Protein AF-A0A8S9NB06-F1 (afdb_monomer)

Secondary structure (DSSP, 8-state):
-EE----PPPEEEE---SSS----EEEE--HHHHHHHSHHHHHHHHHHT---SS-HHHHT-S-HHHHHHHHHHHHHHTGGG---EEEEEHHHHHHHHHHHHHHHHHHHHHHHHT---TT---HHHHHHHHTT----HHHHHHHHHHHHHHHHHSTTTTHHHHH-TT---EEEE-SGGGGGGHHHHHHHHTTS-EE--EEE-SS-EEEEES-TTS-TTS--EEE-TTTSEEEEEEEE----SS--S-----EEPPPEEGGG--TT-EEEEEEE-TTS--SEEEEEEEEEEEEETTEEEEEEEEETTEEE-SSS--EEHHHHHHHHHHHHHHHHHHSS-EEEEEEEEEE-SSSSBEEEEEEEEES---HHHHHHHHHHHHHH---HHHHHHHHTTSB---EEEEE-TTHHHHHHHHHHTTTS-GGG----SS---HHHHHHHHHTEEEEEE----EEPPPGGGGG-TT--EEE--SSEEEEEPPS-GGG-TT--EEE--SSEEESB--GGGGG-TT--EEE--SS--EE-SGGGTTS--SEEE--SSEEEEPPPTTGGGSSEEE--SSEE----------------------PPPPP-----------------------SHHHHHHHHHHHHHHHHHHHHHHHHHHHHHHHHHHHHTTT--PPP----------------------------------------------------------------------------SHHHHHHHHHHHHHHHHHHHHHHHHHTS---S------------------------------------------------------------------------------------PPP-PPP---------------PPPPPP---PPP-SSEE--HHHHHHHTTTT-TTSEEEEETTEEEEEEE-TTS-EEEEEEEPHHHHTT--HHHHHHHHHHHHT---TTBPPEEEEEEETTEEEEEEE--SS-BHHHHHHT-HHHHHH--HHHHHHHHHHHHHHHHIIIIISSS----S--SGGGEEE-TT--EEE-STT-HHHHHSTHHHHHHHHHHHHTT---GGGGGT---HHHHHHHHHHHHHHHHH---SB-SSS-TTTSBHHHHHHHHHT-HHHHHHHS-GGGTT-S-HHHHHHHHHHHHHHT-SSGGGSPPHHHHHHHHHHHHHHHHHHS--PPP-

pLDDT: mean 70.62, std 24.88, range [22.42, 97.94]

Mean predicted aligned error: 23.6 Å

Solvent-accessible surface area (backbone atoms only — not comparable to full-atom values): 72561 Å² total; per-residue (Å²): 47,30,54,39,55,78,29,55,62,60,42,71,44,74,53,79,59,102,57,88,90,61,87,52,76,49,74,49,60,53,64,62,32,52,44,75,67,38,68,66,45,52,54,46,26,67,75,68,68,60,54,63,54,56,55,68,52,38,47,41,31,91,47,62,71,49,25,42,50,50,25,51,44,32,29,57,75,45,16,88,69,22,48,30,42,35,29,74,41,37,56,40,44,45,50,44,48,55,54,39,76,78,40,48,67,61,46,30,50,22,34,32,65,34,56,73,62,82,81,53,72,54,66,66,34,47,55,57,50,60,72,70,56,55,60,32,50,76,60,16,53,58,47,52,55,52,48,53,48,24,66,73,77,49,77,43,52,28,44,46,47,71,68,21,73,52,45,65,35,39,39,26,41,36,58,54,72,29,44,78,42,46,63,65,43,41,37,30,33,48,88,47,51,51,29,45,58,64,44,65,58,85,86,44,60,46,22,34,36,82,59,68,84,44,53,50,90,74,46,46,24,33,45,46,79,83,59,34,52,54,33,34,28,44,48,47,80,79,91,68,86,89,77,75,93,74,78,91,79,50,60,74,51,79,63,36,50,68,90,67,70,53,78,82,38,44,25,36,40,24,38,28,38,93,87,72,48,72,71,38,73,69,39,39,31,30,34,24,79,45,66,54,98,82,31,44,16,35,27,72,64,50,56,63,69,52,61,42,62,80,65,80,26,74,38,28,60,73,51,53,48,54,20,49,53,55,19,45,57,47,34,51,69,78,34,81,23,45,76,74,51,60,32,28,33,59,43,71,84,49,87,45,23,27,47,36,38,40,35,29,58,43,70,68,69,58,68,69,52,53,44,51,26,38,42,46,31,63,68,48,54,81,47,68,38,43,53,48,31,44,76,64,62,53,30,38,53,39,30,38,30,36,33,43,79,61,49,71,53,56,46,48,60,64,66,42,50,99,80,52,64,72,95,73,69,70,83,56,66,46,57,86,52,61,77,57,48,54,52,51,61,74,36,46,77,47,78,38,65,45,57,81,50,68,46,56,66,60,62,73,62,41,69,49,52,84,42,41,69,45,80,58,48,58,30,50,30,32,44,47,60,56,74,32,36,58,46,29,37,55,24,30,36,42,32,54,18,43,29,51,32,26,54,46,80,40,74,32,51,56,42,24,71,46,23,29,34,43,34,46,25,43,31,50,36,23,50,63,54,70,60,55,64,79,45,65,52,49,36,38,32,51,24,40,29,49,35,30,56,73,79,54,70,67,56,78,67,28,87,40,64,46,57,59,65,46,56,64,74,84,83,88,83,89,91,83,87,86,88,87,90,85,87,88,84,89,83,85,89,82,82,89,83,83,90,85,87,86,84,90,85,81,89,89,86,89,85,89,89,86,86,89,88,87,88,88,85,70,74,66,67,58,55,55,53,53,55,52,52,54,53,53,53,50,53,52,51,52,51,51,51,64,64,41,52,63,50,55,55,50,54,56,66,52,62,77,71,69,84,68,88,78,84,84,81,81,85,90,88,80,90,87,86,81,87,89,85,84,87,90,88,86,86,90,85,91,82,89,80,85,87,86,85,88,79,88,78,79,88,82,84,92,75,88,81,90,88,81,90,82,90,88,91,87,90,92,89,89,87,82,92,79,90,85,86,79,89,87,84,86,85,86,89,80,89,85,90,90,83,67,68,71,61,55,59,57,54,54,55,54,52,54,54,55,55,51,53,53,52,54,52,53,55,66,73,65,68,73,98,81,85,89,76,90,80,86,89,86,80,79,88,82,85,88,86,89,78,87,90,86,85,90,81,88,87,88,88,91,90,86,88,91,90,88,86,83,87,90,84,80,89,86,92,88,88,81,87,86,87,90,82,84,90,83,88,88,87,88,87,84,88,88,86,88,87,87,89,88,80,88,89,88,87,83,91,85,87,83,88,87,84,88,88,88,84,86,86,87,86,87,89,87,85,88,82,90,83,86,89,89,83,89,84,87,87,86,81,89,78,83,81,77,85,80,76,79,80,80,78,65,86,50,42,82,47,56,65,68,59,52,28,64,29,20,64,68,69,30,83,89,32,53,74,47,75,56,99,70,27,38,30,28,44,26,48,45,98,88,66,54,62,28,31,37,36,38,49,32,66,83,55,50,78,75,50,55,74,65,62,50,51,52,54,51,43,60,35,66,69,60,80,54,97,20,41,61,49,64,57,23,36,28,84,50,93,97,40,49,32,44,27,27,61,53,59,77,63,40,29,47,42,42,37,52,74,70,34,77,71,52,32,59,70,57,37,51,75,49,46,53,48,33,50,37,28,52,29,47,37,47,23,41,28,54,74,64,38,88,75,60,49,50,47,86,66,58,42,38,76,34,32,28,22,36,94,85,63,47,32,29,40,51,66,66,69,47,34,66,66,41,59,50,72,75,43,38,64,49,47,42,56,46,33,42,74,44,40,38,42,37,71,50,39,86,74,75,53,82,55,57,53,39,40,40,22,9,47,21,42,40,50,48,25,67,47,32,56,46,64,39,46,39,85,92,49,57,91,68,54,22,35,37,64,73,49,41,60,85,29,60,84,32,74,78,46,43,77,67,51,47,27,74,76,46,73,81,62,64,57,70,68,55,54,53,51,55,36,49,55,31,54,35,23,55,41,71,56,60,90,64,33,69,56,42,61,57,54,34,51,54,47,49,51,48,55,53,55,52,55,72,70,47,93,66,83,88,76,137

Nearest PDB structures (foldseek):
  7dk8-assembly1_A  TM=8.589E-01  e=4.427E-40  Oryza sativa Indica Group
  8hod-assembly1_A  TM=8.979E-01  e=9.455E-27  Saccharum hybrid cultivar
  8peh-assembly3_A  TM=9.348E-01  e=1.732E-25  Lotus japonicus
  5tos-assembly2_B  TM=8.704E-01  e=1.319E-21  Arabidopsis thaliana
  3tl8-assembly2_D  TM=7.930E-01  e=6.130E-23  Arabidopsis thaliana

InterPro domains:
  IPR000719 Protein kinase domain [PS50011] (907-1185)
  IPR001245 Serine-threonine/tyrosine-protein kinase, catalytic domain [PF07714] (910-1181)
  IPR001611 Leucine-rich repeat [PF00560] (466-488)
  IPR001611 Leucine-rich repeat [PF00560] (491-512)
  IPR004993 GH3 family [PTHR31901] (19-451)
  IPR011009 Protein kinase-like domain superfamily [SSF56112] (885-1181)
  IPR032675 Leucine-rich repeat domain superfamily [G3DSA:3.80.10.10] (371-582)
  IPR055377 GH3, middle domain [PF23571] (222-303)
  IPR055378 GH3, C-terminal domain [PF23572] (318-433)

Organism: Brassica cretica (NCBI:txid69181)

Radius of gyration: 45.94 Å; Cα contacts (8 Å, |Δi|>4): 1676; chains: 1; bounding box: 132×146×121 Å

Structure (mmCIF, N/CA/C/O backbone):
data_AF-A0A8S9NB06-F1
#
_entry.id   AF-A0A8S9NB06-F1
#
loop_
_atom_site.group_PDB
_atom_site.id
_atom_site.type_symbol
_atom_site.label_atom_id
_atom_site.label_alt_id
_atom_site.label_comp_id
_atom_site.label_asym_id
_atom_site.label_entity_id
_atom_site.label_seq_id
_atom_site.pdbx_PDB_ins_code
_atom_site.Cartn_x
_atom_site.Cartn_y
_atom_site.Cartn_z
_atom_site.occupancy
_atom_site.B_iso_or_equiv
_atom_site.auth_seq_id
_atom_site.auth_comp_id
_atom_site.auth_asym_id
_atom_site.auth_atom_id
_atom_site.pdbx_PDB_model_num
ATOM 1 N N . MET A 1 1 ? 12.711 -20.698 -20.657 1.00 52.72 1 MET A N 1
ATOM 2 C CA . MET A 1 1 ? 11.648 -19.675 -20.534 1.00 52.72 1 MET A CA 1
ATOM 3 C C . MET A 1 1 ? 12.217 -18.314 -20.897 1.00 52.72 1 MET A C 1
ATOM 5 O O . MET A 1 1 ? 13.202 -17.912 -20.278 1.00 52.72 1 MET A O 1
ATOM 9 N N . VAL A 1 2 ? 11.596 -17.603 -21.843 1.00 56.44 2 VAL A N 1
ATOM 10 C CA . VAL A 1 2 ? 11.812 -16.149 -21.976 1.00 56.44 2 VAL A CA 1
ATOM 11 C C . VAL A 1 2 ? 11.013 -15.471 -20.869 1.00 56.44 2 VAL A C 1
ATOM 13 O O . VAL A 1 2 ? 9.815 -15.717 -20.744 1.00 56.44 2 VAL A O 1
ATOM 16 N N . ASN A 1 3 ? 11.689 -14.672 -20.049 1.00 57.47 3 ASN A N 1
ATOM 17 C CA . ASN A 1 3 ? 11.040 -13.753 -19.124 1.00 57.47 3 ASN A CA 1
ATOM 18 C C . ASN A 1 3 ? 10.899 -12.406 -19.831 1.00 57.47 3 ASN A C 1
ATOM 20 O O . ASN A 1 3 ? 11.900 -11.914 -20.340 1.00 57.47 3 ASN A O 1
ATOM 24 N N . CYS A 1 4 ? 9.703 -11.828 -19.851 1.00 50.00 4 CYS A N 1
ATOM 25 C CA . CYS A 1 4 ? 9.457 -10.506 -20.437 1.00 50.00 4 CYS A CA 1
ATOM 26 C C . CYS A 1 4 ? 9.202 -9.415 -19.386 1.00 50.00 4 CYS A C 1
ATOM 28 O O . CYS A 1 4 ? 8.884 -8.301 -19.775 1.00 50.00 4 CYS A O 1
ATOM 30 N N . GLY A 1 5 ? 9.260 -9.722 -18.082 1.00 45.41 5 GLY A N 1
ATOM 31 C CA . GLY A 1 5 ? 8.916 -8.771 -17.019 1.00 45.41 5 GLY A CA 1
ATOM 32 C C . GLY A 1 5 ? 10.019 -8.540 -15.997 1.00 45.41 5 GLY A C 1
ATOM 33 O O . GLY A 1 5 ? 10.605 -9.491 -15.484 1.00 45.41 5 GLY A O 1
ATOM 34 N N . ASP A 1 6 ? 10.247 -7.276 -15.664 1.00 42.94 6 ASP A N 1
ATOM 35 C CA . ASP A 1 6 ? 11.322 -6.859 -14.768 1.00 42.94 6 ASP A CA 1
ATOM 36 C C . ASP A 1 6 ? 10.871 -6.791 -13.307 1.00 42.94 6 ASP A C 1
ATOM 38 O O . ASP A 1 6 ? 9.758 -6.366 -12.988 1.00 42.94 6 ASP A O 1
ATOM 42 N N . PHE A 1 7 ? 11.763 -7.180 -12.395 1.00 50.38 7 PHE A N 1
ATOM 43 C CA . PHE A 1 7 ? 11.495 -7.194 -10.961 1.00 50.38 7 PHE A CA 1
ATOM 44 C C . PHE A 1 7 ? 12.490 -6.283 -10.258 1.00 50.38 7 PHE A C 1
ATOM 46 O O . PHE A 1 7 ? 13.653 -6.636 -10.097 1.00 50.38 7 PHE A O 1
ATOM 53 N N . HIS A 1 8 ? 12.060 -5.113 -9.784 1.00 41.81 8 HIS A N 1
ATOM 54 C CA . HIS A 1 8 ? 12.960 -4.261 -9.005 1.00 41.81 8 HIS A CA 1
ATOM 55 C C . HIS A 1 8 ? 13.537 -5.036 -7.805 1.00 41.81 8 HIS A C 1
ATOM 57 O O . HIS A 1 8 ? 12.784 -5.747 -7.129 1.00 41.81 8 HIS A O 1
ATOM 63 N N . PRO A 1 9 ? 14.845 -4.912 -7.507 1.00 37.69 9 PRO A N 1
ATOM 64 C CA . PRO A 1 9 ? 15.446 -5.572 -6.354 1.00 37.69 9 PRO A CA 1
ATOM 65 C C . PRO A 1 9 ? 14.785 -5.063 -5.061 1.00 37.69 9 PRO A C 1
ATOM 67 O O . PRO A 1 9 ? 14.438 -3.879 -4.986 1.00 37.69 9 PRO A O 1
ATOM 70 N N . PRO A 1 10 ? 14.607 -5.919 -4.035 1.00 37.53 10 PRO A N 1
ATOM 71 C CA . PRO A 1 10 ? 13.910 -5.526 -2.817 1.00 37.53 10 PRO A CA 1
ATOM 72 C C . PRO A 1 10 ? 14.690 -4.407 -2.122 1.00 37.53 10 PRO A C 1
ATOM 74 O O . PRO A 1 10 ? 15.855 -4.575 -1.749 1.00 37.53 10 PRO A O 1
ATOM 77 N N . LYS A 1 11 ? 14.052 -3.247 -1.962 1.00 35.22 11 LYS A N 1
ATOM 78 C CA . LYS A 1 11 ? 14.664 -2.080 -1.329 1.00 35.22 11 LYS A CA 1
ATOM 79 C C . LYS A 1 11 ? 14.706 -2.317 0.173 1.00 35.22 11 LYS A C 1
ATOM 81 O O . LYS A 1 11 ? 13.676 -2.540 0.806 1.00 35.22 11 LYS A O 1
ATOM 86 N N . VAL A 1 12 ? 15.900 -2.245 0.753 1.00 32.84 12 VAL A N 1
ATOM 87 C CA . VAL A 1 12 ? 16.037 -2.158 2.207 1.00 32.84 12 VAL A CA 1
ATOM 88 C C . VAL A 1 12 ? 15.651 -0.735 2.597 1.00 32.84 12 VAL A C 1
ATOM 90 O O . VAL A 1 12 ? 16.434 0.192 2.395 1.00 32.84 12 VAL A O 1
ATOM 93 N N . LEU A 1 13 ? 14.435 -0.546 3.105 1.00 25.95 13 LEU A N 1
ATOM 94 C CA . LEU A 1 13 ? 14.039 0.748 3.647 1.00 25.95 13 LEU A CA 1
ATOM 95 C C . LEU A 1 13 ? 14.562 0.848 5.086 1.00 25.95 13 LEU A C 1
ATOM 97 O O . LEU A 1 13 ? 14.259 -0.032 5.898 1.00 25.95 13 LEU A O 1
ATOM 101 N N . PRO A 1 14 ? 15.323 1.900 5.444 1.00 26.94 14 PRO A N 1
ATOM 102 C CA . PRO A 1 14 ? 15.465 2.252 6.844 1.00 26.94 14 PRO A CA 1
ATOM 103 C C . PRO A 1 14 ? 14.079 2.675 7.332 1.00 26.94 14 PRO A C 1
ATOM 105 O O . PRO A 1 14 ? 13.523 3.660 6.844 1.00 26.94 14 PRO A O 1
ATOM 108 N N . VAL A 1 15 ? 13.501 1.938 8.280 1.00 27.70 15 VAL A N 1
ATOM 109 C CA . VAL A 1 15 ? 12.228 2.333 8.892 1.00 27.70 15 VAL A CA 1
ATOM 110 C C . VAL A 1 15 ? 12.495 3.509 9.832 1.00 27.70 15 VAL A C 1
ATOM 112 O O . VAL A 1 15 ? 12.704 3.338 11.033 1.00 27.70 15 VAL A O 1
ATOM 115 N N . ILE A 1 16 ? 12.526 4.718 9.269 1.00 28.58 16 ILE A N 1
ATOM 116 C CA . ILE A 1 16 ? 12.578 5.970 10.024 1.00 28.58 16 ILE A CA 1
ATOM 117 C C . ILE A 1 16 ? 11.195 6.178 10.649 1.00 28.58 16 ILE A C 1
ATOM 119 O O . ILE A 1 16 ? 10.346 6.883 10.111 1.00 28.58 16 ILE A O 1
ATOM 123 N N . LYS A 1 17 ? 10.957 5.543 11.803 1.00 29.55 17 LYS A N 1
ATOM 124 C CA . LYS A 1 17 ? 9.920 6.025 12.721 1.00 29.55 17 LYS A CA 1
ATOM 125 C C . LYS A 1 17 ? 10.320 7.423 13.191 1.00 29.55 17 LYS A C 1
ATOM 127 O O . LYS A 1 17 ? 11.500 7.693 13.407 1.00 29.55 17 LYS A O 1
ATOM 132 N N . GLN A 1 18 ? 9.336 8.290 13.411 1.00 32.09 18 GLN A N 1
ATOM 133 C CA . GLN A 1 18 ? 9.520 9.686 13.837 1.00 32.09 18 GLN A CA 1
ATOM 134 C C . GLN A 1 18 ? 9.940 9.823 15.323 1.00 32.09 18 GLN A C 1
ATOM 136 O O . GLN A 1 18 ? 9.759 10.856 15.955 1.00 32.09 18 GLN A O 1
ATOM 141 N N . THR A 1 19 ? 10.532 8.764 15.880 1.00 33.09 19 THR A N 1
ATOM 142 C CA . THR A 1 19 ? 11.043 8.618 17.246 1.00 33.09 19 THR A CA 1
ATOM 143 C C . THR A 1 19 ? 12.443 8.010 17.158 1.00 33.09 19 THR A C 1
ATOM 145 O O . THR A 1 19 ? 12.641 7.033 16.432 1.00 33.09 19 THR A O 1
ATOM 148 N N . ARG A 1 20 ? 13.421 8.595 17.858 1.00 37.06 20 ARG A N 1
ATOM 149 C CA . ARG A 1 20 ? 14.859 8.345 17.640 1.00 37.06 20 ARG A CA 1
ATOM 150 C C . ARG A 1 20 ? 15.276 6.864 17.759 1.00 37.06 20 ARG A C 1
ATOM 152 O O . ARG A 1 20 ? 14.858 6.155 18.661 1.00 37.06 20 ARG A O 1
ATOM 159 N N . GLN A 1 21 ? 16.207 6.479 16.879 1.00 33.41 21 GLN A N 1
ATOM 160 C CA . GLN A 1 21 ? 17.134 5.339 16.995 1.00 33.41 21 GLN A CA 1
ATOM 161 C C . GLN A 1 21 ? 16.537 3.930 17.200 1.00 33.41 21 GLN A C 1
ATOM 163 O O . GLN A 1 21 ? 16.749 3.290 18.224 1.00 33.41 21 GLN A O 1
ATOM 168 N N . LEU A 1 22 ? 15.951 3.357 16.140 1.00 30.94 22 LEU A N 1
ATOM 169 C CA . LEU A 1 22 ? 15.941 1.896 15.958 1.00 30.94 22 LEU A CA 1
ATOM 170 C C . LEU A 1 22 ? 15.951 1.522 14.465 1.00 30.94 22 LEU A C 1
ATOM 172 O O . LEU A 1 22 ? 14.911 1.456 13.810 1.00 30.94 22 LEU A O 1
ATOM 176 N N . HIS A 1 23 ? 17.142 1.273 13.907 1.00 32.50 23 HIS A N 1
ATOM 177 C CA . HIS A 1 23 ? 17.320 0.873 12.503 1.00 32.50 23 HIS A CA 1
ATOM 178 C C . HIS A 1 23 ? 16.914 -0.593 12.271 1.00 32.50 23 HIS A C 1
ATOM 180 O O . HIS A 1 23 ? 17.750 -1.476 12.083 1.00 32.50 23 HIS A O 1
ATOM 186 N N . SER A 1 24 ? 15.606 -0.851 12.281 1.00 43.94 24 SER A N 1
ATOM 187 C CA . SER A 1 24 ? 15.039 -2.109 11.790 1.00 43.94 24 SER A CA 1
ATOM 188 C C . SER A 1 24 ? 15.008 -2.105 10.256 1.00 43.94 24 SER A C 1
ATOM 190 O O . SER A 1 24 ? 14.384 -1.249 9.629 1.00 43.94 24 SER A O 1
ATOM 192 N N . TRP A 1 25 ? 15.734 -3.043 9.646 1.00 46.41 25 TRP A N 1
ATOM 193 C CA . TRP A 1 25 ? 15.922 -3.125 8.196 1.00 46.41 25 TRP A CA 1
ATOM 194 C C . TRP A 1 25 ? 14.916 -4.099 7.572 1.00 46.41 25 TRP A C 1
ATOM 196 O O . TRP A 1 25 ? 15.200 -5.288 7.420 1.00 46.41 25 TRP A O 1
ATOM 206 N N . LEU A 1 26 ? 13.732 -3.603 7.209 1.00 57.16 26 LEU A N 1
ATOM 207 C CA . LEU A 1 26 ? 12.746 -4.383 6.457 1.00 57.16 26 LEU A CA 1
ATOM 208 C C . LEU A 1 26 ? 13.019 -4.287 4.948 1.00 57.16 26 LEU A C 1
ATOM 210 O O . LEU A 1 26 ? 13.280 -3.213 4.402 1.00 57.16 26 LEU A O 1
ATOM 214 N N . THR A 1 27 ? 12.969 -5.432 4.266 1.00 60.25 27 THR A N 1
ATOM 215 C CA . THR A 1 27 ? 13.116 -5.520 2.806 1.00 60.25 27 THR A CA 1
ATOM 216 C C . THR A 1 27 ? 11.749 -5.402 2.145 1.00 60.25 27 THR A C 1
ATOM 218 O O . THR A 1 27 ? 10.929 -6.315 2.206 1.00 60.25 27 THR A O 1
ATOM 221 N N . VAL A 1 28 ? 11.502 -4.267 1.496 1.00 65.62 28 VAL A N 1
ATOM 222 C CA . VAL A 1 28 ? 10.229 -3.957 0.838 1.00 65.62 28 VAL A CA 1
ATOM 223 C C . VAL A 1 28 ? 10.369 -4.157 -0.670 1.00 65.62 28 VAL A C 1
ATOM 225 O O . VAL A 1 28 ? 11.328 -3.711 -1.300 1.00 65.62 28 VAL A O 1
ATOM 228 N N . GLY A 1 29 ? 9.413 -4.870 -1.255 1.00 62.44 29 GLY A N 1
ATOM 229 C CA . GLY A 1 29 ? 9.383 -5.247 -2.665 1.00 62.44 29 GLY A CA 1
ATOM 230 C C . GLY A 1 29 ? 8.100 -6.014 -2.972 1.00 62.44 29 GLY A C 1
ATOM 231 O O . GLY A 1 29 ? 7.364 -6.377 -2.053 1.00 62.44 29 GLY A O 1
ATOM 232 N N . THR A 1 30 ? 7.818 -6.262 -4.249 1.00 67.50 30 THR A N 1
ATOM 233 C CA . THR A 1 30 ? 6.629 -7.031 -4.643 1.00 67.50 30 THR A CA 1
ATOM 234 C C . THR A 1 30 ? 6.753 -8.496 -4.209 1.00 67.50 30 THR A C 1
ATOM 236 O O . THR A 1 30 ? 7.858 -9.029 -4.064 1.00 67.50 30 THR A O 1
ATOM 239 N N . ALA A 1 31 ? 5.618 -9.185 -4.051 1.00 72.94 31 ALA A N 1
ATOM 240 C CA . ALA A 1 31 ? 5.607 -10.625 -3.780 1.00 72.94 31 ALA A CA 1
ATOM 241 C C . ALA A 1 31 ? 6.400 -11.418 -4.842 1.00 72.94 31 ALA A C 1
ATOM 243 O O . ALA A 1 31 ? 7.130 -12.351 -4.509 1.00 72.94 31 ALA A O 1
ATOM 244 N N . THR A 1 32 ? 6.337 -10.991 -6.108 1.00 70.94 32 THR A N 1
ATOM 245 C CA . THR A 1 32 ? 7.118 -11.570 -7.209 1.00 70.94 32 THR A CA 1
ATOM 246 C C . THR A 1 32 ? 8.622 -11.312 -7.064 1.00 70.94 32 THR A C 1
ATOM 248 O O . THR A 1 32 ? 9.393 -12.269 -7.132 1.00 70.94 32 THR A O 1
ATOM 251 N N . THR A 1 33 ? 9.062 -10.082 -6.762 1.00 71.31 33 THR A N 1
ATOM 252 C CA . THR A 1 33 ? 10.472 -9.758 -6.458 1.00 71.31 33 THR A CA 1
ATOM 253 C C . THR A 1 33 ? 11.035 -10.679 -5.375 1.00 71.31 33 THR A C 1
ATOM 255 O O . THR A 1 33 ? 12.125 -11.238 -5.537 1.00 71.31 33 THR A O 1
ATOM 258 N N . HIS A 1 34 ? 10.294 -10.869 -4.280 1.00 78.19 34 HIS A N 1
ATOM 259 C CA . HIS A 1 34 ? 10.698 -11.752 -3.183 1.00 78.19 34 HIS A CA 1
ATOM 260 C C . HIS A 1 34 ? 10.724 -13.227 -3.612 1.00 78.19 34 HIS A C 1
ATOM 262 O O . HIS A 1 34 ? 11.690 -13.932 -3.310 1.00 78.19 34 HIS A O 1
ATOM 268 N N . TYR A 1 35 ? 9.742 -13.682 -4.397 1.00 78.81 35 TYR A N 1
ATOM 269 C CA . TYR A 1 35 ? 9.702 -15.044 -4.936 1.00 78.81 35 TYR A CA 1
ATOM 270 C C . TYR A 1 35 ? 10.911 -15.363 -5.830 1.00 78.81 35 TYR A C 1
ATOM 272 O O . TYR A 1 35 ? 11.638 -16.312 -5.536 1.00 78.81 35 TYR A O 1
ATOM 280 N N . TYR A 1 36 ? 11.217 -14.551 -6.848 1.00 74.38 36 TYR A N 1
ATOM 281 C CA . TYR A 1 36 ? 12.399 -14.756 -7.705 1.00 74.38 36 TYR A CA 1
ATOM 282 C C . TYR A 1 36 ? 13.730 -14.606 -6.931 1.00 74.38 36 TYR A C 1
ATOM 284 O O . TYR A 1 36 ? 14.760 -15.185 -7.306 1.00 74.38 36 TYR A O 1
ATOM 292 N N . SER A 1 37 ? 13.730 -13.840 -5.832 1.00 77.62 37 SER A N 1
ATOM 293 C CA . SER A 1 37 ? 14.897 -13.663 -4.955 1.00 77.62 37 SER A CA 1
ATOM 294 C C . SER A 1 37 ? 15.184 -14.888 -4.077 1.00 77.62 37 SER A C 1
ATOM 296 O O . SER A 1 37 ? 16.357 -15.134 -3.765 1.00 77.62 37 SER A O 1
ATOM 298 N N . SER A 1 38 ? 14.145 -15.655 -3.729 1.00 81.06 38 SER A N 1
ATOM 299 C CA . SER A 1 38 ? 14.141 -16.768 -2.766 1.00 81.06 38 SER A CA 1
ATOM 300 C C . SER A 1 38 ? 15.109 -17.927 -3.084 1.00 81.06 38 SER A C 1
ATOM 302 O O . SER A 1 38 ? 15.669 -18.035 -4.182 1.00 81.06 38 SER A O 1
ATOM 304 N N . LYS A 1 39 ? 15.322 -18.825 -2.109 1.00 82.81 39 LYS A N 1
ATOM 305 C CA . LYS A 1 39 ? 16.058 -20.094 -2.310 1.00 82.81 39 LYS A CA 1
ATOM 306 C C . LYS A 1 39 ? 15.143 -21.173 -2.890 1.00 82.81 39 LYS A C 1
ATOM 308 O O . LYS A 1 39 ? 15.577 -22.048 -3.636 1.00 82.81 39 LYS A O 1
ATOM 313 N N . GLU A 1 40 ? 13.872 -21.074 -2.549 1.00 81.25 40 GLU A N 1
ATOM 314 C CA . GLU A 1 40 ? 12.772 -21.963 -2.872 1.00 81.25 40 GLU A CA 1
ATOM 315 C C . GLU A 1 40 ? 12.521 -21.941 -4.385 1.00 81.25 40 GLU A C 1
ATOM 317 O O . GLU A 1 40 ? 12.413 -22.996 -5.008 1.00 81.25 40 GLU A O 1
ATOM 322 N N . PHE A 1 41 ? 12.562 -20.755 -5.006 1.00 80.00 41 PHE A N 1
ATOM 323 C CA . PHE A 1 41 ? 12.524 -20.603 -6.461 1.00 80.00 41 PHE A CA 1
ATOM 324 C C . PHE A 1 41 ? 13.715 -21.286 -7.147 1.00 80.00 41 PHE A C 1
ATOM 326 O O . PHE A 1 41 ? 13.495 -22.079 -8.057 1.00 80.00 41 PHE A O 1
ATOM 333 N N . LYS A 1 42 ? 14.958 -21.075 -6.681 1.00 79.25 42 LYS A N 1
ATOM 334 C CA . LYS A 1 42 ? 16.146 -21.756 -7.246 1.00 79.25 42 LYS A CA 1
ATOM 335 C C . LYS A 1 42 ? 16.023 -23.277 -7.170 1.00 79.25 42 LYS A C 1
ATOM 337 O O . LYS A 1 42 ? 16.155 -23.963 -8.177 1.00 79.25 42 LYS A O 1
ATOM 342 N N . THR A 1 43 ? 15.670 -23.783 -5.989 1.00 81.94 43 THR A N 1
ATOM 343 C CA . THR A 1 43 ? 15.460 -25.218 -5.737 1.00 81.94 43 THR A CA 1
ATOM 344 C C . THR A 1 43 ? 14.370 -25.779 -6.658 1.00 81.94 43 THR A C 1
ATOM 346 O O . THR A 1 43 ? 14.514 -26.873 -7.204 1.00 81.94 43 THR A O 1
ATOM 349 N N . LYS A 1 44 ? 13.297 -25.012 -6.906 1.00 79.19 44 LYS A N 1
ATOM 350 C CA . LYS A 1 44 ? 12.246 -25.369 -7.867 1.00 79.19 44 LYS A CA 1
ATOM 351 C C . LYS A 1 44 ? 12.760 -25.364 -9.311 1.00 79.19 44 LYS A C 1
ATOM 353 O O . LYS A 1 44 ? 12.432 -26.296 -10.042 1.00 79.19 44 LYS A O 1
ATOM 358 N N . GLN A 1 45 ? 13.573 -24.388 -9.729 1.00 77.81 45 GLN A N 1
ATOM 359 C CA . GLN A 1 45 ? 14.183 -24.372 -11.069 1.00 77.81 45 GLN A CA 1
ATOM 360 C C . GLN A 1 45 ? 15.083 -25.592 -11.290 1.00 77.81 45 GLN A C 1
ATOM 362 O O . GLN A 1 45 ? 14.947 -26.267 -12.305 1.00 77.81 45 GLN A O 1
ATOM 367 N N . GLU A 1 46 ? 15.940 -25.920 -10.321 1.00 81.69 46 GLU A N 1
ATOM 368 C CA . GLU A 1 46 ? 16.836 -27.082 -10.364 1.00 81.69 46 GLU A CA 1
ATOM 369 C C . GLU A 1 46 ? 16.045 -28.402 -10.423 1.00 81.69 46 GLU A C 1
ATOM 371 O O . GLU A 1 46 ? 16.306 -29.247 -11.279 1.00 81.69 46 GLU A O 1
ATOM 376 N N . THR A 1 47 ? 15.018 -28.547 -9.577 1.00 81.38 47 THR A N 1
ATOM 377 C CA . THR A 1 47 ? 14.177 -29.758 -9.502 1.00 81.38 47 THR A CA 1
ATOM 378 C C . THR A 1 47 ? 13.316 -29.959 -10.756 1.00 81.38 47 THR A C 1
ATOM 380 O O . THR A 1 47 ? 13.163 -31.083 -11.229 1.00 81.38 47 THR A O 1
ATOM 383 N N . THR A 1 48 ? 12.751 -28.881 -11.313 1.00 75.50 48 THR A N 1
ATOM 384 C CA . THR A 1 48 ? 11.876 -28.930 -12.508 1.00 75.50 48 THR A CA 1
ATOM 385 C C . THR A 1 48 ? 12.630 -28.797 -13.833 1.00 75.50 48 THR A C 1
ATOM 387 O O . THR A 1 48 ? 12.030 -28.965 -14.891 1.00 75.50 48 THR A O 1
ATOM 390 N N . LYS A 1 49 ? 13.930 -28.477 -13.790 1.00 77.88 49 LYS A N 1
ATOM 391 C CA . LYS A 1 49 ? 14.774 -28.088 -14.938 1.00 77.88 49 LYS A CA 1
ATOM 392 C C . LYS A 1 49 ? 14.242 -26.872 -15.723 1.00 77.88 49 LYS A C 1
ATOM 394 O O . LYS A 1 49 ? 14.596 -26.670 -16.883 1.00 77.88 49 LYS A O 1
ATOM 399 N N . SER A 1 50 ? 13.405 -26.042 -15.092 1.00 73.75 50 SER A N 1
ATOM 400 C CA . SER A 1 50 ? 12.758 -24.878 -15.709 1.00 73.75 50 SER A CA 1
ATOM 401 C C . SER A 1 50 ? 13.599 -23.606 -15.547 1.00 73.75 50 SER A C 1
ATOM 403 O O . SER A 1 50 ? 13.412 -22.817 -14.615 1.00 73.75 50 SER A O 1
ATOM 405 N N . PHE A 1 51 ? 14.525 -23.388 -16.480 1.00 79.81 51 PHE A N 1
ATOM 406 C CA . PHE A 1 51 ? 15.453 -22.255 -16.451 1.00 79.81 51 PHE A CA 1
ATOM 407 C C . PHE A 1 51 ? 14.953 -21.022 -17.230 1.00 79.81 51 PHE A C 1
ATOM 409 O O . PHE A 1 51 ? 14.279 -21.115 -18.265 1.00 79.81 51 PHE A O 1
ATOM 416 N N . THR A 1 52 ? 15.314 -19.844 -16.722 1.00 83.00 52 THR A N 1
ATOM 417 C CA . THR A 1 52 ? 15.143 -18.543 -17.384 1.00 83.00 52 THR A CA 1
ATOM 418 C C . THR A 1 52 ? 16.311 -18.281 -18.333 1.00 83.00 52 THR A C 1
ATOM 420 O O . THR A 1 52 ? 17.454 -18.563 -17.985 1.00 83.00 52 THR A O 1
ATOM 423 N N . CYS A 1 53 ? 16.055 -17.696 -19.506 1.00 84.25 53 CYS A N 1
ATOM 424 C CA . CYS A 1 53 ? 17.113 -17.341 -20.464 1.00 84.25 53 CYS A CA 1
ATOM 425 C C . CYS A 1 53 ? 18.063 -16.237 -19.958 1.00 84.25 53 CYS A C 1
ATOM 427 O O . CYS A 1 53 ? 19.130 -16.041 -20.530 1.00 84.25 53 CYS A O 1
ATOM 429 N N . SER A 1 54 ? 17.683 -15.510 -18.903 1.00 87.88 54 SER A N 1
ATOM 430 C CA . SER A 1 54 ? 18.370 -14.299 -18.444 1.00 87.88 54 SER A CA 1
ATOM 431 C C . SER A 1 54 ? 18.928 -14.435 -17.020 1.00 87.88 54 SER A C 1
ATOM 433 O O . SER A 1 54 ? 18.308 -15.110 -16.190 1.00 87.88 54 SER A O 1
ATOM 435 N N . PRO A 1 55 ? 20.080 -13.801 -16.717 1.00 87.19 55 PRO A N 1
ATOM 436 C CA . PRO A 1 55 ? 20.718 -13.844 -15.405 1.00 87.19 55 PRO A CA 1
ATOM 437 C C . PRO A 1 55 ? 20.044 -12.893 -14.404 1.00 87.19 55 PRO A C 1
ATOM 439 O O . PRO A 1 55 ? 19.220 -12.048 -14.765 1.00 87.19 55 PRO A O 1
ATOM 442 N N . ARG A 1 56 ? 20.430 -12.998 -13.126 1.00 82.75 56 ARG A N 1
ATOM 443 C CA . ARG A 1 56 ? 19.866 -12.178 -12.039 1.00 82.75 56 ARG A CA 1
ATOM 444 C C . ARG A 1 56 ? 20.116 -10.681 -12.223 1.00 82.75 56 ARG A C 1
ATOM 446 O O . ARG A 1 56 ? 19.277 -9.884 -11.832 1.00 82.75 56 ARG A O 1
ATOM 453 N N . GLU A 1 57 ? 21.226 -10.305 -12.840 1.00 85.19 57 GLU A N 1
ATOM 454 C CA . GLU A 1 57 ? 21.609 -8.920 -13.127 1.00 85.19 57 GLU A CA 1
ATOM 455 C C . GLU A 1 57 ? 20.726 -8.253 -14.196 1.00 85.19 57 GLU A C 1
ATOM 457 O O . GLU A 1 57 ? 20.735 -7.028 -14.294 1.00 85.19 57 GLU A O 1
ATOM 462 N N . VAL A 1 58 ? 19.976 -9.046 -14.974 1.00 82.44 58 VAL A N 1
ATOM 463 C CA . VAL A 1 58 ? 18.925 -8.572 -15.890 1.00 82.44 58 VAL A CA 1
ATOM 464 C C . VAL A 1 58 ? 17.571 -8.612 -15.174 1.00 82.44 58 VAL A C 1
ATOM 466 O O . VAL A 1 58 ? 16.945 -7.573 -15.027 1.00 82.44 58 VAL A O 1
ATOM 469 N N . ILE A 1 59 ? 17.185 -9.769 -14.612 1.00 76.88 59 ILE A N 1
ATOM 470 C CA . ILE A 1 59 ? 15.906 -9.971 -13.890 1.00 76.88 59 ILE A CA 1
ATOM 471 C C . ILE A 1 59 ? 15.677 -8.923 -12.781 1.00 76.88 59 ILE A C 1
ATOM 473 O O . ILE A 1 59 ? 14.538 -8.529 -12.538 1.00 76.88 59 ILE A O 1
ATOM 477 N N . PHE A 1 60 ? 16.753 -8.491 -12.109 1.00 72.81 60 PHE A N 1
ATOM 478 C CA . PHE A 1 60 ? 16.739 -7.502 -11.025 1.00 72.81 60 PHE A CA 1
ATOM 479 C C . PHE A 1 60 ? 17.425 -6.172 -11.375 1.00 72.81 60 PHE A C 1
ATOM 481 O O . PHE A 1 60 ? 17.977 -5.503 -10.492 1.00 72.81 60 PHE A O 1
ATOM 488 N N . GLY A 1 61 ? 17.443 -5.779 -12.649 1.00 65.94 61 GLY A N 1
ATOM 489 C CA . GLY A 1 61 ? 17.892 -4.440 -13.020 1.00 65.94 61 GLY A CA 1
ATOM 490 C C . GLY A 1 61 ? 16.883 -3.349 -12.624 1.00 65.94 61 GLY A C 1
ATOM 491 O O . GLY A 1 61 ? 15.711 -3.597 -12.342 1.00 65.94 61 GLY A O 1
ATOM 492 N N . GLY A 1 62 ? 17.371 -2.109 -12.533 1.00 62.38 62 GLY A N 1
ATOM 493 C CA . GLY A 1 62 ? 16.556 -0.950 -12.139 1.00 62.38 62 GLY A CA 1
ATOM 494 C C . GLY A 1 62 ? 15.889 -0.209 -13.303 1.00 62.38 62 GLY A C 1
ATOM 495 O O . GLY A 1 62 ? 15.035 0.636 -13.059 1.00 62.38 62 GLY A O 1
ATOM 496 N N . ASP A 1 63 ? 16.290 -0.515 -14.538 1.00 69.38 63 ASP A N 1
ATOM 497 C CA . ASP A 1 63 ? 15.895 0.165 -15.775 1.00 69.38 63 ASP A CA 1
ATOM 498 C C . ASP A 1 63 ? 15.228 -0.851 -16.706 1.00 69.38 63 ASP A C 1
ATOM 500 O O . ASP A 1 63 ? 15.896 -1.731 -17.248 1.00 69.38 63 ASP A O 1
ATOM 504 N N . PHE A 1 64 ? 13.912 -0.736 -16.869 1.00 69.62 64 PHE A N 1
ATOM 505 C CA . PHE A 1 64 ? 13.107 -1.683 -17.640 1.00 69.62 64 PHE A CA 1
ATOM 506 C C . PHE A 1 64 ? 13.480 -1.720 -19.128 1.00 69.62 64 PHE A C 1
ATOM 508 O O . PHE A 1 64 ? 13.473 -2.788 -19.731 1.00 69.62 64 PHE A O 1
ATOM 515 N N . GLY A 1 65 ? 13.868 -0.589 -19.729 1.00 70.44 65 GLY A N 1
ATOM 516 C CA . GLY A 1 65 ? 14.273 -0.557 -21.136 1.00 70.44 65 GLY A CA 1
ATOM 517 C C . GLY A 1 65 ? 15.534 -1.389 -21.364 1.00 70.44 65 GLY A C 1
ATOM 518 O O . GLY A 1 65 ? 15.581 -2.229 -22.263 1.00 70.44 65 GLY A O 1
ATOM 519 N N . GLN A 1 66 ? 16.529 -1.226 -20.487 1.00 85.38 66 GLN A N 1
ATOM 520 C CA . GLN A 1 66 ? 17.758 -2.022 -20.524 1.00 85.38 66 GLN A CA 1
ATOM 521 C C . GLN A 1 66 ? 17.508 -3.505 -20.210 1.00 85.38 66 GLN A C 1
ATOM 523 O O . GLN A 1 66 ? 18.074 -4.381 -20.872 1.00 85.38 66 GLN A O 1
ATOM 528 N N . CYS A 1 67 ? 16.665 -3.804 -19.216 1.00 81.56 67 CYS A N 1
ATOM 529 C CA . CYS A 1 67 ? 16.381 -5.182 -18.813 1.00 81.56 67 CYS A CA 1
ATOM 530 C C . CYS A 1 67 ? 15.580 -5.926 -19.883 1.00 81.56 67 CYS A C 1
ATOM 532 O O . CYS A 1 67 ? 15.998 -7.003 -20.303 1.00 81.56 67 CYS A O 1
ATOM 534 N N . THR A 1 68 ? 14.501 -5.327 -20.392 1.00 79.00 68 THR A N 1
ATOM 535 C CA . THR A 1 68 ? 13.660 -5.884 -21.458 1.00 79.00 68 THR A CA 1
ATOM 536 C C . THR A 1 68 ? 14.465 -6.131 -22.739 1.00 79.00 68 THR A C 1
ATOM 538 O O . THR A 1 68 ? 14.384 -7.222 -23.305 1.00 79.00 68 THR A O 1
ATOM 541 N N . TYR A 1 69 ? 15.334 -5.198 -23.149 1.00 87.31 69 TYR A N 1
ATOM 542 C CA . TYR A 1 69 ? 16.266 -5.410 -24.267 1.00 87.31 69 TYR A CA 1
ATOM 543 C C . TYR A 1 69 ? 17.169 -6.637 -24.038 1.00 87.31 69 TYR A C 1
ATOM 545 O O . TYR A 1 69 ? 17.261 -7.525 -24.888 1.00 87.31 69 TYR A O 1
ATOM 553 N N . CYS A 1 70 ? 17.784 -6.754 -22.854 1.00 89.94 70 CYS A N 1
ATOM 554 C CA . CYS A 1 70 ? 18.628 -7.902 -22.504 1.00 89.94 70 CYS A CA 1
ATOM 555 C C . CYS A 1 70 ? 17.834 -9.218 -22.353 1.00 89.94 70 CYS A C 1
ATOM 557 O O . CYS A 1 70 ? 18.368 -10.301 -22.611 1.00 89.94 70 CYS A O 1
ATOM 559 N N . HIS A 1 71 ? 16.563 -9.146 -21.953 1.00 87.75 71 HIS A N 1
ATOM 560 C CA . HIS A 1 71 ? 15.635 -10.273 -21.894 1.00 87.75 71 HIS A CA 1
ATOM 561 C C . HIS A 1 71 ? 15.325 -10.822 -23.294 1.00 87.75 71 HIS A C 1
ATOM 563 O O . HIS A 1 71 ? 15.421 -12.035 -23.504 1.00 87.75 71 HIS A O 1
ATOM 569 N N . LEU A 1 72 ? 15.043 -9.942 -24.258 1.00 89.88 72 LEU A N 1
ATOM 570 C CA . LEU A 1 72 ? 14.809 -10.285 -25.665 1.00 89.88 72 LEU A CA 1
ATOM 571 C C . LEU A 1 72 ? 16.078 -10.839 -26.331 1.00 89.88 72 LEU A C 1
ATOM 573 O O . LEU A 1 72 ? 16.043 -11.935 -26.894 1.00 89.88 72 LEU A O 1
ATOM 577 N N . LEU A 1 73 ? 17.212 -10.142 -26.188 1.00 93.69 73 LEU A N 1
ATOM 578 C CA . LEU A 1 73 ? 18.527 -10.543 -26.708 1.00 93.69 73 LEU A CA 1
ATOM 579 C C . LEU A 1 73 ? 18.911 -11.966 -26.269 1.00 93.69 73 LEU A C 1
ATOM 581 O O . LEU A 1 73 ? 19.233 -12.819 -27.098 1.00 93.69 73 LEU A O 1
ATOM 585 N N . LEU A 1 74 ? 18.825 -12.260 -24.967 1.00 92.06 74 LEU A N 1
ATOM 586 C CA . LEU A 1 74 ? 19.129 -13.595 -24.444 1.00 92.06 74 LEU A CA 1
ATOM 587 C C . LEU A 1 74 ? 18.050 -14.627 -24.807 1.00 92.06 74 LEU A C 1
ATOM 589 O O . LEU A 1 74 ? 18.374 -15.788 -25.059 1.00 92.06 74 LEU A O 1
ATOM 593 N N . GLY A 1 75 ? 16.780 -14.221 -24.890 1.00 90.06 75 GLY A N 1
ATOM 594 C CA . GLY A 1 75 ? 15.697 -15.069 -25.390 1.00 90.06 75 GLY A CA 1
ATOM 595 C C . GLY A 1 75 ? 15.933 -15.541 -26.827 1.00 90.06 75 GLY A C 1
ATOM 596 O O . GLY A 1 75 ? 15.695 -16.708 -27.139 1.00 90.06 75 GLY A O 1
ATOM 597 N N . LEU A 1 76 ? 16.454 -14.670 -27.693 1.00 92.50 76 LEU A N 1
ATOM 598 C CA . LEU A 1 76 ? 16.810 -14.986 -29.078 1.00 92.50 76 LEU A CA 1
ATOM 599 C C . LEU A 1 76 ? 18.115 -15.784 -29.183 1.00 92.50 76 LEU A C 1
ATOM 601 O O . LEU A 1 76 ? 18.170 -16.762 -29.937 1.00 92.50 76 LEU A O 1
ATOM 605 N N . HIS A 1 77 ? 19.127 -15.452 -28.371 1.00 91.12 77 HIS A N 1
ATOM 606 C CA . HIS A 1 77 ? 20.364 -16.234 -28.258 1.00 91.12 77 HIS A CA 1
ATOM 607 C C . HIS A 1 77 ? 20.072 -17.708 -27.924 1.00 91.12 77 HIS A C 1
ATOM 609 O O . HIS A 1 77 ? 20.581 -18.619 -28.578 1.00 91.12 77 HIS A O 1
ATOM 615 N N . PHE A 1 78 ? 19.164 -17.950 -26.974 1.00 88.50 78 PHE A N 1
ATOM 616 C CA . PHE A 1 78 ? 18.704 -19.288 -26.596 1.00 88.50 78 PHE A CA 1
ATOM 617 C C . PHE A 1 78 ? 17.453 -19.762 -27.363 1.00 88.50 78 PHE A C 1
ATOM 619 O O . PHE A 1 78 ? 16.796 -20.698 -26.912 1.00 88.50 78 PHE A O 1
ATOM 626 N N . SER A 1 79 ? 17.126 -19.181 -28.527 1.00 88.69 79 SER A N 1
ATOM 627 C CA . SER A 1 79 ? 15.841 -19.381 -29.236 1.00 88.69 79 SER A CA 1
ATOM 628 C C . SER A 1 79 ? 15.391 -20.841 -29.397 1.00 88.69 79 SER A C 1
ATOM 630 O O . SER A 1 79 ? 14.222 -21.154 -29.180 1.00 88.69 79 SER A O 1
ATOM 632 N N . LYS A 1 80 ? 16.312 -21.766 -29.706 1.00 87.75 80 LYS A N 1
ATOM 633 C CA . LYS A 1 80 ? 16.015 -23.209 -29.848 1.00 87.75 80 LYS A CA 1
ATOM 634 C C . LYS A 1 80 ? 15.672 -23.930 -28.529 1.00 87.75 80 LYS A C 1
ATOM 636 O O . LYS A 1 80 ? 15.189 -25.056 -28.573 1.00 87.75 80 LYS A O 1
ATOM 641 N N . GLN A 1 81 ? 15.925 -23.317 -27.373 1.00 88.25 81 GLN A N 1
ATOM 642 C CA . GLN A 1 81 ? 15.688 -23.874 -26.029 1.00 88.25 81 GLN A CA 1
ATOM 643 C C . GLN A 1 81 ? 14.450 -23.263 -25.340 1.00 88.25 81 GLN A C 1
ATOM 645 O O . GLN A 1 81 ? 14.153 -23.570 -24.184 1.00 88.25 81 GLN A O 1
ATOM 650 N N . VAL A 1 82 ? 13.731 -22.361 -26.016 1.00 89.38 82 VAL A N 1
ATOM 651 C CA . VAL A 1 82 ? 12.544 -21.699 -25.467 1.00 89.38 82 VAL A CA 1
ATOM 652 C C . VAL A 1 82 ? 11.314 -22.569 -25.692 1.00 89.38 82 VAL A C 1
ATOM 654 O O . VAL A 1 82 ? 10.828 -22.680 -26.811 1.00 89.38 82 VAL A O 1
ATOM 657 N N . GLU A 1 83 ? 10.791 -23.147 -24.609 1.00 90.00 83 GLU A N 1
ATOM 658 C CA . GLU A 1 83 ? 9.516 -23.879 -24.633 1.00 90.00 83 GLU A CA 1
ATOM 659 C C . GLU A 1 83 ? 8.284 -23.008 -24.339 1.00 90.00 83 GLU A C 1
ATOM 661 O O . GLU A 1 83 ? 7.167 -23.424 -24.627 1.00 90.00 83 GLU A O 1
ATOM 666 N N . PHE A 1 84 ? 8.454 -21.824 -23.743 1.00 89.00 84 PHE A N 1
ATOM 667 C CA . PHE A 1 84 ? 7.371 -20.871 -23.473 1.00 89.00 84 PHE A CA 1
ATOM 668 C C . PHE A 1 84 ? 7.913 -19.468 -23.155 1.00 89.00 84 PHE A C 1
ATOM 670 O O . PHE A 1 84 ? 9.061 -19.304 -22.705 1.00 89.00 84 PHE A O 1
ATOM 677 N N . VAL A 1 85 ? 7.054 -18.472 -23.374 1.00 88.06 85 VAL A N 1
ATOM 678 C CA . VAL A 1 85 ? 7.242 -17.059 -23.008 1.00 88.06 85 VAL A CA 1
ATOM 679 C C . VAL A 1 85 ? 6.377 -16.754 -21.785 1.00 88.06 85 VAL A C 1
ATOM 681 O O . VAL A 1 85 ? 5.241 -17.225 -21.714 1.00 88.06 85 VAL A O 1
ATOM 684 N N . ALA A 1 86 ? 6.890 -15.985 -20.822 1.00 85.88 86 ALA A N 1
ATOM 685 C CA . ALA A 1 86 ? 6.132 -15.620 -19.629 1.00 85.88 86 ALA A CA 1
ATOM 686 C C . ALA A 1 86 ? 6.451 -14.219 -19.085 1.00 85.88 86 ALA A C 1
ATOM 688 O O . ALA A 1 86 ? 7.574 -13.724 -19.181 1.00 85.88 86 ALA A O 1
ATOM 689 N N . SER A 1 87 ? 5.448 -13.623 -18.444 1.00 80.69 87 SER A N 1
ATOM 690 C CA . SER A 1 87 ? 5.572 -12.491 -17.519 1.00 80.69 87 SER A CA 1
ATOM 691 C C . SER A 1 87 ? 4.422 -12.545 -16.510 1.00 80.69 87 SER A C 1
ATOM 693 O O . SER A 1 87 ? 3.449 -13.265 -16.732 1.00 80.69 87 SER A O 1
ATOM 695 N N . ALA A 1 88 ? 4.497 -11.773 -15.425 1.00 74.25 88 ALA A N 1
ATOM 696 C CA . ALA A 1 88 ? 3.412 -11.693 -14.447 1.00 74.25 88 ALA A CA 1
ATOM 697 C C . ALA A 1 88 ? 2.106 -11.155 -15.066 1.00 74.25 88 ALA A C 1
ATOM 699 O O . ALA A 1 88 ? 1.046 -11.719 -14.814 1.00 74.25 88 ALA A O 1
ATOM 700 N N . PHE A 1 89 ? 2.187 -10.123 -15.913 1.00 72.69 89 PHE A N 1
ATOM 701 C CA . PHE A 1 89 ? 1.029 -9.434 -16.493 1.00 72.69 89 PHE A CA 1
ATOM 702 C C . PHE A 1 89 ? 1.097 -9.375 -18.027 1.00 72.69 89 PHE A C 1
ATOM 704 O O . PHE A 1 89 ? 2.169 -9.159 -18.603 1.00 72.69 89 PHE A O 1
ATOM 711 N N . SER A 1 90 ? -0.057 -9.537 -18.687 1.00 71.31 90 SER A N 1
ATOM 712 C CA . SER A 1 90 ? -0.187 -9.591 -20.155 1.00 71.31 90 SER A CA 1
ATOM 713 C C . SER A 1 90 ? 0.372 -8.343 -20.850 1.00 71.31 90 SER A C 1
ATOM 715 O O . SER A 1 90 ? 1.149 -8.447 -21.803 1.00 71.31 90 SER A O 1
ATOM 717 N N . TYR A 1 91 ? 0.043 -7.174 -20.297 1.00 69.19 91 TYR A N 1
ATOM 718 C CA . TYR A 1 91 ? 0.577 -5.851 -20.619 1.00 69.19 91 TYR A CA 1
ATOM 719 C C . TYR A 1 91 ? 2.103 -5.847 -20.806 1.00 69.19 91 TYR A C 1
ATOM 721 O O . TYR A 1 91 ? 2.617 -5.278 -21.768 1.00 69.19 91 TYR A O 1
ATOM 729 N N . THR A 1 92 ? 2.837 -6.515 -19.914 1.00 70.88 92 THR A N 1
ATOM 730 C CA . THR A 1 92 ? 4.302 -6.487 -19.903 1.00 70.88 92 THR A CA 1
ATOM 731 C C . THR A 1 92 ? 4.888 -7.270 -21.079 1.00 70.88 92 THR A C 1
ATOM 733 O O . THR A 1 92 ? 5.903 -6.874 -21.642 1.00 70.88 92 THR A O 1
ATOM 736 N N . ILE A 1 93 ? 4.218 -8.348 -21.503 1.00 77.19 93 ILE A N 1
ATOM 737 C CA . ILE A 1 93 ? 4.585 -9.093 -22.717 1.00 77.19 93 ILE A CA 1
ATOM 738 C C . ILE A 1 93 ? 4.306 -8.240 -23.963 1.00 77.19 93 ILE A C 1
ATOM 740 O O . ILE A 1 93 ? 5.129 -8.197 -24.875 1.00 77.19 93 ILE A O 1
ATOM 744 N N . VAL A 1 94 ? 3.177 -7.520 -23.986 1.00 71.81 94 VAL A N 1
ATOM 745 C CA . VAL A 1 94 ? 2.841 -6.601 -25.084 1.00 71.81 94 VAL A CA 1
ATOM 746 C C . VAL A 1 94 ? 3.874 -5.477 -25.204 1.00 71.81 94 VAL A C 1
ATOM 748 O O . VAL A 1 94 ? 4.365 -5.247 -26.303 1.00 71.81 94 VAL A O 1
ATOM 751 N N . GLN A 1 95 ? 4.275 -4.838 -24.098 1.00 69.44 95 GLN A N 1
ATOM 752 C CA . GLN A 1 95 ? 5.339 -3.827 -24.115 1.00 69.44 95 GLN A CA 1
ATOM 753 C C . GLN A 1 95 ? 6.692 -4.379 -24.568 1.00 69.44 95 GLN A C 1
ATOM 755 O O . GLN A 1 95 ? 7.374 -3.725 -25.354 1.00 69.44 95 GLN A O 1
ATOM 760 N N . ALA A 1 96 ? 7.083 -5.566 -24.093 1.00 77.06 96 ALA A N 1
ATOM 761 C CA . ALA A 1 96 ? 8.349 -6.174 -24.488 1.00 77.06 96 ALA A CA 1
ATOM 762 C C . ALA A 1 96 ? 8.415 -6.408 -26.003 1.00 77.06 96 ALA A C 1
ATOM 764 O O . ALA A 1 96 ? 9.453 -6.167 -26.616 1.00 77.06 96 ALA A O 1
ATOM 765 N N . PHE A 1 97 ? 7.305 -6.811 -26.627 1.00 83.38 97 PHE A N 1
ATOM 766 C CA . PHE A 1 97 ? 7.260 -6.950 -28.078 1.00 83.38 97 PHE A CA 1
ATOM 767 C C . PHE A 1 97 ? 7.096 -5.620 -28.818 1.00 83.38 97 PHE A C 1
ATOM 769 O O . PHE A 1 97 ? 7.757 -5.475 -29.837 1.00 83.38 97 PHE A O 1
ATOM 776 N N . SER A 1 98 ? 6.376 -4.617 -28.299 1.00 75.81 98 SER A N 1
ATOM 777 C CA . SER A 1 98 ? 6.414 -3.254 -28.867 1.00 75.81 98 SER A CA 1
ATOM 778 C C . SER A 1 98 ? 7.847 -2.708 -28.924 1.00 75.81 98 SER A C 1
ATOM 780 O O . SER A 1 98 ? 8.281 -2.249 -29.972 1.00 75.81 98 SER A O 1
ATOM 782 N N . LEU A 1 99 ? 8.621 -2.838 -27.839 1.00 72.44 99 LEU A N 1
ATOM 783 C CA . LEU A 1 99 ? 10.032 -2.431 -27.824 1.00 72.44 99 LEU A CA 1
ATOM 784 C C . LEU A 1 99 ? 10.886 -3.267 -28.794 1.00 72.44 99 LEU A C 1
ATOM 786 O O . LEU A 1 99 ? 11.883 -2.773 -29.319 1.00 72.44 99 LEU A O 1
ATOM 790 N N . PHE A 1 100 ? 10.518 -4.524 -29.053 1.00 85.50 100 PHE A N 1
ATOM 791 C CA . PHE A 1 100 ? 11.184 -5.350 -30.060 1.00 85.50 100 PHE A CA 1
ATOM 792 C C . PHE A 1 100 ? 10.897 -4.877 -31.495 1.00 85.50 100 PHE A C 1
ATOM 794 O O . PHE A 1 100 ? 11.826 -4.881 -32.300 1.00 85.50 100 PHE A O 1
ATOM 801 N N . GLU A 1 101 ? 9.672 -4.421 -31.803 1.00 84.94 101 GLU A N 1
ATOM 802 C CA . GLU A 1 101 ? 9.332 -3.820 -33.110 1.00 84.94 101 GLU A CA 1
ATOM 803 C C . GLU A 1 101 ? 10.289 -2.649 -33.437 1.00 84.94 101 GLU A C 1
ATOM 805 O O . GLU A 1 101 ? 10.782 -2.562 -34.561 1.00 84.94 101 GLU A O 1
ATOM 810 N N . ASP A 1 102 ? 10.658 -1.837 -32.436 1.00 82.50 102 ASP A N 1
ATOM 811 C CA . ASP A 1 102 ? 11.616 -0.727 -32.579 1.00 82.50 102 ASP A CA 1
ATOM 812 C C . ASP A 1 102 ? 13.100 -1.160 -32.586 1.00 82.50 102 ASP A C 1
ATOM 814 O O . ASP A 1 102 ? 13.932 -0.543 -33.255 1.00 82.50 102 ASP A O 1
ATOM 818 N N . THR A 1 103 ? 13.478 -2.184 -31.805 1.00 88.38 103 THR A N 1
ATOM 819 C CA . THR A 1 103 ? 14.895 -2.462 -31.458 1.00 88.38 103 THR A CA 1
ATOM 820 C C . THR A 1 103 ? 15.492 -3.744 -32.043 1.00 88.38 103 THR A C 1
ATOM 822 O O . THR A 1 103 ? 16.682 -4.004 -31.836 1.00 88.38 103 THR A O 1
ATOM 825 N N . TRP A 1 104 ? 14.732 -4.538 -32.807 1.00 93.69 104 TRP A N 1
ATOM 826 C CA . TRP A 1 104 ? 15.208 -5.817 -33.356 1.00 93.69 104 TRP A CA 1
ATOM 827 C C . TRP A 1 104 ? 16.504 -5.705 -34.172 1.00 93.69 104 TRP A C 1
ATOM 829 O O . TRP A 1 104 ? 17.333 -6.613 -34.123 1.00 93.69 104 TRP A O 1
ATOM 839 N N . ARG A 1 105 ? 16.703 -4.586 -34.882 1.00 94.25 105 ARG A N 1
ATOM 840 C CA . ARG A 1 105 ? 17.894 -4.306 -35.704 1.00 94.25 105 ARG A CA 1
ATOM 841 C C . ARG A 1 105 ? 19.167 -4.258 -34.855 1.00 94.25 105 ARG A C 1
ATOM 843 O O . ARG A 1 105 ? 20.122 -4.978 -35.145 1.00 94.25 105 ARG A O 1
ATOM 850 N N . ASP A 1 106 ? 19.143 -3.494 -33.763 1.00 93.69 106 ASP A N 1
ATOM 851 C CA . ASP A 1 106 ? 20.244 -3.417 -32.797 1.00 93.69 106 ASP A CA 1
ATOM 852 C C . ASP A 1 106 ? 20.505 -4.788 -32.154 1.00 93.69 106 ASP A C 1
ATOM 854 O O . ASP A 1 106 ? 21.649 -5.213 -32.029 1.00 93.69 106 ASP A O 1
ATOM 858 N N . ILE A 1 107 ? 19.439 -5.506 -31.775 1.00 93.88 107 ILE A N 1
ATOM 859 C CA . ILE A 1 107 ? 19.541 -6.838 -31.154 1.00 93.88 107 ILE A CA 1
ATOM 860 C C . ILE A 1 107 ? 20.179 -7.849 -32.122 1.00 93.88 107 ILE A C 1
ATOM 862 O O . ILE A 1 107 ? 20.955 -8.708 -31.701 1.00 93.88 107 ILE A O 1
ATOM 866 N N . CYS A 1 108 ? 19.897 -7.748 -33.424 1.00 95.44 108 CYS A N 1
ATOM 867 C CA . CYS A 1 108 ? 20.544 -8.582 -34.433 1.00 95.44 108 CYS A CA 1
ATOM 868 C C . CYS A 1 108 ? 22.034 -8.252 -34.572 1.00 95.44 108 CYS A C 1
ATOM 870 O O . CYS A 1 108 ? 22.832 -9.186 -34.626 1.00 95.44 108 CYS A O 1
ATOM 872 N N . ALA A 1 109 ? 22.425 -6.972 -34.551 1.00 94.75 109 ALA A N 1
ATOM 873 C CA . ALA A 1 109 ? 23.832 -6.563 -34.560 1.00 94.75 109 ALA A CA 1
ATOM 874 C C . ALA A 1 109 ? 24.601 -7.109 -33.338 1.00 94.75 109 ALA A C 1
ATOM 876 O O . ALA A 1 109 ? 25.619 -7.783 -33.516 1.00 94.75 109 ALA A O 1
ATOM 877 N N . ASP A 1 110 ? 24.055 -6.947 -32.127 1.00 95.38 110 ASP A N 1
ATOM 878 C CA . ASP A 1 110 ? 24.613 -7.506 -30.884 1.00 95.38 110 ASP A CA 1
ATOM 879 C C . ASP A 1 110 ? 24.821 -9.035 -30.985 1.00 95.38 110 ASP A C 1
ATOM 881 O O . ASP A 1 110 ? 25.872 -9.562 -30.614 1.00 95.38 110 ASP A O 1
ATOM 885 N N . ILE A 1 111 ? 23.855 -9.773 -31.553 1.00 94.50 111 ILE A N 1
ATOM 886 C CA . ILE A 1 111 ? 23.974 -11.226 -31.792 1.00 94.50 111 ILE A CA 1
ATOM 887 C C . ILE A 1 111 ? 25.042 -11.550 -32.851 1.00 94.50 111 ILE A C 1
ATOM 889 O O . ILE A 1 111 ? 25.779 -12.529 -32.705 1.00 94.50 111 ILE A O 1
ATOM 893 N N . LYS A 1 112 ? 25.117 -10.762 -33.927 1.00 94.69 112 LYS A N 1
ATOM 894 C CA . LYS A 1 112 ? 26.024 -10.950 -35.073 1.00 94.69 112 LYS A CA 1
ATOM 895 C C . LYS A 1 112 ? 27.480 -10.827 -34.634 1.00 94.69 112 LYS A C 1
ATOM 897 O O . LYS A 1 112 ? 28.288 -11.708 -34.921 1.00 94.69 112 LYS A O 1
ATOM 902 N N . GLU A 1 113 ? 27.773 -9.770 -33.883 1.00 92.94 113 GLU A N 1
ATOM 903 C CA . GLU A 1 113 ? 29.102 -9.420 -33.384 1.00 92.94 113 GLU A CA 1
ATOM 904 C C . GLU A 1 113 ? 29.467 -10.107 -32.063 1.00 92.94 113 GLU A C 1
ATOM 906 O O . GLU A 1 113 ? 30.648 -10.222 -31.744 1.00 92.94 113 GLU A O 1
ATOM 911 N N . GLY A 1 114 ? 28.481 -10.545 -31.272 1.00 91.06 114 GLY A N 1
ATOM 912 C CA . GLY A 1 114 ? 28.690 -10.922 -29.870 1.00 91.06 114 GLY A CA 1
ATOM 913 C C . GLY A 1 114 ? 28.992 -9.719 -28.966 1.00 91.06 114 GLY A C 1
ATOM 914 O O . GLY A 1 114 ? 29.575 -9.894 -27.894 1.00 91.06 114 GLY A O 1
ATOM 915 N N . SER A 1 115 ? 28.647 -8.514 -29.424 1.00 91.69 115 SER A N 1
ATOM 916 C CA . SER A 1 115 ? 28.809 -7.243 -28.723 1.00 91.69 115 SER A CA 1
ATOM 917 C C . SER A 1 115 ? 27.555 -6.921 -27.893 1.00 91.69 115 SER A C 1
ATOM 919 O O . SER A 1 115 ? 26.714 -7.787 -27.656 1.00 91.69 115 SER A O 1
ATOM 921 N N . LEU A 1 116 ? 27.466 -5.707 -27.346 1.00 92.00 116 LEU A N 1
ATOM 922 C CA . LEU A 1 116 ? 26.289 -5.266 -26.595 1.00 92.00 116 LEU A CA 1
ATOM 923 C C . LEU A 1 116 ? 26.085 -3.763 -26.784 1.00 92.00 116 LEU A C 1
ATOM 925 O O . LEU A 1 116 ? 26.987 -2.982 -26.459 1.00 92.00 116 LEU A O 1
ATOM 929 N N . SER A 1 117 ? 24.900 -3.363 -27.231 1.00 90.38 117 SER A N 1
ATOM 930 C CA . SER A 1 117 ? 24.554 -1.990 -27.593 1.00 90.38 117 SER A CA 1
ATOM 931 C C . SER A 1 117 ? 24.897 -0.973 -26.499 1.00 90.38 117 SER A C 1
ATOM 933 O O . SER A 1 117 ? 24.811 -1.249 -25.295 1.00 90.38 117 SER A O 1
ATOM 935 N N . SER A 1 118 ? 25.283 0.240 -26.907 1.00 86.62 118 SER A N 1
ATOM 936 C CA . SER A 1 118 ? 25.595 1.361 -26.006 1.00 86.62 118 SER A CA 1
ATOM 937 C C . SER A 1 118 ? 24.409 1.772 -25.123 1.00 86.62 118 SER A C 1
ATOM 939 O O . SER A 1 118 ? 24.626 2.322 -24.044 1.00 86.62 118 SER A O 1
ATOM 941 N N . ARG A 1 119 ? 23.174 1.425 -25.523 1.00 84.56 119 ARG A N 1
ATOM 942 C CA . ARG A 1 119 ? 21.943 1.616 -24.735 1.00 84.56 119 ARG A CA 1
ATOM 943 C C . ARG A 1 119 ? 22.003 0.948 -23.354 1.00 84.56 119 ARG A C 1
ATOM 945 O O . ARG A 1 119 ? 21.403 1.453 -22.408 1.00 84.56 119 ARG A O 1
ATOM 952 N N . ILE A 1 120 ? 22.731 -0.165 -23.210 1.00 89.56 120 ILE A N 1
ATOM 953 C CA . ILE A 1 120 ? 22.873 -0.870 -21.928 1.00 89.56 120 ILE A CA 1
ATOM 954 C C . ILE A 1 120 ? 24.005 -0.237 -21.117 1.00 89.56 120 ILE A C 1
ATOM 956 O O . ILE A 1 120 ? 25.158 -0.656 -21.210 1.00 89.56 120 ILE A O 1
ATOM 960 N N . THR A 1 121 ? 23.694 0.777 -20.317 1.00 87.62 121 THR A N 1
ATOM 961 C CA . THR A 1 121 ? 24.677 1.528 -19.519 1.00 87.62 121 THR A CA 1
ATOM 962 C C . THR A 1 121 ? 25.108 0.806 -18.237 1.00 87.62 121 THR A C 1
ATOM 964 O O . THR A 1 121 ? 26.231 1.000 -17.774 1.00 87.62 121 THR A O 1
ATOM 967 N N . LEU A 1 122 ? 24.263 -0.060 -17.660 1.00 84.12 122 LEU A N 1
ATOM 968 C CA . LEU A 1 122 ? 24.485 -0.673 -16.342 1.00 84.12 122 LEU A CA 1
ATOM 969 C C . LEU A 1 122 ? 25.661 -1.687 -16.329 1.00 84.12 122 LEU A C 1
ATOM 971 O O . LEU A 1 122 ? 25.510 -2.806 -16.832 1.00 84.12 122 LEU A O 1
ATOM 975 N N . PRO A 1 123 ? 26.816 -1.405 -15.678 1.00 88.31 123 PRO A N 1
ATOM 976 C CA . PRO A 1 123 ? 28.035 -2.211 -15.866 1.00 88.31 123 PRO A CA 1
ATOM 977 C C . PRO A 1 123 ? 27.935 -3.667 -15.390 1.00 88.31 123 PRO A C 1
ATOM 979 O O . PRO A 1 123 ? 28.529 -4.564 -15.990 1.00 88.31 123 PRO A O 1
ATOM 982 N N . LYS A 1 124 ? 27.163 -3.926 -14.323 1.00 88.50 124 LYS A N 1
ATOM 983 C CA . LYS A 1 124 ? 26.901 -5.292 -13.828 1.00 88.50 124 LYS A CA 1
ATOM 984 C C . LYS A 1 124 ? 26.093 -6.110 -14.838 1.00 88.50 124 LYS A C 1
ATOM 986 O O . LYS A 1 124 ? 26.415 -7.272 -15.065 1.00 88.50 124 LYS A O 1
ATOM 991 N N . MET A 1 125 ? 25.097 -5.483 -15.465 1.00 89.31 125 MET A N 1
ATOM 992 C CA . MET A 1 125 ? 24.255 -6.099 -16.487 1.00 89.31 125 MET A CA 1
ATOM 993 C C . MET A 1 125 ? 25.069 -6.383 -17.751 1.00 89.31 125 MET A C 1
ATOM 995 O O . MET A 1 125 ? 25.104 -7.533 -18.183 1.00 89.31 125 MET A O 1
ATOM 999 N N . ARG A 1 126 ? 25.835 -5.396 -18.255 1.00 93.19 126 ARG A N 1
ATOM 1000 C CA . ARG A 1 126 ? 26.760 -5.595 -19.388 1.00 93.19 126 ARG A CA 1
ATOM 1001 C C . ARG A 1 126 ? 27.667 -6.805 -19.167 1.00 93.19 126 ARG A C 1
ATOM 1003 O O . ARG A 1 126 ? 27.738 -7.683 -20.019 1.00 93.19 126 ARG A O 1
ATOM 1010 N N . LYS A 1 127 ? 28.319 -6.888 -17.999 1.00 93.00 127 LYS A N 1
ATOM 1011 C CA . LYS A 1 127 ? 29.217 -8.001 -17.653 1.00 93.00 127 LYS A CA 1
ATOM 1012 C C . LYS A 1 127 ? 28.501 -9.357 -17.600 1.00 93.00 127 LYS A C 1
ATOM 1014 O O . LYS A 1 127 ? 29.084 -10.350 -18.023 1.00 93.00 127 LYS A O 1
ATOM 1019 N N . ALA A 1 128 ? 27.276 -9.414 -17.077 1.00 93.25 128 ALA A N 1
ATOM 1020 C CA . ALA A 1 128 ? 26.510 -10.657 -16.989 1.00 93.25 128 ALA A CA 1
ATOM 1021 C C . ALA A 1 128 ? 26.012 -11.143 -18.362 1.00 93.25 128 ALA A C 1
ATOM 1023 O O . ALA A 1 128 ? 26.049 -12.340 -18.632 1.00 93.25 128 ALA A O 1
ATOM 1024 N N . VAL A 1 129 ? 25.596 -10.227 -19.244 1.00 93.50 129 VAL A N 1
ATOM 1025 C CA . VAL A 1 129 ? 25.142 -10.548 -20.608 1.00 93.50 129 VAL A CA 1
ATOM 1026 C C . VAL A 1 129 ? 26.318 -10.969 -21.496 1.00 93.50 129 VAL A C 1
ATOM 1028 O O . VAL A 1 129 ? 26.262 -12.037 -22.104 1.00 93.50 129 VAL A O 1
ATOM 1031 N N . LEU A 1 130 ? 27.422 -10.209 -21.493 1.00 94.25 130 LEU A N 1
ATOM 1032 C CA . LEU A 1 130 ? 28.648 -10.511 -22.256 1.00 94.25 130 LEU A CA 1
ATOM 1033 C C . LEU A 1 130 ? 29.357 -11.806 -21.811 1.00 94.25 130 LEU A C 1
ATOM 1035 O O . LEU A 1 130 ? 30.189 -12.332 -22.542 1.00 94.25 130 LEU A O 1
ATOM 1039 N N . ALA A 1 131 ? 29.037 -12.342 -20.628 1.00 93.50 131 ALA A N 1
ATOM 1040 C CA . ALA A 1 131 ? 29.511 -13.657 -20.188 1.00 93.50 131 ALA A CA 1
ATOM 1041 C C . ALA A 1 131 ? 28.694 -14.834 -20.766 1.00 93.50 131 ALA A C 1
ATOM 1043 O O . ALA A 1 131 ? 29.123 -15.985 -20.652 1.00 93.50 131 ALA A O 1
ATOM 1044 N N . LEU A 1 132 ? 27.522 -14.562 -21.354 1.00 91.06 132 LEU A N 1
ATOM 1045 C CA . LEU A 1 132 ? 26.602 -15.558 -21.912 1.00 91.06 132 LEU A CA 1
ATOM 1046 C C . LEU A 1 132 ? 26.596 -15.549 -23.445 1.00 91.06 132 LEU A C 1
ATOM 1048 O O . LEU A 1 132 ? 26.677 -16.618 -24.051 1.00 91.06 132 LEU A O 1
ATOM 1052 N N . ILE A 1 133 ? 26.503 -14.368 -24.065 1.00 92.44 133 ILE A N 1
ATOM 1053 C CA . ILE A 1 133 ? 26.440 -14.242 -25.527 1.00 92.44 133 ILE A CA 1
ATOM 1054 C C . ILE A 1 133 ? 27.795 -14.503 -26.194 1.00 92.44 133 ILE A C 1
ATOM 1056 O O . ILE A 1 133 ? 28.858 -14.402 -25.581 1.00 92.44 133 ILE A O 1
ATOM 1060 N N . ARG A 1 134 ? 27.744 -14.866 -27.477 1.00 91.56 134 ARG A N 1
ATOM 1061 C CA . ARG A 1 134 ? 28.897 -15.097 -28.360 1.00 91.56 134 ARG A CA 1
ATOM 1062 C C . ARG A 1 134 ? 28.520 -14.700 -29.792 1.00 91.56 134 ARG A C 1
ATOM 1064 O O . ARG A 1 134 ? 27.334 -14.820 -30.112 1.00 91.56 134 ARG A O 1
ATOM 1071 N N . PRO A 1 135 ? 29.486 -14.308 -30.646 1.00 95.44 135 PRO A N 1
ATOM 1072 C CA . PRO A 1 135 ? 29.210 -13.924 -32.029 1.00 95.44 135 PRO A CA 1
ATOM 1073 C C . PRO A 1 135 ? 28.520 -15.061 -32.785 1.00 95.44 135 PRO A C 1
ATOM 1075 O O . PRO A 1 135 ? 29.020 -16.189 -32.814 1.00 95.44 135 PRO A O 1
ATOM 1078 N N . ASN A 1 136 ? 27.364 -14.783 -33.386 1.00 94.81 136 ASN A N 1
ATOM 1079 C CA . ASN A 1 136 ? 26.618 -15.759 -34.172 1.00 94.81 136 ASN A CA 1
ATOM 1080 C C . ASN A 1 136 ? 25.895 -15.114 -35.372 1.00 94.81 136 ASN A C 1
ATOM 1082 O O . ASN A 1 136 ? 24.668 -14.970 -35.358 1.00 94.81 136 ASN A O 1
ATOM 1086 N N . PRO A 1 137 ? 26.624 -14.794 -36.461 1.00 94.62 137 PRO A N 1
ATOM 1087 C CA . PRO A 1 137 ? 26.033 -14.227 -37.674 1.00 94.62 137 PRO A CA 1
ATOM 1088 C C . PRO A 1 137 ? 24.923 -15.087 -38.297 1.00 94.62 137 PRO A C 1
ATOM 1090 O O . PRO A 1 137 ? 23.973 -14.546 -38.854 1.00 94.62 137 PRO A O 1
ATOM 1093 N N . SER A 1 138 ? 24.998 -16.418 -38.159 1.00 94.62 138 SER A N 1
ATOM 1094 C CA . SER A 1 138 ? 23.969 -17.342 -38.672 1.00 94.62 138 SER A CA 1
ATOM 1095 C C . SER A 1 138 ? 22.643 -17.268 -37.904 1.00 94.62 138 SER A C 1
ATOM 1097 O O . SER A 1 138 ? 21.578 -17.543 -38.456 1.00 94.62 138 SER A O 1
ATOM 1099 N N . LEU A 1 139 ? 22.697 -16.889 -36.623 1.00 93.19 139 LEU A N 1
ATOM 1100 C CA . LEU A 1 139 ? 21.514 -16.607 -35.821 1.00 93.19 139 LEU A CA 1
ATOM 1101 C C . LEU A 1 139 ? 20.960 -15.222 -36.157 1.00 93.19 139 LEU A C 1
ATOM 1103 O O . LEU A 1 139 ? 19.753 -15.116 -36.347 1.00 93.19 139 LEU A O 1
ATOM 1107 N N . ALA A 1 140 ? 21.832 -14.214 -36.264 1.00 94.75 140 ALA A N 1
ATOM 1108 C CA . ALA A 1 140 ? 21.451 -12.847 -36.608 1.00 94.75 140 ALA A CA 1
ATOM 1109 C C . ALA A 1 140 ? 20.733 -12.781 -37.962 1.00 94.75 140 ALA A C 1
ATOM 1111 O O . ALA A 1 140 ? 19.571 -12.403 -37.983 1.00 94.75 140 ALA A O 1
ATOM 1112 N N . SER A 1 141 ? 21.348 -13.261 -39.052 1.00 95.56 141 SER A N 1
ATOM 1113 C CA . SER A 1 141 ? 20.745 -13.239 -40.400 1.00 95.56 141 SER A CA 1
ATOM 1114 C C . SER A 1 141 ? 19.351 -13.874 -40.423 1.00 95.56 141 SER A C 1
ATOM 1116 O O . SER A 1 141 ? 18.412 -13.284 -40.933 1.00 95.56 141 SER A O 1
ATOM 1118 N N . ARG A 1 142 ? 19.176 -15.032 -39.771 1.00 95.44 142 ARG A N 1
ATOM 1119 C CA . ARG A 1 142 ? 17.878 -15.721 -39.693 1.00 95.44 142 ARG A CA 1
ATOM 1120 C C . ARG A 1 142 ? 16.816 -14.935 -38.911 1.00 95.44 142 ARG A C 1
ATOM 1122 O O . ARG A 1 142 ? 15.629 -15.122 -39.157 1.00 95.44 142 ARG A O 1
ATOM 1129 N N . ILE A 1 143 ? 17.214 -14.119 -37.933 1.00 94.38 143 ILE A N 1
ATOM 1130 C CA . ILE A 1 143 ? 16.293 -13.223 -37.217 1.00 94.38 143 ILE A CA 1
ATOM 1131 C C . ILE A 1 143 ? 16.027 -11.972 -38.062 1.00 94.38 143 ILE A C 1
ATOM 1133 O O . ILE A 1 143 ? 14.879 -11.549 -38.125 1.00 94.38 143 ILE A O 1
ATOM 1137 N N . GLU A 1 144 ? 17.041 -11.434 -38.750 1.00 95.69 144 GLU A N 1
ATOM 1138 C CA . GLU A 1 144 ? 16.918 -10.320 -39.700 1.00 95.69 144 GLU A CA 1
ATOM 1139 C C . GLU A 1 144 ? 15.886 -10.654 -40.796 1.00 95.69 144 GLU A C 1
ATOM 1141 O O . GLU A 1 144 ? 14.942 -9.889 -40.987 1.00 95.69 144 GLU A O 1
ATOM 1146 N N . ASP A 1 145 ? 15.984 -11.838 -41.414 1.00 94.06 145 ASP A N 1
ATOM 1147 C CA . ASP A 1 145 ? 15.036 -12.346 -42.419 1.00 94.06 145 ASP A CA 1
ATOM 1148 C C . ASP A 1 145 ? 13.594 -12.428 -41.872 1.00 94.06 145 ASP A C 1
ATOM 1150 O O . ASP A 1 145 ? 12.642 -11.955 -42.495 1.00 94.06 145 ASP A O 1
ATOM 1154 N N . VAL A 1 146 ? 13.425 -13.014 -40.678 1.00 93.94 146 VAL A N 1
ATOM 1155 C CA . VAL A 1 146 ? 12.111 -13.214 -40.037 1.00 93.94 146 VAL A CA 1
ATOM 1156 C C . VAL A 1 146 ? 11.484 -11.893 -39.586 1.00 93.94 146 VAL A C 1
ATOM 1158 O O . VAL A 1 146 ? 10.270 -11.724 -39.705 1.00 93.94 146 VAL A O 1
ATOM 1161 N N . CYS A 1 147 ? 12.280 -10.950 -39.079 1.00 94.31 147 CYS A N 1
ATOM 1162 C CA . CYS A 1 147 ? 11.788 -9.633 -38.678 1.00 94.31 147 CYS A CA 1
ATOM 1163 C C . CYS A 1 147 ? 11.412 -8.791 -39.900 1.00 94.31 147 CYS A C 1
ATOM 1165 O O . CYS A 1 147 ? 10.348 -8.182 -39.890 1.00 94.31 147 CYS A O 1
ATOM 1167 N N . ALA A 1 148 ? 12.204 -8.827 -40.976 1.00 92.62 148 ALA A N 1
ATOM 1168 C CA . ALA A 1 148 ? 11.863 -8.154 -42.228 1.00 92.62 148 ALA A CA 1
ATOM 1169 C C . ALA A 1 148 ? 10.557 -8.696 -42.842 1.00 92.62 148 ALA A C 1
ATOM 1171 O O . ALA A 1 148 ? 9.722 -7.914 -43.297 1.00 92.62 148 ALA A O 1
ATOM 1172 N N . GLU A 1 149 ? 10.326 -10.014 -42.812 1.00 92.00 149 GLU A N 1
ATOM 1173 C CA . GLU A 1 149 ? 9.058 -10.622 -43.245 1.00 92.00 149 GLU A CA 1
ATOM 1174 C C . GLU A 1 149 ? 7.869 -10.160 -42.377 1.00 92.00 149 GLU A C 1
ATOM 1176 O O . GLU A 1 149 ? 6.818 -9.793 -42.908 1.00 92.00 149 GLU A O 1
ATOM 1181 N N . LEU A 1 150 ? 8.038 -10.155 -41.049 1.00 89.62 150 LEU A N 1
ATOM 1182 C CA . LEU A 1 150 ? 7.016 -9.739 -40.082 1.00 89.62 150 LEU A CA 1
ATOM 1183 C C . LEU A 1 150 ? 6.650 -8.255 -40.205 1.00 89.62 150 LEU A C 1
ATOM 1185 O O . LEU A 1 150 ? 5.466 -7.923 -40.156 1.00 89.62 150 LEU A O 1
ATOM 1189 N N . GLU A 1 151 ? 7.649 -7.390 -40.365 1.00 88.50 151 GLU A N 1
ATOM 1190 C CA . GLU A 1 151 ? 7.513 -5.937 -40.486 1.00 88.50 151 GLU A CA 1
ATOM 1191 C C . GLU A 1 151 ? 6.832 -5.540 -41.809 1.00 88.50 151 GLU A C 1
ATOM 1193 O O . GLU A 1 151 ? 5.971 -4.664 -41.815 1.00 88.50 151 GLU A O 1
ATOM 1198 N N . SER A 1 152 ? 7.164 -6.217 -42.917 1.00 80.81 152 SER A N 1
ATOM 1199 C CA . SER A 1 152 ? 6.677 -5.857 -44.261 1.00 80.81 152 SER A CA 1
ATOM 1200 C C . SER A 1 152 ? 5.362 -6.522 -44.686 1.00 80.81 152 SER A C 1
ATOM 1202 O O . SER A 1 152 ? 4.533 -5.862 -45.309 1.00 80.81 152 SER A O 1
ATOM 1204 N N . ASN A 1 153 ? 5.149 -7.808 -44.375 1.00 67.69 153 ASN A N 1
ATOM 1205 C CA . ASN A 1 153 ? 4.059 -8.595 -44.978 1.00 67.69 153 ASN A CA 1
ATOM 1206 C C . ASN A 1 153 ? 2.918 -8.956 -44.017 1.00 67.69 153 ASN A C 1
ATOM 1208 O O . ASN A 1 153 ? 1.819 -9.264 -44.475 1.00 67.69 153 ASN A O 1
ATOM 1212 N N . VAL A 1 154 ? 3.170 -8.984 -42.702 1.00 73.94 154 VAL A N 1
ATOM 1213 C CA . VAL A 1 154 ? 2.222 -9.557 -41.718 1.00 73.94 154 VAL A CA 1
ATOM 1214 C C . VAL A 1 154 ? 1.979 -8.674 -40.487 1.00 73.94 154 VAL A C 1
ATOM 1216 O O . VAL A 1 154 ? 1.282 -9.089 -39.561 1.00 73.94 154 VAL A O 1
ATOM 1219 N N . GLY A 1 155 ? 2.548 -7.464 -40.448 1.00 82.38 155 GLY A N 1
ATOM 1220 C CA . GLY A 1 155 ? 2.350 -6.491 -39.367 1.00 82.38 155 GLY A CA 1
ATOM 1221 C C . GLY A 1 155 ? 2.659 -7.041 -37.971 1.00 82.38 155 GLY A C 1
ATOM 1222 O O . GLY A 1 155 ? 1.908 -6.782 -37.034 1.00 82.38 155 GLY A O 1
ATOM 1223 N N . TRP A 1 156 ? 3.713 -7.850 -37.834 1.00 87.12 156 TRP A N 1
ATOM 1224 C CA . TRP A 1 156 ? 4.113 -8.560 -36.606 1.00 87.12 156 TRP A CA 1
ATOM 1225 C C . TRP A 1 156 ? 3.169 -9.677 -36.104 1.00 87.12 156 TRP A C 1
ATOM 1227 O O . TRP A 1 156 ? 3.311 -10.141 -34.968 1.00 87.12 156 TRP A O 1
ATOM 1237 N N . PHE A 1 157 ? 2.226 -10.160 -36.923 1.00 89.75 157 PHE A N 1
ATOM 1238 C CA . PHE A 1 157 ? 1.375 -11.300 -36.556 1.00 89.75 157 PHE A CA 1
ATOM 1239 C C . PHE A 1 157 ? 2.177 -12.611 -36.452 1.00 89.75 157 PHE A C 1
ATOM 1241 O O . PHE A 1 157 ? 2.964 -12.951 -37.336 1.00 89.75 157 PHE A O 1
ATOM 1248 N N . GLY A 1 158 ? 1.964 -13.383 -35.383 1.00 90.62 158 GLY A N 1
ATOM 1249 C CA . GLY A 1 158 ? 2.655 -14.658 -35.157 1.00 90.62 158 GLY A CA 1
ATOM 1250 C C . GLY A 1 158 ? 4.150 -14.525 -34.829 1.00 90.62 158 GLY A C 1
ATOM 1251 O O . GLY A 1 158 ? 4.906 -15.480 -35.023 1.00 90.62 158 GLY A O 1
ATOM 1252 N N . LEU A 1 159 ? 4.577 -13.360 -34.326 1.00 93.38 159 LEU A N 1
ATOM 1253 C CA . LEU A 1 159 ? 5.944 -13.054 -33.881 1.00 93.38 159 LEU A CA 1
ATOM 1254 C C . LEU A 1 159 ? 6.547 -14.162 -32.999 1.00 93.38 159 LEU A C 1
ATOM 1256 O O . LEU A 1 159 ? 7.664 -14.617 -33.252 1.00 93.38 159 LEU A O 1
ATOM 1260 N N . ILE A 1 160 ? 5.811 -14.624 -31.982 1.00 92.06 160 ILE A N 1
ATOM 1261 C CA . ILE A 1 160 ? 6.329 -15.562 -30.975 1.00 92.06 160 ILE A CA 1
ATOM 1262 C C . ILE A 1 160 ? 6.712 -16.919 -31.593 1.00 92.06 160 ILE A C 1
ATOM 1264 O O . ILE A 1 160 ? 7.877 -17.295 -31.454 1.00 92.06 160 ILE A O 1
ATOM 1268 N N . PRO A 1 161 ? 5.822 -17.659 -32.290 1.00 94.25 161 PRO A N 1
ATOM 1269 C CA . PRO A 1 161 ? 6.196 -18.941 -32.893 1.00 94.25 161 PRO A CA 1
ATOM 1270 C C . PRO A 1 161 ? 7.219 -18.815 -34.038 1.00 94.25 161 PRO A C 1
ATOM 1272 O O . PRO A 1 161 ? 7.963 -19.764 -34.277 1.00 94.25 161 PRO A O 1
ATOM 1275 N N . LYS A 1 162 ? 7.317 -17.664 -34.724 1.00 93.31 162 LYS A N 1
ATOM 1276 C CA . LYS A 1 162 ? 8.360 -17.429 -35.743 1.00 93.31 162 LYS A CA 1
ATOM 1277 C C . LYS A 1 162 ? 9.761 -17.268 -35.131 1.00 93.31 162 LYS A C 1
ATOM 1279 O O . LYS A 1 162 ? 10.712 -17.872 -35.625 1.00 93.31 162 LYS A O 1
ATOM 1284 N N . LEU A 1 163 ? 9.901 -16.499 -34.047 1.00 92.56 163 LEU A N 1
ATOM 1285 C CA . LEU A 1 163 ? 11.187 -16.300 -33.357 1.00 92.56 163 LEU A CA 1
ATOM 1286 C C . LEU A 1 163 ? 11.570 -17.490 -32.455 1.00 92.56 163 LEU A C 1
ATOM 1288 O O . LEU A 1 163 ? 12.747 -17.855 -32.355 1.00 92.56 163 LEU A O 1
ATOM 1292 N N . TRP A 1 164 ? 10.574 -18.130 -31.838 1.00 94.50 164 TRP A N 1
ATOM 1293 C CA . TRP A 1 164 ? 10.717 -19.256 -30.913 1.00 94.50 164 TRP A CA 1
ATOM 1294 C C . TRP A 1 164 ? 9.905 -20.472 -31.393 1.00 94.50 164 TRP A C 1
ATOM 1296 O O . TRP A 1 164 ? 8.862 -20.781 -30.819 1.00 94.50 164 TRP A O 1
ATOM 1306 N N . PRO A 1 165 ? 10.387 -21.221 -32.405 1.00 90.19 165 PRO A N 1
ATOM 1307 C CA . PRO A 1 165 ? 9.632 -22.317 -33.031 1.00 90.19 165 PRO A CA 1
ATOM 1308 C C . PRO A 1 165 ? 9.371 -23.529 -32.122 1.00 90.19 165 PRO A C 1
ATOM 1310 O O . PRO A 1 165 ? 8.592 -24.404 -32.484 1.00 90.19 165 PRO A O 1
ATOM 1313 N N . ASN A 1 166 ? 10.003 -23.586 -30.944 1.00 92.06 166 ASN A N 1
ATOM 1314 C CA . ASN A 1 166 ? 9.757 -24.607 -29.921 1.00 92.06 166 ASN A CA 1
ATOM 1315 C C . ASN A 1 166 ? 8.811 -24.122 -28.800 1.00 92.06 166 ASN A C 1
ATOM 1317 O O . ASN A 1 166 ? 8.574 -24.866 -27.844 1.00 92.06 166 ASN A O 1
ATOM 1321 N N . ALA A 1 167 ? 8.276 -22.896 -28.891 1.00 92.06 167 ALA A N 1
ATOM 1322 C CA . ALA A 1 167 ? 7.329 -22.361 -27.920 1.00 92.06 167 ALA A CA 1
ATOM 1323 C C . ALA A 1 167 ? 5.984 -23.103 -27.991 1.00 92.06 167 ALA A C 1
ATOM 1325 O O . ALA A 1 167 ? 5.427 -23.314 -29.063 1.00 92.06 167 ALA A O 1
ATOM 1326 N N . LYS A 1 168 ? 5.464 -23.490 -26.824 1.00 92.19 168 LYS A N 1
ATOM 1327 C CA . LYS A 1 168 ? 4.262 -24.321 -26.658 1.00 92.19 168 LYS A CA 1
ATOM 1328 C C . LYS A 1 168 ? 3.045 -23.518 -26.196 1.00 92.19 168 LYS A C 1
ATOM 1330 O O . LYS A 1 168 ? 1.924 -23.930 -26.458 1.00 92.19 168 LYS A O 1
ATOM 1335 N N . TYR A 1 169 ? 3.267 -22.417 -25.475 1.00 92.81 169 TYR A N 1
ATOM 1336 C CA . TYR A 1 169 ? 2.242 -21.514 -24.937 1.00 92.81 169 TYR A CA 1
ATOM 1337 C C . TYR A 1 169 ? 2.865 -20.180 -24.485 1.00 92.81 169 TYR A C 1
ATOM 1339 O O . TYR A 1 169 ? 4.092 -20.050 -24.382 1.00 92.81 169 TYR A O 1
ATOM 1347 N N . VAL A 1 170 ? 2.011 -19.200 -24.178 1.00 90.12 170 VAL A N 1
ATOM 1348 C CA . VAL A 1 170 ? 2.367 -17.935 -23.516 1.00 90.12 170 VAL A CA 1
ATOM 1349 C C . VAL A 1 170 ? 1.682 -17.880 -22.151 1.00 90.12 170 VAL A C 1
ATOM 1351 O O . VAL A 1 170 ? 0.474 -18.090 -22.063 1.00 90.12 170 VAL A O 1
ATOM 1354 N N . SER A 1 171 ? 2.437 -17.607 -21.084 1.00 89.12 171 SER A N 1
ATOM 1355 C CA . SER A 1 171 ? 1.953 -17.668 -19.696 1.00 89.12 171 SER A CA 1
ATOM 1356 C C . SER A 1 171 ? 1.885 -16.283 -19.052 1.00 89.12 171 SER A C 1
ATOM 1358 O O . SER A 1 171 ? 2.907 -15.600 -18.973 1.00 89.12 171 SER A O 1
ATOM 1360 N N . SER A 1 172 ? 0.712 -15.863 -18.569 1.00 84.25 172 SER A N 1
ATOM 1361 C CA . SER A 1 172 ? 0.556 -14.587 -17.849 1.00 84.25 172 SER A CA 1
ATOM 1362 C C . SER A 1 172 ? -0.801 -14.440 -17.156 1.00 84.25 172 SER A C 1
ATOM 1364 O O . SER A 1 172 ? -1.747 -15.144 -17.508 1.00 84.25 172 SER A O 1
ATOM 1366 N N . ILE A 1 173 ? -0.935 -13.479 -16.236 1.00 80.19 173 ILE A N 1
ATOM 1367 C CA . ILE A 1 173 ? -2.247 -13.004 -15.775 1.00 80.19 173 ILE A CA 1
ATOM 1368 C C . ILE A 1 173 ? -2.880 -12.195 -16.914 1.00 80.19 173 ILE A C 1
ATOM 1370 O O . ILE A 1 173 ? -2.328 -11.185 -17.356 1.00 80.19 173 ILE A O 1
ATOM 1374 N N . MET A 1 174 ? -4.028 -12.668 -17.401 1.00 78.38 174 MET A N 1
ATOM 1375 C CA . MET A 1 174 ? -4.757 -12.102 -18.545 1.00 78.38 174 MET A CA 1
ATOM 1376 C C . MET A 1 174 ? -6.221 -11.755 -18.209 1.00 78.38 174 MET A C 1
ATOM 1378 O O . MET A 1 174 ? -6.923 -11.225 -19.059 1.00 78.38 174 MET A O 1
ATOM 1382 N N . THR A 1 175 ? -6.673 -12.026 -16.981 1.00 76.88 175 THR A N 1
ATOM 1383 C CA . THR A 1 175 ? -8.039 -11.789 -16.480 1.00 76.88 175 THR A CA 1
ATOM 1384 C C . THR A 1 175 ? -8.242 -10.372 -15.926 1.00 76.88 175 THR A C 1
ATOM 1386 O O . THR A 1 175 ? -7.282 -9.683 -15.576 1.00 76.88 175 THR A O 1
ATOM 1389 N N . GLY A 1 176 ? -9.498 -9.939 -15.771 1.00 73.44 176 GLY A N 1
ATOM 1390 C CA . GLY A 1 176 ? -9.822 -8.618 -15.217 1.00 73.44 176 GLY A CA 1
ATOM 1391 C C . GLY A 1 176 ? -9.324 -7.479 -16.113 1.00 73.44 176 GLY A C 1
ATOM 1392 O O . GLY A 1 176 ? -9.499 -7.530 -17.329 1.00 73.44 176 GLY A O 1
ATOM 1393 N N . SER A 1 177 ? -8.651 -6.473 -15.540 1.00 64.56 177 SER A N 1
ATOM 1394 C CA . SER A 1 177 ? -8.078 -5.347 -16.306 1.00 64.56 177 SER A CA 1
ATOM 1395 C C . SER A 1 177 ? -7.075 -5.781 -17.385 1.00 64.56 177 SER A C 1
ATOM 1397 O O . SER A 1 177 ? -6.874 -5.063 -18.360 1.00 64.56 177 SER A O 1
ATOM 1399 N N . MET A 1 178 ? -6.484 -6.975 -17.258 1.00 71.88 178 MET A N 1
ATOM 1400 C CA . MET A 1 178 ? -5.513 -7.519 -18.211 1.00 71.88 178 MET A CA 1
ATOM 1401 C C . MET A 1 178 ? -6.134 -8.067 -19.512 1.00 71.88 178 MET A C 1
ATOM 1403 O O . MET A 1 178 ? -5.383 -8.361 -20.450 1.00 71.88 178 MET A O 1
ATOM 1407 N N . LEU A 1 179 ? -7.471 -8.165 -19.597 1.00 68.38 179 LEU A N 1
ATOM 1408 C CA . LEU A 1 179 ? -8.201 -8.628 -20.788 1.00 68.38 179 LEU A CA 1
ATOM 1409 C C . LEU A 1 179 ? -8.069 -7.660 -21.976 1.00 68.38 179 LEU A C 1
ATOM 1411 O O . LEU A 1 179 ? -8.087 -8.087 -23.128 1.00 68.38 179 LEU A O 1
ATOM 1415 N N . THR A 1 180 ? -7.882 -6.363 -21.721 1.00 61.91 180 THR A N 1
ATOM 1416 C CA . THR A 1 180 ? -7.731 -5.319 -22.756 1.00 61.91 180 THR A CA 1
ATOM 1417 C C . THR A 1 180 ? -6.541 -5.584 -23.688 1.00 61.91 180 THR A C 1
ATOM 1419 O O . THR A 1 180 ? -6.625 -5.390 -24.902 1.00 61.91 180 THR A O 1
ATOM 1422 N N . TYR A 1 181 ? -5.443 -6.110 -23.142 1.00 71.12 181 TYR A N 1
ATOM 1423 C CA . TYR A 1 181 ? -4.220 -6.445 -23.877 1.00 71.12 181 TYR A CA 1
ATOM 1424 C C . TYR A 1 181 ? -4.323 -7.753 -24.675 1.00 71.12 181 TYR A C 1
ATOM 1426 O O . TYR A 1 181 ? -3.469 -8.023 -25.526 1.00 71.12 181 TYR A O 1
ATOM 1434 N N . LEU A 1 182 ? -5.357 -8.568 -24.434 1.00 74.38 182 LEU A N 1
ATOM 1435 C CA . LEU A 1 182 ? -5.458 -9.936 -24.944 1.00 74.38 182 LEU A CA 1
ATOM 1436 C C . LEU A 1 182 ? -5.466 -10.006 -26.478 1.00 74.38 182 LEU A C 1
ATOM 1438 O O . LEU A 1 182 ? -4.900 -10.937 -27.046 1.00 74.38 182 LEU A O 1
ATOM 1442 N N . MET A 1 183 ? -6.016 -9.001 -27.166 1.00 74.50 183 MET A N 1
ATOM 1443 C CA . MET A 1 183 ? -6.031 -8.962 -28.636 1.00 74.50 183 MET A CA 1
ATOM 1444 C C . MET A 1 183 ? -4.638 -8.719 -29.244 1.00 74.50 183 MET A C 1
ATOM 1446 O O . MET A 1 183 ? -4.245 -9.432 -30.166 1.00 74.50 183 MET A O 1
ATOM 1450 N N . LYS A 1 184 ? -3.838 -7.787 -28.700 1.00 73.62 184 LYS A N 1
ATOM 1451 C CA . LYS A 1 184 ? -2.441 -7.577 -29.146 1.00 73.62 184 LYS A CA 1
ATOM 1452 C C . LYS A 1 184 ? -1.530 -8.723 -28.679 1.00 73.62 184 LYS A C 1
ATOM 1454 O O . LYS A 1 184 ? -0.578 -9.054 -29.379 1.00 73.62 184 LYS A O 1
ATOM 1459 N N . LEU A 1 185 ? -1.854 -9.402 -27.573 1.00 79.38 185 LEU A N 1
ATOM 1460 C CA . LEU A 1 185 ? -1.151 -10.621 -27.162 1.00 79.38 185 LEU A CA 1
ATOM 1461 C C . LEU A 1 185 ? -1.444 -11.812 -28.095 1.00 79.38 185 LEU A C 1
ATOM 1463 O O . LEU A 1 185 ? -0.505 -12.486 -28.513 1.00 79.38 185 LEU A O 1
ATOM 1467 N N . ARG A 1 186 ? -2.710 -12.029 -28.489 1.00 87.31 186 ARG A N 1
ATOM 1468 C CA . ARG A 1 186 ? -3.101 -13.002 -29.532 1.00 87.31 186 ARG A CA 1
ATOM 1469 C C . ARG A 1 186 ? -2.396 -12.721 -30.854 1.00 87.31 186 ARG A C 1
ATOM 1471 O O . ARG A 1 186 ? -1.871 -13.646 -31.462 1.00 87.31 186 ARG A O 1
ATOM 1478 N N . HIS A 1 187 ? -2.322 -11.454 -31.260 1.00 85.75 187 HIS A N 1
ATOM 1479 C CA . HIS A 1 187 ? -1.608 -11.031 -32.468 1.00 85.75 187 HIS A CA 1
ATOM 1480 C C . HIS A 1 187 ? -0.147 -11.506 -32.478 1.00 85.75 187 HIS A C 1
ATOM 1482 O O . HIS A 1 187 ? 0.283 -12.141 -33.438 1.00 85.75 187 HIS A O 1
ATOM 1488 N N . TYR A 1 188 ? 0.602 -11.294 -31.391 1.00 87.44 188 TYR A N 1
ATOM 1489 C CA . TYR A 1 188 ? 1.980 -11.788 -31.278 1.00 87.44 188 TYR A CA 1
ATOM 1490 C C . TYR A 1 188 ? 2.079 -13.317 -31.138 1.00 87.44 188 TYR A C 1
ATOM 1492 O O . TYR A 1 188 ? 3.004 -13.927 -31.678 1.00 87.44 188 TYR A O 1
ATOM 1500 N N . ALA A 1 189 ? 1.149 -13.950 -30.420 1.00 90.62 189 ALA A N 1
ATOM 1501 C CA . ALA A 1 189 ? 1.132 -15.395 -30.189 1.00 90.62 189 ALA A CA 1
ATOM 1502 C C . ALA A 1 189 ? 0.718 -16.216 -31.424 1.00 90.62 189 ALA A C 1
ATOM 1504 O O . ALA A 1 189 ? 1.099 -17.383 -31.540 1.00 90.62 189 ALA A O 1
ATOM 1505 N N . GLY A 1 190 ? -0.046 -15.625 -32.346 1.00 90.19 190 GLY A N 1
ATOM 1506 C CA . GLY A 1 190 ? -0.633 -16.321 -33.486 1.00 90.19 190 GLY A CA 1
ATOM 1507 C C . GLY A 1 190 ? -1.565 -17.441 -33.019 1.00 90.19 190 GLY A C 1
ATOM 1508 O O . GLY A 1 190 ? -2.624 -17.183 -32.456 1.00 90.19 190 GLY A O 1
ATOM 1509 N N . GLY A 1 191 ? -1.156 -18.691 -33.249 1.00 88.19 191 GLY A N 1
ATOM 1510 C CA . GLY A 1 191 ? -1.890 -19.891 -32.828 1.00 88.19 191 GLY A CA 1
ATOM 1511 C C . GLY A 1 191 ? -1.455 -20.501 -31.488 1.00 88.19 191 GLY A C 1
ATOM 1512 O O . GLY A 1 191 ? -1.944 -21.576 -31.147 1.00 88.19 191 GLY A O 1
ATOM 1513 N N . LEU A 1 192 ? -0.520 -19.892 -30.745 1.00 93.19 192 LEU A N 1
ATOM 1514 C CA . LEU A 1 192 ? -0.066 -20.449 -29.463 1.00 93.19 192 LEU A CA 1
ATOM 1515 C C . LEU A 1 192 ? -1.123 -20.272 -28.351 1.00 93.19 192 LEU A C 1
ATOM 1517 O O . LEU A 1 192 ? -1.629 -19.161 -28.179 1.00 93.19 192 LEU A O 1
ATOM 1521 N N . PRO A 1 193 ? -1.404 -21.315 -27.540 1.00 93.12 193 PRO A N 1
ATOM 1522 C CA . PRO A 1 193 ? -2.258 -21.211 -26.360 1.00 93.12 193 PRO A CA 1
ATOM 1523 C C . PRO A 1 193 ? -1.831 -20.096 -25.400 1.00 93.12 193 PRO A C 1
ATOM 1525 O O . PRO A 1 193 ? -0.644 -19.920 -25.104 1.00 93.12 193 PRO A O 1
ATOM 1528 N N . LEU A 1 194 ? -2.822 -19.374 -24.880 1.00 92.38 194 LEU A N 1
ATOM 1529 C CA . LEU A 1 194 ? -2.656 -18.302 -23.905 1.00 92.38 194 LEU A CA 1
ATOM 1530 C C . LEU A 1 194 ? -3.143 -18.791 -22.540 1.00 92.38 194 LEU A C 1
ATOM 1532 O O . LEU A 1 194 ? -4.312 -19.129 -22.390 1.00 92.38 194 LEU A O 1
ATOM 1536 N N . VAL A 1 195 ? -2.241 -18.852 -21.559 1.00 92.12 195 VAL A N 1
ATOM 1537 C CA . VAL A 1 195 ? -2.472 -19.547 -20.287 1.00 92.12 195 VAL A CA 1
ATOM 1538 C C . VAL A 1 195 ? -2.333 -18.585 -19.108 1.00 92.12 195 VAL A C 1
ATOM 1540 O O . VAL A 1 195 ? -1.234 -18.133 -18.783 1.00 92.12 195 VAL A O 1
ATOM 1543 N N . SER A 1 196 ? -3.438 -18.336 -18.406 1.00 88.44 196 SER A N 1
ATOM 1544 C CA . SER A 1 196 ? -3.400 -17.899 -17.005 1.00 88.44 196 SER A CA 1
ATOM 1545 C C . SER A 1 196 ? -3.401 -19.140 -16.116 1.00 88.44 196 SER A C 1
ATOM 1547 O O . SER A 1 196 ? -4.358 -19.914 -16.126 1.00 88.44 196 SER A O 1
ATOM 1549 N N . ALA A 1 197 ? -2.293 -19.379 -15.412 1.00 87.00 197 ALA A N 1
ATOM 1550 C CA . ALA A 1 197 ? -2.055 -20.614 -14.661 1.00 87.00 197 ALA A CA 1
ATOM 1551 C C . ALA A 1 197 ? -2.496 -20.520 -13.188 1.00 87.00 197 ALA A C 1
ATOM 1553 O O . ALA A 1 197 ? -2.764 -21.538 -12.547 1.00 87.00 197 ALA A O 1
ATOM 1554 N N . ASP A 1 198 ? -2.562 -19.308 -12.650 1.00 86.81 198 ASP A N 1
ATOM 1555 C CA . ASP A 1 198 ? -2.584 -19.028 -11.222 1.00 86.81 198 ASP A CA 1
ATOM 1556 C C . ASP A 1 198 ? -3.409 -17.786 -10.871 1.00 86.81 198 ASP A C 1
ATOM 1558 O O . ASP A 1 198 ? -3.491 -16.829 -11.639 1.00 86.81 198 ASP A O 1
ATOM 1562 N N . TYR A 1 199 ? -4.009 -17.813 -9.678 1.00 89.94 199 TYR A N 1
ATOM 1563 C CA . TYR A 1 199 ? -4.715 -16.687 -9.076 1.00 89.94 199 TYR A CA 1
ATOM 1564 C C . TYR A 1 199 ? -4.276 -16.515 -7.617 1.00 89.94 199 TYR A C 1
ATOM 1566 O O . TYR A 1 199 ? -4.307 -17.446 -6.804 1.00 89.94 199 TYR A O 1
ATOM 1574 N N . GLY A 1 200 ? -3.850 -15.301 -7.282 1.00 87.12 200 GLY A N 1
ATOM 1575 C CA . GLY A 1 200 ? -3.323 -14.934 -5.976 1.00 87.12 200 GLY A CA 1
ATOM 1576 C C . GLY A 1 200 ? -3.033 -13.440 -5.888 1.00 87.12 200 GLY A C 1
ATOM 1577 O O . GLY A 1 200 ? -3.157 -12.699 -6.864 1.00 87.12 200 GLY A O 1
ATOM 1578 N N . SER A 1 201 ? -2.632 -13.004 -4.702 1.00 85.94 201 SER A N 1
ATOM 1579 C CA . SER A 1 201 ? -2.335 -11.615 -4.372 1.00 85.94 201 SER A CA 1
ATOM 1580 C C . SER A 1 201 ? -1.087 -11.520 -3.476 1.00 85.94 201 SER A C 1
ATOM 1582 O O . SER A 1 201 ? -0.410 -12.520 -3.223 1.00 85.94 201 SER A O 1
ATOM 1584 N N . THR A 1 202 ? -0.741 -10.319 -3.002 1.00 81.81 202 THR A N 1
ATOM 1585 C CA . THR A 1 202 ? 0.376 -10.125 -2.053 1.00 81.81 202 THR A CA 1
ATOM 1586 C C . THR A 1 202 ? 0.056 -10.730 -0.682 1.00 81.81 202 THR A C 1
ATOM 1588 O O . THR A 1 202 ? 0.943 -11.200 0.025 1.00 81.81 202 THR A O 1
ATOM 1591 N N . GLU A 1 203 ? -1.225 -10.714 -0.322 1.00 87.06 203 GLU A N 1
ATOM 1592 C CA . GLU A 1 203 ? -1.807 -11.192 0.925 1.00 87.06 203 GLU A CA 1
ATOM 1593 C C . GLU A 1 203 ? -1.814 -12.729 0.995 1.00 87.06 203 GLU A C 1
ATOM 1595 O O . GLU A 1 203 ? -1.463 -13.291 2.034 1.00 87.06 203 GLU A O 1
ATOM 1600 N N . SER A 1 204 ? -2.191 -13.414 -0.098 1.00 88.88 204 SER A N 1
ATOM 1601 C CA . SER A 1 204 ? -2.136 -14.880 -0.197 1.00 88.88 204 SER A CA 1
ATOM 1602 C C . SER A 1 204 ? -2.250 -15.413 -1.631 1.00 88.88 204 SER A C 1
ATOM 1604 O O . SER A 1 204 ? -2.814 -14.769 -2.512 1.00 88.88 204 SER A O 1
ATOM 1606 N N . TRP A 1 205 ? -1.786 -16.645 -1.856 1.00 90.06 205 TRP A N 1
ATOM 1607 C CA . TRP A 1 205 ? -2.159 -17.434 -3.036 1.00 90.06 205 TRP A CA 1
ATOM 1608 C C . TRP A 1 205 ? -3.551 -18.050 -2.845 1.00 90.06 205 TRP A C 1
ATOM 1610 O O . TRP A 1 205 ? -3.878 -18.510 -1.753 1.00 90.06 205 TRP A O 1
ATOM 1620 N N . ILE A 1 206 ? -4.368 -18.083 -3.902 1.00 93.00 206 ILE A N 1
ATOM 1621 C CA . ILE A 1 206 ? -5.798 -18.422 -3.797 1.00 93.00 206 ILE A CA 1
ATOM 1622 C C . ILE A 1 206 ? -6.103 -19.729 -4.532 1.00 93.00 206 ILE A C 1
ATOM 1624 O O . ILE A 1 206 ? -6.601 -20.681 -3.927 1.00 93.00 206 ILE A O 1
ATOM 1628 N N . GLY A 1 207 ? -5.770 -19.813 -5.821 1.00 93.06 207 GLY A N 1
ATOM 1629 C CA . GLY A 1 207 ? -6.128 -20.959 -6.653 1.00 93.06 207 GLY A CA 1
ATOM 1630 C C . GLY A 1 207 ? -5.240 -21.153 -7.875 1.00 93.06 207 GLY A C 1
ATOM 1631 O O . GLY A 1 207 ? -4.391 -20.325 -8.200 1.00 93.06 207 GLY A O 1
ATOM 1632 N N . VAL A 1 208 ? -5.444 -22.280 -8.554 1.00 94.75 208 VAL A N 1
ATOM 1633 C CA . VAL A 1 208 ? -4.713 -22.663 -9.771 1.00 94.75 208 VAL A CA 1
ATOM 1634 C C . VAL A 1 208 ? -5.681 -23.033 -10.886 1.00 94.75 208 VAL A C 1
ATOM 1636 O O . VAL A 1 208 ? -6.743 -23.606 -10.636 1.00 94.75 208 VAL A O 1
ATOM 1639 N N . ASN A 1 209 ? -5.318 -22.724 -12.125 1.00 94.06 209 ASN A N 1
ATOM 1640 C CA . ASN A 1 209 ? -6.065 -23.172 -13.288 1.00 94.06 209 ASN A CA 1
ATOM 1641 C C . ASN A 1 209 ? -5.806 -24.672 -13.502 1.00 94.06 209 ASN A C 1
ATOM 1643 O O . ASN A 1 209 ? -4.679 -25.091 -13.767 1.00 94.06 209 ASN A O 1
ATOM 1647 N N . VAL A 1 210 ? -6.861 -25.476 -13.369 1.00 93.50 210 VAL A N 1
ATOM 1648 C CA . VAL A 1 210 ? -6.825 -26.934 -13.586 1.00 93.50 210 VAL A CA 1
ATOM 1649 C C . VAL A 1 210 ? -7.148 -27.330 -15.030 1.00 93.50 210 VAL A C 1
ATOM 1651 O O . VAL A 1 210 ? -6.893 -28.469 -15.409 1.00 93.50 210 VAL A O 1
ATOM 1654 N N . ASP A 1 211 ? -7.624 -26.383 -15.845 1.00 90.62 211 ASP A N 1
ATOM 1655 C CA . ASP A 1 211 ? -8.022 -26.567 -17.243 1.00 90.62 211 ASP A CA 1
ATOM 1656 C C . ASP A 1 211 ? -7.240 -25.601 -18.173 1.00 90.62 211 ASP A C 1
ATOM 1658 O O . ASP A 1 211 ? -7.834 -24.755 -18.845 1.00 90.62 211 ASP A O 1
ATOM 1662 N N . PRO A 1 212 ? -5.893 -25.695 -18.257 1.00 86.25 212 PRO A N 1
ATOM 1663 C CA . PRO A 1 212 ? -5.026 -24.743 -18.976 1.00 86.25 212 PRO A CA 1
ATOM 1664 C C . PRO A 1 212 ? -5.147 -24.764 -20.513 1.00 86.25 212 PRO A C 1
ATOM 1666 O O . PRO A 1 212 ? -4.305 -24.194 -21.201 1.00 86.25 212 PRO A O 1
ATOM 1669 N N . GLN A 1 213 ? -6.164 -25.440 -21.052 1.00 83.88 213 GLN A N 1
ATOM 1670 C CA . GLN A 1 213 ? -6.538 -25.422 -22.472 1.00 83.88 213 GLN A CA 1
ATOM 1671 C C . GLN A 1 213 ? -7.697 -24.449 -22.758 1.00 83.88 213 GLN A C 1
ATOM 1673 O O . GLN A 1 213 ? -7.976 -24.169 -23.922 1.00 83.88 213 GLN A O 1
ATOM 1678 N N . LEU A 1 214 ? -8.388 -23.954 -21.722 1.00 86.44 214 LEU A N 1
ATOM 1679 C CA . LEU A 1 214 ? -9.428 -22.934 -21.867 1.00 86.44 214 LEU A CA 1
ATOM 1680 C C . LEU A 1 214 ? -8.807 -21.568 -22.204 1.00 86.44 214 LEU A C 1
ATOM 1682 O O . LEU A 1 214 ? -7.715 -21.263 -21.711 1.00 86.44 214 LEU A O 1
ATOM 1686 N N . PRO A 1 215 ? -9.482 -20.732 -23.013 1.00 85.56 215 PRO A N 1
ATOM 1687 C CA . PRO A 1 215 ? -9.021 -19.378 -23.286 1.00 85.56 215 PRO A CA 1
ATOM 1688 C C . PRO A 1 215 ? -9.101 -18.505 -22.015 1.00 85.56 215 PRO A C 1
ATOM 1690 O O . PRO A 1 215 ? -9.888 -18.806 -21.114 1.00 85.56 215 PRO A O 1
ATOM 1693 N N . PRO A 1 216 ? -8.321 -17.411 -21.918 1.00 83.06 216 PRO A N 1
ATOM 1694 C CA . PRO A 1 216 ? -8.287 -16.575 -20.715 1.00 83.06 216 PRO A CA 1
ATOM 1695 C C . PRO A 1 216 ? -9.608 -15.906 -20.314 1.00 83.06 216 PRO A C 1
ATOM 1697 O O . PRO A 1 216 ? -9.731 -15.483 -19.170 1.00 83.06 216 PRO A O 1
ATOM 1700 N N . GLU A 1 217 ? -10.581 -15.803 -21.218 1.00 83.12 217 GLU A N 1
ATOM 1701 C CA . GLU A 1 217 ? -11.936 -15.329 -20.917 1.00 83.12 217 GLU A CA 1
ATOM 1702 C C . GLU A 1 217 ? -12.764 -16.347 -20.111 1.00 83.12 217 GLU A C 1
ATOM 1704 O O . GLU A 1 217 ? -13.516 -15.951 -19.226 1.00 83.12 217 GLU A O 1
ATOM 1709 N N . ASP A 1 218 ? -12.585 -17.649 -20.369 1.00 86.62 218 ASP A N 1
ATOM 1710 C CA . ASP A 1 218 ? -13.344 -18.748 -19.742 1.00 86.62 218 ASP A CA 1
ATOM 1711 C C . ASP A 1 218 ? -12.594 -19.383 -18.547 1.00 86.62 218 ASP A C 1
ATOM 1713 O O . ASP A 1 218 ? -12.995 -20.416 -17.990 1.00 86.62 218 ASP A O 1
ATOM 1717 N N . VAL A 1 219 ? -11.449 -18.808 -18.165 1.00 90.38 219 VAL A N 1
ATOM 1718 C CA . VAL A 1 219 ? -10.545 -19.396 -17.174 1.00 90.38 219 VAL A CA 1
ATOM 1719 C C . VAL A 1 219 ? -11.143 -19.374 -15.768 1.00 90.38 219 VAL A C 1
ATOM 1721 O O . VAL A 1 219 ? -11.771 -18.412 -15.333 1.00 90.38 219 VAL A O 1
ATOM 1724 N N . SER A 1 220 ? -10.933 -20.456 -15.019 1.00 93.31 220 SER A N 1
ATOM 1725 C CA . SER A 1 220 ? -11.457 -20.575 -13.658 1.00 93.31 220 SER A CA 1
ATOM 1726 C C . SER A 1 220 ? -10.537 -21.388 -12.749 1.00 93.31 220 SER A C 1
ATOM 1728 O O . SER A 1 220 ? -10.095 -22.492 -13.079 1.00 93.31 220 SER A O 1
ATOM 1730 N N . PHE A 1 221 ? -10.251 -20.827 -11.578 1.00 95.69 221 PHE A N 1
ATOM 1731 C CA . PHE A 1 221 ? -9.182 -21.254 -10.682 1.00 95.69 221 PHE A CA 1
ATOM 1732 C C . PHE A 1 221 ? -9.739 -22.107 -9.541 1.00 95.69 221 PHE A C 1
ATOM 1734 O O . PHE A 1 221 ? -10.572 -21.648 -8.762 1.00 95.69 221 PHE A O 1
ATOM 1741 N N . ALA A 1 222 ? -9.275 -23.350 -9.419 1.00 96.44 222 ALA A N 1
ATOM 1742 C CA . ALA A 1 222 ? -9.605 -24.215 -8.294 1.00 96.44 222 ALA A CA 1
ATOM 1743 C C . ALA A 1 222 ? -8.895 -23.709 -7.028 1.00 96.44 222 ALA A C 1
ATOM 1745 O O . ALA A 1 222 ? -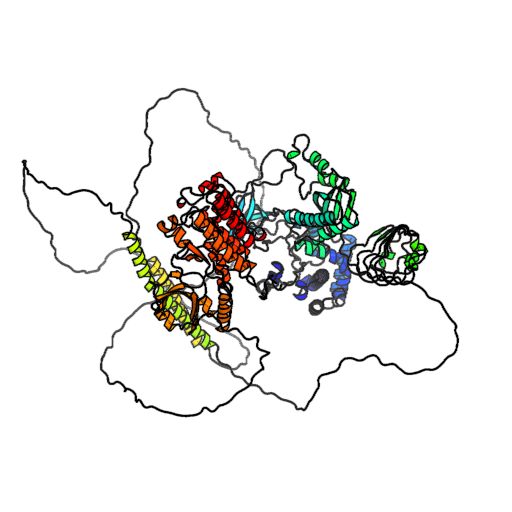7.665 -23.605 -7.010 1.00 96.44 222 ALA A O 1
ATOM 1746 N N . VAL A 1 223 ? -9.655 -23.395 -5.973 1.00 96.00 223 VAL A N 1
ATOM 1747 C CA . VAL A 1 223 ? -9.099 -22.891 -4.704 1.00 96.00 223 VAL A CA 1
ATOM 1748 C C . VAL A 1 223 ? -8.244 -23.965 -4.035 1.00 96.00 223 VAL A C 1
ATOM 1750 O O . VAL A 1 223 ? -8.693 -25.100 -3.877 1.00 96.00 223 VAL A O 1
ATOM 1753 N N . ILE A 1 224 ? -7.038 -23.610 -3.589 1.00 95.56 224 ILE A N 1
ATOM 1754 C CA . ILE A 1 224 ? -6.134 -24.511 -2.860 1.00 95.56 224 ILE A CA 1
ATOM 1755 C C . ILE A 1 224 ? -6.349 -24.313 -1.347 1.00 95.56 224 ILE A C 1
ATOM 1757 O O . ILE A 1 224 ? -5.835 -23.342 -0.788 1.00 95.56 224 ILE A O 1
ATOM 1761 N N . PRO A 1 225 ? -7.057 -25.216 -0.630 1.00 91.69 225 PRO A N 1
ATOM 1762 C CA . PRO A 1 225 ? -7.529 -24.946 0.738 1.00 91.69 225 PRO A CA 1
ATOM 1763 C C . PRO A 1 225 ? -6.426 -24.888 1.807 1.00 91.69 225 PRO A C 1
ATOM 1765 O O . PRO A 1 225 ? -6.712 -24.677 2.981 1.00 91.69 225 PRO A O 1
ATOM 1768 N N . THR A 1 226 ? -5.171 -25.135 1.426 1.00 92.38 226 THR A N 1
ATOM 1769 C CA . THR A 1 226 ? -4.000 -25.148 2.311 1.00 92.38 226 THR A CA 1
ATOM 1770 C C . THR A 1 226 ? -3.182 -23.858 2.272 1.00 92.38 226 THR A C 1
ATOM 1772 O O . THR A 1 226 ? -2.311 -23.695 3.123 1.00 92.38 226 THR A O 1
ATOM 1775 N N . PHE A 1 227 ? -3.432 -22.935 1.333 1.00 91.06 227 PHE A N 1
ATOM 1776 C CA . PHE A 1 227 ? -2.721 -21.648 1.292 1.00 91.06 227 PHE A CA 1
ATOM 1777 C C . PHE A 1 227 ? -3.243 -20.652 2.336 1.00 91.06 227 PHE A C 1
ATOM 1779 O O . PHE A 1 227 ? -2.476 -19.866 2.893 1.00 91.06 227 PHE A O 1
ATOM 1786 N N . SER A 1 228 ? -4.542 -20.680 2.632 1.00 93.62 228 SER A N 1
ATOM 1787 C CA . SER A 1 228 ? -5.202 -19.860 3.654 1.00 93.62 228 SER A CA 1
ATOM 1788 C C . SER A 1 228 ? -6.543 -20.477 4.041 1.00 93.62 228 SER A C 1
ATOM 1790 O O . SER A 1 228 ? -7.046 -21.366 3.357 1.00 93.62 228 SER A O 1
ATOM 1792 N N . TYR A 1 229 ? -7.138 -20.005 5.134 1.00 94.81 229 TYR A N 1
ATOM 1793 C CA . TYR A 1 229 ? -8.535 -20.300 5.440 1.00 94.81 229 TYR A CA 1
ATOM 1794 C C . TYR A 1 229 ? -9.426 -19.280 4.715 1.00 94.81 229 TYR A C 1
ATOM 1796 O O . TYR A 1 229 ? -9.295 -18.076 4.941 1.00 94.81 229 TYR A O 1
ATOM 1804 N N . PHE A 1 230 ? -10.291 -19.770 3.822 1.00 95.31 230 PHE A N 1
ATOM 1805 C CA . PHE A 1 230 ? -11.121 -18.951 2.934 1.00 95.31 230 PHE A CA 1
ATOM 1806 C C . PHE A 1 230 ? -12.576 -18.881 3.416 1.00 95.31 230 PHE A C 1
ATOM 1808 O O . PHE A 1 230 ? -13.235 -19.907 3.621 1.00 95.31 230 PHE A O 1
ATOM 1815 N N . GLU A 1 231 ? -13.079 -17.656 3.529 1.00 95.12 231 GLU A N 1
ATOM 1816 C CA . GLU A 1 231 ? -14.489 -17.315 3.708 1.00 95.12 231 GLU A CA 1
ATOM 1817 C C . GLU A 1 231 ? -14.968 -16.463 2.519 1.00 95.12 231 GLU A C 1
ATOM 1819 O O . GLU A 1 231 ? -14.171 -15.841 1.817 1.00 95.12 231 GLU A O 1
ATOM 1824 N N . PHE A 1 232 ? -16.276 -16.446 2.281 1.00 94.06 232 PHE A N 1
ATOM 1825 C CA . PHE A 1 232 ? -16.890 -15.855 1.094 1.00 94.06 232 PHE A CA 1
ATOM 1826 C C . PHE A 1 232 ? -18.132 -15.059 1.500 1.00 94.06 232 PHE A C 1
ATOM 1828 O O . PHE A 1 232 ? -19.101 -15.637 1.993 1.00 94.06 232 PHE A O 1
ATOM 1835 N N . THR A 1 233 ? -18.121 -13.740 1.318 1.00 91.75 233 THR A N 1
ATOM 1836 C CA . THR A 1 233 ? -19.277 -12.868 1.599 1.00 91.75 233 THR A CA 1
ATOM 1837 C C . THR A 1 233 ? -20.250 -12.942 0.421 1.00 91.75 233 THR A C 1
ATOM 1839 O O . THR A 1 233 ? -19.837 -12.567 -0.676 1.00 91.75 233 THR A O 1
ATOM 1842 N N . PRO A 1 234 ? -21.499 -13.429 0.577 1.00 89.38 234 PRO A N 1
ATOM 1843 C CA . PRO A 1 234 ? -22.448 -13.498 -0.535 1.00 89.38 234 PRO A CA 1
ATOM 1844 C C . PRO A 1 234 ? -22.809 -12.100 -1.042 1.00 89.38 234 PRO A C 1
ATOM 1846 O O . PRO A 1 234 ? -23.062 -11.202 -0.237 1.00 89.38 234 PRO A O 1
ATOM 1849 N N . LEU A 1 235 ? -22.859 -11.931 -2.364 1.00 83.88 235 LEU A N 1
ATOM 1850 C CA . LEU A 1 235 ? -23.258 -10.686 -3.016 1.00 83.88 235 LEU A CA 1
ATOM 1851 C C . LEU A 1 235 ? -24.564 -10.900 -3.789 1.00 83.88 235 LEU A C 1
ATOM 1853 O O . LEU A 1 235 ? -24.594 -11.574 -4.817 1.00 83.88 235 LEU A O 1
ATOM 1857 N N . TYR A 1 236 ? -25.662 -10.328 -3.295 1.00 75.75 236 TYR A N 1
ATOM 1858 C CA . TYR A 1 236 ? -26.958 -10.388 -3.974 1.00 75.75 236 TYR A CA 1
ATOM 1859 C C . TYR A 1 236 ? -27.176 -9.142 -4.830 1.00 75.75 236 TYR A C 1
ATOM 1861 O O . TYR A 1 236 ? -27.299 -8.033 -4.310 1.00 75.75 236 TYR A O 1
ATOM 1869 N N . ARG A 1 237 ? -27.245 -9.334 -6.150 1.00 53.94 237 ARG A N 1
ATOM 1870 C CA . ARG A 1 237 ? -27.644 -8.300 -7.110 1.00 53.94 237 ARG A CA 1
ATOM 1871 C C . ARG A 1 237 ? -29.149 -8.055 -6.981 1.00 53.94 237 ARG A C 1
ATOM 1873 O O . ARG A 1 237 ? -29.931 -8.987 -7.164 1.00 53.94 237 ARG A O 1
ATOM 1880 N N . GLN A 1 238 ? -29.561 -6.829 -6.662 1.00 43.66 238 GLN A N 1
ATOM 1881 C CA . GLN A 1 238 ? -30.984 -6.496 -6.546 1.00 43.66 238 GLN A CA 1
ATOM 1882 C C . GLN A 1 238 ? -31.674 -6.634 -7.914 1.00 43.66 238 GLN A C 1
ATOM 1884 O O . GLN A 1 238 ? -31.313 -5.947 -8.867 1.00 43.66 238 GLN A O 1
ATOM 1889 N N . GLN A 1 239 ? -32.675 -7.514 -8.020 1.00 36.06 239 GLN A N 1
ATOM 1890 C CA . GLN A 1 239 ? -33.575 -7.563 -9.177 1.00 36.06 239 GLN A CA 1
ATOM 1891 C C . GLN A 1 239 ? -34.726 -6.568 -8.995 1.00 36.06 239 GLN A C 1
ATOM 1893 O O . GLN A 1 239 ? -35.879 -6.950 -8.800 1.00 36.06 239 GLN A O 1
ATOM 1898 N N . THR A 1 240 ? -34.399 -5.282 -9.087 1.00 32.72 240 THR A N 1
ATOM 1899 C CA . THR A 1 240 ? -35.382 -4.202 -9.232 1.00 32.72 240 THR A CA 1
ATOM 1900 C C . THR A 1 240 ? -35.460 -3.830 -10.714 1.00 32.72 240 THR A C 1
ATOM 1902 O O . THR A 1 240 ? -34.440 -3.770 -11.401 1.00 32.72 240 THR A O 1
ATOM 1905 N N . GLN A 1 241 ? -36.666 -3.654 -11.254 1.00 34.00 241 GLN A N 1
ATOM 1906 C CA . GLN A 1 241 ? -36.841 -3.381 -12.682 1.00 34.00 241 GLN A CA 1
ATOM 1907 C C . GLN A 1 241 ? -36.504 -1.920 -13.012 1.00 34.00 241 GLN A C 1
ATOM 1909 O O . GLN A 1 241 ? -37.156 -1.018 -12.507 1.00 34.00 241 GLN A O 1
ATOM 1914 N N . GLN A 1 242 ? -35.571 -1.721 -13.948 1.00 33.94 242 GLN A N 1
ATOM 1915 C CA . GLN A 1 242 ? -35.388 -0.479 -14.717 1.00 33.94 242 GLN A CA 1
ATOM 1916 C C . GLN A 1 242 ? -35.054 0.811 -13.936 1.00 33.94 242 GLN A C 1
ATOM 1918 O O . GLN A 1 242 ? -35.551 1.870 -14.307 1.00 33.94 242 GLN A O 1
ATOM 1923 N N . ASP A 1 243 ? -34.116 0.762 -12.987 1.00 28.27 243 ASP A N 1
ATOM 1924 C CA . ASP A 1 243 ? -33.408 1.970 -12.531 1.00 28.27 243 ASP A CA 1
ATOM 1925 C C . ASP A 1 243 ? -31.943 1.968 -12.996 1.00 28.27 243 ASP A C 1
ATOM 1927 O O . ASP A 1 243 ? -31.157 1.073 -12.681 1.00 28.27 243 ASP A O 1
ATOM 1931 N N . MET A 1 244 ? -31.582 2.992 -13.773 1.00 32.50 244 MET A N 1
ATOM 1932 C CA . MET A 1 244 ? -30.194 3.394 -14.027 1.00 32.50 244 MET A CA 1
ATOM 1933 C C . MET A 1 244 ? -29.794 4.432 -12.967 1.00 32.50 244 MET A C 1
ATOM 1935 O O . MET A 1 244 ? -30.642 5.186 -12.504 1.00 32.50 244 MET A O 1
ATOM 1939 N N . CYS A 1 245 ? -28.502 4.521 -12.634 1.00 30.97 245 CYS A N 1
ATOM 1940 C CA . CYS A 1 245 ? -27.955 5.442 -11.622 1.00 30.97 245 CYS A CA 1
ATOM 1941 C C . CYS A 1 245 ? -28.356 5.139 -10.161 1.00 30.97 245 CYS A C 1
ATOM 1943 O O . CYS A 1 245 ? -28.955 5.952 -9.463 1.00 30.97 245 CYS A O 1
ATOM 1945 N N . SER A 1 246 ? -27.878 4.004 -9.651 1.00 29.17 246 SER A N 1
ATOM 1946 C CA . SER A 1 246 ? -27.459 3.866 -8.249 1.00 29.17 246 SER A CA 1
ATOM 1947 C C . SER A 1 246 ? -26.233 2.958 -8.178 1.00 29.17 246 SER A C 1
ATOM 1949 O O . SER A 1 246 ? -26.078 2.058 -9.006 1.00 29.17 246 SER A O 1
ATOM 1951 N N . GLU A 1 247 ? -25.327 3.221 -7.237 1.00 38.88 247 GLU A N 1
ATOM 1952 C CA . GLU A 1 247 ? -24.143 2.382 -7.033 1.00 38.88 247 GLU A CA 1
ATOM 1953 C C . GLU A 1 247 ? -24.519 1.022 -6.423 1.00 38.88 247 GLU A C 1
ATOM 1955 O O . GLU A 1 247 ? -25.608 0.836 -5.880 1.00 38.88 247 GLU A O 1
ATOM 1960 N N . GLY A 1 248 ? -23.625 0.038 -6.556 1.00 37.88 248 GLY A N 1
ATOM 1961 C CA . GLY A 1 248 ? -23.897 -1.365 -6.231 1.00 37.88 248 GLY A CA 1
ATOM 1962 C C . GLY A 1 248 ? -24.013 -1.673 -4.734 1.00 37.88 248 GLY A C 1
ATOM 1963 O O . GLY A 1 248 ? -23.113 -2.303 -4.169 1.00 37.88 248 GLY A O 1
ATOM 1964 N N . ASP A 1 249 ? -25.139 -1.303 -4.120 1.00 39.56 249 ASP A N 1
ATOM 1965 C CA . ASP A 1 249 ? -25.551 -1.714 -2.771 1.00 39.56 249 ASP A CA 1
ATOM 1966 C C . ASP A 1 249 ? -25.975 -3.195 -2.746 1.00 39.56 249 ASP A C 1
ATOM 1968 O O . ASP A 1 249 ? -27.151 -3.578 -2.696 1.00 39.56 249 ASP A O 1
ATOM 1972 N N . TYR A 1 250 ? -24.955 -4.054 -2.785 1.00 51.28 250 TYR A N 1
ATOM 1973 C CA . TYR A 1 250 ? -25.070 -5.473 -2.476 1.00 51.28 250 TYR A CA 1
ATOM 1974 C C . TYR A 1 250 ? -25.470 -5.666 -1.012 1.00 51.28 250 TYR A C 1
ATOM 1976 O O . TYR A 1 250 ? -24.782 -5.203 -0.101 1.00 51.28 250 TYR A O 1
ATOM 1984 N N . VAL A 1 251 ? -26.536 -6.431 -0.777 1.00 49.97 251 VAL A N 1
ATOM 1985 C CA . VAL A 1 251 ? -26.936 -6.841 0.575 1.00 49.97 251 VAL A CA 1
ATOM 1986 C C . VAL A 1 251 ? -25.926 -7.867 1.100 1.00 49.97 251 VAL A C 1
ATOM 1988 O O . VAL A 1 251 ? -25.957 -9.033 0.709 1.00 49.97 251 VAL A O 1
ATOM 1991 N N . GLU A 1 252 ? -25.006 -7.431 1.963 1.00 57.47 252 GLU A N 1
ATOM 1992 C CA . GLU A 1 252 ? -23.931 -8.281 2.492 1.00 57.47 252 GLU A CA 1
ATOM 1993 C C . GLU A 1 252 ? -24.439 -9.244 3.578 1.00 57.47 252 GLU A C 1
ATOM 1995 O O . GLU A 1 252 ? -24.688 -8.861 4.724 1.00 57.47 252 GLU A O 1
ATOM 2000 N N . GLU A 1 253 ? -24.547 -10.530 3.238 1.00 66.75 253 GLU A N 1
ATOM 2001 C CA . GLU A 1 253 ? -24.765 -11.587 4.229 1.00 66.75 253 GLU A CA 1
ATOM 2002 C C . GLU A 1 253 ? -23.474 -11.965 4.981 1.00 66.75 253 GLU A C 1
ATOM 2004 O O . GLU A 1 253 ? -22.356 -11.589 4.626 1.00 66.75 253 GLU A O 1
ATOM 2009 N N . LYS A 1 254 ? -23.613 -12.749 6.058 1.00 81.12 254 LYS A N 1
ATOM 2010 C CA . LYS A 1 254 ? -22.460 -13.247 6.824 1.00 81.12 254 LYS A CA 1
ATOM 2011 C C . LYS A 1 254 ? -21.568 -14.130 5.933 1.00 81.12 254 LYS A C 1
ATOM 2013 O O . LYS A 1 254 ? -22.109 -15.007 5.261 1.00 81.12 254 LYS A O 1
ATOM 2018 N N . PRO A 1 255 ? -20.227 -13.982 5.986 1.00 87.50 255 PRO A N 1
ATOM 2019 C CA . PRO A 1 255 ? -19.326 -14.817 5.200 1.00 87.50 255 PRO A CA 1
ATOM 2020 C C . PRO A 1 255 ? -19.529 -16.311 5.467 1.00 87.50 255 PRO A C 1
ATOM 2022 O O . PRO A 1 255 ? -19.580 -16.735 6.626 1.00 87.50 255 PRO A O 1
ATOM 2025 N N . VAL A 1 256 ? -19.624 -17.095 4.395 1.00 92.56 256 VAL A N 1
ATOM 2026 C CA . VAL A 1 256 ? -19.739 -18.558 4.432 1.00 92.56 256 VAL A CA 1
ATOM 2027 C C . VAL A 1 256 ? -18.363 -19.207 4.227 1.00 92.56 256 VAL A C 1
ATOM 2029 O O . VAL A 1 256 ? -17.525 -18.644 3.523 1.00 92.56 256 VAL A O 1
ATOM 2032 N N . PRO A 1 257 ? -18.074 -20.377 4.823 1.00 92.69 257 PRO A N 1
ATOM 2033 C CA . PRO A 1 257 ? -16.827 -21.094 4.567 1.00 92.69 257 PRO A CA 1
ATOM 2034 C C . PRO A 1 257 ? -16.790 -21.673 3.144 1.00 92.69 257 PRO A C 1
ATOM 2036 O O . PRO A 1 257 ? -17.832 -21.935 2.543 1.00 92.69 257 PRO A O 1
ATOM 2039 N N . LEU A 1 258 ? -15.582 -21.976 2.655 1.00 91.00 258 LEU A N 1
ATOM 2040 C CA . LEU A 1 258 ? -15.301 -22.612 1.354 1.00 91.00 258 LEU A CA 1
ATOM 2041 C C . LEU A 1 258 ? -16.236 -23.784 0.970 1.00 91.00 258 LEU A C 1
ATOM 2043 O O . LEU A 1 258 ? -16.531 -23.977 -0.203 1.00 91.00 258 LEU A O 1
ATOM 2047 N N . SER A 1 259 ? -16.713 -24.565 1.944 1.00 88.69 259 SER A N 1
ATOM 2048 C CA . SER A 1 259 ? -17.590 -25.730 1.740 1.00 88.69 259 SER A CA 1
ATOM 2049 C C . SER A 1 259 ? -19.091 -25.415 1.625 1.00 88.69 259 SER A C 1
ATOM 2051 O O . SER A 1 259 ? -19.889 -26.339 1.483 1.00 88.69 259 SER A O 1
ATOM 2053 N N . GLN A 1 260 ? -19.491 -24.144 1.720 1.00 91.62 260 GLN A N 1
ATOM 2054 C CA . GLN A 1 260 ? -20.891 -23.690 1.671 1.00 91.62 260 GLN A CA 1
ATOM 2055 C C . GLN A 1 260 ? -21.171 -22.715 0.515 1.00 91.62 260 GLN A C 1
ATOM 2057 O O . GLN A 1 260 ? -22.264 -22.149 0.434 1.00 91.62 260 GLN A O 1
ATOM 2062 N N . VAL A 1 261 ? -20.203 -22.516 -0.384 1.00 93.50 261 VAL A N 1
ATOM 2063 C CA . VAL A 1 261 ? -20.397 -21.687 -1.578 1.00 93.50 261 VAL A CA 1
ATOM 2064 C C . VAL A 1 261 ? -21.315 -22.382 -2.594 1.00 93.50 261 VAL A C 1
ATOM 2066 O O . VAL A 1 261 ? -21.337 -23.609 -2.693 1.00 93.50 261 VAL A O 1
ATOM 2069 N N . LYS A 1 262 ? -22.096 -21.599 -3.343 1.00 92.62 262 LYS A N 1
ATOM 2070 C CA . LYS A 1 262 ? -23.093 -22.071 -4.317 1.00 92.62 262 LYS A CA 1
ATOM 2071 C C . LYS A 1 262 ? -22.599 -21.832 -5.743 1.00 92.62 262 LYS A C 1
ATOM 2073 O O . LYS A 1 262 ? -21.988 -20.803 -6.002 1.00 92.62 262 LYS A O 1
ATOM 2078 N N . LEU A 1 263 ? -22.911 -22.748 -6.659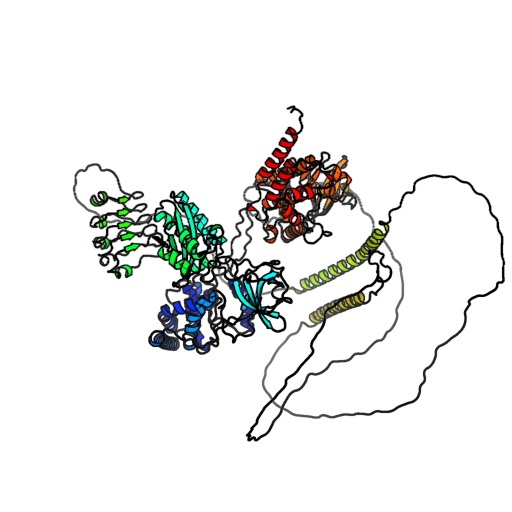 1.00 93.38 263 LEU A N 1
ATOM 2079 C CA . LEU A 1 263 ? -22.672 -22.586 -8.099 1.00 93.38 263 LEU A CA 1
ATOM 2080 C C . LEU A 1 263 ? -23.453 -21.375 -8.648 1.00 93.38 263 LEU A C 1
ATOM 2082 O O . LEU A 1 263 ? -24.619 -21.210 -8.292 1.00 93.38 263 LEU A O 1
ATOM 2086 N N . GLY A 1 264 ? -22.832 -20.565 -9.510 1.00 87.75 264 GLY A N 1
ATOM 2087 C CA . GLY A 1 264 ? -23.462 -19.394 -10.142 1.00 87.75 264 GLY A CA 1
ATOM 2088 C C . GLY A 1 264 ? -23.770 -18.232 -9.187 1.00 87.75 264 GLY A C 1
ATOM 2089 O O . GLY A 1 264 ? -24.621 -17.397 -9.484 1.00 87.75 264 GLY A O 1
ATOM 2090 N N . GLN A 1 265 ? -23.137 -18.202 -8.009 1.00 90.19 265 GLN A N 1
ATOM 2091 C CA . GLN A 1 265 ? -23.276 -17.129 -7.022 1.00 90.19 265 GLN A CA 1
ATOM 2092 C C . GLN A 1 265 ? -21.991 -16.294 -6.973 1.00 90.19 265 GLN A C 1
ATOM 2094 O O . GLN A 1 265 ? -20.883 -16.835 -6.916 1.00 90.19 265 GLN A O 1
ATOM 2099 N N . GLU A 1 266 ? -22.165 -14.973 -6.952 1.00 92.06 266 GLU A N 1
ATOM 2100 C CA . GLU A 1 266 ? -21.094 -13.991 -6.775 1.00 92.06 266 GLU A CA 1
ATOM 2101 C C . GLU A 1 266 ? -20.756 -13.827 -5.284 1.00 92.06 266 GLU A C 1
ATOM 2103 O O . GLU A 1 266 ? -21.650 -13.772 -4.429 1.00 92.06 266 GLU A O 1
ATOM 2108 N N . TYR A 1 267 ? -19.464 -13.744 -4.970 1.00 92.31 267 TYR A N 1
ATOM 2109 C CA . TYR A 1 267 ? -18.937 -13.606 -3.614 1.00 92.31 267 TYR A CA 1
ATOM 2110 C C . TYR A 1 267 ? -17.766 -12.621 -3.558 1.00 92.31 267 TYR A C 1
ATOM 2112 O O . TYR A 1 267 ? -16.948 -12.578 -4.473 1.00 92.31 267 TYR A O 1
ATOM 2120 N N . GLU A 1 268 ? -17.618 -11.903 -2.444 1.00 92.38 268 GLU A N 1
ATOM 2121 C CA . GLU A 1 268 ? -16.367 -11.209 -2.105 1.00 92.38 268 GLU A CA 1
ATOM 2122 C C . GLU A 1 268 ? -15.456 -12.135 -1.280 1.00 92.38 268 GLU A C 1
ATOM 2124 O O . GLU A 1 268 ? -15.893 -12.728 -0.286 1.00 92.38 268 GLU A O 1
ATOM 2129 N N . LEU A 1 269 ? -14.187 -12.253 -1.679 1.00 92.06 269 LEU A N 1
ATOM 2130 C CA . LEU A 1 269 ? -13.198 -13.107 -1.014 1.00 92.06 269 LEU A CA 1
ATOM 2131 C C . LEU A 1 269 ? -12.740 -12.549 0.341 1.00 92.06 269 LEU A C 1
ATOM 2133 O O . LEU A 1 269 ? -12.346 -11.387 0.465 1.00 92.06 269 LEU A O 1
ATOM 2137 N N . VAL A 1 270 ? -12.718 -13.419 1.354 1.00 92.88 270 VAL A N 1
ATOM 2138 C CA . VAL A 1 270 ? -12.267 -13.117 2.717 1.00 92.88 270 VAL A CA 1
ATOM 2139 C C . VAL A 1 270 ? -11.208 -14.136 3.149 1.00 92.88 270 VAL A C 1
ATOM 2141 O O . VAL A 1 270 ? -11.422 -15.347 3.101 1.00 92.88 270 VAL A O 1
ATOM 2144 N N . LEU A 1 271 ? -10.042 -13.648 3.570 1.00 93.31 271 LEU A N 1
ATOM 2145 C CA . LEU A 1 271 ? -8.847 -14.451 3.829 1.00 93.31 271 LEU A CA 1
ATOM 2146 C C . LEU A 1 271 ? -8.494 -14.496 5.319 1.00 93.31 271 LEU A C 1
ATOM 2148 O O . LEU A 1 271 ? -8.551 -13.484 6.015 1.00 93.31 271 LEU A O 1
ATOM 2152 N N . THR A 1 272 ? -8.032 -15.647 5.802 1.00 93.00 272 THR A N 1
ATOM 2153 C CA . THR A 1 272 ? -7.238 -15.741 7.036 1.00 93.00 272 THR A CA 1
ATOM 2154 C C . THR A 1 272 ? -5.928 -16.471 6.752 1.00 93.00 272 THR A C 1
ATOM 2156 O O . THR A 1 272 ? -5.942 -17.627 6.323 1.00 93.00 272 THR A O 1
ATOM 2159 N N . THR A 1 273 ? -4.800 -15.791 6.962 1.00 91.88 273 THR A N 1
ATOM 2160 C CA . THR A 1 273 ? -3.471 -16.205 6.487 1.00 91.88 273 THR A CA 1
ATOM 2161 C C . THR A 1 273 ? -2.542 -16.609 7.633 1.00 91.88 273 THR A C 1
ATOM 2163 O O . THR A 1 273 ? -2.646 -16.122 8.758 1.00 91.88 273 THR A O 1
ATOM 2166 N N . PHE A 1 274 ? -1.545 -17.447 7.335 1.00 88.00 274 PHE A N 1
ATOM 2167 C CA . PHE A 1 274 ? -0.476 -17.786 8.287 1.00 88.00 274 PHE A CA 1
ATOM 2168 C C . PHE A 1 274 ? 0.459 -16.604 8.612 1.00 88.00 274 PHE A C 1
ATOM 2170 O O . PHE A 1 274 ? 1.248 -16.688 9.549 1.00 88.00 274 PHE A O 1
ATOM 2177 N N . THR A 1 275 ? 0.378 -15.512 7.845 1.00 84.81 275 THR A N 1
ATOM 2178 C CA . THR A 1 275 ? 1.143 -14.270 8.044 1.00 84.81 275 THR A CA 1
ATOM 2179 C C . THR A 1 275 ? 0.475 -13.282 9.005 1.00 84.81 275 THR A C 1
ATOM 2181 O O . THR A 1 275 ? 1.078 -12.257 9.307 1.00 84.81 275 THR A O 1
ATOM 2184 N N . GLY A 1 276 ? -0.722 -13.591 9.524 1.00 86.69 276 GLY A N 1
ATOM 2185 C CA . GLY A 1 276 ? -1.398 -12.790 10.551 1.00 86.69 276 GLY A CA 1
ATOM 2186 C C . GLY A 1 276 ? -2.508 -11.866 10.046 1.00 86.69 276 GLY A C 1
ATOM 2187 O O . GLY A 1 276 ? -2.970 -11.024 10.808 1.00 86.69 276 GLY A O 1
ATOM 2188 N N . LEU A 1 277 ? -2.967 -12.015 8.800 1.00 86.94 277 LEU A N 1
ATOM 2189 C CA . LEU A 1 277 ? -4.198 -11.365 8.342 1.00 86.94 277 LEU A CA 1
ATOM 2190 C C . LEU A 1 277 ? -5.394 -12.225 8.776 1.00 86.94 277 LEU A C 1
ATOM 2192 O O . LEU A 1 277 ? -5.440 -13.410 8.447 1.00 86.94 277 LEU A O 1
ATOM 2196 N N . TYR A 1 278 ? -6.363 -11.650 9.493 1.00 91.94 278 TYR A N 1
ATOM 2197 C CA . TYR A 1 278 ? -7.521 -12.376 10.036 1.00 91.94 278 TYR A CA 1
ATOM 2198 C C . TYR A 1 278 ? -8.836 -11.837 9.473 1.00 91.94 278 TYR A C 1
ATOM 2200 O O . TYR A 1 278 ? -9.176 -10.676 9.680 1.00 91.94 278 TYR A O 1
ATOM 2208 N N . ARG A 1 279 ? -9.595 -12.697 8.782 1.00 90.00 279 ARG A N 1
ATOM 2209 C CA . ARG A 1 279 ? -10.852 -12.357 8.079 1.00 90.00 279 ARG A CA 1
ATOM 2210 C C . ARG A 1 279 ? -10.730 -11.095 7.207 1.00 90.00 279 ARG A C 1
ATOM 2212 O O . ARG A 1 279 ? -11.658 -10.293 7.113 1.00 90.00 279 ARG A O 1
ATOM 2219 N N . TYR A 1 280 ? -9.567 -10.931 6.582 1.00 89.69 280 TYR A N 1
ATOM 2220 C CA . TYR A 1 280 ? -9.223 -9.806 5.726 1.00 89.69 280 TYR A CA 1
ATOM 2221 C C . TYR A 1 280 ? -10.056 -9.852 4.444 1.00 89.69 280 TYR A C 1
ATOM 2223 O O . TYR A 1 280 ? -9.979 -10.820 3.685 1.00 89.69 280 TYR A O 1
ATOM 2231 N N . ARG A 1 281 ? -10.857 -8.812 4.201 1.00 88.75 281 ARG A N 1
ATOM 2232 C CA . ARG A 1 281 ? -11.617 -8.650 2.956 1.00 88.75 281 ARG A CA 1
ATOM 2233 C C . ARG A 1 281 ? -10.648 -8.311 1.829 1.00 88.75 281 ARG A C 1
ATOM 2235 O O . ARG A 1 281 ? -10.077 -7.226 1.820 1.00 88.75 281 ARG A O 1
ATOM 2242 N N . LEU A 1 282 ? -10.475 -9.233 0.885 1.00 86.19 282 LEU A N 1
ATOM 2243 C CA . LEU A 1 282 ? -9.603 -9.039 -0.273 1.00 86.19 282 LEU A CA 1
ATOM 2244 C C . LEU A 1 282 ? -10.185 -8.006 -1.252 1.00 86.19 282 LEU A C 1
ATOM 2246 O O . LEU A 1 282 ? -9.444 -7.375 -1.998 1.00 86.19 282 LEU A O 1
ATOM 2250 N N . GLY A 1 283 ? -11.511 -7.842 -1.266 1.00 85.56 283 GLY A N 1
ATOM 2251 C CA . GLY A 1 283 ? -12.224 -6.967 -2.201 1.00 85.56 283 GLY A CA 1
ATOM 2252 C C . GLY A 1 283 ? -12.364 -7.540 -3.616 1.00 85.56 283 GLY A C 1
ATOM 2253 O O . GLY A 1 283 ? -13.123 -6.989 -4.408 1.00 85.56 283 GLY A O 1
ATOM 2254 N N . ASP A 1 284 ? -11.684 -8.643 -3.940 1.00 89.44 284 ASP A N 1
ATOM 2255 C CA . ASP A 1 284 ? -11.904 -9.381 -5.186 1.00 89.44 284 ASP A CA 1
ATOM 2256 C C . ASP A 1 284 ? -13.294 -10.035 -5.165 1.00 89.44 284 ASP A C 1
ATOM 2258 O O . ASP A 1 284 ? -13.649 -10.742 -4.215 1.00 89.44 284 ASP A O 1
ATOM 2262 N N . VAL A 1 285 ? -14.057 -9.796 -6.231 1.00 89.12 285 VAL A N 1
ATOM 2263 C CA . VAL A 1 285 ? -15.373 -10.375 -6.494 1.00 89.12 285 VAL A CA 1
ATOM 2264 C C . VAL A 1 285 ? -15.221 -11.519 -7.490 1.00 89.12 285 VAL A C 1
ATOM 2266 O O . VAL A 1 285 ? -14.645 -11.356 -8.570 1.00 89.12 285 VAL A O 1
ATOM 2269 N N . VAL A 1 286 ? -15.741 -12.682 -7.107 1.00 91.94 286 VAL A N 1
ATOM 2270 C CA . VAL A 1 286 ? -15.592 -13.949 -7.826 1.00 91.94 286 VAL A CA 1
ATOM 2271 C C . VAL A 1 286 ? -16.930 -14.664 -7.992 1.00 91.94 286 VAL A C 1
ATOM 2273 O O . VAL A 1 286 ? -17.760 -14.654 -7.084 1.00 91.94 286 VAL A O 1
ATOM 2276 N N . GLU A 1 287 ? -17.115 -15.335 -9.126 1.00 93.19 287 GLU A N 1
ATOM 2277 C CA . GLU A 1 287 ? -18.225 -16.269 -9.352 1.00 93.19 287 GLU A CA 1
ATOM 2278 C C . GLU A 1 287 ? -17.743 -17.710 -9.150 1.00 93.19 287 GLU A C 1
ATOM 2280 O O . GLU A 1 287 ? -16.671 -18.089 -9.628 1.00 93.19 287 GLU A O 1
ATOM 2285 N N . VAL A 1 288 ? -18.542 -18.549 -8.488 1.00 95.12 288 VAL A N 1
ATOM 2286 C CA . VAL A 1 288 ? -18.283 -19.997 -8.431 1.00 95.12 288 VAL A CA 1
ATOM 2287 C C . VAL A 1 288 ? -18.816 -20.668 -9.698 1.00 95.12 288 VAL A C 1
ATOM 2289 O O . VAL A 1 288 ? -19.998 -21.007 -9.782 1.00 95.12 288 VAL A O 1
ATOM 2292 N N . THR A 1 289 ? -17.942 -20.902 -10.675 1.00 93.19 289 THR A N 1
ATOM 2293 C CA . THR A 1 289 ? -18.305 -21.499 -11.976 1.00 93.19 289 THR A CA 1
ATOM 2294 C C . THR A 1 289 ? -18.305 -23.029 -11.980 1.00 93.19 289 THR A C 1
ATOM 2296 O O . THR A 1 289 ? -18.769 -23.653 -12.932 1.00 93.19 289 THR A O 1
ATOM 2299 N N . GLY A 1 290 ? -17.802 -23.673 -10.923 1.00 93.81 290 GLY A N 1
ATOM 2300 C CA . GLY A 1 290 ? -17.774 -25.131 -10.823 1.00 93.81 290 GLY A CA 1
ATOM 2301 C C . GLY A 1 290 ? -17.110 -25.643 -9.549 1.00 93.81 290 GLY A C 1
ATOM 2302 O O . GLY A 1 290 ? -16.813 -24.880 -8.633 1.00 93.81 290 GLY A O 1
ATOM 2303 N N . PHE A 1 291 ? -16.836 -26.947 -9.511 1.00 94.81 291 PHE A N 1
ATOM 2304 C CA . PHE A 1 291 ? -16.071 -27.595 -8.444 1.00 94.81 291 PHE A CA 1
ATOM 2305 C C . PHE A 1 291 ? -15.075 -28.595 -9.038 1.00 94.81 291 PHE A C 1
ATOM 2307 O O . PHE A 1 291 ? -15.401 -29.326 -9.970 1.00 94.81 291 PHE A O 1
ATOM 2314 N N . HIS A 1 292 ? -13.876 -28.666 -8.466 1.00 93.81 292 HIS A N 1
ATOM 2315 C CA . HIS A 1 292 ? -12.837 -29.633 -8.810 1.00 93.81 292 HIS A CA 1
ATOM 2316 C C . HIS A 1 292 ? -12.486 -30.447 -7.558 1.00 93.81 292 HIS A C 1
ATOM 2318 O O . HIS A 1 292 ? -12.000 -29.898 -6.573 1.00 93.81 292 HIS A O 1
ATOM 2324 N N . ASN A 1 293 ? -12.766 -31.755 -7.559 1.00 91.12 293 ASN A N 1
ATOM 2325 C CA . ASN A 1 293 ? -12.535 -32.644 -6.406 1.00 91.12 293 ASN A CA 1
ATOM 2326 C C . ASN A 1 293 ? -13.116 -32.124 -5.063 1.00 91.12 293 ASN A C 1
ATOM 2328 O O . ASN A 1 293 ? -12.582 -32.403 -3.992 1.00 91.12 293 ASN A O 1
ATOM 2332 N N . GLY A 1 294 ? -14.215 -31.362 -5.121 1.00 87.31 294 GLY A N 1
ATOM 2333 C CA . GLY A 1 294 ? -14.895 -30.777 -3.958 1.00 87.31 294 GLY A CA 1
ATOM 2334 C C . GLY A 1 294 ? -14.419 -29.380 -3.533 1.00 87.31 294 GLY A C 1
ATOM 2335 O O . GLY A 1 294 ? -15.094 -28.759 -2.718 1.00 87.31 294 GLY A O 1
ATOM 2336 N N . THR A 1 295 ? -13.326 -28.847 -4.095 1.00 94.25 295 THR A N 1
ATOM 2337 C CA . THR A 1 295 ? -12.973 -27.420 -3.945 1.00 94.25 295 THR A CA 1
ATOM 2338 C C . THR A 1 295 ? -13.699 -26.596 -5.018 1.00 94.25 295 THR A C 1
ATOM 2340 O O . THR A 1 295 ? -13.831 -27.088 -6.143 1.00 94.25 295 THR A O 1
ATOM 2343 N N . PRO A 1 296 ? -14.195 -25.378 -4.740 1.00 96.19 296 PRO A N 1
ATOM 2344 C CA . PRO A 1 296 ? -14.807 -24.544 -5.771 1.00 96.19 296 PRO A CA 1
ATOM 2345 C C . PRO A 1 296 ? -13.779 -24.070 -6.806 1.00 96.19 296 PRO A C 1
ATOM 2347 O O . PRO A 1 296 ? -12.610 -23.824 -6.493 1.00 96.19 296 PRO A O 1
ATOM 2350 N N . LYS A 1 297 ? -14.248 -23.915 -8.045 1.00 95.50 297 LYS A N 1
ATOM 2351 C CA . LYS A 1 297 ? -13.583 -23.159 -9.106 1.00 95.50 297 LYS A CA 1
ATOM 2352 C C . LYS A 1 297 ? -14.149 -21.741 -9.126 1.00 95.50 297 LYS A C 1
ATOM 2354 O O . LYS A 1 297 ? -15.367 -21.578 -9.147 1.00 95.50 297 LYS A O 1
ATOM 2359 N N . LEU A 1 298 ? -13.267 -20.748 -9.131 1.00 94.38 298 LEU A N 1
ATOM 2360 C CA . LEU A 1 298 ? -13.608 -19.328 -9.136 1.00 94.38 298 LEU A CA 1
ATOM 2361 C C . LEU A 1 298 ? -13.277 -18.701 -10.493 1.00 94.38 298 LEU A C 1
ATOM 2363 O O . LEU A 1 298 ? -12.145 -18.836 -10.956 1.00 94.38 298 LEU A O 1
ATOM 2367 N N . SER A 1 299 ? -14.224 -17.986 -11.095 1.00 91.25 299 SER A N 1
ATOM 2368 C CA . SER A 1 299 ? -13.923 -16.961 -12.102 1.00 91.25 299 SER A CA 1
ATOM 2369 C C . SER A 1 299 ? -13.713 -15.617 -11.403 1.00 91.25 299 SER A C 1
ATOM 2371 O O . SER A 1 299 ? -14.405 -15.314 -10.430 1.00 91.25 299 SER A O 1
ATOM 2373 N N . PHE A 1 300 ? -12.754 -14.818 -11.873 1.00 88.31 300 PHE A N 1
ATOM 2374 C CA . PHE A 1 300 ? -12.521 -13.459 -11.378 1.00 88.31 300 PHE A CA 1
ATOM 2375 C C . PHE A 1 300 ? -13.360 -12.468 -12.185 1.00 88.31 300 PHE A C 1
ATOM 2377 O O . PHE A 1 300 ? -13.205 -12.400 -13.403 1.00 88.31 300 PHE A O 1
ATOM 2384 N N . ILE A 1 301 ? -14.189 -11.666 -11.510 1.00 82.44 301 ILE A N 1
ATOM 2385 C CA . ILE A 1 301 ? -15.030 -10.660 -12.172 1.00 82.44 301 ILE A CA 1
ATOM 2386 C C . ILE A 1 301 ? -14.355 -9.282 -12.108 1.00 82.44 301 ILE A C 1
ATOM 2388 O O . ILE A 1 301 ? -13.970 -8.725 -13.134 1.00 82.44 301 ILE A O 1
ATOM 2392 N N . TYR A 1 302 ? -14.174 -8.733 -10.903 1.00 78.00 302 TYR A N 1
ATOM 2393 C CA . TYR A 1 302 ? -13.541 -7.428 -10.669 1.00 78.00 302 TYR A CA 1
ATOM 2394 C C . TYR A 1 302 ? -13.046 -7.299 -9.219 1.00 78.00 302 TYR A C 1
ATOM 2396 O O . TYR A 1 302 ? -13.391 -8.113 -8.366 1.00 78.00 302 TYR A O 1
ATOM 2404 N N . ARG A 1 303 ? -12.264 -6.254 -8.903 1.00 76.12 303 ARG A N 1
ATOM 2405 C CA . ARG A 1 303 ? -11.925 -5.883 -7.515 1.00 76.12 303 ARG A CA 1
ATOM 2406 C C . ARG A 1 303 ? -12.731 -4.650 -7.107 1.00 76.12 303 ARG A C 1
ATOM 2408 O O . ARG A 1 303 ? -12.643 -3.602 -7.740 1.00 76.12 303 ARG A O 1
ATOM 2415 N N . ARG A 1 304 ? -13.571 -4.801 -6.085 1.00 73.44 304 ARG A N 1
ATOM 2416 C CA . ARG A 1 304 ? -14.538 -3.802 -5.608 1.00 73.44 304 ARG A CA 1
ATOM 2417 C C . ARG A 1 304 ? -13.824 -2.575 -5.024 1.00 73.44 304 ARG A C 1
ATOM 2419 O O . ARG A 1 304 ? -12.748 -2.700 -4.445 1.00 73.44 304 ARG A O 1
ATOM 2426 N N . LYS A 1 305 ? -14.461 -1.403 -5.137 1.00 70.44 305 LYS A N 1
ATOM 2427 C CA . LYS A 1 305 ? -13.970 -0.075 -4.697 1.00 70.44 305 LYS A CA 1
ATOM 2428 C C . LYS A 1 305 ? -12.776 0.506 -5.474 1.00 70.44 305 LYS A C 1
ATOM 2430 O O . LYS A 1 305 ? -12.340 1.604 -5.138 1.00 70.44 305 LYS A O 1
ATOM 2435 N N . LEU A 1 306 ? -12.272 -0.171 -6.509 1.00 74.44 306 LEU A N 1
ATOM 2436 C CA . LEU A 1 306 ? -11.413 0.470 -7.510 1.00 74.44 306 LEU A CA 1
ATOM 2437 C C . LEU A 1 306 ? -12.287 1.289 -8.466 1.00 74.44 306 LEU A C 1
ATOM 2439 O O . LEU A 1 306 ? -13.345 0.807 -8.870 1.00 74.44 306 LEU A O 1
ATOM 2443 N N . ILE A 1 307 ? -11.846 2.497 -8.828 1.00 78.00 307 ILE A N 1
ATOM 2444 C CA . ILE A 1 307 ? -12.559 3.356 -9.793 1.00 78.00 307 ILE A CA 1
ATOM 2445 C C . ILE A 1 307 ? -11.690 3.784 -10.981 1.00 78.00 307 ILE A C 1
ATOM 2447 O O . ILE A 1 307 ? -12.224 4.065 -12.049 1.00 78.00 307 ILE A O 1
ATOM 2451 N N . LEU A 1 308 ? -10.363 3.805 -10.823 1.00 83.44 308 LEU A N 1
ATOM 2452 C CA . LEU A 1 308 ? -9.416 4.125 -11.888 1.00 83.44 308 LEU A CA 1
ATOM 2453 C C . LEU A 1 308 ? -8.352 3.021 -11.964 1.00 83.44 308 LEU A C 1
ATOM 2455 O O . LEU A 1 308 ? -7.692 2.687 -10.977 1.00 83.44 308 LEU A O 1
ATOM 2459 N N . THR A 1 309 ? -8.248 2.398 -13.138 1.00 84.38 309 THR A N 1
ATOM 2460 C CA . THR A 1 309 ? -7.359 1.263 -13.426 1.00 84.38 309 THR A CA 1
ATOM 2461 C C . THR A 1 309 ? -7.114 1.193 -14.933 1.00 84.38 309 THR A C 1
ATOM 2463 O O . THR A 1 309 ? -8.065 1.026 -15.694 1.00 84.38 309 THR A O 1
ATOM 2466 N N . ILE A 1 310 ? -5.858 1.298 -15.370 1.00 80.25 310 ILE A N 1
ATOM 2467 C CA . ILE A 1 310 ? -5.441 1.116 -16.776 1.00 80.25 310 ILE A CA 1
ATOM 2468 C C . ILE A 1 310 ? -4.602 -0.159 -16.939 1.00 80.25 310 ILE A C 1
ATOM 2470 O O . ILE A 1 310 ? -4.717 -0.862 -17.939 1.00 80.25 310 ILE A O 1
ATOM 2474 N N . ASN A 1 311 ? -3.770 -0.461 -15.946 1.00 76.69 311 ASN A N 1
ATOM 2475 C CA . ASN A 1 311 ? -2.741 -1.488 -15.962 1.00 76.69 311 ASN A CA 1
ATOM 2476 C C . ASN A 1 311 ? -2.725 -2.247 -14.611 1.00 76.69 311 ASN A C 1
ATOM 2478 O O . ASN A 1 311 ? -3.682 -2.955 -14.284 1.00 76.69 311 ASN A O 1
ATOM 2482 N N . ILE A 1 312 ? -1.645 -2.112 -13.828 1.00 73.12 312 ILE A N 1
ATOM 2483 C CA . ILE A 1 312 ? -1.469 -2.698 -12.486 1.00 73.12 312 ILE A CA 1
ATOM 2484 C C . ILE A 1 312 ? -1.877 -1.741 -11.354 1.00 73.12 312 ILE A C 1
ATOM 2486 O O . ILE A 1 312 ? -1.820 -2.120 -10.183 1.00 73.12 312 ILE A O 1
ATOM 2490 N N . ASP A 1 313 ? -2.229 -0.507 -11.712 1.00 82.75 313 ASP A N 1
ATOM 2491 C CA . ASP A 1 313 ? -2.702 0.568 -10.847 1.00 82.75 313 ASP A CA 1
ATOM 2492 C C . ASP A 1 313 ? -4.067 0.257 -10.223 1.00 82.75 313 ASP A C 1
ATOM 2494 O O . ASP A 1 313 ? -4.926 -0.360 -10.851 1.00 82.75 313 ASP A O 1
ATOM 2498 N N . LYS A 1 314 ? -4.252 0.645 -8.957 1.00 81.56 314 LYS A N 1
ATOM 2499 C CA . LYS A 1 314 ? -5.417 0.248 -8.141 1.00 81.56 314 LYS A CA 1
ATOM 2500 C C . LYS A 1 314 ? -5.972 1.409 -7.321 1.00 81.56 314 LYS A C 1
ATOM 2502 O O . LYS A 1 314 ? -6.068 1.323 -6.099 1.00 81.56 314 LYS A O 1
ATOM 2507 N N . ASN A 1 315 ? -6.345 2.490 -7.998 1.00 84.00 315 ASN A N 1
ATOM 2508 C CA . ASN A 1 315 ? -6.823 3.698 -7.336 1.00 84.00 315 ASN A CA 1
ATOM 2509 C C . ASN A 1 315 ? -8.306 3.594 -6.947 1.00 84.00 315 ASN A C 1
ATOM 2511 O O . ASN A 1 315 ? -9.178 3.294 -7.774 1.00 84.00 315 ASN A O 1
ATOM 2515 N N . THR A 1 316 ? -8.585 3.846 -5.666 1.00 81.94 316 THR A N 1
ATOM 2516 C CA . THR A 1 316 ? -9.942 3.891 -5.111 1.00 81.94 316 THR A CA 1
ATOM 2517 C C . THR A 1 316 ? -10.529 5.298 -5.184 1.00 81.94 316 THR A C 1
ATOM 2519 O O . THR A 1 316 ? -9.826 6.282 -5.417 1.00 81.94 316 THR A O 1
ATOM 2522 N N . GLU A 1 317 ? -11.831 5.413 -4.921 1.00 75.69 317 GLU A N 1
ATOM 2523 C CA . GLU A 1 317 ? -12.506 6.708 -4.784 1.00 75.69 317 GLU A CA 1
ATOM 2524 C C . GLU A 1 317 ? -11.854 7.598 -3.716 1.00 75.69 317 GLU A C 1
ATOM 2526 O O . GLU A 1 317 ? -11.679 8.793 -3.936 1.00 75.69 317 GLU A O 1
ATOM 2531 N N . LYS A 1 318 ? -11.402 7.015 -2.596 1.00 75.62 318 LYS A N 1
ATOM 2532 C CA . LYS A 1 318 ? -10.712 7.753 -1.526 1.00 75.62 318 LYS A CA 1
ATOM 2533 C C . LYS A 1 318 ? -9.358 8.305 -1.981 1.00 75.62 318 LYS A C 1
ATOM 2535 O O . LYS A 1 318 ? -8.930 9.339 -1.474 1.00 75.62 318 LYS A O 1
ATOM 2540 N N . ASP A 1 319 ? -8.693 7.641 -2.925 1.00 83.50 319 ASP A N 1
ATOM 2541 C CA . ASP A 1 319 ? -7.416 8.101 -3.475 1.00 83.50 319 ASP A CA 1
ATOM 2542 C C . ASP A 1 319 ? -7.638 9.235 -4.483 1.00 83.50 319 ASP A C 1
ATOM 2544 O O . ASP A 1 319 ? -6.981 10.269 -4.383 1.00 83.50 319 ASP A O 1
ATOM 2548 N N . LEU A 1 320 ? -8.629 9.102 -5.377 1.00 86.56 320 LEU A N 1
ATOM 2549 C CA . LEU A 1 320 ? -9.022 10.180 -6.293 1.00 86.56 320 LEU A CA 1
ATOM 2550 C C . LEU A 1 320 ? -9.537 11.420 -5.544 1.00 86.56 320 LEU A C 1
ATOM 2552 O O . LEU A 1 320 ? -9.159 12.536 -5.891 1.00 86.56 320 LEU A O 1
ATOM 2556 N N . GLN A 1 321 ? -10.365 11.244 -4.510 1.00 81.12 321 GLN A N 1
ATOM 2557 C CA . GLN A 1 321 ? -10.861 12.357 -3.701 1.00 81.12 321 GLN A CA 1
ATOM 2558 C C . GLN A 1 321 ? -9.688 13.104 -3.054 1.00 81.12 321 GLN A C 1
ATOM 2560 O O . GLN A 1 321 ? -9.574 14.306 -3.240 1.00 81.12 321 GLN A O 1
ATOM 2565 N N . ARG A 1 322 ? -8.730 12.398 -2.432 1.00 79.19 322 ARG A N 1
ATOM 2566 C CA . ARG A 1 322 ? -7.502 13.004 -1.874 1.00 79.19 322 ARG A CA 1
ATOM 2567 C C . ARG A 1 322 ? -6.648 13.738 -2.914 1.00 79.19 322 ARG A C 1
ATOM 2569 O O . ARG A 1 322 ? -6.041 14.757 -2.589 1.00 79.19 322 ARG A O 1
ATOM 2576 N N . VAL A 1 323 ? -6.571 13.212 -4.136 1.00 91.19 323 VAL A N 1
ATOM 2577 C CA . VAL A 1 323 ? -5.877 13.837 -5.275 1.00 91.19 323 VAL A CA 1
ATOM 2578 C C . VAL A 1 323 ? -6.545 15.166 -5.649 1.00 91.19 323 VAL A C 1
ATOM 2580 O O . VAL A 1 323 ? -5.859 16.182 -5.763 1.00 91.19 323 VAL A O 1
ATOM 2583 N N . VAL A 1 324 ? -7.876 15.184 -5.763 1.00 88.75 324 VAL A N 1
ATOM 2584 C CA . VAL A 1 324 ? -8.651 16.393 -6.082 1.00 88.75 324 VAL A CA 1
ATOM 2585 C C . VAL A 1 324 ? -8.672 17.387 -4.915 1.00 88.75 324 VAL A C 1
ATOM 2587 O O . VAL A 1 324 ? -8.491 18.577 -5.149 1.00 88.75 324 VAL A O 1
ATOM 2590 N N . ASP A 1 325 ? -8.793 16.931 -3.665 1.00 82.00 325 ASP A N 1
ATOM 2591 C CA . ASP A 1 325 ? -8.792 17.777 -2.461 1.00 82.00 325 ASP A CA 1
ATOM 2592 C C . ASP A 1 325 ? -7.507 18.616 -2.361 1.00 82.00 325 ASP A C 1
ATOM 2594 O O . ASP A 1 325 ? -7.562 19.815 -2.084 1.00 82.00 325 ASP A O 1
ATOM 2598 N N . LYS A 1 326 ? -6.339 17.999 -2.607 1.00 85.94 326 LYS A N 1
ATOM 2599 C CA . LYS A 1 326 ? -5.025 18.672 -2.592 1.00 85.94 326 LYS A CA 1
ATOM 2600 C C . LYS A 1 326 ? -4.937 19.754 -3.664 1.00 85.94 326 LYS A C 1
ATOM 2602 O O . LYS A 1 326 ? -4.527 20.876 -3.371 1.00 85.94 326 LYS A O 1
ATOM 2607 N N . ALA A 1 327 ? -5.354 19.436 -4.886 1.00 89.94 327 ALA A N 1
ATOM 2608 C CA . ALA A 1 327 ? -5.313 20.378 -5.995 1.00 89.94 327 ALA A CA 1
ATOM 2609 C C . ALA A 1 327 ? -6.370 21.491 -5.855 1.00 89.94 327 ALA A C 1
ATOM 2611 O O . ALA A 1 327 ? -6.069 22.648 -6.123 1.00 89.94 327 ALA A O 1
ATOM 2612 N N . SER A 1 328 ? -7.564 21.206 -5.329 1.00 84.94 328 SER A N 1
ATOM 2613 C CA . SER A 1 328 ? -8.550 22.247 -5.007 1.00 84.94 328 SER A CA 1
ATOM 2614 C C . SER A 1 328 ? -8.054 23.176 -3.891 1.00 84.94 328 SER A C 1
ATOM 2616 O O . SER A 1 328 ? -8.278 24.381 -3.957 1.00 84.94 328 SER A O 1
ATOM 2618 N N . GLN A 1 329 ? -7.330 22.656 -2.891 1.00 85.56 329 GLN A N 1
ATOM 2619 C CA . GLN A 1 329 ? -6.666 23.488 -1.878 1.00 85.56 329 GLN A CA 1
ATOM 2620 C C . GLN A 1 329 ? -5.542 24.357 -2.457 1.00 85.56 329 GLN A C 1
ATOM 2622 O O . GLN A 1 329 ? -5.249 25.406 -1.888 1.00 85.56 329 GLN A O 1
ATOM 2627 N N . LEU A 1 330 ? -4.902 23.941 -3.553 1.00 86.06 330 LEU A N 1
ATOM 2628 C CA . LEU A 1 330 ? -3.941 24.768 -4.283 1.00 86.06 330 LEU A CA 1
ATOM 2629 C C . LEU A 1 330 ? -4.672 25.868 -5.070 1.00 86.06 330 LEU A C 1
ATOM 2631 O O . LEU A 1 330 ? -4.349 27.045 -4.907 1.00 86.06 330 LEU A O 1
ATOM 2635 N N . LEU A 1 331 ? -5.719 25.508 -5.823 1.00 85.50 331 LEU A N 1
ATOM 2636 C CA . LEU A 1 331 ? -6.539 26.440 -6.604 1.00 85.50 331 LEU A CA 1
ATOM 2637 C C . LEU A 1 331 ? -7.074 27.594 -5.744 1.00 85.50 331 LEU A C 1
ATOM 2639 O O . LEU A 1 331 ? -6.855 28.757 -6.082 1.00 85.50 331 LEU A O 1
ATOM 2643 N N . SER A 1 332 ? -7.699 27.284 -4.605 1.00 79.06 332 SER A N 1
ATOM 2644 C CA . SER A 1 332 ? -8.308 28.279 -3.706 1.00 79.06 332 SER A CA 1
ATOM 2645 C C . SER A 1 332 ? -7.310 29.008 -2.787 1.00 79.06 332 SER A C 1
ATOM 2647 O O . SER A 1 332 ? -7.718 29.836 -1.973 1.00 79.06 332 SER A O 1
ATOM 2649 N N . ARG A 1 333 ? -6.004 28.712 -2.885 1.00 81.50 333 ARG A N 1
ATOM 2650 C CA . ARG A 1 333 ? -4.923 29.529 -2.293 1.00 81.50 333 ARG A CA 1
ATOM 2651 C C . ARG A 1 333 ? -4.334 30.511 -3.301 1.00 81.50 333 ARG A C 1
ATOM 2653 O O . ARG A 1 333 ? -3.983 31.622 -2.917 1.00 81.50 333 ARG A O 1
ATOM 2660 N N . THR A 1 334 ? -4.214 30.095 -4.560 1.00 74.56 334 THR A N 1
ATOM 2661 C CA . THR A 1 334 ? -3.623 30.897 -5.643 1.00 74.56 334 THR A CA 1
ATOM 2662 C C . THR A 1 334 ? -4.648 31.822 -6.311 1.00 74.56 334 THR A C 1
ATOM 2664 O O . THR A 1 334 ? -4.285 32.877 -6.818 1.00 74.56 334 THR A O 1
ATOM 2667 N N . THR A 1 335 ? -5.933 31.456 -6.303 1.00 76.44 335 THR A N 1
ATOM 2668 C CA . THR A 1 335 ? -7.018 32.167 -7.003 1.00 76.44 335 THR A CA 1
ATOM 2669 C C . THR A 1 335 ? -8.280 32.256 -6.137 1.00 76.44 335 THR A C 1
ATOM 2671 O O . THR A 1 335 ? -8.402 31.560 -5.131 1.00 76.44 335 THR A O 1
ATOM 2674 N N . GLN A 1 336 ? -9.262 33.066 -6.550 1.00 75.88 336 GLN A N 1
ATOM 2675 C CA . GLN A 1 336 ? -10.607 33.066 -5.948 1.00 75.88 336 GLN A CA 1
ATOM 2676 C C . GLN A 1 336 ? -11.529 31.975 -6.536 1.00 75.88 336 GLN A C 1
ATOM 2678 O O . GLN A 1 336 ? -12.753 32.093 -6.444 1.00 75.88 336 GLN A O 1
ATOM 2683 N N . ALA A 1 337 ? -10.968 30.932 -7.161 1.00 80.38 337 ALA A N 1
ATOM 2684 C CA . ALA A 1 337 ? -11.737 29.847 -7.753 1.00 80.38 337 ALA A CA 1
ATOM 2685 C C . ALA A 1 337 ? -11.950 28.657 -6.797 1.00 80.38 337 ALA A C 1
ATOM 2687 O O . ALA A 1 337 ? -11.113 28.321 -5.955 1.00 80.38 337 ALA A O 1
ATOM 2688 N N . GLU A 1 338 ? -13.098 28.007 -6.967 1.00 79.94 338 GLU A N 1
ATOM 2689 C CA . GLU A 1 338 ? -13.605 26.877 -6.184 1.00 79.94 338 GLU A CA 1
ATOM 2690 C C . GLU A 1 338 ? -14.036 25.756 -7.147 1.00 79.94 338 GLU A C 1
ATOM 2692 O O . GLU A 1 338 ? -14.681 26.029 -8.164 1.00 79.94 338 GLU A O 1
ATOM 2697 N N . VAL A 1 339 ? -13.697 24.496 -6.848 1.00 83.81 339 VAL A N 1
ATOM 2698 C CA . VAL A 1 339 ? -14.205 23.335 -7.602 1.00 83.81 339 VAL A CA 1
ATOM 2699 C C . VAL A 1 339 ? -15.627 23.035 -7.125 1.00 83.81 339 VAL A C 1
ATOM 2701 O O . VAL A 1 339 ? -15.843 22.755 -5.949 1.00 83.81 339 VAL A O 1
ATOM 2704 N N . VAL A 1 340 ? -16.600 23.110 -8.034 1.00 82.19 340 VAL A N 1
ATOM 2705 C CA . VAL A 1 340 ? -18.032 22.918 -7.746 1.00 82.19 340 VAL A CA 1
ATOM 2706 C C . VAL A 1 340 ? -18.369 21.436 -7.645 1.00 82.19 340 VAL A C 1
ATOM 2708 O O . VAL A 1 340 ? -19.017 21.006 -6.694 1.00 82.19 340 VAL A O 1
ATOM 2711 N N . ASP A 1 341 ? -17.938 20.662 -8.640 1.00 81.56 341 ASP A N 1
ATOM 2712 C CA . ASP A 1 341 ? -18.080 19.210 -8.681 1.00 81.56 341 ASP A CA 1
ATOM 2713 C C . ASP A 1 341 ? -17.073 18.607 -9.674 1.00 81.56 341 ASP A C 1
ATOM 2715 O O . ASP A 1 341 ? -16.498 19.317 -10.510 1.00 81.56 341 ASP A O 1
ATOM 2719 N N . PHE A 1 342 ? -16.846 17.295 -9.580 1.00 92.38 342 PHE A N 1
ATOM 2720 C CA . PHE A 1 342 ? -15.913 16.591 -10.455 1.00 92.38 342 PHE A CA 1
ATOM 2721 C C . PHE A 1 342 ? -16.291 15.135 -10.754 1.00 92.38 342 PHE A C 1
ATOM 2723 O O . PHE A 1 342 ? -16.959 14.446 -9.983 1.00 92.38 342 PHE A O 1
ATOM 2730 N N . THR A 1 343 ? -15.767 14.620 -11.861 1.00 90.31 343 THR A N 1
ATOM 2731 C CA . THR A 1 343 ? -15.777 13.186 -12.185 1.00 90.31 343 THR A CA 1
ATOM 2732 C C . THR A 1 343 ? -14.469 12.805 -12.877 1.00 90.31 343 THR A C 1
ATOM 2734 O O . THR A 1 343 ? -13.612 13.656 -13.115 1.00 90.31 343 THR A O 1
ATOM 2737 N N . SER A 1 344 ? -14.285 11.529 -13.195 1.00 93.69 344 SER A N 1
ATOM 2738 C CA . SER A 1 344 ? -13.086 11.030 -13.863 1.00 93.69 344 SER A CA 1
ATOM 2739 C C . SER A 1 344 ? -13.394 9.935 -14.881 1.00 93.69 344 SER A C 1
ATOM 2741 O O . SER A 1 344 ? -14.493 9.381 -14.922 1.00 93.69 344 SER A O 1
ATOM 2743 N N . HIS A 1 345 ? -12.409 9.637 -15.722 1.00 92.06 345 HIS A N 1
ATOM 2744 C CA . HIS A 1 345 ? -12.437 8.542 -16.679 1.00 92.06 345 HIS A CA 1
ATOM 2745 C C . HIS A 1 345 ? -11.036 7.937 -16.844 1.00 92.06 345 HIS A C 1
ATOM 2747 O O . HIS A 1 345 ? -10.035 8.656 -16.860 1.00 92.06 345 HIS A O 1
ATOM 2753 N N . ALA A 1 346 ? -10.962 6.615 -17.007 1.00 90.06 346 ALA A N 1
ATOM 2754 C CA . ALA A 1 346 ? -9.750 5.917 -17.424 1.00 90.06 346 ALA A CA 1
ATOM 2755 C C . ALA A 1 346 ? -9.801 5.685 -18.944 1.00 90.06 346 ALA A C 1
ATOM 2757 O O . ALA A 1 346 ? -10.371 4.697 -19.407 1.00 90.06 346 ALA A O 1
ATOM 2758 N N . ASP A 1 347 ? -9.208 6.598 -19.718 1.00 84.81 347 ASP A N 1
ATOM 2759 C CA . ASP A 1 347 ? -9.114 6.480 -21.175 1.00 84.81 347 ASP A CA 1
ATOM 2760 C C . ASP A 1 347 ? -8.104 5.389 -21.548 1.00 84.81 347 ASP A C 1
ATOM 2762 O O . ASP A 1 347 ? -6.895 5.617 -21.624 1.00 84.81 347 ASP A O 1
ATOM 2766 N N . VAL A 1 348 ? -8.630 4.190 -21.792 1.00 79.19 348 VAL A N 1
ATOM 2767 C CA . VAL A 1 348 ? -7.903 3.028 -22.327 1.00 79.19 348 VAL A CA 1
ATOM 2768 C C . VAL A 1 348 ? -7.889 2.977 -23.863 1.00 79.19 348 VAL A C 1
ATOM 2770 O O . VAL A 1 348 ? -7.383 2.012 -24.439 1.00 79.19 348 VAL A O 1
ATOM 2773 N N . THR A 1 349 ? -8.454 3.981 -24.545 1.00 72.31 349 THR A N 1
ATOM 2774 C CA . THR A 1 349 ? -8.436 4.077 -26.016 1.00 72.31 349 THR A CA 1
ATOM 2775 C C . THR A 1 349 ? -7.136 4.710 -26.512 1.00 72.31 349 THR A C 1
ATOM 2777 O O . THR A 1 349 ? -6.565 4.258 -27.509 1.00 72.31 349 THR A O 1
ATOM 2780 N N . ALA A 1 350 ? -6.619 5.691 -25.766 1.00 66.06 350 ALA A N 1
ATOM 2781 C CA . ALA A 1 350 ? -5.290 6.249 -25.961 1.00 66.06 350 ALA A CA 1
ATOM 2782 C C . ALA A 1 350 ? -4.172 5.220 -25.722 1.00 66.06 350 ALA A C 1
ATOM 2784 O O . ALA A 1 350 ? -4.337 4.209 -25.034 1.00 66.06 350 ALA A O 1
ATOM 2785 N N . ARG A 1 351 ? -2.998 5.479 -26.312 1.00 63.34 351 ARG A N 1
ATOM 2786 C CA . ARG A 1 351 ? -1.813 4.614 -26.215 1.00 63.34 351 ARG A CA 1
ATOM 2787 C C . ARG A 1 351 ? -0.557 5.462 -25.973 1.00 63.34 351 ARG A C 1
ATOM 2789 O O . ARG A 1 351 ? -0.099 6.099 -26.918 1.00 63.34 351 ARG A O 1
ATOM 2796 N N . PRO A 1 352 ? 0.019 5.461 -24.754 1.00 66.44 352 PRO A N 1
ATOM 2797 C CA . PRO A 1 352 ? -0.503 4.843 -23.527 1.00 66.44 352 PRO A CA 1
ATOM 2798 C C . PRO A 1 352 ? -1.862 5.424 -23.096 1.00 66.44 352 PRO A C 1
ATOM 2800 O O . PRO A 1 352 ? -2.152 6.591 -23.359 1.00 66.44 352 PRO A O 1
ATOM 2803 N N . GLY A 1 353 ? -2.680 4.616 -22.415 1.00 78.31 353 GLY A N 1
ATOM 2804 C CA . GLY A 1 353 ? -3.945 5.079 -21.831 1.00 78.31 353 GLY A CA 1
ATOM 2805 C C . GLY A 1 353 ? -3.698 6.075 -20.695 1.00 78.31 353 GLY A C 1
ATOM 2806 O O . GLY A 1 353 ? -2.626 6.044 -20.090 1.00 78.31 353 GLY A O 1
ATOM 2807 N N . ARG A 1 354 ? -4.649 6.962 -20.382 1.00 87.62 354 ARG A N 1
ATOM 2808 C CA . ARG A 1 354 ? -4.465 8.014 -19.358 1.00 87.62 354 ARG A CA 1
ATOM 2809 C C . ARG A 1 354 ? -5.687 8.237 -18.473 1.00 87.62 354 ARG A C 1
ATOM 2811 O O . ARG A 1 354 ? -6.809 7.916 -18.854 1.00 87.62 354 ARG A O 1
ATOM 2818 N N . TYR A 1 355 ? -5.464 8.805 -17.291 1.00 92.88 355 TYR A N 1
ATOM 2819 C CA . TYR A 1 355 ? -6.554 9.323 -16.466 1.00 92.88 355 TYR A CA 1
ATOM 2820 C C . TYR A 1 355 ? -6.978 10.699 -16.975 1.00 92.88 355 TYR A C 1
ATOM 2822 O O . TYR A 1 355 ? -6.137 11.535 -17.308 1.00 92.88 355 TYR A O 1
ATOM 2830 N N . ILE A 1 356 ? -8.286 10.924 -16.991 1.00 93.50 356 ILE A N 1
ATOM 2831 C CA . ILE A 1 356 ? -8.915 12.203 -17.301 1.00 93.50 356 ILE A CA 1
ATOM 2832 C C . ILE A 1 356 ? -9.755 12.590 -16.085 1.00 93.50 356 ILE A C 1
ATOM 2834 O O . ILE A 1 356 ? -10.555 11.782 -15.614 1.00 93.50 356 ILE A O 1
ATOM 2838 N N . ILE A 1 357 ? -9.576 13.803 -15.568 1.00 95.44 357 ILE A N 1
ATOM 2839 C CA . ILE A 1 357 ? -10.367 14.363 -14.465 1.00 95.44 357 ILE A CA 1
ATOM 2840 C C . ILE A 1 357 ? -11.115 15.583 -14.999 1.00 95.44 357 ILE A C 1
ATOM 2842 O O . ILE A 1 357 ? -10.509 16.472 -15.591 1.00 95.44 357 ILE A O 1
ATOM 2846 N N . TYR A 1 358 ? -12.428 15.622 -14.791 1.00 95.06 358 TYR A N 1
ATOM 2847 C CA . TYR A 1 358 ? -13.301 16.710 -15.221 1.00 95.06 358 TYR A CA 1
ATOM 2848 C C . TYR A 1 358 ? -13.667 17.577 -14.020 1.00 95.06 358 TYR A C 1
ATOM 2850 O O . TYR A 1 358 ? -14.240 17.054 -13.065 1.00 95.06 358 TYR A O 1
ATOM 2858 N N . TRP A 1 359 ? -13.376 18.876 -14.069 1.00 95.12 359 TRP A N 1
ATOM 2859 C CA . TRP A 1 359 ? -13.733 19.857 -13.037 1.00 95.12 359 TRP A CA 1
ATOM 2860 C C . TRP A 1 359 ? -14.726 20.881 -13.584 1.00 95.12 359 TRP A C 1
ATOM 2862 O O . TRP A 1 359 ? -14.448 21.546 -14.582 1.00 95.12 359 TRP A O 1
ATOM 2872 N N . GLU A 1 360 ? -15.849 21.073 -12.894 1.00 90.00 360 GLU A N 1
ATOM 2873 C CA . GLU A 1 360 ? -16.644 22.294 -13.033 1.00 90.00 360 GLU A CA 1
ATOM 2874 C C . GLU A 1 360 ? -16.162 23.290 -11.975 1.00 90.00 360 GLU A C 1
ATOM 2876 O O . GLU A 1 360 ? -16.125 22.959 -10.790 1.00 90.00 360 GLU A O 1
ATOM 2881 N N . ILE A 1 361 ? -15.767 24.497 -12.388 1.00 89.00 361 ILE A N 1
ATOM 2882 C CA . ILE A 1 361 ? -15.210 25.519 -11.488 1.00 89.00 361 ILE A CA 1
ATOM 2883 C C . ILE A 1 361 ? -16.109 26.753 -11.385 1.00 89.00 361 ILE A C 1
ATOM 2885 O O . ILE A 1 361 ? -16.870 27.092 -12.295 1.00 89.00 361 ILE A O 1
ATOM 2889 N N . ARG A 1 362 ? -16.002 27.445 -10.253 1.00 83.00 362 ARG A N 1
ATOM 2890 C CA . ARG A 1 362 ? -16.691 28.698 -9.944 1.00 83.00 362 ARG A CA 1
ATOM 2891 C C . ARG A 1 362 ? -15.661 29.770 -9.620 1.00 83.00 362 ARG A C 1
ATOM 2893 O O . ARG A 1 362 ? -14.802 29.548 -8.779 1.00 83.00 362 ARG A O 1
ATOM 2900 N N . GLY A 1 363 ? -15.812 30.941 -10.235 1.00 79.69 363 GLY A N 1
ATOM 2901 C CA . GLY A 1 363 ? -14.813 32.012 -10.196 1.00 79.69 363 GLY A CA 1
ATOM 2902 C C . GLY A 1 363 ? -13.912 31.975 -11.430 1.00 79.69 363 GLY A C 1
ATOM 2903 O O . GLY A 1 363 ? -14.050 31.095 -12.279 1.00 79.69 363 GLY A O 1
ATOM 2904 N N . GLU A 1 364 ? -13.014 32.949 -11.539 1.00 76.94 364 GLU A N 1
ATOM 2905 C CA . GLU A 1 364 ? -11.984 32.972 -12.578 1.00 76.94 364 GLU A CA 1
ATOM 2906 C C . GLU A 1 364 ? -10.696 32.348 -12.032 1.00 76.94 364 GLU A C 1
ATOM 2908 O O . GLU A 1 364 ? -10.271 32.646 -10.914 1.00 76.94 364 GLU A O 1
ATOM 2913 N N . ALA A 1 365 ? -10.094 31.463 -12.826 1.00 79.69 365 ALA A N 1
ATOM 2914 C CA . ALA A 1 365 ? -8.833 30.802 -12.529 1.00 79.69 365 ALA A CA 1
ATOM 2915 C C . ALA A 1 365 ? -7.846 31.059 -13.672 1.00 79.69 365 ALA A C 1
ATOM 2917 O O . ALA A 1 365 ? -8.191 30.894 -14.846 1.00 79.69 365 ALA A O 1
ATOM 2918 N N . GLU A 1 366 ? -6.625 31.450 -13.318 1.00 80.19 366 GLU A N 1
ATOM 2919 C CA . GLU A 1 366 ? -5.522 31.581 -14.268 1.00 80.19 366 GLU A CA 1
ATOM 2920 C C . GLU A 1 366 ? -5.097 30.203 -14.785 1.00 80.19 366 GLU A C 1
ATOM 2922 O O . GLU A 1 366 ? -5.074 29.227 -14.032 1.00 80.19 366 GLU A O 1
ATOM 2927 N N . ASP A 1 367 ? -4.719 30.124 -16.060 1.00 77.56 367 ASP A N 1
ATOM 2928 C CA . ASP A 1 367 ? -4.352 28.855 -16.700 1.00 77.56 367 ASP A CA 1
ATOM 2929 C C . ASP A 1 367 ? -3.166 28.179 -16.009 1.00 77.56 367 ASP A C 1
ATOM 2931 O O . ASP A 1 367 ? -3.251 27.005 -15.655 1.00 77.56 367 ASP A O 1
ATOM 2935 N N . LYS A 1 368 ? -2.147 28.959 -15.641 1.00 75.25 368 LYS A N 1
ATOM 2936 C CA . LYS A 1 368 ? -1.010 28.507 -14.831 1.00 75.25 368 LYS A CA 1
ATOM 2937 C C . LYS A 1 368 ? -1.422 27.871 -13.496 1.00 75.25 368 LYS A C 1
ATOM 2939 O O . LYS A 1 368 ? -0.846 26.870 -13.079 1.00 75.25 368 LYS A O 1
ATOM 2944 N N . ALA A 1 369 ? -2.440 28.413 -12.822 1.00 80.50 369 ALA A N 1
ATOM 2945 C CA . ALA A 1 369 ? -2.930 27.839 -11.569 1.00 80.50 369 ALA A CA 1
ATOM 2946 C C . ALA A 1 369 ? -3.631 26.487 -11.799 1.00 80.50 369 ALA A C 1
ATOM 2948 O O . ALA A 1 369 ? -3.540 25.594 -10.957 1.00 80.50 369 ALA A O 1
ATOM 2949 N N . LEU A 1 370 ? -4.295 26.307 -12.946 1.00 86.69 370 LEU A N 1
ATOM 2950 C CA . LEU A 1 370 ? -4.918 25.042 -13.349 1.00 86.69 370 LEU A CA 1
ATOM 2951 C C . LEU A 1 370 ? -3.873 24.009 -13.819 1.00 86.69 370 LEU A C 1
ATOM 2953 O O . LEU A 1 370 ? -4.024 22.821 -13.530 1.00 86.69 370 LEU A O 1
ATOM 2957 N N . GLU A 1 371 ? -2.782 24.445 -14.451 1.00 81.94 371 GLU A N 1
ATOM 2958 C CA . GLU A 1 371 ? -1.610 23.615 -14.770 1.00 81.94 371 GLU A CA 1
ATOM 2959 C C . GLU A 1 371 ? -0.903 23.118 -13.503 1.00 81.94 371 GLU A C 1
ATOM 2961 O O . GLU A 1 371 ? -0.668 21.915 -13.363 1.00 81.94 371 GLU A O 1
ATOM 2966 N N . ASP A 1 372 ? -0.646 24.009 -12.539 1.00 81.81 372 ASP A N 1
ATOM 2967 C CA . ASP A 1 372 ? -0.101 23.663 -11.221 1.00 81.81 372 ASP A CA 1
ATOM 2968 C C . ASP A 1 372 ? -1.014 22.659 -10.486 1.00 81.81 372 ASP A C 1
ATOM 2970 O O . ASP A 1 372 ? -0.533 21.678 -9.911 1.00 81.81 372 ASP A O 1
ATOM 2974 N N . CYS A 1 373 ? -2.341 22.829 -10.569 1.00 88.38 373 CYS A N 1
ATOM 2975 C CA . CYS A 1 373 ? -3.315 21.866 -10.042 1.00 88.38 373 CYS A CA 1
ATOM 2976 C C . CYS A 1 373 ? -3.257 20.509 -10.761 1.00 88.38 373 CYS A C 1
ATOM 2978 O O . CYS A 1 373 ? -3.300 19.465 -10.108 1.00 88.38 373 CYS A O 1
ATOM 2980 N N . CYS A 1 374 ? -3.115 20.492 -12.089 1.00 90.25 374 CYS A N 1
ATOM 2981 C CA . CYS A 1 374 ? -2.923 19.262 -12.859 1.00 90.25 374 CYS A CA 1
ATOM 2982 C C . CYS A 1 374 ? -1.603 18.553 -12.487 1.00 90.25 374 CYS A C 1
ATOM 2984 O O . CYS A 1 374 ? -1.540 17.319 -12.472 1.00 90.25 374 CYS A O 1
ATOM 2986 N N . ARG A 1 375 ? -0.556 19.315 -12.136 1.00 84.00 375 ARG A N 1
ATOM 2987 C CA . ARG A 1 375 ? 0.747 18.798 -11.679 1.00 84.00 375 ARG A CA 1
ATOM 2988 C C . ARG A 1 375 ? 0.649 18.163 -10.301 1.00 84.00 375 ARG A C 1
ATOM 2990 O O . ARG A 1 375 ? 1.086 17.027 -10.126 1.00 84.00 375 ARG A O 1
ATOM 2997 N N . GLU A 1 376 ? 0.013 18.853 -9.356 1.00 89.31 376 GLU A N 1
ATOM 2998 C CA . GLU A 1 376 ? -0.247 18.317 -8.019 1.00 89.31 376 GLU A CA 1
ATOM 2999 C C . GLU A 1 376 ? -1.155 17.080 -8.084 1.00 89.31 376 GLU A C 1
ATOM 3001 O O . GLU A 1 376 ? -0.931 16.141 -7.322 1.00 89.31 376 GLU A O 1
ATOM 3006 N N . MET A 1 377 ? -2.117 17.000 -9.016 1.00 91.75 377 MET A N 1
ATOM 3007 C CA . MET A 1 377 ? -2.939 15.793 -9.182 1.00 91.75 377 MET A CA 1
ATOM 3008 C C . MET A 1 377 ? -2.140 14.578 -9.671 1.00 91.75 377 MET A C 1
ATOM 3010 O O . MET A 1 377 ? -2.202 13.525 -9.034 1.00 91.75 377 MET A O 1
ATOM 3014 N N . ASP A 1 378 ? -1.355 14.706 -10.747 1.00 89.50 378 ASP A N 1
ATOM 3015 C CA . ASP A 1 378 ? -0.526 13.599 -11.258 1.00 89.50 378 ASP A CA 1
ATOM 3016 C C . ASP A 1 378 ? 0.529 13.141 -10.232 1.00 89.50 378 ASP A C 1
ATOM 3018 O O . ASP A 1 378 ? 0.804 11.947 -10.101 1.00 89.50 378 ASP A O 1
ATOM 3022 N N . ALA A 1 379 ? 1.076 14.078 -9.449 1.00 85.75 379 ALA A N 1
ATOM 3023 C CA . ALA A 1 379 ? 2.032 13.796 -8.380 1.00 85.75 379 ALA A CA 1
ATOM 3024 C C . ALA A 1 379 ? 1.396 13.215 -7.097 1.00 85.75 379 ALA A C 1
ATOM 3026 O O . ALA A 1 379 ? 2.094 12.578 -6.305 1.00 85.75 379 ALA A O 1
ATOM 3027 N N . SER A 1 380 ? 0.093 13.419 -6.869 1.00 88.88 380 SER A N 1
ATOM 3028 C CA . SER A 1 380 ? -0.589 13.034 -5.621 1.00 88.88 380 SER A CA 1
ATOM 3029 C C . SER A 1 380 ? -1.064 11.585 -5.561 1.00 88.88 380 SER A C 1
ATOM 3031 O O . SER A 1 380 ? -1.421 11.117 -4.477 1.00 88.88 380 SER A O 1
ATOM 3033 N N . PHE A 1 381 ? -1.076 10.861 -6.680 1.00 87.44 381 PHE A N 1
ATOM 3034 C CA . PHE A 1 381 ? -1.430 9.444 -6.683 1.00 87.44 381 PHE A CA 1
ATOM 3035 C C . PHE A 1 381 ? -0.373 8.615 -5.941 1.00 87.44 381 PHE A C 1
ATOM 3037 O O . PHE A 1 381 ? 0.728 8.381 -6.434 1.00 87.44 381 PHE A O 1
ATOM 3044 N N . VAL A 1 382 ? -0.727 8.143 -4.743 1.00 80.00 382 VAL A N 1
ATOM 3045 C CA . VAL A 1 382 ? 0.167 7.371 -3.861 1.00 80.00 382 VAL A CA 1
ATOM 3046 C C . VAL A 1 382 ? 0.292 5.890 -4.234 1.00 80.00 382 VAL A C 1
ATOM 3048 O O . VAL A 1 382 ? 1.156 5.197 -3.691 1.00 80.00 382 VAL A O 1
ATOM 3051 N N . ASP A 1 383 ? -0.546 5.382 -5.142 1.00 81.31 383 ASP A N 1
ATOM 3052 C CA . ASP A 1 383 ? -0.469 3.991 -5.584 1.00 81.31 383 ASP A CA 1
ATOM 3053 C C . ASP A 1 383 ? 0.842 3.707 -6.337 1.00 81.31 383 ASP A C 1
ATOM 3055 O O . ASP A 1 383 ? 1.171 4.313 -7.360 1.00 81.31 383 ASP A O 1
ATOM 3059 N N . HIS A 1 384 ? 1.574 2.704 -5.856 1.00 73.19 384 HIS A N 1
ATOM 3060 C CA . HIS A 1 384 ? 2.824 2.254 -6.457 1.00 73.19 384 HIS A CA 1
ATOM 3061 C C . HIS A 1 384 ? 2.608 1.654 -7.862 1.00 73.19 384 HIS A C 1
ATOM 3063 O O . HIS A 1 384 ? 3.541 1.663 -8.671 1.00 73.19 384 HIS A O 1
ATOM 3069 N N . GLY A 1 385 ? 1.408 1.151 -8.178 1.00 72.88 385 GLY A N 1
ATOM 3070 C CA . GLY A 1 385 ? 1.039 0.745 -9.535 1.00 72.88 385 GLY A CA 1
ATOM 3071 C C . GLY A 1 385 ? 1.023 1.936 -10.496 1.00 72.88 385 GLY A C 1
ATOM 3072 O O . GLY A 1 385 ? 1.723 1.907 -11.513 1.00 72.88 385 GLY A O 1
ATOM 3073 N N . TYR A 1 386 ? 0.319 3.013 -10.137 1.00 83.88 386 TYR A N 1
ATOM 3074 C CA . TYR A 1 386 ? 0.274 4.262 -10.906 1.00 83.88 386 TYR A CA 1
ATOM 3075 C C . TYR A 1 386 ? 1.653 4.927 -11.035 1.00 83.88 386 TYR A C 1
ATOM 3077 O O . TYR A 1 386 ? 2.116 5.169 -12.150 1.00 83.88 386 TYR A O 1
ATOM 3085 N N . VAL A 1 387 ? 2.364 5.147 -9.921 1.00 79.19 387 VAL A N 1
ATOM 3086 C CA . VAL A 1 387 ? 3.667 5.850 -9.903 1.00 79.19 387 VAL A CA 1
ATOM 3087 C C . VAL A 1 387 ? 4.736 5.135 -10.737 1.00 79.19 387 VAL A C 1
ATOM 3089 O O . VAL A 1 387 ? 5.553 5.787 -11.396 1.00 79.19 387 VAL A O 1
ATOM 3092 N N . VAL A 1 388 ? 4.751 3.796 -10.745 1.00 67.00 388 VAL A N 1
ATOM 3093 C CA . VAL A 1 388 ? 5.626 3.036 -11.653 1.00 67.00 388 VAL A CA 1
ATOM 3094 C C . VAL A 1 388 ? 5.131 3.146 -13.089 1.00 67.00 388 VAL A C 1
ATOM 3096 O O . VAL A 1 388 ? 5.935 3.417 -13.975 1.00 67.00 388 VAL A O 1
ATOM 3099 N N . SER A 1 389 ? 3.831 2.989 -13.334 1.00 74.94 389 SER A N 1
ATOM 3100 C CA . SER A 1 389 ? 3.282 2.973 -14.694 1.00 74.94 389 SER A CA 1
ATOM 3101 C C . SER A 1 389 ? 3.444 4.317 -15.424 1.00 74.94 389 SER A C 1
ATOM 3103 O O . SER A 1 389 ? 3.791 4.325 -16.609 1.00 74.94 389 SER A O 1
ATOM 3105 N N . ARG A 1 390 ? 3.298 5.449 -14.719 1.00 78.81 390 ARG A N 1
ATOM 3106 C CA . ARG A 1 390 ? 3.602 6.805 -15.216 1.00 78.81 390 ARG A CA 1
ATOM 3107 C C . ARG A 1 390 ? 5.078 6.966 -15.574 1.00 78.81 390 ARG A C 1
ATOM 3109 O O . ARG A 1 390 ? 5.403 7.306 -16.710 1.00 78.81 390 ARG A O 1
ATOM 3116 N N . ARG A 1 391 ? 5.982 6.620 -14.647 1.00 68.12 391 ARG A N 1
ATOM 3117 C CA . ARG A 1 391 ? 7.443 6.622 -14.872 1.00 68.12 391 ARG A CA 1
ATOM 3118 C C . ARG A 1 391 ? 7.852 5.739 -16.052 1.00 68.12 391 ARG A C 1
ATOM 3120 O O . ARG A 1 391 ? 8.768 6.079 -16.792 1.00 68.12 391 ARG A O 1
ATOM 3127 N N . MET A 1 392 ? 7.147 4.626 -16.237 1.00 60.44 392 MET A N 1
ATOM 3128 C CA . MET A 1 392 ? 7.336 3.684 -17.337 1.00 60.44 392 MET A CA 1
ATOM 3129 C C . MET A 1 392 ? 6.644 4.085 -18.648 1.00 60.44 392 MET A C 1
ATOM 3131 O O . MET A 1 392 ? 6.615 3.282 -19.579 1.00 60.44 392 MET A O 1
ATOM 3135 N N . LYS A 1 393 ? 6.085 5.303 -18.740 1.00 65.75 393 LYS A N 1
ATOM 3136 C CA . LYS A 1 393 ? 5.368 5.827 -19.921 1.00 65.75 393 LYS A CA 1
ATOM 3137 C C . LYS A 1 393 ? 4.260 4.884 -20.425 1.00 65.75 393 LYS A C 1
ATOM 3139 O O . LYS A 1 393 ? 3.969 4.819 -21.614 1.00 65.75 393 LYS A O 1
ATOM 3144 N N . SER A 1 394 ? 3.659 4.136 -19.501 1.00 65.19 394 SER A N 1
ATOM 3145 C CA . SER A 1 394 ? 2.624 3.123 -19.764 1.00 65.19 394 SER A CA 1
ATOM 3146 C C . SER A 1 394 ? 1.225 3.565 -19.346 1.00 65.19 394 SER A C 1
ATOM 3148 O O . SER A 1 394 ? 0.242 3.101 -19.918 1.00 65.19 394 SER A O 1
ATOM 3150 N N . ILE A 1 395 ? 1.163 4.518 -18.413 1.00 78.25 395 ILE A N 1
ATOM 3151 C CA . ILE A 1 395 ? 0.050 5.451 -18.268 1.00 78.25 395 ILE A CA 1
ATOM 3152 C C . ILE A 1 395 ? 0.548 6.805 -18.790 1.00 78.25 395 ILE A C 1
ATOM 3154 O O . ILE A 1 395 ? 1.630 7.269 -18.406 1.00 78.25 395 ILE A O 1
ATOM 3158 N N . GLY A 1 396 ? -0.217 7.408 -19.698 1.00 78.06 396 GLY A N 1
ATOM 3159 C CA . GLY A 1 396 ? 0.042 8.729 -20.269 1.00 78.06 396 GLY A CA 1
ATOM 3160 C C . GLY A 1 396 ? -0.043 9.852 -19.227 1.00 78.06 396 GLY A C 1
ATOM 3161 O O . GLY A 1 396 ? -0.325 9.580 -18.059 1.00 78.06 396 GLY A O 1
ATOM 3162 N N . PRO A 1 397 ? 0.242 11.108 -19.611 1.00 83.69 397 PRO A N 1
ATOM 3163 C CA . PRO A 1 397 ? 0.041 12.250 -18.723 1.00 83.69 397 PRO A CA 1
ATOM 3164 C C . PRO A 1 397 ? -1.419 12.318 -18.269 1.00 83.69 397 PRO A C 1
ATOM 3166 O O . PRO A 1 397 ? -2.323 12.079 -19.072 1.00 83.69 397 PRO A O 1
ATOM 3169 N N . LEU A 1 398 ? -1.646 12.629 -16.992 1.00 91.50 398 LEU A N 1
ATOM 3170 C CA . LEU A 1 398 ? -2.983 12.934 -16.492 1.00 91.50 398 LEU A CA 1
ATOM 3171 C C . LEU A 1 398 ? -3.514 14.176 -17.214 1.00 91.50 398 LEU A C 1
ATOM 3173 O O . LEU A 1 398 ? -2.767 15.133 -17.413 1.00 91.50 398 LEU A O 1
ATOM 3177 N N . GLU A 1 399 ? -4.789 14.154 -17.598 1.00 90.56 399 GLU A N 1
ATOM 3178 C CA . GLU A 1 399 ? -5.455 15.278 -18.258 1.00 90.56 399 GLU A CA 1
ATOM 3179 C C . GLU A 1 399 ? -6.536 15.879 -17.347 1.00 90.56 399 GLU A C 1
ATOM 3181 O O . GLU A 1 399 ? -7.490 15.197 -16.969 1.00 90.56 399 GLU A O 1
ATOM 3186 N N . LEU A 1 400 ? -6.408 17.164 -17.019 1.00 94.19 400 LEU A N 1
ATOM 3187 C CA . LEU A 1 400 ? -7.462 17.958 -16.393 1.00 94.19 400 LEU A CA 1
ATOM 3188 C C . LEU A 1 400 ? -8.305 18.624 -17.487 1.00 94.19 400 LEU A C 1
ATOM 3190 O O . LEU A 1 400 ? -7.801 19.434 -18.266 1.00 94.19 400 LEU A O 1
ATOM 3194 N N . ARG A 1 401 ? -9.601 18.313 -17.517 1.00 94.06 401 ARG A N 1
ATOM 3195 C CA . ARG A 1 401 ? -10.614 18.957 -18.359 1.00 94.06 401 ARG A CA 1
ATOM 3196 C C . ARG A 1 401 ? -11.462 19.891 -17.506 1.00 94.06 401 ARG A C 1
ATOM 3198 O O . ARG A 1 401 ? -12.181 19.437 -16.621 1.00 94.06 401 ARG A O 1
ATOM 3205 N N . VAL A 1 402 ? -11.406 21.192 -17.770 1.00 93.81 402 VAL A N 1
ATOM 3206 C CA . VAL A 1 402 ? -12.341 22.148 -17.159 1.00 93.81 402 VAL A CA 1
ATOM 3207 C C . VAL A 1 402 ? -13.582 22.225 -18.040 1.00 93.81 402 VAL A C 1
ATOM 3209 O O . VAL A 1 402 ? -13.457 22.436 -19.248 1.00 93.81 402 VAL A O 1
ATOM 3212 N N . VAL A 1 403 ? -14.766 22.044 -17.454 1.00 91.06 403 VAL A N 1
ATOM 3213 C CA . VAL A 1 403 ? -16.052 22.048 -18.171 1.00 91.06 403 VAL A CA 1
ATOM 3214 C C . VAL A 1 403 ? -16.852 23.332 -17.942 1.00 91.06 403 VAL A C 1
ATOM 3216 O O . VAL A 1 403 ? -16.638 24.049 -16.964 1.00 91.06 403 VAL A O 1
ATOM 3219 N N . GLU A 1 404 ? -17.786 23.629 -18.849 1.00 90.94 404 GLU A N 1
ATOM 3220 C CA . GLU A 1 404 ? -18.742 24.731 -18.700 1.00 90.94 404 GLU A CA 1
ATOM 3221 C C . GLU A 1 404 ? -19.506 24.637 -17.373 1.00 90.94 404 GLU A C 1
ATOM 3223 O O . GLU A 1 404 ? -19.907 23.554 -16.935 1.00 90.94 404 GLU A O 1
ATOM 3228 N N . ARG A 1 405 ? -19.810 25.790 -16.775 1.00 85.38 405 ARG A N 1
ATOM 3229 C CA . ARG A 1 405 ? -20.656 25.864 -15.584 1.00 85.38 405 ARG A CA 1
ATOM 3230 C C . ARG A 1 405 ? -22.077 25.365 -15.880 1.00 85.38 405 ARG A C 1
ATOM 3232 O O . ARG A 1 405 ? -22.687 25.757 -16.872 1.00 85.38 405 ARG A O 1
ATOM 3239 N N . GLY A 1 406 ? -22.616 24.530 -14.997 1.00 79.50 406 GLY A N 1
ATOM 3240 C CA . GLY A 1 406 ? -23.875 23.811 -15.165 1.00 79.50 406 GLY A CA 1
ATOM 3241 C C . GLY A 1 406 ? -23.753 22.481 -15.916 1.00 79.50 406 GLY A C 1
ATOM 3242 O O . GLY A 1 406 ? -24.779 21.836 -16.134 1.00 79.50 406 GLY A O 1
ATOM 3243 N N . THR A 1 407 ? -22.554 22.029 -16.303 1.00 85.06 407 THR A N 1
ATOM 3244 C CA . THR A 1 407 ? -22.371 20.752 -17.020 1.00 85.06 407 THR A CA 1
ATOM 3245 C C . THR A 1 407 ? -22.810 19.560 -16.178 1.00 85.06 407 THR A C 1
ATOM 3247 O O . THR A 1 407 ? -23.521 18.698 -16.696 1.00 85.06 407 THR A O 1
ATOM 3250 N N . PHE A 1 408 ? -22.501 19.525 -14.878 1.00 80.81 408 PHE A N 1
ATOM 3251 C CA . PHE A 1 408 ? -23.007 18.446 -14.018 1.00 80.81 408 PHE A CA 1
ATOM 3252 C C . PHE A 1 408 ? -24.533 18.509 -13.827 1.00 80.81 408 PHE A C 1
ATOM 3254 O O . PHE A 1 408 ? -25.176 17.470 -13.684 1.00 80.81 408 PHE A O 1
ATOM 3261 N N . GLY A 1 409 ? -25.140 19.695 -13.969 1.00 74.25 409 GLY A N 1
ATOM 3262 C CA . GLY A 1 409 ? -26.593 19.859 -14.092 1.00 74.25 409 GLY A CA 1
ATOM 3263 C C . GLY A 1 409 ? -27.156 19.214 -15.366 1.00 74.25 409 GLY A C 1
ATOM 3264 O O . GLY A 1 409 ? -28.068 18.392 -15.278 1.00 74.25 409 GLY A O 1
ATOM 3265 N N . LYS A 1 410 ? -26.559 19.496 -16.538 1.00 80.62 410 LYS A N 1
ATOM 3266 C CA . LYS A 1 410 ? -26.918 18.845 -17.820 1.00 80.62 410 LYS A CA 1
ATOM 3267 C C . LYS A 1 410 ? -26.812 17.315 -17.721 1.00 80.62 410 LYS A C 1
ATOM 3269 O O . LYS A 1 410 ? -27.672 16.601 -18.234 1.00 80.62 410 LYS A O 1
ATOM 3274 N N . VAL A 1 411 ? -25.763 16.807 -17.062 1.00 77.12 411 VAL A N 1
ATOM 3275 C CA . VAL A 1 411 ? -25.560 15.368 -16.817 1.00 77.12 411 VAL A CA 1
ATOM 3276 C C . VAL A 1 411 ? -26.664 14.806 -15.917 1.00 77.12 411 VAL A C 1
ATOM 3278 O O . VAL A 1 411 ? -27.276 13.805 -16.286 1.00 77.12 411 VAL A O 1
ATOM 3281 N N . ALA A 1 412 ? -26.974 15.456 -14.791 1.00 67.25 412 ALA A N 1
ATOM 3282 C CA . ALA A 1 412 ? -28.037 15.025 -13.884 1.00 67.25 412 ALA A CA 1
ATOM 3283 C C . ALA A 1 412 ? -29.400 14.953 -14.595 1.00 67.25 412 ALA A C 1
ATOM 3285 O O . ALA A 1 412 ? -30.047 13.907 -14.572 1.00 67.25 412 ALA A O 1
ATOM 3286 N N . GLU A 1 413 ? -29.806 16.008 -15.310 1.00 71.12 413 GLU A N 1
ATOM 3287 C CA . GLU A 1 413 ? -31.050 16.023 -16.098 1.00 71.12 413 GLU A CA 1
ATOM 3288 C C . GLU A 1 413 ? -31.102 14.899 -17.145 1.00 71.12 413 GLU A C 1
ATOM 3290 O O . GLU A 1 413 ? -32.154 14.292 -17.371 1.00 71.12 413 GLU A O 1
ATOM 3295 N N . ARG A 1 414 ? -29.965 14.585 -17.783 1.00 72.19 414 ARG A N 1
ATOM 3296 C CA . ARG A 1 414 ? -29.885 13.531 -18.800 1.00 72.19 414 ARG A CA 1
ATOM 3297 C C . ARG A 1 414 ? -29.947 12.124 -18.204 1.00 72.19 414 ARG A C 1
ATOM 3299 O O . ARG A 1 414 ? -30.584 11.258 -18.801 1.00 72.19 414 ARG A O 1
ATOM 3306 N N . CYS A 1 415 ? -29.299 11.900 -17.063 1.00 60.38 415 CYS A N 1
ATOM 3307 C CA . CYS A 1 415 ? -29.232 10.602 -16.391 1.00 60.38 415 CYS A CA 1
ATOM 3308 C C . CYS A 1 415 ? -30.515 10.255 -15.619 1.00 60.38 415 CYS A C 1
ATOM 3310 O O . CYS A 1 415 ? -30.930 9.100 -15.633 1.00 60.38 415 CYS A O 1
ATOM 3312 N N . VAL A 1 416 ? -31.160 11.239 -14.986 1.00 57.97 416 VAL A N 1
ATOM 3313 C CA . VAL A 1 416 ? -32.375 11.057 -14.162 1.00 57.97 416 VAL A CA 1
ATOM 3314 C C . VAL A 1 416 ? -33.632 10.801 -15.011 1.00 57.97 416 VAL A C 1
ATOM 3316 O O . VAL A 1 416 ? -34.598 10.183 -14.552 1.00 57.97 416 VAL A O 1
ATOM 3319 N N . GLY A 1 417 ? -33.631 11.240 -16.274 1.00 54.31 417 GLY A N 1
ATOM 3320 C CA . GLY A 1 417 ? -34.751 11.052 -17.195 1.00 54.31 417 GLY A CA 1
ATOM 3321 C C . GLY A 1 417 ? -36.027 11.790 -16.763 1.00 54.31 417 GLY A C 1
ATOM 3322 O O . GLY A 1 417 ? -36.034 12.604 -15.845 1.00 54.31 417 GLY A O 1
ATOM 3323 N N . LYS A 1 418 ? -37.151 11.518 -17.437 1.00 40.50 418 LYS A N 1
ATOM 3324 C CA . LYS A 1 418 ? -38.419 12.245 -17.202 1.00 40.50 418 LYS A CA 1
ATOM 3325 C C . LYS A 1 418 ? -39.211 11.798 -15.960 1.00 40.50 418 LYS A C 1
ATOM 3327 O O . LYS A 1 418 ? -40.312 12.306 -15.756 1.00 40.50 418 LYS A O 1
ATOM 3332 N N . CYS A 1 419 ? -38.705 10.846 -15.172 1.00 37.91 419 CYS A N 1
ATOM 3333 C CA . CYS A 1 419 ? -39.445 10.253 -14.048 1.00 37.91 419 CYS A CA 1
ATOM 3334 C C . CYS A 1 419 ? -38.631 10.037 -12.759 1.00 37.91 419 CYS A C 1
ATOM 3336 O O . CYS A 1 419 ? -39.242 9.747 -11.733 1.00 37.91 419 CYS A O 1
ATOM 3338 N N . GLY A 1 420 ? -37.301 10.186 -12.772 1.00 43.59 420 GLY A N 1
ATOM 3339 C CA . GLY A 1 420 ? -36.501 10.161 -11.546 1.00 43.59 420 GLY A CA 1
ATOM 3340 C C . GLY A 1 420 ? -36.545 11.497 -10.790 1.00 43.59 420 GLY A C 1
ATOM 3341 O O . GLY A 1 420 ? -36.855 12.547 -11.357 1.00 43.59 420 GLY A O 1
ATOM 3342 N N . GLY A 1 421 ? -36.217 11.478 -9.497 1.00 45.88 421 GLY A N 1
ATOM 3343 C CA . GLY A 1 421 ? -36.094 12.694 -8.689 1.00 45.88 421 GLY A CA 1
ATOM 3344 C C . GLY A 1 421 ? -34.654 13.206 -8.649 1.00 45.88 421 GLY A C 1
ATOM 3345 O O . GLY A 1 421 ? -33.802 12.542 -8.061 1.00 45.88 421 GLY A O 1
ATOM 3346 N N . LEU A 1 422 ? -34.384 14.408 -9.184 1.00 48.72 422 LEU A N 1
ATOM 3347 C CA . LEU A 1 422 ? -33.035 15.013 -9.169 1.00 48.72 422 LEU A CA 1
ATOM 3348 C C . LEU A 1 422 ? -32.404 15.039 -7.765 1.00 48.72 422 LEU A C 1
ATOM 3350 O O . LEU A 1 422 ? -31.199 14.861 -7.635 1.00 48.72 422 LEU A O 1
ATOM 3354 N N . ASN A 1 423 ? -33.218 15.182 -6.715 1.00 41.41 423 ASN A N 1
ATOM 3355 C CA . ASN A 1 423 ? -32.789 15.236 -5.312 1.00 41.41 423 ASN A CA 1
ATOM 3356 C C . ASN A 1 423 ? -32.084 13.958 -4.798 1.00 41.41 423 ASN A C 1
ATOM 3358 O O . ASN A 1 423 ? -31.601 13.962 -3.667 1.00 41.41 423 ASN A O 1
ATOM 3362 N N . GLN A 1 424 ? -32.063 12.865 -5.569 1.00 42.78 424 GLN A N 1
ATOM 3363 C CA . GLN A 1 424 ? -31.335 11.631 -5.239 1.00 42.78 424 GLN A CA 1
ATOM 3364 C C . GLN A 1 424 ? -30.102 11.395 -6.127 1.00 42.78 424 GLN A C 1
ATOM 3366 O O . GLN A 1 424 ? -29.303 10.509 -5.828 1.00 42.78 424 GLN A O 1
ATOM 3371 N N . PHE A 1 425 ? -29.914 12.178 -7.194 1.00 51.53 425 PHE A N 1
ATOM 3372 C CA . PHE A 1 425 ? -28.768 12.018 -8.084 1.00 51.53 425 PHE A CA 1
ATOM 3373 C C . PHE A 1 425 ? -27.477 12.496 -7.409 1.00 51.53 425 PHE A C 1
ATOM 3375 O O . PHE A 1 425 ? -27.399 13.612 -6.897 1.00 51.53 425 PHE A O 1
ATOM 3382 N N . LYS A 1 426 ? -26.441 11.656 -7.461 1.00 54.25 426 LYS A N 1
ATOM 3383 C CA . LYS A 1 426 ? -25.060 12.018 -7.135 1.00 54.25 426 LYS A CA 1
ATOM 3384 C C . LYS A 1 426 ? -24.200 11.818 -8.374 1.00 54.25 426 LYS A C 1
ATOM 3386 O O . LYS A 1 426 ? -24.300 10.779 -9.025 1.00 54.25 426 LYS A O 1
ATOM 3391 N N . THR A 1 427 ? -23.327 12.778 -8.661 1.00 68.56 427 THR A N 1
ATOM 3392 C CA . THR A 1 427 ? -22.311 12.644 -9.708 1.00 68.56 427 THR A CA 1
ATOM 3393 C C . THR A 1 427 ? -21.385 11.466 -9.384 1.00 68.56 427 THR A C 1
ATOM 3395 O O . THR A 1 427 ? -20.751 11.477 -8.326 1.00 68.56 427 THR A O 1
ATOM 3398 N N . PRO A 1 428 ? -21.272 10.447 -10.256 1.00 74.31 428 PRO A N 1
ATOM 3399 C CA . PRO A 1 428 ? -20.364 9.332 -10.022 1.00 74.31 428 PRO A CA 1
ATOM 3400 C C . PRO A 1 428 ? -18.913 9.806 -10.149 1.00 74.31 428 PRO A C 1
ATOM 3402 O O . PRO A 1 428 ? -18.565 10.524 -11.089 1.00 74.31 428 PRO A O 1
ATOM 3405 N N . ARG A 1 429 ? -18.039 9.400 -9.221 1.00 84.25 429 ARG A N 1
ATOM 3406 C CA . ARG A 1 429 ? -16.647 9.892 -9.161 1.00 84.25 429 ARG A CA 1
ATOM 3407 C C . ARG A 1 429 ? -15.735 9.343 -10.267 1.00 84.25 429 ARG A C 1
ATOM 3409 O O . ARG A 1 429 ? -14.715 9.957 -10.572 1.00 84.25 429 ARG A O 1
ATOM 3416 N N . CYS A 1 430 ? -16.136 8.257 -10.926 1.00 85.62 430 CYS A N 1
ATOM 3417 C CA . CYS A 1 430 ? -15.625 7.825 -12.228 1.00 85.62 430 CYS A CA 1
ATOM 3418 C C . CYS A 1 430 ? -16.793 7.366 -13.110 1.00 85.62 430 CYS A C 1
ATOM 3420 O O . CYS A 1 430 ? -17.779 6.832 -12.599 1.00 85.62 430 CYS A O 1
ATOM 3422 N N . THR A 1 431 ? -16.689 7.549 -14.426 1.00 81.12 431 THR A N 1
ATOM 3423 C CA . THR A 1 431 ? -17.696 7.105 -15.394 1.00 81.12 431 THR A CA 1
ATOM 3424 C C . THR A 1 431 ? -17.071 6.401 -16.596 1.00 81.12 431 THR A C 1
ATOM 3426 O O . THR A 1 431 ? -15.987 6.743 -17.065 1.00 81.12 431 THR A O 1
ATOM 3429 N N . THR A 1 432 ? -17.786 5.411 -17.126 1.00 78.81 432 THR A N 1
ATOM 3430 C CA . THR A 1 432 ? -17.522 4.755 -18.420 1.00 78.81 432 THR A CA 1
ATOM 3431 C C . THR A 1 432 ? -18.728 4.854 -19.362 1.00 78.81 432 THR A C 1
ATOM 3433 O O . THR A 1 432 ? -18.738 4.251 -20.433 1.00 78.81 432 THR A O 1
ATOM 3436 N N . ASN A 1 433 ? -19.762 5.611 -18.975 1.00 77.06 433 ASN A N 1
ATOM 3437 C CA . ASN A 1 433 ? -20.975 5.792 -19.765 1.00 77.06 433 ASN A CA 1
ATOM 3438 C C . ASN A 1 433 ? -20.717 6.792 -20.902 1.00 77.06 433 ASN A C 1
ATOM 3440 O O . ASN A 1 433 ? -20.499 7.975 -20.640 1.00 77.06 433 ASN A O 1
ATOM 3444 N N . SER A 1 434 ? -20.785 6.324 -22.152 1.00 77.00 434 SER A N 1
ATOM 3445 C CA . SER A 1 434 ? -20.536 7.151 -23.340 1.00 77.00 434 SER A CA 1
ATOM 3446 C C . SER A 1 434 ? -21.400 8.410 -23.377 1.00 77.00 434 SER A C 1
ATOM 3448 O O . SER A 1 434 ? -20.863 9.485 -23.578 1.00 77.00 434 SER A O 1
ATOM 3450 N N . VAL A 1 435 ? -22.694 8.326 -23.051 1.00 78.19 435 VAL A N 1
ATOM 3451 C CA . VAL A 1 435 ? -23.612 9.482 -23.080 1.00 78.19 435 VAL A CA 1
ATOM 3452 C C . VAL A 1 435 ? -23.222 10.560 -22.058 1.00 78.19 435 VAL A C 1
ATOM 3454 O O . VAL A 1 435 ? -23.478 11.742 -22.275 1.00 78.19 435 VAL A O 1
ATOM 3457 N N . MET A 1 436 ? -22.599 10.170 -20.942 1.00 82.31 436 MET A N 1
ATOM 3458 C CA . MET A 1 436 ? -22.055 11.114 -19.962 1.00 82.31 436 MET A CA 1
ATOM 3459 C C . MET A 1 436 ? -20.723 11.707 -20.443 1.00 82.31 436 MET A C 1
ATOM 3461 O O . MET A 1 436 ? -20.516 12.910 -20.308 1.00 82.31 436 MET A O 1
ATOM 3465 N N . LEU A 1 437 ? -19.852 10.889 -21.042 1.00 85.00 437 LEU A N 1
ATOM 3466 C CA . LEU A 1 437 ? -18.578 11.329 -21.622 1.00 85.00 437 LEU A CA 1
ATOM 3467 C C . LEU A 1 437 ? -18.791 12.301 -22.796 1.00 85.00 437 LEU A C 1
ATOM 3469 O O . LEU A 1 437 ? -18.162 13.352 -22.814 1.00 85.00 437 LEU A O 1
ATOM 3473 N N . ASP A 1 438 ? -19.745 12.028 -23.692 1.00 82.75 438 ASP A N 1
ATOM 3474 C CA . ASP A 1 438 ? -20.135 12.898 -24.812 1.00 82.75 438 ASP A CA 1
ATOM 3475 C C . ASP A 1 438 ? -20.526 14.312 -24.331 1.00 82.75 438 ASP A C 1
ATOM 3477 O O . ASP A 1 438 ? -20.178 15.315 -24.956 1.00 82.75 438 ASP A O 1
ATOM 3481 N N . ILE A 1 439 ? -21.234 14.409 -23.196 1.00 82.62 439 ILE A N 1
ATOM 3482 C CA . ILE A 1 439 ? -21.658 15.687 -22.596 1.00 82.62 439 ILE A CA 1
ATOM 3483 C C . ILE A 1 439 ? -20.482 16.417 -21.940 1.00 82.62 439 ILE A C 1
ATOM 3485 O O . ILE A 1 439 ? -20.370 17.637 -22.082 1.00 82.62 439 ILE A O 1
ATOM 3489 N N . LEU A 1 440 ? -19.618 15.689 -21.229 1.00 87.81 440 LEU A N 1
ATOM 3490 C CA . LEU A 1 440 ? -18.437 16.243 -20.563 1.00 87.81 440 LEU A CA 1
ATOM 3491 C C . LEU A 1 440 ? -17.410 16.757 -21.583 1.00 87.81 440 LEU A C 1
ATOM 3493 O O . LEU A 1 440 ? -16.922 17.878 -21.451 1.00 87.81 440 LEU A O 1
ATOM 3497 N N . ASP A 1 441 ? -17.139 15.991 -22.640 1.00 85.12 441 ASP A N 1
ATOM 3498 C CA . ASP A 1 441 ? -16.203 16.371 -23.701 1.00 85.12 441 ASP A CA 1
ATOM 3499 C C . ASP A 1 441 ? -16.757 17.465 -24.608 1.00 85.12 441 ASP A C 1
ATOM 3501 O O . ASP A 1 441 ? -16.026 18.404 -24.937 1.00 85.12 441 ASP A O 1
ATOM 3505 N N . GLY A 1 442 ? -18.053 17.405 -24.931 1.00 81.94 442 GLY A N 1
ATOM 3506 C CA . GLY A 1 442 ? -18.763 18.469 -25.641 1.00 81.94 442 GLY A CA 1
ATOM 3507 C C . GLY A 1 442 ? -18.900 19.772 -24.843 1.00 81.94 442 GLY A C 1
ATOM 3508 O O . GLY A 1 442 ? -19.102 20.820 -25.448 1.00 81.94 442 GLY A O 1
ATOM 3509 N N . SER A 1 443 ? -18.752 19.727 -23.513 1.00 88.12 443 SER A N 1
ATOM 3510 C CA . SER A 1 443 ? -18.754 20.907 -22.630 1.00 88.12 443 SER A CA 1
ATOM 3511 C C . SER A 1 443 ? -17.366 21.238 -22.054 1.00 88.12 443 SER A C 1
ATOM 3513 O O . SER A 1 443 ? -17.276 22.050 -21.138 1.00 88.12 443 SER A O 1
ATOM 3515 N N . THR A 1 444 ? -16.276 20.623 -22.533 1.00 88.25 444 THR A N 1
ATOM 3516 C CA . THR A 1 444 ? -14.911 20.908 -22.046 1.00 88.25 444 THR A CA 1
ATOM 3517 C C . THR A 1 444 ? -14.365 22.190 -22.679 1.00 88.25 444 THR A C 1
ATOM 3519 O O . THR A 1 444 ? -14.095 22.222 -23.880 1.00 88.25 444 THR A O 1
ATOM 3522 N N . VAL A 1 445 ? -14.140 23.220 -21.857 1.00 87.44 445 VAL A N 1
ATOM 3523 C CA . VAL A 1 445 ? -13.662 24.550 -22.279 1.00 87.44 445 VAL A CA 1
ATOM 3524 C C . VAL A 1 445 ? -12.141 24.702 -22.246 1.00 87.44 445 VAL A C 1
ATOM 3526 O O . VAL A 1 445 ? -11.596 25.434 -23.068 1.00 87.44 445 VAL A O 1
ATOM 3529 N N . LYS A 1 446 ? -11.440 24.013 -21.334 1.00 83.62 446 LYS A N 1
ATOM 3530 C CA . LYS A 1 446 ? -9.966 24.017 -21.249 1.00 83.62 446 LYS A CA 1
ATOM 3531 C C . LYS A 1 446 ? -9.426 22.620 -20.946 1.00 83.62 446 LYS A C 1
ATOM 3533 O O . LYS A 1 446 ? -10.106 21.818 -20.304 1.00 83.62 446 LYS A O 1
ATOM 3538 N N . ARG A 1 447 ? -8.210 22.331 -21.416 1.00 83.38 447 ARG A N 1
ATOM 3539 C CA . ARG A 1 447 ? -7.507 21.051 -21.233 1.00 83.38 447 ARG A CA 1
ATOM 3540 C C . ARG A 1 447 ? -6.071 21.324 -20.799 1.00 83.38 447 ARG A C 1
ATOM 3542 O O . ARG A 1 447 ? -5.380 22.073 -21.478 1.00 83.38 447 ARG A O 1
ATOM 3549 N N . PHE A 1 448 ? -5.634 20.683 -19.723 1.00 82.00 448 PHE A N 1
ATOM 3550 C CA . PHE A 1 448 ? -4.266 20.749 -19.208 1.00 82.00 448 PHE A CA 1
ATOM 3551 C C . PHE A 1 448 ? -3.732 19.330 -19.046 1.00 82.00 448 PHE A C 1
ATOM 3553 O O . PHE A 1 448 ? -4.490 18.428 -18.690 1.00 82.00 448 PHE A O 1
ATOM 3560 N N . SER A 1 449 ? -2.442 19.108 -19.294 1.00 78.31 449 SER A N 1
ATOM 3561 C CA . SER A 1 449 ? -1.835 17.787 -19.112 1.00 78.31 449 SER A CA 1
ATOM 3562 C C . SER A 1 449 ? -0.364 17.893 -18.751 1.00 78.31 449 SER A C 1
ATOM 3564 O O . SER A 1 449 ? 0.405 18.513 -19.487 1.00 78.31 449 SER A O 1
ATOM 3566 N N . THR A 1 450 ? 0.047 17.256 -17.658 1.00 68.00 450 THR A N 1
ATOM 3567 C CA . THR A 1 450 ? 1.411 17.396 -17.142 1.00 68.00 450 THR A CA 1
ATOM 3568 C C . THR A 1 450 ? 2.333 16.292 -17.639 1.00 68.00 450 THR A C 1
ATOM 3570 O O . THR A 1 450 ? 2.205 15.102 -17.330 1.00 68.00 450 THR A O 1
ATOM 3573 N N . ASN A 1 451 ? 3.297 16.712 -18.453 1.00 62.06 451 ASN A N 1
ATOM 3574 C CA . ASN A 1 451 ? 4.365 15.853 -18.930 1.00 62.06 451 ASN A CA 1
ATOM 3575 C C . ASN A 1 451 ? 5.519 15.814 -17.917 1.00 62.06 451 ASN A C 1
ATOM 3577 O O . ASN A 1 451 ? 5.631 16.640 -17.017 1.00 62.06 451 ASN A O 1
ATOM 3581 N N . GLN A 1 452 ? 6.349 14.780 -18.027 1.00 64.69 452 GLN A N 1
ATOM 3582 C CA . GLN A 1 452 ? 7.529 14.572 -17.182 1.00 64.69 452 GLN A CA 1
ATOM 3583 C C . GLN A 1 452 ? 8.737 14.284 -18.089 1.00 64.69 452 GLN A C 1
ATOM 3585 O O . GLN A 1 452 ? 9.455 13.297 -17.915 1.00 64.69 452 GLN A O 1
ATOM 3590 N N . PHE A 1 453 ? 8.888 15.074 -19.157 1.00 73.38 453 PHE A N 1
ATOM 3591 C CA . PHE A 1 453 ? 9.964 14.910 -20.130 1.00 73.38 453 PHE A CA 1
ATOM 3592 C C . PHE A 1 453 ? 11.306 15.319 -19.519 1.00 73.38 453 PHE A C 1
ATOM 3594 O O . PHE A 1 453 ? 11.402 16.337 -18.844 1.00 73.38 453 PHE A O 1
ATOM 3601 N N . THR A 1 454 ? 12.332 14.505 -19.758 1.00 72.94 454 THR A N 1
ATOM 3602 C CA . THR A 1 454 ? 13.686 14.640 -19.206 1.00 72.94 454 THR A CA 1
ATOM 3603 C C . THR A 1 454 ? 14.726 14.555 -20.318 1.00 72.94 454 THR A C 1
ATOM 3605 O O . THR A 1 454 ? 14.515 13.857 -21.313 1.00 72.94 454 THR A O 1
ATOM 3608 N N . GLY A 1 455 ? 15.872 15.214 -20.126 1.00 80.81 455 GLY A N 1
ATOM 3609 C CA . GLY A 1 455 ? 16.940 15.293 -21.129 1.00 80.81 455 GLY A CA 1
ATOM 3610 C C . GLY A 1 455 ? 16.845 16.547 -22.001 1.00 80.81 455 GLY A C 1
ATOM 3611 O O . GLY A 1 455 ? 16.024 17.426 -21.747 1.00 80.81 455 GLY A O 1
ATOM 3612 N N . SER A 1 456 ? 17.718 16.662 -22.999 1.00 90.25 456 SER A N 1
ATOM 3613 C CA . SER A 1 456 ? 17.795 17.845 -23.862 1.00 90.25 456 SER A CA 1
ATOM 3614 C C . SER A 1 456 ? 16.737 17.842 -24.965 1.00 90.25 456 SER A C 1
ATOM 3616 O O . SER A 1 456 ? 16.285 16.790 -25.424 1.00 90.25 456 SER A O 1
ATOM 3618 N N . ILE A 1 457 ? 16.378 19.039 -25.430 1.00 91.12 457 ILE A N 1
ATOM 3619 C CA . ILE A 1 457 ? 15.549 19.220 -26.624 1.00 91.12 457 ILE A CA 1
ATOM 3620 C C . ILE A 1 457 ? 16.377 18.767 -27.847 1.00 91.12 457 ILE A C 1
ATOM 3622 O O . ILE A 1 457 ? 17.517 19.213 -27.995 1.00 91.12 457 ILE A O 1
ATOM 3626 N N . PRO A 1 458 ? 15.875 17.856 -28.702 1.00 89.94 458 PRO A N 1
ATOM 3627 C CA . PRO A 1 458 ? 16.670 17.277 -29.784 1.00 89.94 458 PRO A CA 1
ATOM 3628 C C . PRO A 1 458 ? 16.719 18.181 -31.025 1.00 89.94 458 PRO A C 1
ATOM 3630 O O . PRO A 1 458 ? 15.717 18.778 -31.410 1.00 89.94 458 PRO A O 1
ATOM 3633 N N . GLU A 1 459 ? 17.856 18.191 -31.726 1.00 88.56 459 GLU A N 1
ATOM 3634 C CA . GLU A 1 459 ? 18.053 18.929 -32.990 1.00 88.56 459 GLU A CA 1
ATOM 3635 C C . GLU A 1 459 ? 17.016 18.576 -34.074 1.00 88.56 459 GLU A C 1
ATOM 3637 O O . GLU A 1 459 ? 16.650 19.415 -34.897 1.00 88.56 459 GLU A O 1
ATOM 3642 N N . SER A 1 460 ? 16.472 17.352 -34.046 1.00 88.56 460 SER A N 1
ATOM 3643 C CA . SER A 1 460 ? 15.413 16.905 -34.961 1.00 88.56 460 SER A CA 1
ATOM 3644 C C . SER A 1 460 ? 14.121 17.728 -34.873 1.00 88.56 460 SER A C 1
ATOM 3646 O O . SER A 1 460 ? 13.310 17.664 -35.797 1.00 88.56 460 SER A O 1
ATOM 3648 N N . LEU A 1 461 ? 13.938 18.545 -33.828 1.00 86.56 461 LEU A N 1
ATOM 3649 C CA . LEU A 1 461 ? 12.857 19.528 -33.726 1.00 86.56 461 LEU A CA 1
ATOM 3650 C C . LEU A 1 461 ? 12.829 20.486 -34.933 1.00 86.56 461 LEU A C 1
ATOM 3652 O O . LEU A 1 461 ? 11.754 20.808 -35.437 1.00 86.56 461 LEU A O 1
ATOM 3656 N N . GLY A 1 462 ? 13.999 20.849 -35.475 1.00 84.25 462 GLY A N 1
ATOM 3657 C CA . GLY A 1 462 ? 14.138 21.686 -36.673 1.00 84.25 462 GLY A CA 1
ATOM 3658 C C . GLY A 1 462 ? 13.654 21.045 -37.982 1.00 84.25 462 GLY A C 1
ATOM 3659 O O . GLY A 1 462 ? 13.807 21.646 -39.043 1.00 84.25 462 GLY A O 1
ATOM 3660 N N . THR A 1 463 ? 13.084 19.836 -37.946 1.00 89.62 463 THR A N 1
ATOM 3661 C CA . THR A 1 463 ? 12.400 19.219 -39.099 1.00 89.62 463 THR A CA 1
ATOM 3662 C C . THR A 1 463 ? 10.914 19.588 -39.187 1.00 89.62 463 THR A C 1
ATOM 3664 O O . THR A 1 463 ? 10.296 19.383 -40.231 1.00 89.62 463 THR A O 1
ATOM 3667 N N . LEU A 1 464 ? 10.330 20.165 -38.129 1.00 88.06 464 LEU A N 1
ATOM 3668 C CA . LEU A 1 464 ? 8.897 20.461 -38.021 1.00 88.06 464 LEU A CA 1
ATOM 3669 C C . LEU A 1 464 ? 8.523 21.820 -38.646 1.00 88.06 464 LEU A C 1
ATOM 3671 O O . LEU A 1 464 ? 7.925 22.674 -38.000 1.00 88.06 464 LEU A O 1
ATOM 3675 N N . SER A 1 465 ? 8.849 22.029 -39.923 1.00 87.69 465 SER A N 1
ATOM 3676 C CA . SER A 1 465 ? 8.722 23.328 -40.620 1.00 87.69 465 SER A CA 1
ATOM 3677 C C . SER A 1 465 ? 7.300 23.905 -40.753 1.00 87.69 465 SER A C 1
ATOM 3679 O O . SER A 1 465 ? 7.138 25.029 -41.218 1.00 87.69 465 SER A O 1
ATOM 3681 N N . SER A 1 466 ? 6.263 23.154 -40.366 1.00 89.19 466 SER A N 1
ATOM 3682 C CA . SER A 1 466 ? 4.854 23.595 -40.347 1.00 89.19 466 SER A CA 1
ATOM 3683 C C . SER A 1 466 ? 4.325 23.907 -38.938 1.00 89.19 466 SER A C 1
ATOM 3685 O O . SER A 1 466 ? 3.118 24.051 -38.762 1.00 89.19 466 SER A O 1
ATOM 3687 N N . LEU A 1 467 ? 5.194 23.953 -37.924 1.00 88.69 467 LEU A N 1
ATOM 3688 C CA . LEU A 1 467 ? 4.809 24.151 -36.527 1.00 88.69 467 LEU A CA 1
ATOM 3689 C C . LEU A 1 467 ? 4.538 25.634 -36.219 1.00 88.69 467 LEU A C 1
ATOM 3691 O O . LEU A 1 467 ? 5.448 26.456 -36.308 1.00 88.69 467 LEU A O 1
ATOM 3695 N N . SER A 1 468 ? 3.302 25.955 -35.829 1.00 85.88 468 SER A N 1
ATOM 3696 C CA . SER A 1 468 ? 2.873 27.303 -35.420 1.00 85.88 468 SER A CA 1
ATOM 3697 C C . SER A 1 468 ? 2.937 27.542 -33.909 1.00 85.88 468 SER A C 1
ATOM 3699 O O . SER A 1 468 ? 3.156 28.669 -33.476 1.00 85.88 468 SER A O 1
ATOM 3701 N N . ASP A 1 469 ? 2.792 26.492 -33.102 1.00 82.88 469 ASP A N 1
ATOM 3702 C CA . ASP A 1 469 ? 2.643 26.589 -31.650 1.00 82.88 469 ASP A CA 1
ATOM 3703 C C . ASP A 1 469 ? 3.443 25.478 -30.964 1.00 82.88 469 ASP A C 1
ATOM 3705 O O . ASP A 1 469 ? 3.348 24.309 -31.348 1.00 82.88 469 ASP A O 1
ATOM 3709 N N . MET A 1 470 ? 4.233 25.824 -29.946 1.00 87.56 470 MET A N 1
ATOM 3710 C CA . MET A 1 470 ? 5.051 24.870 -29.196 1.00 87.56 470 MET A CA 1
ATOM 3711 C C . MET A 1 470 ? 5.025 25.180 -27.695 1.00 87.56 470 MET A C 1
ATOM 3713 O O . MET A 1 470 ? 5.594 26.177 -27.260 1.00 87.56 470 MET A O 1
ATOM 3717 N N . SER A 1 471 ? 4.427 24.280 -26.908 1.00 84.31 471 SER A N 1
ATOM 3718 C CA . SER A 1 471 ? 4.487 24.288 -25.439 1.00 84.31 471 SER A CA 1
ATOM 3719 C C . SER A 1 471 ? 5.285 23.081 -24.950 1.00 84.31 471 SER A C 1
ATOM 3721 O O . SER A 1 471 ? 4.894 21.933 -25.170 1.00 84.31 471 SER A O 1
ATOM 3723 N N . LEU A 1 472 ? 6.410 23.346 -24.292 1.00 84.94 472 LEU A N 1
ATOM 3724 C CA . LEU A 1 472 ? 7.258 22.379 -23.584 1.00 84.94 472 LEU A CA 1
ATOM 3725 C C . LEU A 1 472 ? 7.406 22.747 -22.094 1.00 84.94 472 LEU A C 1
ATOM 3727 O O . LEU A 1 472 ? 8.270 22.198 -21.402 1.00 84.94 472 LEU A O 1
ATOM 3731 N N . ASN A 1 473 ? 6.578 23.676 -21.606 1.00 80.69 473 ASN A N 1
ATOM 3732 C CA . ASN A 1 473 ? 6.599 24.184 -20.240 1.00 80.69 473 ASN A CA 1
ATOM 3733 C C . ASN A 1 473 ? 6.398 23.092 -19.182 1.00 80.69 473 ASN A C 1
ATOM 3735 O O . ASN A 1 473 ? 5.878 22.013 -19.469 1.00 80.69 473 ASN A O 1
ATOM 3739 N N . ASP A 1 474 ? 6.841 23.371 -17.956 1.00 70.81 474 ASP A N 1
ATOM 3740 C CA . ASP A 1 474 ? 6.582 22.549 -16.765 1.00 70.81 474 ASP A CA 1
ATOM 3741 C C . ASP A 1 474 ? 7.025 21.082 -16.890 1.00 70.81 474 ASP A C 1
ATOM 3743 O O . ASP A 1 474 ? 6.326 20.140 -16.504 1.00 70.81 474 ASP A O 1
ATOM 3747 N N . ASN A 1 475 ? 8.227 20.894 -17.434 1.00 80.25 475 ASN A N 1
ATOM 3748 C CA . ASN A 1 475 ? 8.883 19.602 -17.603 1.00 80.25 475 ASN A CA 1
ATOM 3749 C C . ASN A 1 475 ? 10.217 19.554 -16.825 1.00 80.25 475 ASN A C 1
ATOM 3751 O O . ASN A 1 475 ? 10.520 20.389 -15.977 1.00 80.25 475 ASN A O 1
ATOM 3755 N N . GLN A 1 476 ? 11.016 18.515 -17.063 1.00 77.38 476 GLN A N 1
ATOM 3756 C CA . GLN A 1 476 ? 12.347 18.316 -16.481 1.00 77.38 476 GLN A CA 1
ATOM 3757 C C . GLN A 1 476 ? 13.423 18.316 -17.586 1.00 77.38 476 GLN A C 1
ATOM 3759 O O . GLN A 1 476 ? 14.424 17.597 -17.496 1.00 77.38 476 GLN A O 1
ATOM 3764 N N . LEU A 1 477 ? 13.198 19.084 -18.662 1.00 88.88 477 LEU A N 1
ATOM 3765 C CA . LEU A 1 477 ? 14.134 19.201 -19.780 1.00 88.88 477 LEU A CA 1
ATOM 3766 C C . LEU A 1 477 ? 15.406 19.913 -19.319 1.00 88.88 477 LEU A C 1
ATOM 3768 O O . LEU A 1 477 ? 15.362 20.814 -18.483 1.00 88.88 477 LEU A O 1
ATOM 3772 N N . SER A 1 478 ? 16.552 19.477 -19.834 1.00 89.31 478 SER A N 1
ATOM 3773 C CA . SER A 1 478 ? 17.862 19.813 -19.276 1.00 89.31 478 SER A CA 1
ATOM 3774 C C . SER A 1 478 ? 18.952 19.901 -20.336 1.00 89.31 478 SER A C 1
ATOM 3776 O O . SER A 1 478 ? 19.074 18.994 -21.161 1.00 89.31 478 SER A O 1
ATOM 3778 N N . GLY A 1 479 ? 19.807 20.918 -20.241 1.00 91.69 479 GLY A N 1
ATOM 3779 C CA . GLY A 1 479 ? 20.843 21.210 -21.232 1.00 91.69 479 GLY A CA 1
ATOM 3780 C C . GLY A 1 479 ? 20.471 22.411 -22.099 1.00 91.69 479 GLY A C 1
ATOM 3781 O O . GLY A 1 479 ? 19.562 23.167 -21.762 1.00 91.69 479 GLY A O 1
ATOM 3782 N N . GLU A 1 480 ? 21.202 22.608 -23.189 1.00 95.56 480 GLU A N 1
ATOM 3783 C CA . GLU A 1 480 ? 21.098 23.817 -24.013 1.00 95.56 480 GLU A CA 1
ATOM 3784 C C . GLU A 1 480 ? 19.988 23.725 -25.071 1.00 95.56 480 GLU A C 1
ATOM 3786 O O . GLU A 1 480 ? 19.541 22.634 -25.440 1.00 95.56 480 GLU A O 1
ATOM 3791 N N . LEU A 1 481 ? 19.533 24.884 -25.551 1.00 94.00 481 LEU A N 1
ATOM 3792 C CA . LEU A 1 481 ? 18.595 24.981 -26.669 1.00 94.00 481 LEU A CA 1
ATOM 3793 C C . LEU A 1 481 ? 19.328 24.685 -27.993 1.00 94.00 481 LEU A C 1
ATOM 3795 O O . LEU A 1 481 ? 20.325 25.349 -28.279 1.00 94.00 481 LEU A O 1
ATOM 3799 N N . PRO A 1 482 ? 18.859 23.732 -28.822 1.00 93.12 482 PRO A N 1
ATOM 3800 C CA . PRO A 1 482 ? 19.512 23.414 -30.089 1.00 93.12 482 PRO A CA 1
ATOM 3801 C C . PRO A 1 482 ? 19.357 24.557 -31.105 1.00 93.12 482 PRO A C 1
ATOM 3803 O O . PRO A 1 482 ? 18.276 25.127 -31.254 1.00 93.12 482 PRO A O 1
ATOM 3806 N N . ASP A 1 483 ? 20.422 24.858 -31.851 1.00 93.81 483 ASP A N 1
ATOM 3807 C CA . ASP A 1 483 ? 20.469 25.955 -32.833 1.00 93.81 483 ASP A CA 1
ATOM 3808 C C . ASP A 1 483 ? 19.804 25.570 -34.172 1.00 93.81 483 ASP A C 1
ATOM 3810 O O . ASP A 1 483 ? 20.439 25.493 -35.221 1.00 93.81 483 ASP A O 1
ATOM 3814 N N . VAL A 1 484 ? 18.505 25.253 -34.113 1.00 92.25 484 VAL A N 1
ATOM 3815 C CA . VAL A 1 484 ? 17.722 24.675 -35.227 1.00 92.25 484 VAL A CA 1
ATOM 3816 C C . VAL A 1 484 ? 16.457 25.470 -35.579 1.00 92.25 484 VAL A C 1
ATOM 3818 O O . VAL A 1 484 ? 15.634 25.024 -36.382 1.00 92.25 484 VAL A O 1
ATOM 3821 N N . PHE A 1 485 ? 16.297 26.670 -35.015 1.00 92.31 485 PHE A N 1
ATOM 3822 C CA . PHE A 1 485 ? 15.105 27.511 -35.179 1.00 92.31 485 PHE A CA 1
ATOM 3823 C C . PHE A 1 485 ? 14.978 28.139 -36.579 1.00 92.31 485 PHE A C 1
ATOM 3825 O O . PHE A 1 485 ? 13.897 28.589 -36.952 1.00 92.31 485 PHE A O 1
ATOM 3832 N N . GLN A 1 486 ? 16.034 28.081 -37.399 1.00 91.94 486 GLN A N 1
ATOM 3833 C CA . GLN A 1 486 ? 16.067 28.608 -38.771 1.00 91.94 486 GLN A CA 1
ATOM 3834 C C . GLN A 1 486 ? 14.967 28.025 -39.677 1.00 91.94 486 GLN A C 1
ATOM 3836 O O . GLN A 1 486 ? 14.481 28.709 -40.575 1.00 91.94 486 GLN A O 1
ATOM 3841 N N . ASN A 1 487 ? 14.541 26.784 -39.426 1.00 87.38 487 ASN A N 1
ATOM 3842 C CA . ASN A 1 487 ? 13.493 26.111 -40.201 1.00 87.38 487 ASN A CA 1
ATOM 3843 C C . ASN A 1 487 ? 12.071 26.349 -39.658 1.00 87.38 487 ASN A C 1
ATOM 3845 O O . ASN A 1 487 ? 11.103 25.941 -40.298 1.00 87.38 487 ASN A O 1
ATOM 3849 N N . LEU A 1 488 ? 11.927 26.977 -38.486 1.00 91.31 488 LEU A N 1
ATOM 3850 C CA . LEU A 1 488 ? 10.660 27.135 -37.761 1.00 91.31 488 LEU A CA 1
ATOM 3851 C C . LEU A 1 488 ? 10.045 28.531 -37.974 1.00 91.31 488 LEU A C 1
ATOM 3853 O O . LEU A 1 488 ? 9.420 29.096 -37.084 1.00 91.31 488 LEU A O 1
ATOM 3857 N N . VAL A 1 489 ? 10.214 29.099 -39.173 1.00 91.69 489 VAL A N 1
ATOM 3858 C CA . VAL A 1 489 ? 9.845 30.491 -39.513 1.00 91.69 489 VAL A CA 1
ATOM 3859 C C . VAL A 1 489 ? 8.362 30.838 -39.310 1.00 91.69 489 VAL A C 1
ATOM 3861 O O . VAL A 1 489 ? 8.030 32.017 -39.205 1.00 91.69 489 VAL A O 1
ATOM 3864 N N . GLY A 1 490 ? 7.486 29.826 -39.269 1.00 88.44 490 GLY A N 1
ATOM 3865 C CA . GLY A 1 490 ? 6.045 29.952 -39.029 1.00 88.44 490 GLY A CA 1
ATOM 3866 C C . GLY A 1 490 ? 5.612 29.833 -37.562 1.00 88.44 490 GLY A C 1
ATOM 3867 O O . GLY A 1 490 ? 4.412 29.864 -37.306 1.00 88.44 490 GLY A O 1
ATOM 3868 N N . LEU A 1 491 ? 6.549 29.687 -36.619 1.00 93.62 491 LEU A N 1
ATOM 3869 C CA . LEU A 1 491 ? 6.266 29.568 -35.188 1.00 93.62 491 LEU A CA 1
ATOM 3870 C C . LEU A 1 491 ? 5.813 30.922 -34.612 1.00 93.62 491 LEU A C 1
ATOM 3872 O O . LEU A 1 491 ? 6.547 31.906 -34.678 1.00 93.62 491 LEU A O 1
ATOM 3876 N N . ILE A 1 492 ? 4.606 30.950 -34.047 1.00 91.06 492 ILE A N 1
ATOM 3877 C CA . ILE A 1 492 ? 3.914 32.122 -33.488 1.00 91.06 492 ILE A CA 1
ATOM 3878 C C . ILE A 1 492 ? 4.069 32.162 -31.963 1.00 91.06 492 ILE A C 1
ATOM 3880 O O . ILE A 1 492 ? 4.369 33.216 -31.396 1.00 91.06 492 ILE A O 1
ATOM 3884 N N . ASN A 1 493 ? 3.912 31.006 -31.310 1.00 86.50 493 ASN A N 1
ATOM 3885 C CA . ASN A 1 493 ? 3.951 30.866 -29.856 1.00 86.50 493 ASN A CA 1
ATOM 3886 C C . ASN A 1 493 ? 4.990 29.814 -29.437 1.00 86.50 493 ASN A C 1
ATOM 3888 O O . ASN A 1 493 ? 4.949 28.675 -29.910 1.00 86.50 493 ASN A O 1
ATOM 3892 N N . LEU A 1 494 ? 5.899 30.189 -28.532 1.00 93.62 494 LEU A N 1
ATOM 3893 C CA . LEU A 1 494 ? 6.907 29.304 -27.947 1.00 93.62 494 LEU A CA 1
ATOM 3894 C C . LEU A 1 494 ? 6.948 29.462 -26.422 1.00 93.62 494 LEU A C 1
ATOM 3896 O O . LEU A 1 494 ? 7.371 30.503 -25.918 1.00 93.62 494 LEU A O 1
ATOM 3900 N N . ASP A 1 495 ? 6.574 28.409 -25.697 1.00 87.81 495 ASP A N 1
ATOM 3901 C CA . ASP A 1 495 ? 6.773 28.301 -24.251 1.00 87.81 495 ASP A CA 1
ATOM 3902 C C . ASP A 1 495 ? 7.688 27.112 -23.916 1.00 87.81 495 ASP A C 1
ATOM 3904 O O . ASP A 1 495 ? 7.425 25.961 -24.269 1.00 87.81 495 ASP A O 1
ATOM 3908 N N . ILE A 1 496 ? 8.791 27.412 -23.233 1.00 91.81 496 ILE A N 1
ATOM 3909 C CA . ILE A 1 496 ? 9.792 26.466 -22.713 1.00 91.81 496 ILE A CA 1
ATOM 3910 C C . ILE A 1 496 ? 10.078 26.721 -21.220 1.00 91.81 496 ILE A C 1
ATOM 3912 O O . ILE A 1 496 ? 11.112 26.308 -20.686 1.00 91.81 496 ILE A O 1
ATOM 3916 N N . SER A 1 497 ? 9.192 27.454 -20.546 1.00 87.25 497 SER A N 1
ATOM 3917 C CA . SER A 1 497 ? 9.331 27.874 -19.154 1.00 87.25 497 SER A CA 1
ATOM 3918 C C . SER A 1 497 ? 9.271 26.711 -18.154 1.00 87.25 497 SER A C 1
ATOM 3920 O O . SER A 1 497 ? 8.944 25.578 -18.508 1.00 87.25 497 SER A O 1
ATOM 3922 N N . ALA A 1 498 ? 9.632 26.970 -16.894 1.00 80.75 498 ALA A N 1
ATOM 3923 C CA . ALA A 1 498 ? 9.571 26.004 -15.791 1.00 80.75 498 ALA A CA 1
ATOM 3924 C C . ALA A 1 498 ? 10.244 24.656 -16.127 1.00 80.75 498 ALA A C 1
ATOM 3926 O O . ALA A 1 498 ? 9.646 23.583 -16.045 1.00 80.75 498 ALA A O 1
ATOM 3927 N N . ASN A 1 499 ? 11.510 24.732 -16.534 1.00 88.88 499 ASN A N 1
ATOM 3928 C CA . ASN A 1 499 ? 12.351 23.595 -16.899 1.00 88.88 499 ASN A CA 1
ATOM 3929 C C . ASN A 1 499 ? 13.757 23.764 -16.276 1.00 88.88 499 ASN A C 1
ATOM 3931 O O . ASN A 1 499 ? 13.996 24.638 -15.444 1.00 88.88 499 ASN A O 1
ATOM 3935 N N . ASN A 1 500 ? 14.709 22.904 -16.646 1.00 91.44 500 ASN A N 1
ATOM 3936 C CA . ASN A 1 500 ?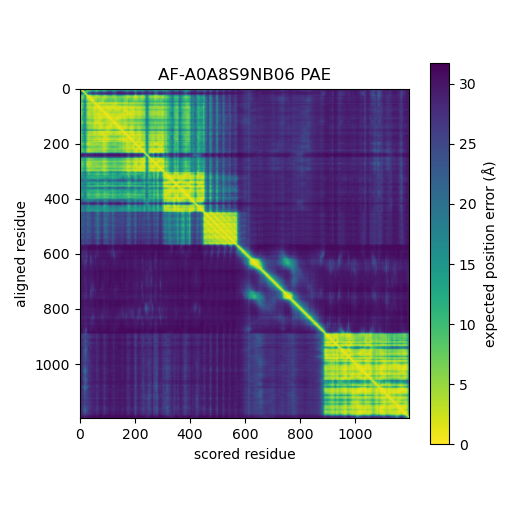 16.109 22.980 -16.219 1.00 91.44 500 ASN A CA 1
ATOM 3937 C C . ASN A 1 500 ? 17.044 23.244 -17.425 1.00 91.44 500 ASN A C 1
ATOM 3939 O O . ASN A 1 500 ? 18.158 22.712 -17.496 1.00 91.44 500 ASN A O 1
ATOM 3943 N N . LEU A 1 501 ? 16.585 24.035 -18.401 1.00 95.62 501 LEU A N 1
ATOM 3944 C CA . LEU A 1 501 ? 17.367 24.407 -19.586 1.00 95.62 501 LEU A CA 1
ATOM 3945 C C . LEU A 1 501 ? 18.468 25.413 -19.224 1.00 95.62 501 LEU A C 1
ATOM 3947 O O . LEU A 1 501 ? 18.313 26.204 -18.296 1.00 95.62 501 LEU A O 1
ATOM 3951 N N . SER A 1 502 ? 19.581 25.377 -19.951 1.00 94.38 502 SER A N 1
ATOM 3952 C CA . SER A 1 502 ? 20.800 26.155 -19.688 1.00 94.38 502 SER A CA 1
ATOM 3953 C C . SER A 1 502 ? 21.417 26.710 -20.981 1.00 94.38 502 SER A C 1
ATOM 3955 O O . SER A 1 502 ? 20.828 26.595 -22.052 1.00 94.38 502 SER A O 1
ATOM 3957 N N . GLY A 1 503 ? 22.618 27.291 -20.903 1.00 93.81 503 GLY A N 1
ATOM 3958 C CA . GLY A 1 503 ? 23.324 27.832 -22.073 1.00 93.81 503 GLY A CA 1
ATOM 3959 C C . GLY A 1 503 ? 22.837 29.234 -22.441 1.00 93.81 503 GLY A C 1
ATOM 3960 O O . GLY A 1 503 ? 22.443 29.999 -21.558 1.00 93.81 503 GLY A O 1
ATOM 3961 N N . THR A 1 504 ? 22.879 29.587 -23.724 1.00 95.75 504 THR A N 1
ATOM 3962 C CA . THR A 1 504 ? 22.396 30.876 -24.258 1.00 95.75 504 THR A CA 1
ATOM 3963 C C . THR A 1 504 ? 21.232 30.681 -25.227 1.00 95.75 504 THR A C 1
ATOM 3965 O O . THR A 1 504 ? 21.045 29.589 -25.760 1.00 95.75 504 THR A O 1
ATOM 3968 N N . LEU A 1 505 ? 20.470 31.744 -25.504 1.00 95.44 505 LEU A N 1
ATOM 3969 C CA . LEU A 1 505 ? 19.496 31.731 -26.602 1.00 95.44 505 LEU A CA 1
ATOM 3970 C C . LEU A 1 505 ? 20.231 31.543 -27.953 1.00 95.44 505 LEU A C 1
ATOM 3972 O O . LEU A 1 505 ? 21.183 32.284 -28.216 1.00 95.44 505 LEU A O 1
ATOM 3976 N N . PRO A 1 506 ? 19.851 30.558 -28.789 1.00 94.50 506 PRO A N 1
ATOM 3977 C CA . PRO A 1 506 ? 20.599 30.219 -29.998 1.00 94.50 506 PRO A CA 1
ATOM 3978 C C . PRO A 1 506 ? 20.397 31.240 -31.141 1.00 94.50 506 PRO A C 1
ATOM 3980 O O . PRO A 1 506 ? 19.267 31.690 -31.352 1.00 94.50 506 PRO A O 1
ATOM 3983 N N . PRO A 1 507 ? 21.445 31.586 -31.924 1.00 94.25 507 PRO A N 1
ATOM 3984 C CA . PRO A 1 507 ? 21.373 32.616 -32.970 1.00 94.25 507 PRO A CA 1
ATOM 3985 C C . PRO A 1 507 ? 20.289 32.395 -34.030 1.00 94.25 507 PRO A C 1
ATOM 3987 O O . PRO A 1 507 ? 19.713 33.358 -34.533 1.00 94.25 507 PRO A O 1
ATOM 3990 N N . SER A 1 508 ? 19.954 31.143 -34.358 1.00 94.12 508 SER A N 1
ATOM 3991 C CA . SER A 1 508 ? 18.892 30.845 -35.327 1.00 94.12 508 SER A CA 1
ATOM 3992 C C . SER A 1 508 ? 17.499 31.339 -34.912 1.00 94.12 508 SER A C 1
ATOM 3994 O O . SER A 1 508 ? 16.624 31.432 -35.777 1.00 94.12 508 SER A O 1
ATOM 3996 N N . MET A 1 509 ? 17.287 31.730 -33.645 1.00 94.44 509 MET A N 1
ATOM 3997 C CA . MET A 1 509 ? 16.041 32.370 -33.205 1.00 94.44 509 MET A CA 1
ATOM 3998 C C . MET A 1 509 ? 15.742 33.684 -33.940 1.00 94.44 509 MET A C 1
ATOM 4000 O O . MET A 1 509 ? 14.567 34.004 -34.090 1.00 94.44 509 MET A O 1
ATOM 4004 N N . GLU A 1 510 ? 16.739 34.395 -34.491 1.00 93.44 510 GLU A N 1
ATOM 4005 C CA . GLU A 1 510 ? 16.512 35.589 -35.334 1.00 93.44 510 GLU A CA 1
ATOM 4006 C C . GLU A 1 510 ? 15.641 35.298 -36.573 1.00 93.44 510 GLU A C 1
ATOM 4008 O O . GLU A 1 510 ? 15.041 36.207 -37.145 1.00 93.44 510 GLU A O 1
ATOM 4013 N N . SER A 1 511 ? 15.539 34.028 -36.985 1.00 91.88 511 SER A N 1
ATOM 4014 C CA . SER A 1 511 ? 14.735 33.593 -38.137 1.00 91.88 511 SER A CA 1
ATOM 4015 C C . SER A 1 511 ? 13.239 33.425 -37.825 1.00 91.88 511 SER A C 1
ATOM 4017 O O . SER A 1 511 ? 12.452 33.185 -38.742 1.00 91.88 511 SER A O 1
ATOM 4019 N N . LEU A 1 512 ? 12.818 33.535 -36.559 1.00 93.75 512 LEU A N 1
ATOM 4020 C CA . LEU A 1 512 ? 11.443 33.279 -36.105 1.00 93.75 512 LEU A CA 1
ATOM 4021 C C . LEU A 1 512 ? 10.498 34.459 -36.408 1.00 93.75 512 LEU A C 1
ATOM 4023 O O . LEU A 1 512 ? 9.885 35.052 -35.524 1.00 93.75 512 LEU A O 1
ATOM 4027 N N . SER A 1 513 ? 10.380 34.806 -37.690 1.00 91.81 513 SER A N 1
ATOM 4028 C CA . SER A 1 513 ? 9.701 36.015 -38.183 1.00 91.81 513 SER A CA 1
ATOM 4029 C C . SER A 1 513 ? 8.197 36.122 -37.877 1.00 91.81 513 SER A C 1
ATOM 4031 O O . SER A 1 513 ? 7.626 37.195 -38.064 1.00 91.81 513 SER A O 1
ATOM 4033 N N . ALA A 1 514 ? 7.564 35.044 -37.405 1.00 93.19 514 ALA A N 1
ATOM 4034 C CA . ALA A 1 514 ? 6.162 35.008 -36.987 1.00 93.19 514 ALA A CA 1
ATOM 4035 C C . ALA A 1 514 ? 5.957 35.075 -35.456 1.00 93.19 514 ALA A C 1
ATOM 4037 O O . ALA A 1 514 ? 4.813 35.180 -35.015 1.00 93.19 514 ALA A O 1
ATOM 4038 N N . LEU A 1 515 ? 7.026 35.022 -34.650 1.00 95.88 515 LEU A N 1
ATOM 4039 C CA . LEU A 1 515 ? 6.938 34.788 -33.206 1.00 95.88 515 LEU A CA 1
ATOM 4040 C C . LEU A 1 515 ? 6.417 36.015 -32.444 1.00 95.88 515 LEU A C 1
ATOM 4042 O O . LEU A 1 515 ? 7.113 37.024 -32.313 1.00 95.88 515 LEU A O 1
ATOM 4046 N N . THR A 1 516 ? 5.205 35.905 -31.897 1.00 92.19 516 THR A N 1
ATOM 4047 C CA . THR A 1 516 ? 4.557 36.944 -31.083 1.00 92.19 516 THR A CA 1
ATOM 4048 C C . THR A 1 516 ? 4.655 36.687 -29.584 1.00 92.19 516 THR A C 1
ATOM 4050 O O . THR A 1 516 ? 4.644 37.651 -28.816 1.00 92.19 516 THR A O 1
ATOM 4053 N N . THR A 1 517 ? 4.771 35.424 -29.163 1.00 92.56 517 THR A N 1
ATOM 4054 C CA . THR A 1 517 ? 4.808 35.038 -27.744 1.00 92.56 517 THR A CA 1
ATOM 4055 C C . THR A 1 517 ? 6.015 34.158 -27.450 1.00 92.56 517 THR A C 1
ATOM 4057 O O . THR A 1 517 ? 6.193 33.116 -28.084 1.00 92.56 517 THR A O 1
ATOM 4060 N N . LEU A 1 518 ? 6.829 34.571 -26.474 1.00 96.12 518 LEU A N 1
ATOM 4061 C CA . LEU A 1 518 ? 8.010 33.833 -26.026 1.00 96.12 518 LEU A CA 1
ATOM 4062 C C . LEU A 1 518 ? 8.097 33.793 -24.497 1.00 96.12 518 LEU A C 1
ATOM 4064 O O . LEU A 1 518 ? 8.400 34.801 -23.854 1.00 96.12 518 LEU A O 1
ATOM 4068 N N . HIS A 1 519 ? 7.880 32.613 -23.922 1.00 94.06 519 HIS A N 1
ATOM 4069 C CA . HIS A 1 519 ? 7.951 32.356 -22.482 1.00 94.06 519 HIS A CA 1
ATOM 4070 C C . HIS A 1 519 ? 9.104 31.386 -22.181 1.00 94.06 519 HIS A C 1
ATOM 4072 O O . HIS A 1 519 ? 9.153 30.264 -22.682 1.00 94.06 519 HIS A O 1
ATOM 4078 N N . VAL A 1 520 ? 10.083 31.841 -21.392 1.00 95.19 520 VAL A N 1
ATOM 4079 C CA . VAL A 1 520 ? 11.297 31.073 -21.029 1.00 95.19 520 VAL A CA 1
ATOM 4080 C C . VAL A 1 520 ? 11.592 31.096 -19.524 1.00 95.19 520 VAL A C 1
ATOM 4082 O O . VAL A 1 520 ? 12.622 30.586 -19.073 1.00 95.19 520 VAL A O 1
ATOM 4085 N N . GLN A 1 521 ? 10.699 31.696 -18.734 1.00 93.00 521 GLN A N 1
ATOM 4086 C CA . GLN A 1 521 ? 10.871 31.949 -17.306 1.00 93.00 521 GLN A CA 1
ATOM 4087 C C . GLN A 1 521 ? 11.127 30.688 -16.470 1.00 93.00 521 GLN A C 1
ATOM 4089 O O . GLN A 1 521 ? 10.668 29.604 -16.816 1.00 93.00 521 GLN A O 1
ATOM 4094 N N . ASN A 1 522 ? 11.798 30.836 -15.325 1.00 87.00 522 ASN A N 1
ATOM 4095 C CA . ASN A 1 522 ? 12.157 29.736 -14.420 1.00 87.00 522 ASN A CA 1
ATOM 4096 C C . ASN A 1 522 ? 12.997 28.651 -15.131 1.00 87.00 522 ASN A C 1
ATOM 4098 O O . ASN A 1 522 ? 12.578 27.500 -15.255 1.00 87.00 522 ASN A O 1
ATOM 4102 N N . ASN A 1 523 ? 14.177 29.046 -15.610 1.00 95.81 523 ASN A N 1
ATOM 4103 C CA . ASN A 1 523 ? 15.193 28.180 -16.217 1.00 95.81 523 ASN A CA 1
ATOM 4104 C C . ASN A 1 523 ? 16.599 28.637 -15.752 1.00 95.81 523 ASN A C 1
ATOM 4106 O O . ASN A 1 523 ? 16.737 29.457 -14.846 1.00 95.81 523 ASN A O 1
ATOM 4110 N N . GLN A 1 524 ? 17.665 28.095 -16.347 1.00 96.25 524 GLN A N 1
ATOM 4111 C CA . GLN A 1 524 ? 19.064 28.488 -16.115 1.00 96.25 524 GLN A CA 1
ATOM 4112 C C . GLN A 1 524 ? 19.696 29.130 -17.372 1.00 96.25 524 GLN A C 1
ATOM 4114 O O . GLN A 1 524 ? 20.907 29.028 -17.582 1.00 96.25 524 GLN A O 1
ATOM 4119 N N . ILE A 1 525 ? 18.887 29.752 -18.241 1.00 95.94 525 ILE A N 1
ATOM 4120 C CA . ILE A 1 525 ? 19.339 30.337 -19.516 1.00 95.94 525 ILE A CA 1
ATOM 4121 C C . ILE A 1 525 ? 20.074 31.655 -19.243 1.00 95.94 525 ILE A C 1
ATOM 4123 O O . ILE A 1 525 ? 19.705 32.418 -18.354 1.00 95.94 525 ILE A O 1
ATOM 4127 N N . SER A 1 526 ? 21.141 31.911 -19.997 1.00 94.44 526 SER A N 1
ATOM 4128 C CA . SER A 1 526 ? 22.105 32.989 -19.772 1.00 94.44 526 SER A CA 1
ATOM 4129 C C . SER A 1 526 ? 22.443 33.763 -21.054 1.00 94.44 526 SER A C 1
ATOM 4131 O O . SER A 1 526 ? 21.904 33.491 -22.127 1.00 94.44 526 SER A O 1
ATOM 4133 N N . GLY A 1 527 ? 23.349 34.739 -20.948 1.00 92.25 527 GLY A N 1
ATOM 4134 C CA . GLY A 1 527 ? 23.774 35.588 -22.066 1.00 92.25 527 GLY A CA 1
ATOM 4135 C C . GLY A 1 527 ? 22.971 36.886 -22.169 1.00 92.25 527 GLY A C 1
ATOM 4136 O O . GLY A 1 527 ? 22.426 37.358 -21.170 1.00 92.25 527 GLY A O 1
ATOM 4137 N N . THR A 1 528 ? 22.944 37.480 -23.363 1.00 93.38 528 THR A N 1
ATOM 4138 C CA . THR A 1 528 ? 22.233 38.731 -23.670 1.00 93.38 528 THR A CA 1
ATOM 4139 C C . THR A 1 528 ? 20.919 38.467 -24.414 1.00 93.38 528 THR A C 1
ATOM 4141 O O . THR A 1 528 ? 20.627 37.343 -24.820 1.00 93.38 528 THR A O 1
ATOM 4144 N N . LEU A 1 529 ? 20.108 39.513 -24.596 1.00 93.44 529 LEU A N 1
ATOM 4145 C CA . LEU A 1 529 ? 18.808 39.444 -25.282 1.00 93.44 529 LEU A CA 1
ATOM 4146 C C . LEU A 1 529 ? 18.863 39.919 -26.746 1.00 93.44 529 LEU A C 1
ATOM 4148 O O . LEU A 1 529 ? 17.819 40.118 -27.367 1.00 93.44 529 LEU A O 1
ATOM 4152 N N . ASP A 1 530 ? 20.060 40.136 -27.301 1.00 91.25 530 ASP A N 1
ATOM 4153 C CA . ASP A 1 530 ? 20.248 40.785 -28.609 1.00 91.25 530 ASP A CA 1
ATOM 4154 C C . ASP A 1 530 ? 19.541 40.038 -29.751 1.00 91.25 530 ASP A C 1
ATOM 4156 O O . ASP A 1 530 ? 18.953 40.672 -30.625 1.00 91.25 530 ASP A O 1
ATOM 4160 N N . VAL A 1 531 ? 19.516 38.704 -29.680 1.00 92.06 531 VAL A N 1
ATOM 4161 C CA . VAL A 1 531 ? 18.849 37.793 -30.629 1.00 92.06 531 VAL A CA 1
ATOM 4162 C C . VAL A 1 531 ? 17.325 38.010 -30.716 1.00 92.06 531 VAL A C 1
ATOM 4164 O O . VAL A 1 531 ? 16.699 37.698 -31.725 1.00 92.06 531 VAL A O 1
ATOM 4167 N N . LEU A 1 532 ? 16.705 38.580 -29.675 1.00 92.62 532 LEU A N 1
ATOM 4168 C CA . LEU A 1 532 ? 15.257 38.819 -29.622 1.00 92.62 532 LEU A CA 1
ATOM 4169 C C . LEU A 1 532 ? 14.853 40.181 -30.209 1.00 92.62 532 LEU A C 1
ATOM 4171 O O . LEU A 1 532 ? 13.683 40.390 -30.522 1.00 92.62 532 LEU A O 1
ATOM 4175 N N . GLN A 1 533 ? 15.791 41.121 -30.391 1.00 88.56 533 GLN A N 1
ATOM 4176 C CA . GLN A 1 533 ? 15.482 42.510 -30.781 1.00 88.56 533 GLN A CA 1
ATOM 4177 C C . GLN A 1 533 ? 14.947 42.666 -32.221 1.00 88.56 533 GLN A C 1
ATOM 4179 O O . GLN A 1 533 ? 14.558 43.764 -32.638 1.00 88.56 533 GLN A O 1
ATOM 4184 N N . VAL A 1 534 ? 15.005 41.598 -33.015 1.00 88.19 534 VAL A N 1
ATOM 4185 C CA . VAL A 1 534 ? 14.531 41.546 -34.404 1.00 88.19 534 VAL A CA 1
ATOM 4186 C C . VAL A 1 534 ? 13.135 40.927 -34.537 1.00 88.19 534 VAL A C 1
ATOM 4188 O O . VAL A 1 534 ? 12.538 41.034 -35.605 1.00 88.19 534 VAL A O 1
ATOM 4191 N N . LEU A 1 535 ? 12.602 40.325 -33.468 1.00 92.25 535 LEU A N 1
ATOM 4192 C CA . LEU A 1 535 ? 11.365 39.539 -33.491 1.00 92.25 535 LEU A CA 1
ATOM 4193 C C . LEU A 1 535 ? 10.116 40.395 -33.190 1.00 92.25 535 LEU A C 1
ATOM 4195 O O . LEU A 1 535 ? 10.204 41.345 -32.405 1.00 92.25 535 LEU A O 1
ATOM 4199 N N . PRO A 1 536 ? 8.939 40.075 -33.767 1.00 92.31 536 PRO A N 1
ATOM 4200 C CA . PRO A 1 536 ? 7.701 40.848 -33.609 1.00 92.31 536 PRO A CA 1
ATOM 4201 C C . PRO A 1 536 ? 6.943 40.511 -32.306 1.00 92.31 536 PRO A C 1
ATOM 4203 O O . PRO A 1 536 ? 5.720 40.349 -32.299 1.00 92.31 536 PRO A O 1
ATOM 4206 N N . LEU A 1 537 ? 7.678 40.401 -31.197 1.00 93.19 537 LEU A N 1
ATOM 4207 C CA . LEU A 1 537 ? 7.159 39.972 -29.899 1.00 93.19 537 LEU A CA 1
ATOM 4208 C C . LEU A 1 537 ? 6.142 40.971 -29.318 1.00 93.19 537 LEU A C 1
ATOM 4210 O O . LEU A 1 537 ? 6.355 42.183 -29.312 1.00 93.19 537 LEU A O 1
ATOM 4214 N N . GLN A 1 538 ? 5.047 40.433 -28.785 1.00 90.69 538 GLN A N 1
ATOM 4215 C CA . GLN A 1 538 ? 3.967 41.155 -28.102 1.00 90.69 538 GLN A CA 1
ATOM 4216 C C . GLN A 1 538 ? 3.851 40.737 -26.626 1.00 90.69 538 GLN A C 1
ATOM 4218 O O . GLN A 1 538 ? 3.429 41.536 -25.786 1.00 90.69 538 GLN A O 1
ATOM 4223 N N . ASP A 1 539 ? 4.261 39.503 -26.320 1.00 89.56 539 ASP A N 1
ATOM 4224 C CA . ASP A 1 539 ? 4.278 38.912 -24.985 1.00 89.56 539 ASP A CA 1
ATOM 4225 C C . ASP A 1 539 ? 5.619 38.183 -24.777 1.00 89.56 539 ASP A C 1
ATOM 4227 O O . ASP A 1 539 ? 5.957 37.251 -25.509 1.00 89.56 539 ASP A O 1
ATOM 4231 N N . LEU A 1 540 ? 6.429 38.665 -23.833 1.00 95.88 540 LEU A N 1
ATOM 4232 C CA . LEU A 1 540 ? 7.781 38.179 -23.561 1.00 95.88 540 LEU A CA 1
ATOM 4233 C C . LEU A 1 540 ? 7.978 38.012 -22.054 1.00 95.88 540 LEU A C 1
ATOM 4235 O O . LEU A 1 540 ? 7.917 38.984 -21.297 1.00 95.88 540 LEU A O 1
ATOM 4239 N N . ASN A 1 541 ? 8.286 36.791 -21.621 1.00 92.44 541 ASN A N 1
ATOM 4240 C CA . ASN A 1 541 ? 8.605 36.501 -20.228 1.00 92.44 541 ASN A CA 1
ATOM 4241 C C . ASN A 1 541 ? 9.936 35.748 -20.119 1.00 92.44 541 ASN A C 1
ATOM 4243 O O . ASN A 1 541 ? 10.088 34.639 -20.632 1.00 92.44 541 ASN A O 1
ATOM 4247 N N . ILE A 1 542 ? 10.905 36.379 -19.452 1.00 95.06 542 ILE A N 1
ATOM 4248 C CA . ILE A 1 542 ? 12.268 35.865 -19.246 1.00 95.06 542 ILE A CA 1
ATOM 4249 C C . ILE A 1 542 ? 12.632 35.723 -17.758 1.00 95.06 542 ILE A C 1
ATOM 4251 O O . ILE A 1 542 ? 13.807 35.569 -17.424 1.00 95.06 542 ILE A O 1
ATOM 4255 N N . GLU A 1 543 ? 11.658 35.823 -16.850 1.00 94.69 543 GLU A N 1
ATOM 4256 C CA . GLU A 1 543 ? 11.902 35.925 -15.403 1.00 94.69 543 GLU A CA 1
ATOM 4257 C C . GLU A 1 543 ? 12.653 34.731 -14.805 1.00 94.69 543 GLU A C 1
ATOM 4259 O O . GLU A 1 543 ? 12.574 33.611 -15.309 1.00 94.69 543 GLU A O 1
ATOM 4264 N N . ASN A 1 544 ? 13.367 34.963 -13.700 1.00 91.69 544 ASN A N 1
ATOM 4265 C CA . ASN A 1 544 ? 14.090 33.932 -12.943 1.00 91.69 544 ASN A CA 1
ATOM 4266 C C . ASN A 1 544 ? 15.003 33.073 -13.842 1.00 91.69 544 ASN A C 1
ATOM 4268 O O . ASN A 1 544 ? 14.782 31.873 -14.028 1.00 91.69 544 ASN A O 1
ATOM 4272 N N . ASN A 1 545 ? 16.009 33.725 -14.423 1.00 96.38 545 ASN A N 1
ATOM 4273 C CA . ASN A 1 545 ? 17.023 33.146 -15.303 1.00 96.38 545 ASN A CA 1
ATOM 4274 C C . ASN A 1 545 ? 18.399 33.780 -14.983 1.00 96.38 545 ASN A C 1
ATOM 4276 O O . ASN A 1 545 ? 18.589 34.427 -13.952 1.00 96.38 545 ASN A O 1
ATOM 4280 N N . LEU A 1 546 ? 19.395 33.568 -15.842 1.00 95.12 546 LEU A N 1
ATOM 4281 C CA . LEU A 1 546 ? 20.765 34.073 -15.711 1.00 95.12 546 LEU A CA 1
ATOM 4282 C C . LEU A 1 546 ? 21.123 35.079 -16.827 1.00 95.12 546 LEU A C 1
ATOM 4284 O O . LEU A 1 546 ? 22.297 35.221 -17.180 1.00 95.12 546 LEU A O 1
ATOM 4288 N N . PHE A 1 547 ? 20.132 35.772 -17.403 1.00 94.94 547 PHE A N 1
ATOM 4289 C CA . PHE A 1 547 ? 20.369 36.800 -18.423 1.00 94.94 547 PHE A CA 1
ATOM 4290 C C . PHE A 1 547 ? 21.123 38.006 -17.850 1.00 94.94 547 PHE A C 1
ATOM 4292 O O . PHE A 1 547 ? 20.999 38.335 -16.669 1.00 94.94 547 PHE A O 1
ATOM 4299 N N . SER A 1 548 ? 21.918 38.669 -18.689 1.00 91.06 548 SER A N 1
ATOM 4300 C CA . SER A 1 548 ? 22.812 39.760 -18.292 1.00 91.06 548 SER A CA 1
ATOM 4301 C C . SER A 1 548 ? 23.094 40.732 -19.447 1.00 91.06 548 SER A C 1
ATOM 4303 O O . SER A 1 548 ? 22.657 40.522 -20.578 1.00 91.06 548 SER A O 1
ATOM 4305 N N . GLY A 1 549 ? 23.833 41.809 -19.164 1.00 86.62 549 GLY A N 1
ATOM 4306 C CA . GLY A 1 549 ? 24.162 42.852 -20.143 1.00 86.62 549 GLY A CA 1
ATOM 4307 C C . GLY A 1 549 ? 23.108 43.969 -20.219 1.00 86.62 549 GLY A C 1
ATOM 4308 O O . GLY A 1 549 ? 22.347 44.154 -19.264 1.00 86.62 549 GLY A O 1
ATOM 4309 N N . PRO A 1 550 ? 23.093 44.766 -21.303 1.00 87.06 550 PRO A N 1
ATOM 4310 C CA . PRO A 1 550 ? 22.031 45.731 -21.566 1.00 87.06 550 PRO A CA 1
ATOM 4311 C C . PRO A 1 550 ? 20.770 45.030 -22.095 1.00 87.06 550 PRO A C 1
ATOM 4313 O O . PRO A 1 550 ? 20.845 44.002 -22.764 1.00 87.06 550 PRO A O 1
ATOM 4316 N N . ILE A 1 551 ? 19.605 45.624 -21.841 1.00 90.38 551 ILE A N 1
ATOM 4317 C CA . ILE A 1 551 ? 18.340 45.213 -22.461 1.00 90.38 551 ILE A CA 1
ATOM 4318 C C . ILE A 1 551 ? 18.143 46.052 -23.737 1.00 90.38 551 ILE A C 1
ATOM 4320 O O . ILE A 1 551 ? 18.117 47.280 -23.624 1.00 90.38 551 ILE A O 1
ATOM 4324 N N . PRO A 1 552 ? 17.980 45.449 -24.932 1.00 90.75 552 PRO A N 1
ATOM 4325 C CA . PRO A 1 552 ? 17.698 46.193 -26.159 1.00 90.75 552 PRO A CA 1
ATOM 4326 C C . PRO A 1 552 ? 16.412 47.026 -26.055 1.00 90.75 552 PRO A C 1
ATOM 4328 O O . PRO A 1 552 ? 15.361 46.510 -25.672 1.00 90.75 552 PRO A O 1
ATOM 4331 N N . GLU A 1 553 ? 16.470 48.302 -26.450 1.00 86.88 553 GLU A N 1
ATOM 4332 C CA . GLU A 1 553 ? 15.381 49.279 -26.251 1.00 86.88 553 GLU A CA 1
ATOM 4333 C C . GLU A 1 553 ? 14.036 48.836 -26.848 1.00 86.88 553 GLU A C 1
ATOM 4335 O O . GLU A 1 553 ? 12.982 49.101 -26.274 1.00 86.88 553 GLU A O 1
ATOM 4340 N N . LYS A 1 554 ? 14.056 48.093 -27.962 1.00 85.94 554 LYS A N 1
ATOM 4341 C CA . LYS A 1 554 ? 12.846 47.523 -28.572 1.00 85.94 554 LYS A CA 1
ATOM 4342 C C . LYS A 1 554 ? 12.083 46.596 -27.624 1.00 85.94 554 LYS A C 1
ATOM 4344 O O . LYS A 1 554 ? 10.857 46.657 -27.593 1.00 85.94 554 LYS A O 1
ATOM 4349 N N . LEU A 1 555 ? 12.778 45.781 -26.825 1.00 88.62 555 LEU A N 1
ATOM 4350 C CA . LEU A 1 555 ? 12.129 44.855 -25.889 1.00 88.62 555 LEU A CA 1
ATOM 4351 C C . LEU A 1 555 ? 11.424 45.611 -24.753 1.00 88.62 555 LEU A C 1
ATOM 4353 O O . LEU A 1 555 ? 10.376 45.181 -24.285 1.00 88.62 555 LEU A O 1
ATOM 4357 N N . LEU A 1 556 ? 11.931 46.790 -24.372 1.00 86.00 556 LEU A N 1
ATOM 4358 C CA . LEU A 1 556 ? 11.280 47.678 -23.398 1.00 86.00 556 LEU A CA 1
ATOM 4359 C C . LEU A 1 556 ? 9.959 48.287 -23.909 1.00 86.00 556 LEU A C 1
ATOM 4361 O O . LEU A 1 556 ? 9.203 48.825 -23.104 1.00 86.00 556 LEU A O 1
ATOM 4365 N N . SER A 1 557 ? 9.670 48.199 -25.215 1.00 84.81 557 SER A N 1
ATOM 4366 C CA . SER A 1 557 ? 8.407 48.656 -25.818 1.00 84.81 557 SER A CA 1
ATOM 4367 C C . SER A 1 557 ? 7.339 47.560 -25.970 1.00 84.81 557 SER A C 1
ATOM 4369 O O . SER A 1 557 ? 6.222 47.854 -26.393 1.00 84.81 557 SER A O 1
ATOM 4371 N N . ILE A 1 558 ? 7.653 46.309 -25.608 1.00 90.19 558 ILE A N 1
ATOM 4372 C CA . ILE A 1 558 ? 6.715 45.180 -25.669 1.00 90.19 558 ILE A CA 1
ATOM 4373 C C . ILE A 1 558 ? 5.641 45.347 -24.567 1.00 90.19 558 ILE A C 1
ATOM 4375 O O . ILE A 1 558 ? 6.007 45.511 -23.401 1.00 90.19 558 ILE A O 1
ATOM 4379 N N . PRO A 1 559 ? 4.326 45.279 -24.881 1.00 77.12 559 PRO A N 1
ATOM 4380 C CA . PRO A 1 559 ? 3.251 45.551 -23.915 1.00 77.12 559 PRO A CA 1
ATOM 4381 C C . PRO A 1 559 ? 3.243 44.651 -22.673 1.00 77.12 559 PRO A C 1
ATOM 4383 O O . PRO A 1 559 ? 2.833 45.089 -21.598 1.00 77.12 559 PRO A O 1
ATOM 4386 N N . ARG A 1 560 ? 3.691 43.400 -22.812 1.00 81.31 560 ARG A N 1
ATOM 4387 C CA . ARG A 1 560 ? 3.917 42.460 -21.709 1.00 81.31 560 ARG A CA 1
ATOM 4388 C C . ARG A 1 560 ? 5.372 42.006 -21.741 1.00 81.31 560 ARG A C 1
ATOM 4390 O O . ARG A 1 560 ? 5.701 41.060 -22.448 1.00 81.31 560 ARG A O 1
ATOM 4397 N N . PHE A 1 561 ? 6.236 42.693 -20.995 1.00 93.19 561 PHE A N 1
ATOM 4398 C CA . PHE A 1 561 ? 7.637 42.300 -20.835 1.00 93.19 561 PHE A CA 1
ATOM 4399 C C . PHE A 1 561 ? 8.005 42.086 -19.365 1.00 93.19 561 PHE A C 1
ATOM 4401 O O . PHE A 1 561 ? 8.251 43.036 -18.614 1.00 93.19 561 PHE A O 1
ATOM 4408 N N . LEU A 1 562 ? 8.059 40.812 -18.983 1.00 89.19 562 LEU A N 1
ATOM 4409 C CA . LEU A 1 562 ? 8.417 40.328 -17.652 1.00 89.19 562 LEU A CA 1
ATOM 4410 C C . LEU A 1 562 ? 9.882 39.869 -17.652 1.00 89.19 562 LEU A C 1
ATOM 4412 O O . LEU A 1 562 ? 10.305 39.134 -18.547 1.00 89.19 562 LEU A O 1
ATOM 4416 N N . LYS A 1 563 ? 10.680 40.359 -16.694 1.00 90.19 563 LYS A N 1
ATOM 4417 C CA . LYS A 1 563 ? 12.159 40.287 -16.746 1.00 90.19 563 LYS A CA 1
ATOM 4418 C C . LYS A 1 563 ? 12.890 40.200 -15.404 1.00 90.19 563 LYS A C 1
ATOM 4420 O O . LYS A 1 563 ? 14.117 40.084 -15.401 1.00 90.19 563 LYS A O 1
ATOM 4425 N N . GLU A 1 564 ? 12.175 40.288 -14.288 1.00 87.69 564 GLU A N 1
ATOM 4426 C CA . GLU A 1 564 ? 12.766 40.290 -12.951 1.00 87.69 564 GLU A CA 1
ATOM 4427 C C . GLU A 1 564 ? 13.484 38.965 -12.623 1.00 87.69 564 GLU A C 1
ATOM 4429 O O . GLU A 1 564 ? 13.311 37.944 -13.291 1.00 87.69 564 GLU A O 1
ATOM 4434 N N . GLY A 1 565 ? 14.357 38.984 -11.613 1.00 83.12 565 GLY A N 1
ATOM 4435 C CA . GLY A 1 565 ? 15.164 37.810 -11.255 1.00 83.12 565 GLY A CA 1
ATOM 4436 C C . GLY A 1 565 ? 16.297 37.489 -12.245 1.00 83.12 565 GLY A C 1
ATOM 4437 O O . GLY A 1 565 ? 16.695 36.334 -12.346 1.00 83.12 565 GLY A O 1
ATOM 4438 N N . ASN A 1 566 ? 16.814 38.495 -12.962 1.00 88.56 566 ASN A N 1
ATOM 4439 C CA . ASN A 1 566 ? 17.950 38.404 -13.893 1.00 88.56 566 ASN A CA 1
ATOM 4440 C C . ASN A 1 566 ? 19.064 39.416 -13.539 1.00 88.56 566 ASN A C 1
ATOM 4442 O O . ASN A 1 566 ? 18.857 40.341 -12.755 1.00 88.56 566 ASN A O 1
ATOM 4446 N N . GLN A 1 567 ? 20.255 39.266 -14.129 1.00 88.25 567 GLN A N 1
ATOM 4447 C CA . GLN A 1 567 ? 21.480 40.012 -13.789 1.00 88.25 567 GLN A CA 1
ATOM 4448 C C . GLN A 1 567 ? 21.731 41.223 -14.714 1.00 88.25 567 GLN A C 1
ATOM 4450 O O . GLN A 1 567 ? 22.832 41.417 -15.241 1.00 88.25 567 GLN A O 1
ATOM 4455 N N . PHE A 1 568 ? 20.708 42.054 -14.929 1.00 84.38 568 PHE A N 1
ATOM 4456 C CA . PHE A 1 568 ? 20.825 43.288 -15.719 1.00 84.38 568 PHE A CA 1
ATOM 4457 C C . PHE A 1 568 ? 21.452 44.428 -14.897 1.00 84.38 568 PHE A C 1
ATOM 4459 O O . PHE A 1 568 ? 21.108 44.648 -13.737 1.00 84.38 568 PHE A O 1
ATOM 4466 N N . ASN A 1 569 ? 22.409 45.148 -15.489 1.00 59.34 569 ASN A N 1
ATOM 4467 C CA . ASN A 1 569 ? 23.358 45.993 -14.751 1.00 59.34 569 ASN A CA 1
ATOM 4468 C C . ASN A 1 569 ? 22.996 47.495 -14.816 1.00 59.34 569 ASN A C 1
ATOM 4470 O O . ASN A 1 569 ? 22.538 47.965 -15.856 1.00 59.34 569 ASN A O 1
ATOM 4474 N N . SER A 1 570 ? 23.226 48.270 -13.744 1.00 43.75 570 SER A N 1
ATOM 4475 C CA . SER A 1 570 ? 22.774 49.678 -13.639 1.00 43.75 570 SER A CA 1
ATOM 4476 C C . SER A 1 570 ? 23.895 50.722 -13.470 1.00 43.75 570 SER A C 1
ATOM 4478 O O . SER A 1 570 ? 24.711 50.639 -12.557 1.00 43.75 570 SER A O 1
ATOM 4480 N N . THR A 1 571 ? 23.823 51.790 -14.281 1.00 40.56 571 THR A N 1
ATOM 4481 C CA . THR A 1 571 ? 24.466 53.130 -14.142 1.00 40.56 571 THR A CA 1
ATOM 4482 C C . THR A 1 571 ? 26.003 53.298 -14.239 1.00 40.56 571 THR A C 1
ATOM 4484 O O . THR A 1 571 ? 26.723 53.344 -13.250 1.00 40.56 571 THR A O 1
ATOM 4487 N N . THR A 1 572 ? 26.464 53.536 -15.475 1.00 39.06 572 THR A N 1
ATOM 4488 C CA . THR A 1 572 ? 27.216 54.721 -15.981 1.00 39.06 572 THR A CA 1
ATOM 4489 C C . THR A 1 572 ? 28.112 55.577 -15.052 1.00 39.06 572 THR A C 1
ATOM 4491 O O . THR A 1 572 ? 27.592 56.221 -14.146 1.00 39.06 572 THR A O 1
ATOM 4494 N N . LEU A 1 573 ? 29.384 55.823 -15.450 1.00 33.53 573 LEU A N 1
ATOM 4495 C CA . LEU A 1 573 ? 30.028 57.165 -15.378 1.00 33.53 573 LEU A CA 1
ATOM 4496 C C . LEU A 1 573 ? 31.348 57.324 -16.199 1.00 33.53 573 LEU A C 1
ATOM 4498 O O . LEU A 1 573 ? 32.357 56.732 -15.847 1.00 33.53 573 LEU A O 1
ATOM 4502 N N . ALA A 1 574 ? 31.306 58.189 -17.231 1.00 32.28 574 ALA A N 1
ATOM 4503 C CA . ALA A 1 574 ? 32.351 59.009 -17.911 1.00 32.28 574 ALA A CA 1
ATOM 4504 C C . ALA A 1 574 ? 33.773 58.467 -18.325 1.00 32.28 574 ALA A C 1
ATOM 4506 O O . ALA A 1 574 ? 34.340 57.614 -17.652 1.00 32.28 574 ALA A O 1
ATOM 4507 N N . PRO A 1 575 ? 34.415 59.002 -19.407 1.00 64.75 575 PRO A N 1
ATOM 4508 C CA . PRO A 1 575 ? 35.662 58.447 -19.987 1.00 64.75 575 PRO A CA 1
ATOM 4509 C C . PRO A 1 575 ? 36.913 59.370 -19.985 1.00 64.75 575 PRO A C 1
ATOM 4511 O O . PRO A 1 575 ? 36.784 60.595 -19.987 1.00 64.75 575 PRO A O 1
ATOM 4514 N N . SER A 1 576 ? 38.125 58.804 -20.156 1.00 26.95 576 SER A N 1
ATOM 4515 C CA . SER A 1 576 ? 39.297 59.538 -20.696 1.00 26.95 576 SER A CA 1
ATOM 4516 C C . SER A 1 576 ? 40.441 58.673 -21.295 1.00 26.95 576 SER A C 1
ATOM 4518 O O . SER A 1 576 ? 40.895 57.699 -20.710 1.00 26.95 576 SER A O 1
ATOM 4520 N N . LEU A 1 577 ? 40.903 59.107 -22.480 1.00 29.84 577 LEU A N 1
ATOM 4521 C CA . LEU A 1 577 ? 42.263 59.086 -23.073 1.00 29.84 577 LEU A CA 1
ATOM 4522 C C . LEU A 1 577 ? 43.188 57.832 -23.048 1.00 29.84 577 LEU A C 1
ATOM 4524 O O . LEU A 1 577 ? 43.715 57.403 -22.028 1.00 29.84 577 LEU A O 1
ATOM 4528 N N . SER A 1 578 ? 43.539 57.389 -24.263 1.00 32.94 578 SER A N 1
ATOM 4529 C CA . SER A 1 578 ? 44.703 56.565 -24.676 1.00 32.94 578 SER A CA 1
ATOM 4530 C C . SER A 1 578 ? 45.967 57.442 -24.956 1.00 32.94 578 SER A C 1
ATOM 4532 O O . SER A 1 578 ? 45.803 58.661 -24.872 1.00 32.94 578 SER A O 1
ATOM 4534 N N . PRO A 1 579 ? 47.170 56.952 -25.398 1.00 54.41 579 PRO A N 1
ATOM 4535 C CA . PRO A 1 579 ? 47.516 55.601 -25.901 1.00 54.41 579 PRO A CA 1
ATOM 4536 C C . PRO A 1 579 ? 48.935 55.023 -25.573 1.00 54.41 579 PRO A C 1
ATOM 4538 O O . PRO A 1 579 ? 49.796 55.687 -25.007 1.00 54.41 579 PRO A O 1
ATOM 4541 N N . SER A 1 580 ? 49.204 53.823 -26.126 1.00 27.17 580 SER A N 1
ATOM 4542 C CA . SER A 1 580 ? 50.439 53.410 -26.855 1.00 27.17 580 SER A CA 1
ATOM 4543 C C . SER A 1 580 ? 51.424 52.355 -26.287 1.00 27.17 580 SER A C 1
ATOM 4545 O O . SER A 1 580 ? 51.893 52.408 -25.158 1.00 27.17 580 SER A O 1
ATOM 4547 N N . THR A 1 581 ? 51.833 51.477 -27.221 1.00 28.25 581 THR A N 1
ATOM 4548 C CA . THR A 1 581 ? 53.079 50.675 -27.325 1.00 28.25 581 THR A CA 1
ATOM 4549 C C . THR A 1 581 ? 53.377 49.466 -26.414 1.00 28.25 581 THR A C 1
ATOM 4551 O O . THR A 1 581 ? 53.155 49.436 -25.212 1.00 28.25 581 THR A O 1
ATOM 4554 N N . SER A 1 582 ? 53.936 48.448 -27.079 1.00 27.19 582 SER A N 1
ATOM 4555 C CA . SER A 1 582 ? 54.420 47.130 -26.625 1.00 27.19 582 SER A CA 1
ATOM 4556 C C . SER A 1 582 ? 55.971 47.089 -26.601 1.00 27.19 582 SER A C 1
ATOM 4558 O O . SER A 1 582 ? 56.563 48.102 -26.971 1.00 27.19 582 SER A O 1
ATOM 4560 N N . PRO A 1 583 ? 56.674 45.952 -26.349 1.00 48.19 583 PRO A N 1
ATOM 4561 C CA . PRO A 1 583 ? 56.237 44.607 -25.921 1.00 48.19 583 PRO A CA 1
ATOM 4562 C C . PRO A 1 583 ? 57.029 44.048 -24.705 1.00 48.19 583 PRO A C 1
ATOM 4564 O O . PRO A 1 583 ? 57.948 44.697 -24.218 1.00 48.19 583 PRO A O 1
ATOM 4567 N N . THR A 1 584 ? 56.743 42.805 -24.271 1.00 26.22 584 THR A N 1
ATOM 4568 C CA . THR A 1 584 ? 57.736 41.717 -24.009 1.00 26.22 584 THR A CA 1
ATOM 4569 C C . THR A 1 584 ? 57.043 40.426 -23.518 1.00 26.22 584 THR A C 1
ATOM 4571 O O . THR A 1 584 ? 56.067 40.465 -22.777 1.00 26.22 584 THR A O 1
ATOM 4574 N N . ARG A 1 585 ? 57.570 39.264 -23.930 1.00 29.72 585 ARG A N 1
ATOM 4575 C CA . ARG A 1 585 ? 57.292 37.888 -23.444 1.00 29.72 585 ARG A CA 1
ATOM 4576 C C . ARG A 1 585 ? 58.665 37.192 -23.251 1.00 29.72 585 ARG A C 1
ATOM 4578 O O . ARG A 1 585 ? 59.622 37.699 -23.836 1.00 29.72 585 ARG A O 1
ATOM 4585 N N . PRO A 1 586 ? 58.802 36.023 -22.580 1.00 42.09 586 PRO A N 1
ATOM 4586 C CA . PRO A 1 586 ? 57.781 35.213 -21.899 1.00 42.09 586 PRO A CA 1
ATOM 4587 C C . PRO A 1 586 ? 58.162 34.722 -20.477 1.00 42.09 586 PRO A C 1
ATOM 4589 O O . PRO A 1 586 ? 59.335 34.602 -20.142 1.00 42.09 586 PRO A O 1
ATOM 4592 N N . ILE A 1 587 ? 57.169 34.274 -19.697 1.00 30.00 587 ILE A N 1
ATOM 4593 C CA . ILE A 1 587 ? 57.337 33.246 -18.645 1.00 30.00 587 ILE A CA 1
ATOM 4594 C C . ILE A 1 587 ? 56.156 32.261 -18.762 1.00 30.00 587 ILE A C 1
ATOM 4596 O O . ILE A 1 587 ? 55.036 32.679 -19.057 1.00 30.00 587 ILE A O 1
ATOM 4600 N N . PHE A 1 588 ? 56.406 30.957 -18.590 1.00 34.22 588 PHE A N 1
ATOM 4601 C CA . PHE A 1 588 ? 55.373 29.906 -18.599 1.00 34.22 588 PHE A CA 1
ATOM 4602 C C . PHE A 1 588 ? 54.728 29.730 -17.211 1.00 34.22 588 PHE A C 1
ATOM 4604 O O . PHE A 1 588 ? 55.376 29.938 -16.189 1.00 34.22 588 PHE A O 1
ATOM 4611 N N . GLY A 1 589 ? 53.438 29.383 -17.184 1.00 36.62 589 GLY A N 1
ATOM 4612 C CA . GLY A 1 589 ? 52.595 29.476 -15.985 1.00 36.62 589 GLY A CA 1
ATOM 4613 C C . GLY A 1 589 ? 52.709 28.336 -14.963 1.00 36.62 589 GLY A C 1
ATOM 4614 O O . GLY A 1 589 ? 53.305 27.291 -15.216 1.00 36.62 589 GLY A O 1
ATOM 4615 N N . VAL A 1 590 ? 52.054 28.547 -13.814 1.00 34.84 590 VAL A N 1
ATOM 4616 C CA . VAL A 1 590 ? 51.849 27.582 -12.719 1.00 34.84 590 VAL A CA 1
ATOM 4617 C C . VAL A 1 590 ? 50.422 27.773 -12.160 1.00 34.84 590 VAL A C 1
ATOM 4619 O O . VAL A 1 590 ? 50.031 28.922 -11.947 1.00 34.84 590 VAL A O 1
ATOM 4622 N N . PRO A 1 591 ? 49.628 26.707 -11.927 1.00 41.50 591 PRO A N 1
ATOM 4623 C CA . PRO A 1 591 ? 48.299 26.792 -11.304 1.00 41.50 591 PRO A CA 1
ATOM 4624 C C . PRO A 1 591 ? 48.353 26.797 -9.755 1.00 41.50 591 PRO A C 1
ATOM 4626 O O . PRO A 1 591 ? 49.368 26.402 -9.178 1.00 41.50 591 PRO A O 1
ATOM 4629 N N . PRO A 1 592 ? 47.273 27.209 -9.057 1.00 36.97 592 PRO A N 1
ATOM 4630 C CA . PRO A 1 592 ? 47.205 27.206 -7.589 1.00 36.97 592 PRO A CA 1
ATOM 4631 C C . PRO A 1 592 ? 47.196 25.786 -6.963 1.00 36.97 592 PRO A C 1
ATOM 4633 O O . PRO A 1 592 ? 46.899 24.809 -7.654 1.00 36.97 592 PRO A O 1
ATOM 4636 N N . PRO A 1 593 ? 47.545 25.644 -5.663 1.00 35.94 593 PRO A N 1
ATOM 4637 C CA . PRO A 1 593 ? 48.030 24.377 -5.099 1.00 35.94 593 PRO A CA 1
ATOM 4638 C C . PRO A 1 593 ? 46.975 23.494 -4.388 1.00 35.94 593 PRO A C 1
ATOM 4640 O O . PRO A 1 593 ? 45.977 24.004 -3.878 1.00 35.94 593 PRO A O 1
ATOM 4643 N N . PRO A 1 594 ? 47.237 22.175 -4.250 1.00 43.03 594 PRO A N 1
ATOM 4644 C CA . PRO A 1 594 ? 46.466 21.255 -3.406 1.00 43.03 594 PRO A CA 1
ATOM 4645 C C . PRO A 1 594 ? 46.914 21.265 -1.921 1.00 43.03 594 PRO A C 1
ATOM 4647 O O . PRO A 1 594 ? 48.047 21.654 -1.619 1.00 43.03 594 PRO A O 1
ATOM 4650 N N . PRO A 1 595 ? 46.071 20.790 -0.979 1.00 38.16 595 PRO A N 1
ATOM 4651 C CA . PRO A 1 595 ? 46.385 20.755 0.453 1.00 38.16 595 PRO A CA 1
ATOM 4652 C C . PRO A 1 595 ? 47.361 19.617 0.849 1.00 38.16 595 PRO A C 1
ATOM 4654 O O . PRO A 1 595 ? 47.210 18.490 0.370 1.00 38.16 595 PRO A O 1
ATOM 4657 N N . PRO A 1 596 ? 48.332 19.869 1.754 1.00 34.03 596 PRO A N 1
ATOM 4658 C CA . PRO A 1 596 ? 49.266 18.863 2.280 1.00 34.03 596 PRO A CA 1
ATOM 4659 C C . PRO A 1 596 ? 48.979 18.556 3.791 1.00 34.03 596 PRO A C 1
ATOM 4661 O O . PRO A 1 596 ? 47.905 18.903 4.275 1.00 34.03 596 PRO A O 1
ATOM 4664 N N . PRO A 1 597 ? 49.841 17.849 4.560 1.00 48.53 597 PRO A N 1
ATOM 4665 C CA . PRO A 1 597 ? 49.798 16.381 4.606 1.00 48.53 597 PRO A CA 1
ATOM 4666 C C . PRO A 1 597 ? 49.926 15.777 6.032 1.00 48.53 597 PRO A C 1
ATOM 4668 O O . PRO A 1 597 ? 50.306 16.459 6.979 1.00 48.53 597 PRO A O 1
ATOM 4671 N N . GLU A 1 598 ? 49.801 14.450 6.163 1.00 28.86 598 GLU A N 1
ATOM 4672 C CA . GLU A 1 598 ? 50.464 13.699 7.251 1.00 28.86 598 GLU A CA 1
ATOM 4673 C C . GLU A 1 598 ? 51.427 12.622 6.715 1.00 28.86 598 GLU A C 1
ATOM 4675 O O . GLU A 1 598 ? 51.484 12.341 5.516 1.00 28.86 598 GLU A O 1
ATOM 4680 N N . ARG A 1 599 ? 52.335 12.149 7.582 1.00 29.59 599 ARG A N 1
ATOM 4681 C CA . ARG A 1 599 ? 53.747 11.981 7.199 1.00 29.59 599 ARG A CA 1
ATOM 4682 C C . ARG A 1 599 ? 54.311 10.568 7.403 1.00 29.59 599 ARG A C 1
ATOM 4684 O O . ARG A 1 599 ? 54.341 10.036 8.504 1.00 29.59 599 ARG A O 1
ATOM 4691 N N . ASN A 1 600 ? 54.876 10.025 6.323 1.00 31.02 600 ASN A N 1
ATOM 4692 C CA . ASN A 1 600 ? 55.615 8.756 6.263 1.00 31.02 600 ASN A CA 1
ATOM 4693 C C . ASN A 1 600 ? 56.792 8.632 7.258 1.00 31.02 600 ASN A C 1
ATOM 4695 O O . ASN A 1 600 ? 57.571 9.582 7.380 1.00 31.02 600 ASN A O 1
ATOM 4699 N N . ARG A 1 601 ? 57.055 7.402 7.746 1.00 31.47 601 ARG A N 1
ATOM 4700 C CA . ARG A 1 601 ? 58.250 6.543 7.457 1.00 31.47 601 ARG A CA 1
ATOM 4701 C C . ARG A 1 601 ? 58.314 5.344 8.439 1.00 31.47 601 ARG A C 1
ATOM 4703 O O . ARG A 1 601 ? 57.893 5.488 9.575 1.00 31.47 601 ARG A O 1
ATOM 4710 N N . GLY A 1 602 ? 58.828 4.161 8.073 1.00 27.45 602 GLY A N 1
ATOM 4711 C CA . GLY A 1 602 ? 59.433 3.744 6.796 1.00 27.45 602 GLY A CA 1
ATOM 4712 C C . GLY A 1 602 ? 59.680 2.220 6.676 1.00 27.45 602 GLY A C 1
ATOM 4713 O O . GLY A 1 602 ? 59.183 1.446 7.486 1.00 27.45 602 GLY A O 1
ATOM 4714 N N . LYS A 1 603 ? 60.422 1.832 5.625 1.00 31.12 603 LYS A N 1
ATOM 4715 C CA . LYS A 1 603 ? 60.859 0.464 5.229 1.00 31.12 603 LYS A CA 1
ATOM 4716 C C . LYS A 1 603 ? 61.904 -0.120 6.224 1.00 31.12 603 LYS A C 1
ATOM 4718 O O . LYS A 1 603 ? 62.284 0.600 7.141 1.00 31.12 603 LYS A O 1
ATOM 4723 N N . HIS A 1 604 ? 62.459 -1.339 6.151 1.00 31.31 604 HIS A N 1
ATOM 4724 C CA . HIS A 1 604 ? 62.714 -2.349 5.091 1.00 31.31 604 HIS A CA 1
ATOM 4725 C C . HIS A 1 604 ? 62.756 -3.770 5.732 1.00 31.31 604 HIS A C 1
ATOM 4727 O O . HIS A 1 604 ? 62.852 -3.836 6.955 1.00 31.31 604 HIS A O 1
ATOM 4733 N N . ASP A 1 605 ? 62.849 -4.938 5.071 1.00 27.81 605 ASP A N 1
ATOM 4734 C CA . ASP A 1 605 ? 62.426 -5.524 3.766 1.00 27.81 605 ASP A CA 1
ATOM 4735 C C . ASP A 1 605 ? 62.710 -7.064 3.857 1.00 27.81 605 ASP A C 1
ATOM 4737 O O . ASP A 1 605 ? 63.456 -7.482 4.744 1.00 27.81 605 ASP A O 1
ATOM 4741 N N . GLY A 1 606 ? 62.180 -7.927 2.966 1.00 26.11 606 GLY A N 1
ATOM 4742 C CA . GLY A 1 606 ? 62.536 -9.370 2.924 1.00 26.11 606 GLY A CA 1
ATOM 4743 C C . GLY A 1 606 ? 61.476 -10.321 2.330 1.00 26.11 606 GLY A C 1
ATOM 4744 O O . GLY A 1 606 ? 60.297 -9.984 2.299 1.00 26.11 606 GLY A O 1
ATOM 4745 N N . GLY A 1 607 ? 61.899 -11.498 1.833 1.00 24.03 607 GLY A N 1
ATOM 4746 C CA . GLY A 1 607 ? 61.094 -12.431 1.014 1.00 24.03 607 GLY A CA 1
ATOM 4747 C C . GLY A 1 607 ? 60.735 -13.818 1.622 1.00 24.03 607 GLY A C 1
ATOM 4748 O O . GLY A 1 607 ? 60.929 -14.027 2.816 1.00 24.03 607 GLY A O 1
ATOM 4749 N N . PRO A 1 608 ? 60.172 -14.742 0.801 1.00 54.09 608 PRO A N 1
ATOM 4750 C CA . PRO A 1 608 ? 59.379 -15.945 1.186 1.00 54.09 608 PRO A CA 1
ATOM 4751 C C . PRO A 1 608 ? 60.230 -17.189 1.593 1.00 54.09 608 PRO A C 1
ATOM 4753 O O . PRO A 1 608 ? 61.446 -17.105 1.422 1.00 54.09 608 PRO A O 1
ATOM 4756 N N . PRO A 1 609 ? 59.671 -18.350 2.068 1.00 38.12 609 PRO A N 1
ATOM 4757 C CA . PRO A 1 609 ? 58.324 -18.901 1.792 1.00 38.12 609 PRO A CA 1
ATOM 4758 C C . PRO A 1 609 ? 57.563 -19.619 2.946 1.00 38.12 609 PRO A C 1
ATOM 4760 O O . PRO A 1 609 ? 57.959 -19.613 4.106 1.00 38.12 609 PRO A O 1
ATOM 4763 N N . SER A 1 610 ? 56.428 -20.240 2.593 1.00 33.72 610 SER A N 1
ATOM 4764 C CA . SER A 1 610 ? 55.510 -21.023 3.444 1.00 33.72 610 SER A CA 1
ATOM 4765 C C . SER A 1 610 ? 55.938 -22.479 3.691 1.00 33.72 610 SER A C 1
ATOM 4767 O O . SER A 1 610 ? 56.503 -23.102 2.791 1.00 33.72 610 SER A O 1
ATOM 4769 N N . PRO A 1 611 ? 55.478 -23.082 4.803 1.00 30.92 611 PRO A N 1
ATOM 4770 C CA . PRO A 1 611 ? 54.773 -24.371 4.701 1.00 30.92 611 PRO A CA 1
ATOM 4771 C C . PRO A 1 611 ? 53.454 -24.439 5.512 1.00 30.92 611 PRO A C 1
ATOM 4773 O O . PRO A 1 611 ? 53.048 -23.482 6.168 1.00 30.92 611 PRO A O 1
ATOM 4776 N N . GLN A 1 612 ? 52.758 -25.577 5.415 1.00 25.73 612 GLN A N 1
ATOM 4777 C CA . GLN A 1 612 ? 51.461 -25.883 6.048 1.00 25.73 612 GLN A CA 1
ATOM 4778 C C . GLN A 1 612 ? 51.630 -26.491 7.457 1.00 25.73 612 GLN A C 1
ATOM 4780 O O . GLN A 1 612 ? 52.676 -27.071 7.725 1.00 25.73 612 GLN A O 1
ATOM 4785 N N . GLU A 1 613 ? 50.580 -26.467 8.298 1.00 26.92 613 GLU A N 1
ATOM 4786 C CA . GLU A 1 613 ? 49.901 -27.690 8.806 1.00 26.92 613 GLU A CA 1
ATOM 4787 C C . GLU A 1 613 ? 48.783 -27.402 9.841 1.00 26.92 613 GLU A C 1
ATOM 4789 O O . GLU A 1 613 ? 48.529 -26.267 10.243 1.00 26.92 613 GLU A O 1
ATOM 4794 N N . GLN A 1 614 ? 48.036 -28.456 10.182 1.00 28.92 614 GLN A N 1
ATOM 4795 C CA . GLN A 1 614 ? 46.702 -28.448 10.796 1.00 28.92 614 GLN A CA 1
ATOM 4796 C C . GLN A 1 614 ? 46.710 -28.585 12.334 1.00 28.92 614 GLN A C 1
ATOM 4798 O O . GLN A 1 614 ? 47.638 -29.156 12.903 1.00 28.92 614 GLN A O 1
ATOM 4803 N N . LYS A 1 615 ? 45.561 -28.308 12.983 1.00 25.28 615 LYS A N 1
ATOM 4804 C CA . LYS A 1 615 ? 44.726 -29.393 13.569 1.00 25.28 615 LYS A CA 1
ATOM 4805 C C . LYS A 1 615 ? 43.333 -28.944 14.023 1.00 25.28 615 LYS A C 1
ATOM 4807 O O . LYS A 1 615 ? 43.089 -27.774 14.291 1.00 25.28 615 LYS A O 1
ATOM 4812 N N . SER A 1 616 ? 42.409 -29.907 14.091 1.00 36.00 616 SER A N 1
ATOM 4813 C CA . SER A 1 616 ? 40.999 -29.706 14.449 1.00 36.00 616 SER A CA 1
ATOM 4814 C C . SER A 1 616 ? 40.479 -30.813 15.372 1.00 36.00 616 SER A C 1
ATOM 4816 O O . SER A 1 616 ? 40.863 -31.964 15.206 1.00 36.00 616 SER A O 1
ATOM 4818 N N . THR A 1 617 ? 39.582 -30.460 16.301 1.00 30.11 617 THR A N 1
ATOM 4819 C CA . THR A 1 617 ? 38.621 -31.337 17.015 1.00 30.11 617 THR A CA 1
ATOM 4820 C C . THR A 1 617 ? 37.698 -30.442 17.858 1.00 30.11 617 THR A C 1
ATOM 4822 O O . THR A 1 617 ? 38.154 -29.423 18.362 1.00 30.11 617 THR A O 1
ATOM 4825 N N . SER A 1 618 ? 36.418 -30.731 18.112 1.00 39.91 618 SER A N 1
ATOM 4826 C CA . SER A 1 618 ? 35.508 -31.737 17.546 1.00 39.91 618 SER A CA 1
ATOM 4827 C C . SER A 1 618 ? 34.066 -31.225 17.714 1.00 39.91 618 SER A C 1
ATOM 4829 O O . SER A 1 618 ? 33.688 -30.808 18.809 1.00 39.91 618 SER A O 1
ATOM 4831 N N . GLN A 1 619 ? 33.238 -31.248 16.662 1.00 44.69 619 GLN A N 1
ATOM 4832 C CA . GLN A 1 619 ? 31.825 -30.836 16.770 1.00 44.69 619 GLN A CA 1
ATOM 4833 C C . GLN A 1 619 ? 30.973 -31.840 17.568 1.00 44.69 619 GLN A C 1
ATOM 4835 O O . GLN A 1 619 ? 29.964 -31.459 18.165 1.00 44.69 619 GLN A O 1
ATOM 4840 N N . THR A 1 620 ? 31.386 -33.110 17.617 1.00 40.75 620 THR A N 1
ATOM 4841 C CA . THR A 1 620 ? 30.599 -34.235 18.146 1.00 40.75 620 THR A CA 1
ATOM 4842 C C . THR A 1 620 ? 30.197 -34.044 19.611 1.00 40.75 620 THR A C 1
ATOM 4844 O O . THR A 1 620 ? 29.061 -34.335 19.983 1.00 40.75 620 THR A O 1
ATOM 4847 N N . THR A 1 621 ? 31.087 -33.483 20.436 1.00 44.69 621 THR A N 1
ATOM 4848 C CA . THR A 1 621 ? 30.853 -33.261 21.873 1.00 44.69 621 THR A CA 1
ATOM 4849 C C . THR A 1 621 ? 29.689 -32.301 22.138 1.00 44.69 621 THR A C 1
ATOM 4851 O O . THR A 1 621 ? 28.939 -32.490 23.093 1.00 44.69 621 THR A O 1
ATOM 4854 N N . ARG A 1 622 ? 29.480 -31.295 21.272 1.00 53.38 622 ARG A N 1
ATOM 4855 C CA . ARG A 1 622 ? 28.376 -30.329 21.421 1.00 53.38 622 ARG A CA 1
ATOM 4856 C C . ARG A 1 622 ? 27.012 -30.968 21.152 1.00 53.38 622 ARG A C 1
ATOM 4858 O O . ARG A 1 622 ? 26.055 -30.664 21.855 1.00 53.38 622 ARG A O 1
ATOM 4865 N N . ILE A 1 623 ? 26.929 -31.881 20.183 1.00 54.62 623 ILE A N 1
ATOM 4866 C CA . ILE A 1 623 ? 25.673 -32.555 19.810 1.00 54.62 623 ILE A CA 1
ATOM 4867 C C . ILE A 1 623 ? 25.193 -33.475 20.944 1.00 54.62 623 ILE A C 1
ATOM 4869 O O . ILE A 1 623 ? 24.011 -33.467 21.284 1.00 54.62 623 ILE A O 1
ATOM 4873 N N . VAL A 1 624 ? 26.111 -34.212 21.582 1.00 52.00 624 VAL A N 1
ATOM 4874 C CA . VAL A 1 624 ? 25.789 -35.089 22.723 1.00 52.00 624 VAL A CA 1
ATOM 4875 C C . VAL A 1 624 ? 25.267 -34.285 23.922 1.00 52.00 624 VAL A C 1
ATOM 4877 O O . VAL A 1 624 ? 24.261 -34.665 24.516 1.00 52.00 624 VAL A O 1
ATOM 4880 N N . LEU A 1 625 ? 25.888 -33.143 24.240 1.00 53.22 625 LEU A N 1
ATOM 4881 C CA . LEU A 1 625 ? 25.437 -32.267 25.331 1.00 53.22 625 LEU A CA 1
ATOM 4882 C C . LEU A 1 625 ? 24.026 -31.700 25.091 1.00 53.22 625 LEU A C 1
ATOM 4884 O O . LEU A 1 625 ? 23.212 -31.686 26.013 1.00 53.22 625 LEU A O 1
ATOM 4888 N N . ILE A 1 626 ? 23.708 -31.295 23.855 1.00 67.00 626 ILE A N 1
ATOM 4889 C CA . ILE A 1 626 ? 22.369 -30.799 23.488 1.00 67.00 626 ILE A CA 1
ATOM 4890 C C . ILE A 1 626 ? 21.310 -31.906 23.634 1.00 67.00 626 ILE A C 1
ATOM 4892 O O . ILE A 1 626 ? 20.232 -31.657 24.175 1.00 67.00 626 ILE A O 1
ATOM 4896 N N . ALA A 1 627 ? 21.620 -33.139 23.217 1.00 61.59 627 ALA A N 1
ATOM 4897 C CA . ALA A 1 627 ? 20.711 -34.276 23.370 1.00 61.59 627 ALA A CA 1
ATOM 4898 C C . ALA A 1 627 ? 20.425 -34.603 24.850 1.00 61.59 627 ALA A C 1
ATOM 4900 O O . ALA A 1 627 ? 19.269 -34.796 25.226 1.00 61.59 627 ALA A O 1
ATOM 4901 N N . ILE A 1 628 ? 21.457 -34.601 25.703 1.00 66.12 628 ILE A N 1
ATOM 4902 C CA . ILE A 1 628 ? 21.313 -34.827 27.151 1.00 66.12 628 ILE A CA 1
ATOM 4903 C C . ILE A 1 628 ? 20.457 -33.723 27.793 1.00 66.12 628 ILE A C 1
ATOM 4905 O O . ILE A 1 628 ? 19.533 -34.030 28.547 1.00 66.12 628 ILE A O 1
ATOM 4909 N N . ALA A 1 629 ? 20.702 -32.452 27.455 1.00 69.75 629 ALA A N 1
ATOM 4910 C CA . ALA A 1 629 ? 19.917 -31.327 27.965 1.00 69.75 629 ALA A CA 1
ATOM 4911 C C . ALA A 1 629 ? 18.422 -31.437 27.601 1.00 69.75 629 ALA A C 1
ATOM 4913 O O . ALA A 1 629 ? 17.562 -31.194 28.449 1.00 69.75 629 ALA A O 1
ATOM 4914 N N . GLY A 1 630 ? 18.105 -31.870 26.374 1.00 72.75 630 GLY A N 1
ATOM 4915 C CA . GLY A 1 630 ? 16.726 -32.111 25.937 1.00 72.75 630 GLY A CA 1
ATOM 4916 C C . GLY A 1 630 ? 16.014 -33.207 26.741 1.00 72.75 630 GLY A C 1
ATOM 4917 O O . GLY A 1 630 ? 14.866 -33.023 27.149 1.00 72.75 630 GLY A O 1
ATOM 4918 N N . VAL A 1 631 ? 16.700 -34.318 27.032 1.00 71.12 631 VAL A N 1
ATOM 4919 C CA . VAL A 1 631 ? 16.150 -35.414 27.853 1.00 71.12 631 VAL A CA 1
ATOM 4920 C C . VAL A 1 631 ? 15.908 -34.964 29.298 1.00 71.12 631 VAL A C 1
ATOM 4922 O O . VAL A 1 631 ? 14.840 -35.234 29.849 1.00 71.12 631 VAL A O 1
ATOM 4925 N N . VAL A 1 632 ? 16.845 -34.224 29.901 1.00 74.56 632 VAL A N 1
ATOM 4926 C CA . VAL A 1 632 ? 16.688 -33.679 31.263 1.00 74.56 632 VAL A CA 1
ATOM 4927 C C . VAL A 1 632 ? 15.498 -32.716 31.341 1.00 74.56 632 VAL A C 1
ATOM 4929 O O . VAL A 1 632 ? 14.670 -32.837 32.245 1.00 74.56 632 VAL A O 1
ATOM 4932 N N . LEU A 1 633 ? 15.350 -31.809 30.368 1.00 75.62 633 LEU A N 1
ATOM 4933 C CA . LEU A 1 633 ? 14.222 -30.873 30.312 1.00 75.62 633 LEU A CA 1
ATOM 4934 C C . LEU A 1 633 ? 12.869 -31.595 30.173 1.00 75.62 633 LEU A C 1
ATOM 4936 O O . LEU A 1 633 ? 11.889 -31.206 30.812 1.00 75.62 633 LEU A O 1
ATOM 4940 N N . PHE A 1 634 ? 12.814 -32.677 29.390 1.00 75.31 634 PHE A N 1
ATOM 4941 C CA . PHE A 1 634 ? 11.611 -33.499 29.243 1.00 75.31 634 PHE A CA 1
ATOM 4942 C C . PHE A 1 634 ? 11.239 -34.233 30.544 1.00 75.31 634 PHE A C 1
ATOM 4944 O O . PHE A 1 634 ? 10.071 -34.239 30.934 1.00 75.31 634 PHE A O 1
ATOM 4951 N N . ILE A 1 635 ? 12.222 -34.783 31.268 1.00 78.12 635 ILE A N 1
ATOM 4952 C CA . ILE A 1 635 ? 12.007 -35.422 32.580 1.00 78.12 635 ILE A CA 1
ATOM 4953 C C . ILE A 1 635 ? 11.455 -34.412 33.601 1.00 78.12 635 ILE A C 1
ATOM 4955 O O . ILE A 1 635 ? 10.508 -34.726 34.325 1.00 78.12 635 ILE A O 1
ATOM 4959 N N . ILE A 1 636 ? 11.980 -33.181 33.618 1.00 80.44 636 ILE A N 1
ATOM 4960 C CA . ILE A 1 636 ? 11.480 -32.091 34.474 1.00 80.44 636 ILE A CA 1
ATOM 4961 C C . ILE A 1 636 ? 10.019 -31.747 34.137 1.00 80.44 636 ILE A C 1
ATOM 4963 O O . ILE A 1 636 ? 9.201 -31.596 35.045 1.00 80.44 636 ILE A O 1
ATOM 4967 N N . LEU A 1 637 ? 9.658 -31.684 32.850 1.00 73.56 637 LEU A N 1
ATOM 4968 C CA . LEU A 1 637 ? 8.279 -31.452 32.399 1.00 73.56 637 LEU A CA 1
ATOM 4969 C C . LEU A 1 637 ? 7.311 -32.564 32.836 1.00 73.56 637 LEU A C 1
ATOM 4971 O O . LEU A 1 637 ? 6.210 -32.269 33.306 1.00 73.56 637 LEU A O 1
ATOM 4975 N N . VAL A 1 638 ? 7.720 -33.833 32.740 1.00 77.88 638 VAL A N 1
ATOM 4976 C CA . VAL A 1 638 ? 6.909 -34.976 33.196 1.00 77.88 638 VAL A CA 1
ATOM 4977 C C . VAL A 1 638 ? 6.734 -34.958 34.720 1.00 77.88 638 VAL A C 1
ATOM 4979 O O . VAL A 1 638 ? 5.615 -35.130 35.205 1.00 77.88 638 VAL A O 1
ATOM 4982 N N . LEU A 1 639 ? 7.795 -34.673 35.484 1.00 73.81 639 LEU A N 1
ATOM 4983 C CA . LEU A 1 639 ? 7.716 -34.510 36.942 1.00 73.81 639 LEU A CA 1
ATOM 4984 C C . LEU A 1 639 ? 6.797 -33.348 37.344 1.00 73.81 639 LEU A C 1
ATOM 4986 O O . LEU A 1 639 ? 5.963 -33.508 38.236 1.00 73.81 639 LEU A O 1
ATOM 4990 N N . ALA A 1 640 ? 6.881 -32.204 36.661 1.00 73.75 640 ALA A N 1
ATOM 4991 C CA . ALA A 1 640 ? 5.984 -31.075 36.893 1.00 73.75 640 ALA A CA 1
ATOM 4992 C C . ALA A 1 640 ? 4.513 -31.458 36.645 1.00 73.75 640 ALA A C 1
ATOM 4994 O O . ALA A 1 640 ? 3.651 -31.157 37.473 1.00 73.75 640 ALA A O 1
ATOM 4995 N N . LEU A 1 641 ? 4.219 -32.184 35.560 1.00 73.38 641 LEU A N 1
ATOM 4996 C CA . LEU A 1 641 ? 2.865 -32.649 35.251 1.00 73.38 641 LEU A CA 1
ATOM 4997 C C . LEU A 1 641 ? 2.330 -33.618 36.323 1.00 73.38 641 LEU A C 1
ATOM 4999 O O . LEU A 1 641 ? 1.200 -33.460 36.795 1.00 73.38 641 LEU A O 1
ATOM 5003 N N . LEU A 1 642 ? 3.159 -34.569 36.769 1.00 71.88 642 LEU A N 1
ATOM 5004 C CA . LEU A 1 642 ? 2.837 -35.521 37.840 1.00 71.88 642 LEU A CA 1
ATOM 5005 C C . LEU A 1 642 ? 2.603 -34.839 39.200 1.00 71.88 642 LEU A C 1
ATOM 5007 O O . LEU A 1 642 ? 1.748 -35.283 39.963 1.00 71.88 642 LEU A O 1
ATOM 5011 N N . LEU A 1 643 ? 3.297 -33.735 39.494 1.00 70.69 643 LEU A N 1
ATOM 5012 C CA . LEU A 1 643 ? 3.101 -32.938 40.714 1.00 70.69 643 LEU A CA 1
ATOM 5013 C C . LEU A 1 643 ? 1.884 -31.994 40.638 1.00 70.69 643 LEU A C 1
ATOM 5015 O O . LEU A 1 643 ? 1.309 -31.632 41.671 1.00 70.69 643 LEU A O 1
ATOM 5019 N N . LEU A 1 644 ? 1.465 -31.597 39.432 1.00 63.66 644 LEU A N 1
ATOM 5020 C CA . LEU A 1 644 ? 0.311 -30.719 39.206 1.00 63.66 644 LEU A CA 1
ATOM 5021 C C . LEU A 1 644 ? -1.020 -31.483 39.134 1.00 63.66 644 LEU A C 1
ATOM 5023 O O . LEU A 1 644 ? -2.017 -30.999 39.673 1.00 63.66 644 LEU A O 1
ATOM 5027 N N . LEU A 1 645 ? -1.050 -32.691 38.562 1.00 62.78 645 LEU A N 1
ATOM 5028 C CA . LEU A 1 645 ? -2.259 -33.523 38.458 1.00 62.78 645 LEU A CA 1
ATOM 5029 C C . LEU A 1 645 ? -2.997 -33.718 39.811 1.00 62.78 645 LEU A C 1
ATOM 5031 O O . LEU A 1 645 ? -4.203 -33.440 39.872 1.00 62.78 645 LEU A O 1
ATOM 5035 N N . PRO A 1 646 ? -2.328 -34.071 40.933 1.00 55.00 646 PRO A N 1
ATOM 5036 C CA . PRO A 1 646 ? -2.961 -34.139 42.252 1.00 55.00 646 PRO A CA 1
ATOM 5037 C C . PRO A 1 646 ? -3.500 -32.790 42.747 1.00 55.00 646 PRO A C 1
ATOM 5039 O O . PRO A 1 646 ? -4.544 -32.749 43.406 1.00 55.00 646 PRO A O 1
ATOM 5042 N N . LYS A 1 647 ? -2.825 -31.675 42.428 1.00 52.91 647 LYS A N 1
ATOM 5043 C CA . LYS A 1 647 ? -3.258 -30.320 42.810 1.00 52.91 647 LYS A CA 1
ATOM 5044 C C . LYS A 1 647 ? -4.521 -29.911 42.045 1.00 52.91 647 LYS A C 1
ATOM 5046 O O . LYS A 1 647 ? -5.473 -29.445 42.670 1.00 52.91 647 LYS A O 1
ATOM 5051 N N . CYS A 1 648 ? -4.591 -30.167 40.738 1.00 51.06 648 CYS A N 1
ATOM 5052 C CA . CYS A 1 648 ? -5.783 -29.920 39.918 1.00 51.06 648 CYS A CA 1
ATOM 5053 C C . CYS A 1 648 ? -6.999 -30.730 40.407 1.00 51.06 648 CYS A C 1
ATOM 5055 O O . CYS A 1 648 ? -8.086 -30.173 40.585 1.00 51.06 648 CYS A O 1
ATOM 5057 N N . LEU A 1 649 ? -6.813 -32.019 40.714 1.00 51.03 649 LEU A N 1
ATOM 5058 C CA . LEU A 1 649 ? -7.879 -32.880 41.243 1.00 51.03 649 LEU A CA 1
ATOM 5059 C C . LEU A 1 649 ? -8.336 -32.457 42.654 1.00 51.03 649 LEU A C 1
ATOM 5061 O O . LEU A 1 649 ? -9.537 -32.454 42.937 1.00 51.03 649 LEU A O 1
ATOM 5065 N N . ARG A 1 650 ? -7.416 -32.015 43.528 1.00 45.72 650 ARG A N 1
ATOM 5066 C CA . ARG A 1 650 ? -7.763 -31.415 44.833 1.00 45.72 650 ARG A CA 1
ATOM 5067 C C . ARG A 1 650 ? -8.513 -30.083 44.683 1.00 45.72 650 ARG A C 1
ATOM 5069 O O . ARG A 1 650 ? -9.483 -29.868 45.408 1.00 45.72 650 ARG A O 1
ATOM 5076 N N . ARG A 1 651 ? -8.137 -29.218 43.729 1.00 39.44 651 ARG A N 1
ATOM 5077 C CA . ARG A 1 651 ? -8.825 -27.934 43.471 1.00 39.44 651 ARG A CA 1
ATOM 5078 C C . ARG A 1 651 ? -10.260 -28.160 42.971 1.00 39.44 651 ARG A C 1
ATOM 5080 O O . ARG A 1 651 ? -11.173 -27.490 43.449 1.00 39.44 651 ARG A O 1
ATOM 5087 N N . ARG A 1 652 ? -10.491 -29.178 42.124 1.00 39.03 652 ARG A N 1
ATOM 5088 C CA . ARG A 1 652 ? -11.842 -29.596 41.692 1.00 39.03 652 ARG A CA 1
ATOM 5089 C C . ARG A 1 652 ? -12.711 -30.070 42.870 1.00 39.03 652 ARG A C 1
ATOM 5091 O O . ARG A 1 652 ? -13.827 -29.585 43.015 1.00 39.03 652 ARG A O 1
ATOM 5098 N N . ARG A 1 653 ? -12.169 -30.902 43.774 1.00 36.84 653 ARG A N 1
ATOM 5099 C CA . ARG A 1 653 ? -12.870 -31.362 44.998 1.00 36.84 653 ARG A CA 1
ATOM 5100 C C . ARG A 1 653 ? -13.176 -30.259 46.027 1.00 36.84 653 ARG A C 1
ATOM 5102 O O . ARG A 1 653 ? -14.033 -30.476 46.880 1.00 36.84 653 ARG A O 1
ATOM 5109 N N . ARG A 1 654 ? -12.505 -29.096 45.987 1.00 36.47 654 ARG A N 1
ATOM 5110 C CA . ARG A 1 654 ? -12.885 -27.931 46.816 1.00 36.47 654 ARG A CA 1
ATOM 5111 C C . ARG A 1 654 ? -14.086 -27.171 46.239 1.00 36.47 654 ARG A C 1
ATOM 5113 O O . ARG A 1 654 ? -14.948 -26.774 47.015 1.00 36.47 654 ARG A O 1
ATOM 5120 N N . ARG A 1 655 ? -14.189 -27.010 44.911 1.00 36.66 655 ARG A N 1
ATOM 5121 C CA . ARG A 1 655 ? -15.273 -26.223 44.279 1.00 36.66 655 ARG A CA 1
ATOM 5122 C C . ARG A 1 655 ? -16.670 -26.826 44.513 1.00 36.66 655 ARG A C 1
ATOM 5124 O O . ARG A 1 655 ? -17.624 -26.083 44.695 1.00 36.66 655 ARG A O 1
ATOM 5131 N N . GLU A 1 656 ? -16.774 -28.152 44.621 1.00 35.09 656 GLU A N 1
ATOM 5132 C CA . GLU A 1 656 ? -18.034 -28.867 44.918 1.00 35.09 656 GLU A CA 1
ATOM 5133 C C . GLU A 1 656 ? -18.516 -28.752 46.383 1.00 35.09 656 GLU A C 1
ATOM 5135 O O . GLU A 1 656 ? -19.600 -29.236 46.698 1.00 35.09 656 GLU A O 1
ATOM 5140 N N . ARG A 1 657 ? -17.751 -28.122 47.293 1.00 33.50 657 ARG A N 1
ATOM 5141 C CA . ARG A 1 657 ? -18.157 -27.927 48.703 1.00 33.50 657 ARG A CA 1
ATOM 5142 C C . ARG A 1 657 ? -18.700 -26.534 49.035 1.00 33.50 657 ARG A C 1
ATOM 5144 O O . ARG A 1 657 ? -19.178 -26.353 50.147 1.00 33.50 657 ARG A O 1
ATOM 5151 N N . VAL A 1 658 ? -18.614 -25.568 48.118 1.00 38.31 658 VAL A N 1
ATOM 5152 C CA . VAL A 1 658 ? -18.919 -24.150 48.412 1.00 38.31 658 VAL A CA 1
ATOM 5153 C C . VAL A 1 658 ? -20.339 -23.743 47.987 1.00 38.31 658 VAL A C 1
ATOM 5155 O O . VAL A 1 658 ? -20.898 -22.816 48.559 1.00 38.31 658 VAL A O 1
ATOM 5158 N N . LEU A 1 659 ? -20.983 -24.465 47.060 1.00 36.66 659 LEU A N 1
ATOM 5159 C CA . LEU A 1 659 ? -22.381 -24.207 46.678 1.00 36.66 659 LEU A CA 1
ATOM 5160 C C . LEU A 1 659 ? -23.380 -25.109 47.419 1.00 36.66 659 LEU A C 1
ATOM 5162 O O . LEU A 1 659 ? -23.924 -26.067 46.868 1.00 36.66 659 LEU A O 1
ATOM 5166 N N . LYS A 1 660 ? -23.664 -24.733 48.669 1.00 26.66 660 LYS A N 1
ATOM 5167 C CA . LYS A 1 660 ? -24.945 -24.978 49.347 1.00 26.66 660 LYS A CA 1
ATOM 5168 C C . LYS A 1 660 ? -25.253 -23.794 50.273 1.00 26.66 660 LYS A C 1
ATOM 5170 O O . LYS A 1 660 ? -24.550 -23.645 51.269 1.00 26.66 660 LYS A O 1
ATOM 5175 N N . PRO A 1 661 ? -26.296 -22.991 50.006 1.00 32.59 661 PRO A N 1
ATOM 5176 C CA . PRO A 1 661 ? -26.793 -22.036 50.986 1.00 32.59 661 PRO A CA 1
ATOM 5177 C C . PRO A 1 661 ? -27.374 -22.784 52.191 1.00 32.59 661 PRO A C 1
ATOM 5179 O O . PRO A 1 661 ? -28.202 -23.681 52.023 1.00 32.59 661 PRO A O 1
ATOM 5182 N N . HIS A 1 662 ? -26.970 -22.404 53.402 1.00 29.06 662 HIS A N 1
ATOM 5183 C CA . HIS A 1 662 ? -27.748 -22.706 54.599 1.00 29.06 662 HIS A CA 1
ATOM 5184 C C . HIS A 1 662 ? -28.829 -21.633 54.742 1.00 29.06 662 HIS A C 1
ATOM 5186 O O . HIS A 1 662 ? -28.507 -20.455 54.873 1.00 29.06 662 HIS A O 1
ATOM 5192 N N . GLN A 1 663 ? -30.104 -22.029 54.751 1.00 28.83 663 GLN A N 1
ATOM 5193 C CA . GLN A 1 663 ? -31.139 -21.179 55.338 1.00 28.83 663 GLN A CA 1
ATOM 5194 C C . GLN A 1 663 ? -30.921 -21.144 56.852 1.00 28.83 663 GLN A C 1
ATOM 5196 O O . GLN A 1 663 ? -30.878 -22.194 57.495 1.00 28.83 663 GLN A O 1
ATOM 5201 N N . VAL A 1 664 ? -30.796 -19.942 57.409 1.00 30.39 664 VAL A N 1
ATOM 5202 C CA . VAL A 1 664 ? -30.900 -19.718 58.852 1.00 30.39 664 VAL A CA 1
ATOM 5203 C C . VAL A 1 664 ? -32.385 -19.578 59.169 1.00 30.39 664 VAL A C 1
ATOM 5205 O O . VAL A 1 664 ? -33.039 -18.662 58.675 1.00 30.39 664 VAL A O 1
ATOM 5208 N N . GLY A 1 665 ? -32.925 -20.521 59.938 1.00 28.19 665 GLY A N 1
ATOM 5209 C CA . GLY A 1 665 ? -34.280 -20.426 60.477 1.00 28.19 665 GLY A CA 1
ATOM 5210 C C . GLY A 1 665 ? -34.310 -19.525 61.710 1.00 28.19 665 GLY A C 1
ATOM 5211 O O . GLY A 1 665 ? -33.371 -19.538 62.506 1.00 28.19 665 GLY A O 1
ATOM 5212 N N . ALA A 1 666 ? -35.390 -18.763 61.864 1.00 27.33 666 ALA A N 1
ATOM 5213 C CA . ALA A 1 666 ? -35.683 -18.013 63.078 1.00 27.33 666 ALA A CA 1
ATOM 5214 C C . ALA A 1 666 ? -36.605 -18.807 64.024 1.00 27.33 666 ALA A C 1
ATOM 5216 O O . ALA A 1 666 ? -37.228 -19.788 63.627 1.00 27.33 666 ALA A O 1
ATOM 5217 N N . ASP A 1 667 ? -36.698 -18.295 65.252 1.00 28.25 667 ASP A N 1
ATOM 5218 C CA . ASP A 1 667 ? -37.693 -18.570 66.294 1.00 28.25 667 ASP A CA 1
ATOM 5219 C C . ASP A 1 667 ? -37.741 -19.939 67.020 1.00 28.25 667 ASP A C 1
ATOM 5221 O O . ASP A 1 667 ? -38.332 -20.918 66.579 1.00 28.25 667 ASP A O 1
ATOM 5225 N N . ARG A 1 668 ? -37.294 -19.838 68.284 1.00 27.14 668 ARG A N 1
ATOM 5226 C CA . ARG A 1 668 ? -38.008 -20.203 69.530 1.00 27.14 668 ARG A CA 1
ATOM 5227 C C . ARG A 1 668 ? -38.063 -21.660 70.002 1.00 27.14 668 ARG A C 1
ATOM 5229 O O . ARG A 1 668 ? -38.264 -22.619 69.271 1.00 27.14 668 ARG A O 1
ATOM 5236 N N . VAL A 1 669 ? -37.942 -21.759 71.327 1.00 26.39 669 VAL A N 1
ATOM 5237 C CA . VAL A 1 669 ? -38.052 -22.965 72.150 1.00 26.39 669 VAL A CA 1
ATOM 5238 C C . VAL A 1 669 ? -39.326 -22.869 72.988 1.00 26.39 669 VAL A C 1
ATOM 5240 O O . VAL A 1 669 ? -39.541 -21.847 73.634 1.00 26.39 669 VAL A O 1
ATOM 5243 N N . ASN A 1 670 ? -40.143 -23.923 72.956 1.00 24.98 670 ASN A N 1
ATOM 5244 C CA . ASN A 1 670 ? -40.852 -24.568 74.077 1.00 24.98 670 ASN A CA 1
ATOM 5245 C C . ASN A 1 670 ? -41.640 -25.749 73.464 1.00 24.98 670 ASN A C 1
ATOM 5247 O O . ASN A 1 670 ? -42.282 -25.577 72.435 1.00 24.98 670 ASN A O 1
ATOM 5251 N N . ILE A 1 671 ? -41.449 -27.009 73.871 1.00 29.27 671 ILE A N 1
ATOM 5252 C CA . ILE A 1 671 ? -41.725 -27.611 75.191 1.00 29.27 671 ILE A CA 1
ATOM 5253 C C . ILE A 1 671 ? -43.235 -27.664 75.465 1.00 29.27 671 ILE A C 1
ATOM 5255 O O . ILE A 1 671 ? -43.789 -26.724 76.018 1.00 29.27 671 ILE A O 1
ATOM 5259 N N . GLU A 1 672 ? -43.869 -28.786 75.097 1.00 26.86 672 GLU A N 1
ATOM 5260 C CA . GLU A 1 672 ? -44.461 -29.726 76.067 1.00 26.86 672 GLU A CA 1
ATOM 5261 C C . GLU A 1 672 ? -44.765 -31.101 75.426 1.00 26.86 672 GLU A C 1
ATOM 5263 O O . GLU A 1 672 ? -44.767 -31.236 74.203 1.00 26.86 672 GLU A O 1
ATOM 5268 N N . ASN A 1 673 ? -44.957 -32.139 76.253 1.00 25.92 673 ASN A N 1
ATOM 5269 C CA . ASN A 1 673 ? -45.241 -33.525 75.842 1.00 25.92 673 ASN A CA 1
ATOM 5270 C C . ASN A 1 673 ? -46.581 -33.995 76.431 1.00 25.92 673 ASN A C 1
ATOM 5272 O O . ASN A 1 673 ? -46.810 -33.741 77.610 1.00 25.92 673 ASN A O 1
ATOM 5276 N N . ALA A 1 674 ? -47.358 -34.815 75.707 1.00 26.48 674 ALA A N 1
ATOM 5277 C CA . ALA A 1 674 ? -48.255 -35.812 76.317 1.00 26.48 674 ALA A CA 1
ATOM 5278 C C . ALA A 1 674 ? -48.730 -36.901 75.324 1.00 26.48 674 ALA A C 1
ATOM 5280 O O . ALA A 1 674 ? -49.297 -36.587 74.284 1.00 26.48 674 ALA A O 1
ATOM 5281 N N . LEU A 1 675 ? -48.477 -38.166 75.691 1.00 24.95 675 LEU A N 1
ATOM 5282 C CA . LEU A 1 675 ? -49.393 -39.331 75.722 1.00 24.95 675 LEU A CA 1
ATOM 5283 C C . LEU A 1 675 ? -50.538 -39.395 74.673 1.00 24.95 675 LEU A C 1
ATOM 5285 O O . LEU A 1 675 ? -51.405 -38.532 74.659 1.00 24.95 675 LEU A O 1
ATOM 5289 N N . GLU A 1 676 ? -50.614 -40.352 73.737 1.00 27.36 676 GLU A N 1
ATOM 5290 C CA . GLU A 1 676 ? -50.662 -41.840 73.812 1.00 27.36 676 GLU A CA 1
ATOM 5291 C C . GLU A 1 676 ? -52.084 -42.452 73.733 1.00 27.36 676 GLU A C 1
ATOM 5293 O O . GLU A 1 676 ? -53.040 -41.929 74.300 1.00 27.36 676 GLU A O 1
ATOM 5298 N N . ASN A 1 677 ? -52.129 -43.661 73.143 1.00 25.64 677 ASN A N 1
ATOM 5299 C CA . ASN A 1 677 ? -53.184 -44.700 73.087 1.00 25.64 677 ASN A CA 1
ATOM 5300 C C . ASN A 1 677 ? -54.032 -44.788 71.783 1.00 25.64 677 ASN A C 1
ATOM 5302 O O . ASN A 1 677 ? -54.627 -43.790 71.395 1.00 25.64 677 ASN A O 1
ATOM 5306 N N . VAL A 1 678 ? -54.079 -45.877 70.971 1.00 29.31 678 VAL A N 1
ATOM 5307 C CA . VAL A 1 678 ? -54.003 -47.377 71.136 1.00 29.31 678 VAL A CA 1
ATOM 5308 C C . VAL A 1 678 ? -55.391 -48.005 71.392 1.00 29.31 678 VAL A C 1
ATOM 5310 O O . VAL A 1 678 ? -56.190 -47.347 72.055 1.00 29.31 678 VAL A O 1
ATOM 5313 N N . PRO A 1 679 ? -55.725 -49.259 70.972 1.00 56.84 679 PRO A N 1
ATOM 5314 C CA . PRO A 1 679 ? -55.090 -50.227 70.037 1.00 56.84 679 PRO A CA 1
ATOM 5315 C C . PRO A 1 679 ? -55.838 -50.187 68.665 1.00 56.84 679 PRO A C 1
ATOM 5317 O O . PRO A 1 679 ? -56.244 -49.081 68.310 1.00 56.84 679 PRO A O 1
ATOM 5320 N N . PRO A 1 680 ? -56.136 -51.270 67.886 1.00 53.25 680 PRO A N 1
ATOM 5321 C CA . PRO A 1 680 ? -55.579 -52.635 67.681 1.00 53.25 680 PRO A CA 1
ATOM 5322 C C . PRO A 1 680 ? -55.163 -52.858 66.182 1.00 53.25 680 PRO A C 1
ATOM 5324 O O . PRO A 1 680 ? -54.956 -51.871 65.489 1.00 53.25 680 PRO A O 1
ATOM 5327 N N . LEU A 1 681 ? -54.965 -54.035 65.546 1.00 29.53 681 LEU A N 1
ATOM 5328 C CA . LEU A 1 681 ? -55.027 -55.488 65.855 1.00 29.53 681 LEU A CA 1
ATOM 5329 C C . LEU A 1 681 ? -53.691 -56.194 65.473 1.00 29.53 681 LEU A C 1
ATOM 5331 O O . LEU A 1 681 ? -52.814 -55.586 64.865 1.00 29.53 681 LEU A O 1
ATOM 5335 N N . LEU A 1 682 ? -53.520 -57.463 65.879 1.00 30.92 682 LEU A N 1
ATOM 5336 C CA . LEU A 1 682 ? -52.222 -58.170 66.006 1.00 30.92 682 LEU A CA 1
ATOM 5337 C C . LEU A 1 682 ? -52.196 -59.555 65.251 1.00 30.92 682 LEU A C 1
ATOM 5339 O O . LEU A 1 682 ? -52.945 -59.681 64.288 1.00 30.92 682 LEU A O 1
ATOM 5343 N N . PRO A 1 683 ? -51.328 -60.563 65.555 1.00 53.56 683 PRO A N 1
ATOM 5344 C CA . PRO A 1 683 ? -50.074 -60.837 64.818 1.00 53.56 683 PRO A CA 1
ATOM 5345 C C . PRO A 1 683 ? -49.941 -62.344 64.404 1.00 53.56 683 PRO A C 1
ATOM 5347 O O . PRO A 1 683 ? -50.907 -62.884 63.877 1.00 53.56 683 PRO A O 1
ATOM 5350 N N . PRO A 1 684 ? -48.891 -63.104 64.818 1.00 56.00 684 PRO A N 1
ATOM 5351 C CA . PRO A 1 684 ? -47.510 -63.301 64.306 1.00 56.00 684 PRO A CA 1
ATOM 5352 C C . PRO A 1 684 ? -47.466 -64.567 63.371 1.00 56.00 684 PRO A C 1
ATOM 5354 O O . PRO A 1 684 ? -48.461 -64.752 62.676 1.00 56.00 684 PRO A O 1
ATOM 5357 N N . PRO A 1 685 ? -46.467 -65.504 63.315 1.00 49.22 685 PRO A N 1
ATOM 5358 C CA . PRO A 1 685 ? -45.022 -65.556 63.670 1.00 49.22 685 PRO A CA 1
ATOM 5359 C C . PRO A 1 685 ? -44.071 -65.792 62.452 1.00 49.22 685 PRO A C 1
ATOM 5361 O O . PRO A 1 685 ? -44.466 -66.358 61.443 1.00 49.22 685 PRO A O 1
ATOM 5364 N N . VAL A 1 686 ? -42.838 -65.256 62.388 1.00 29.14 686 VAL A N 1
ATOM 5365 C CA . VAL A 1 686 ? -41.561 -65.662 63.052 1.00 29.14 686 VAL A CA 1
ATOM 5366 C C . VAL A 1 686 ? -41.029 -67.060 62.661 1.00 29.14 686 VAL A C 1
ATOM 5368 O O . VAL A 1 686 ? -41.579 -68.041 63.150 1.00 29.14 686 VAL A O 1
ATOM 5371 N N . ARG A 1 687 ? -39.899 -67.145 61.907 1.00 25.62 687 ARG A N 1
ATOM 5372 C CA . ARG A 1 687 ? -38.523 -67.577 62.344 1.00 25.62 687 ARG A CA 1
ATOM 5373 C C . ARG A 1 687 ? -37.555 -67.888 61.160 1.00 25.62 687 ARG A C 1
ATOM 5375 O O . ARG A 1 687 ? -37.988 -68.529 60.214 1.00 25.62 687 ARG A O 1
ATOM 5382 N N . SER A 1 688 ? -36.239 -67.618 61.320 1.00 25.47 688 SER A N 1
ATOM 5383 C CA . SER A 1 688 ? -35.072 -68.248 60.603 1.00 25.47 688 SER A CA 1
ATOM 5384 C C . SER A 1 688 ? -34.949 -68.090 59.054 1.00 25.47 688 SER A C 1
ATOM 5386 O O . SER A 1 688 ? -35.935 -67.822 58.388 1.00 25.47 688 SER A O 1
ATOM 5388 N N . ASP A 1 689 ? -33.783 -68.223 58.385 1.00 26.59 689 ASP A N 1
ATOM 5389 C CA . ASP A 1 689 ? -32.374 -68.308 58.837 1.00 26.59 689 ASP A CA 1
ATOM 5390 C C . ASP A 1 689 ? -31.327 -67.908 57.750 1.00 26.59 689 ASP A C 1
ATOM 5392 O O . ASP A 1 689 ? -31.573 -68.022 56.556 1.00 26.59 689 ASP A O 1
ATOM 5396 N N . LYS A 1 690 ? -30.140 -67.499 58.233 1.00 26.59 690 LYS A N 1
ATOM 5397 C CA . LYS A 1 690 ? -28.735 -67.717 57.774 1.00 26.59 690 LYS A CA 1
ATOM 5398 C C . LYS A 1 690 ? -28.333 -67.932 56.291 1.00 26.59 690 LYS A C 1
ATOM 5400 O O . LYS A 1 690 ? -28.812 -68.808 55.585 1.00 26.59 690 LYS A O 1
ATOM 5405 N N . VAL A 1 691 ? -27.196 -67.304 55.959 1.00 31.08 691 VAL A N 1
ATOM 5406 C CA . VAL A 1 691 ? -26.125 -67.783 55.042 1.00 31.08 691 VAL A CA 1
ATOM 5407 C C . VAL A 1 691 ? -25.074 -68.532 55.894 1.00 31.08 691 VAL A C 1
ATOM 5409 O O . VAL A 1 691 ? -24.779 -68.002 56.970 1.00 31.08 691 VAL A O 1
ATOM 5412 N N . PRO A 1 692 ? -24.535 -69.730 55.524 1.00 40.69 692 PRO A N 1
ATOM 5413 C CA . PRO A 1 692 ? -23.097 -69.813 55.136 1.00 40.69 692 PRO A CA 1
ATOM 5414 C C . PRO A 1 692 ? -22.579 -71.044 54.310 1.00 40.69 692 PRO A C 1
ATOM 5416 O O . PRO A 1 692 ? -22.834 -72.189 54.651 1.00 40.69 692 PRO A O 1
ATOM 5419 N N . PHE A 1 693 ? -21.689 -70.764 53.338 1.00 25.05 693 PHE A N 1
ATOM 5420 C CA . PHE A 1 693 ? -20.356 -71.381 53.062 1.00 25.05 693 PHE A CA 1
ATOM 5421 C C . PHE A 1 693 ? -20.057 -72.903 52.860 1.00 25.05 693 PHE A C 1
ATOM 5423 O O . PHE A 1 693 ? -20.601 -73.788 53.506 1.00 25.05 693 PHE A O 1
ATOM 5430 N N . THR A 1 694 ? -18.954 -73.138 52.107 1.00 25.22 694 THR A N 1
ATOM 5431 C CA . THR A 1 694 ? -18.147 -74.385 51.898 1.00 25.22 694 THR A CA 1
ATOM 5432 C C . THR A 1 694 ? -18.733 -75.452 50.943 1.00 25.22 694 THR A C 1
ATOM 5434 O O . THR A 1 694 ? -19.942 -75.505 50.780 1.00 25.22 694 THR A O 1
ATOM 5437 N N . LYS A 1 695 ? -17.951 -76.307 50.245 1.00 24.12 695 LYS A N 1
ATOM 5438 C CA . LYS A 1 695 ? -16.475 -76.508 50.146 1.00 24.12 695 LYS A CA 1
ATOM 5439 C C . LYS A 1 695 ? -16.094 -77.190 48.805 1.00 24.12 695 LYS A C 1
ATOM 5441 O O . LYS A 1 695 ? -16.943 -77.862 48.237 1.00 24.12 695 LYS A O 1
ATOM 5446 N N . ALA A 1 696 ? -14.802 -77.133 48.435 1.00 24.36 696 ALA A N 1
ATOM 5447 C CA . ALA A 1 696 ? -14.150 -77.843 47.308 1.00 24.36 696 ALA A CA 1
ATOM 5448 C C . ALA A 1 696 ? -14.650 -77.471 45.883 1.00 24.36 696 ALA A C 1
ATOM 5450 O O . ALA A 1 696 ? -15.743 -76.942 45.727 1.00 24.36 696 ALA A O 1
ATOM 5451 N N . GLY A 1 697 ? -13.875 -77.672 44.810 1.00 22.42 697 GLY A N 1
ATOM 5452 C CA . GLY A 1 697 ? -12.456 -78.054 44.726 1.00 22.42 697 GLY A CA 1
ATOM 5453 C C . GLY A 1 697 ? -12.003 -78.277 43.271 1.00 22.42 697 GLY A C 1
ATOM 5454 O O . GLY A 1 697 ? -12.831 -78.616 42.440 1.00 22.42 697 GLY A O 1
ATOM 5455 N N . GLU A 1 698 ? -10.703 -78.080 43.022 1.00 22.48 698 GLU A N 1
ATOM 5456 C CA . GLU A 1 698 ? -9.881 -78.653 41.930 1.00 22.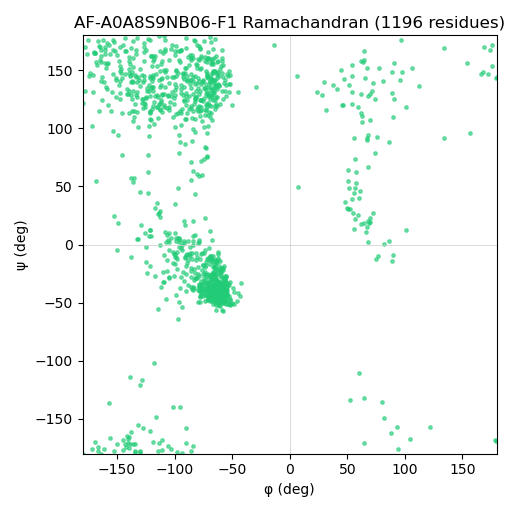48 698 GLU A CA 1
ATOM 5457 C C . GLU A 1 698 ? -10.327 -78.497 40.448 1.00 22.48 698 GLU A C 1
ATOM 5459 O O . GLU A 1 698 ? -11.326 -79.045 39.993 1.00 22.48 698 GLU A O 1
ATOM 5464 N N . GLU A 1 699 ? -9.467 -77.862 39.635 1.00 31.75 699 GLU A N 1
ATOM 5465 C CA . GLU A 1 699 ? -9.286 -78.266 38.224 1.00 31.75 699 GLU A CA 1
ATOM 5466 C C . GLU A 1 699 ? -8.831 -79.744 38.199 1.00 31.75 699 GLU A C 1
ATOM 5468 O O . GLU A 1 699 ? -8.070 -80.123 39.097 1.00 31.75 699 GLU A O 1
ATOM 5473 N N . PRO A 1 700 ? -9.172 -80.587 37.192 1.00 33.50 700 PRO A N 1
ATOM 5474 C CA . PRO A 1 700 ? -8.349 -80.579 35.966 1.00 33.50 700 PRO A CA 1
ATOM 5475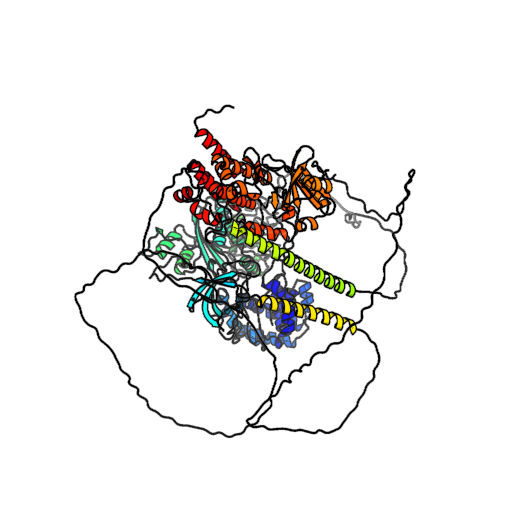 C C . PRO A 1 700 ? -8.978 -81.201 34.683 1.00 33.50 700 PRO A C 1
ATOM 5477 O O . PRO A 1 700 ? -10.071 -81.757 34.700 1.00 33.50 700 PRO A O 1
ATOM 5480 N N . LYS A 1 701 ? -8.156 -81.248 33.614 1.00 23.33 701 LYS A N 1
ATOM 5481 C CA . LYS A 1 701 ? -8.257 -82.071 32.375 1.00 23.33 701 LYS A CA 1
ATOM 5482 C C . LYS A 1 701 ? -9.376 -81.668 31.391 1.00 23.33 701 LYS A C 1
ATOM 5484 O O . LYS A 1 701 ? -10.499 -81.412 31.789 1.00 23.33 701 LYS A O 1
ATOM 5489 N N . VAL A 1 702 ? -9.157 -81.519 30.077 1.00 24.19 702 VAL A N 1
ATOM 5490 C CA . VAL A 1 702 ? -8.168 -82.065 29.107 1.00 24.19 702 VAL A CA 1
ATOM 5491 C C . VAL A 1 702 ? -8.396 -83.532 28.716 1.00 24.19 702 VAL A C 1
ATOM 5493 O O . VAL A 1 702 ? -7.706 -84.423 29.200 1.00 24.19 702 VAL A O 1
ATOM 5496 N N . LEU A 1 703 ? -9.356 -83.734 27.807 1.00 22.89 703 LEU A N 1
ATOM 5497 C CA . LEU A 1 703 ? -9.337 -84.553 26.571 1.00 22.89 703 LEU A CA 1
ATOM 5498 C C . LEU A 1 703 ? -10.657 -84.195 25.827 1.00 22.89 703 LEU A C 1
ATOM 5500 O O . LEU A 1 703 ? -11.652 -83.902 26.483 1.00 22.89 703 LEU A O 1
ATOM 5504 N N . HIS A 1 704 ? -10.657 -83.873 24.526 1.00 26.31 704 HIS A N 1
ATOM 5505 C CA . HIS A 1 704 ? -10.809 -84.807 23.389 1.00 26.31 704 HIS A CA 1
ATOM 5506 C C . HIS A 1 704 ? -12.049 -85.734 23.515 1.00 26.31 704 HIS A C 1
ATOM 5508 O O . HIS A 1 704 ? -12.312 -86.271 24.583 1.00 26.31 704 HIS A O 1
ATOM 5514 N N . ASP A 1 705 ? -12.841 -85.976 22.461 1.00 26.75 705 ASP A N 1
ATOM 5515 C CA . ASP A 1 705 ? -12.394 -86.115 21.063 1.00 26.75 705 ASP A CA 1
ATOM 5516 C C . ASP A 1 705 ? -13.517 -86.015 19.987 1.00 26.75 705 ASP A C 1
ATOM 5518 O O . ASP A 1 705 ? -14.690 -85.945 20.341 1.00 26.75 705 ASP A O 1
ATOM 5522 N N . ILE A 1 706 ? -13.131 -86.140 18.697 1.00 29.50 706 ILE A N 1
ATOM 5523 C CA . ILE A 1 706 ? -13.932 -86.617 17.524 1.00 29.50 706 ILE A CA 1
ATOM 5524 C C . ILE A 1 706 ? -15.098 -85.713 17.037 1.00 29.50 706 ILE A C 1
ATOM 5526 O O . ILE A 1 706 ? -15.997 -85.372 17.793 1.00 29.50 706 ILE A O 1
ATOM 5530 N N . GLU A 1 707 ? -15.243 -85.316 15.758 1.00 28.41 707 GLU A N 1
ATOM 5531 C CA . GLU A 1 707 ? -14.481 -85.434 14.478 1.00 28.41 707 GLU A CA 1
ATOM 5532 C C . GLU A 1 707 ? -14.647 -84.067 13.718 1.00 28.41 707 GLU A C 1
ATOM 5534 O O . GLU A 1 707 ? -15.221 -83.150 14.296 1.00 28.41 707 GLU A O 1
ATOM 5539 N N . ARG A 1 708 ? -14.228 -83.729 12.478 1.00 29.59 708 ARG A N 1
ATOM 5540 C CA . ARG A 1 708 ? -13.867 -84.388 11.192 1.00 29.59 708 ARG A CA 1
ATOM 5541 C C . ARG A 1 708 ? -12.817 -83.492 10.467 1.00 29.59 708 ARG A C 1
ATOM 5543 O O . ARG A 1 708 ? -12.827 -82.286 10.669 1.00 29.59 708 ARG A O 1
ATOM 5550 N N . ARG A 1 709 ? -11.784 -84.028 9.794 1.00 31.31 709 ARG A N 1
ATOM 5551 C CA . ARG A 1 709 ? -11.659 -84.404 8.349 1.00 31.31 709 ARG A CA 1
ATOM 5552 C C . ARG A 1 709 ? -11.710 -83.241 7.314 1.00 31.31 709 ARG A C 1
ATOM 5554 O O . ARG A 1 709 ? -12.605 -82.414 7.426 1.00 31.31 709 ARG A O 1
ATOM 5561 N N . PRO A 1 710 ? -10.931 -83.296 6.199 1.00 45.59 710 PRO A N 1
ATOM 5562 C CA . PRO A 1 710 ? -9.446 -83.238 6.091 1.00 45.59 710 PRO A CA 1
ATOM 5563 C C . PRO A 1 710 ? -8.955 -82.124 5.097 1.00 45.59 710 PRO A C 1
ATOM 5565 O O . PRO A 1 710 ? -9.769 -81.594 4.352 1.00 45.59 710 PRO A O 1
ATOM 5568 N N . PHE A 1 711 ? -7.718 -81.579 5.126 1.00 36.78 711 PHE A N 1
ATOM 5569 C CA . PHE A 1 711 ? -6.396 -82.061 4.597 1.00 36.78 711 PHE A CA 1
ATOM 5570 C C . PHE A 1 711 ? -6.359 -82.448 3.090 1.00 36.78 711 PHE A C 1
ATOM 5572 O O . PHE A 1 711 ? -7.352 -82.972 2.601 1.00 36.78 711 PHE A O 1
ATOM 5579 N N . PHE A 1 712 ? -5.299 -82.262 2.266 1.00 36.88 712 PHE A N 1
ATOM 5580 C CA . PHE A 1 712 ? -3.834 -81.955 2.398 1.00 36.88 712 PHE A CA 1
ATOM 5581 C C . PHE A 1 712 ? -3.374 -80.922 1.296 1.00 36.88 712 PHE A C 1
ATOM 5583 O O . PHE A 1 712 ? -4.258 -80.300 0.720 1.00 36.88 712 PHE A O 1
ATOM 5590 N N . GLY A 1 713 ? -2.109 -80.603 0.914 1.00 29.45 713 GLY A N 1
ATOM 5591 C CA . GLY A 1 713 ? -0.726 -81.097 1.174 1.00 29.45 713 GLY A CA 1
ATOM 5592 C C . GLY A 1 713 ? 0.381 -80.304 0.399 1.00 29.45 713 GLY A C 1
ATOM 5593 O O . GLY A 1 713 ? 0.086 -79.250 -0.157 1.00 29.45 713 GLY A O 1
ATOM 5594 N N . VAL A 1 714 ? 1.646 -80.784 0.370 1.00 33.28 714 VAL A N 1
ATOM 5595 C CA . VAL A 1 714 ? 2.873 -80.182 -0.273 1.00 33.28 714 VAL A CA 1
ATOM 5596 C C . VAL A 1 714 ? 3.899 -81.309 -0.633 1.00 33.28 714 VAL A C 1
ATOM 5598 O O . VAL A 1 714 ? 3.648 -82.407 -0.126 1.00 33.28 714 VAL A O 1
ATOM 5601 N N . PRO A 1 715 ? 5.013 -81.166 -1.436 1.00 44.09 715 PRO A N 1
ATOM 5602 C CA . PRO A 1 715 ? 6.277 -80.468 -1.042 1.00 44.09 715 PRO A CA 1
ATOM 5603 C C . PRO A 1 715 ? 7.162 -79.943 -2.273 1.00 44.09 715 PRO A C 1
ATOM 5605 O O . PRO A 1 715 ? 6.528 -79.303 -3.107 1.00 44.09 715 PRO A O 1
ATOM 5608 N N . PRO A 1 716 ? 8.537 -80.036 -2.432 1.00 58.53 716 PRO A N 1
ATOM 5609 C CA . PRO A 1 716 ? 9.363 -78.965 -3.072 1.00 58.53 716 PRO A CA 1
ATOM 5610 C C . PRO A 1 716 ? 10.359 -79.354 -4.252 1.00 58.53 716 PRO A C 1
ATOM 5612 O O . PRO A 1 716 ? 9.848 -79.667 -5.321 1.00 58.53 716 PRO A O 1
ATOM 5615 N N . PRO A 1 717 ? 11.725 -79.229 -4.198 1.00 57.50 717 PRO A N 1
ATOM 5616 C CA . PRO A 1 717 ? 12.559 -78.399 -5.116 1.00 57.50 717 PRO A CA 1
ATOM 5617 C C . PRO A 1 717 ? 13.531 -79.191 -6.057 1.00 57.50 717 PRO A C 1
ATOM 5619 O O . PRO A 1 717 ? 13.551 -80.419 -5.961 1.00 57.50 717 PRO A O 1
ATOM 5622 N N . PRO A 1 718 ? 14.348 -78.562 -6.957 1.00 46.72 718 PRO A N 1
ATOM 5623 C CA . PRO A 1 718 ? 15.722 -78.092 -6.613 1.00 46.72 718 PRO A CA 1
ATOM 5624 C C . PRO A 1 718 ? 16.287 -76.922 -7.495 1.00 46.72 718 PRO A C 1
ATOM 5626 O O . PRO A 1 718 ? 15.557 -76.288 -8.249 1.00 46.72 718 PRO A O 1
ATOM 5629 N N . ALA A 1 719 ? 17.605 -76.655 -7.421 1.00 32.38 719 ALA A N 1
ATOM 5630 C CA . ALA A 1 719 ? 18.414 -75.876 -8.395 1.00 32.38 719 ALA A CA 1
ATOM 5631 C C . ALA A 1 719 ? 19.356 -76.818 -9.197 1.00 32.38 719 ALA A C 1
ATOM 5633 O O . ALA A 1 719 ? 19.478 -77.976 -8.782 1.00 32.38 719 ALA A O 1
ATOM 5634 N N . PRO A 1 720 ? 20.027 -76.394 -10.304 1.00 43.62 720 PRO A N 1
ATOM 5635 C CA . PRO A 1 720 ? 21.432 -75.924 -10.162 1.00 43.62 720 PRO A CA 1
ATOM 5636 C C . PRO A 1 720 ? 22.018 -74.986 -11.273 1.00 43.62 720 PRO A C 1
ATOM 5638 O O . PRO A 1 720 ? 21.401 -74.807 -12.311 1.00 43.62 720 PRO A O 1
ATOM 5641 N N . GLU A 1 721 ? 23.249 -74.472 -11.031 1.00 27.28 721 GLU A N 1
ATOM 5642 C CA . GLU A 1 721 ? 24.390 -74.213 -11.976 1.00 27.28 721 GLU A CA 1
ATOM 5643 C C . GLU A 1 721 ? 24.164 -73.490 -13.353 1.00 27.28 721 GLU A C 1
ATOM 5645 O O . GLU A 1 721 ? 23.235 -73.792 -14.076 1.00 27.28 721 GLU A O 1
ATOM 5650 N N . ARG A 1 722 ? 25.011 -72.607 -13.931 1.00 26.45 722 ARG A N 1
ATOM 5651 C CA . ARG A 1 722 ? 26.478 -72.403 -13.913 1.00 26.45 722 ARG A CA 1
ATOM 5652 C C . ARG A 1 722 ? 26.877 -71.280 -14.912 1.00 26.45 722 ARG A C 1
ATOM 5654 O O . ARG A 1 722 ? 26.152 -71.042 -15.867 1.00 26.45 722 ARG A O 1
ATOM 5661 N N . ASN A 1 723 ? 28.130 -70.806 -14.815 1.00 25.11 723 ASN A N 1
ATOM 5662 C CA . ASN A 1 723 ? 28.971 -70.239 -15.899 1.00 25.11 723 ASN A CA 1
ATOM 5663 C C . ASN A 1 723 ? 28.597 -68.895 -16.579 1.00 25.11 723 ASN A C 1
ATOM 5665 O O . ASN A 1 723 ? 27.437 -68.581 -16.779 1.00 25.11 723 ASN A O 1
ATOM 5669 N N . ARG A 1 724 ? 29.560 -68.112 -17.103 1.00 25.72 724 ARG A N 1
ATOM 5670 C CA . ARG A 1 724 ? 30.933 -67.752 -16.644 1.00 25.72 724 ARG A CA 1
ATOM 5671 C C . ARG A 1 724 ? 31.550 -66.769 -17.658 1.00 25.72 724 ARG A C 1
ATOM 5673 O O . ARG A 1 724 ? 31.653 -67.109 -18.830 1.00 25.72 724 ARG A O 1
ATOM 5680 N N . GLY A 1 725 ? 32.134 -65.673 -17.173 1.00 25.84 725 GLY A N 1
ATOM 5681 C CA . GLY A 1 725 ? 33.145 -64.893 -17.905 1.00 25.84 725 GLY A CA 1
ATOM 5682 C C . GLY A 1 725 ? 32.674 -63.544 -18.479 1.00 25.84 725 GLY A C 1
ATOM 5683 O O . GLY A 1 725 ? 31.503 -63.387 -18.791 1.00 25.84 725 GLY A O 1
ATOM 5684 N N . LYS A 1 726 ? 33.568 -62.554 -18.629 1.00 27.41 726 LYS A N 1
ATOM 5685 C CA . LYS A 1 726 ? 34.993 -62.552 -18.227 1.00 27.41 726 LYS A CA 1
ATOM 5686 C C . LYS A 1 726 ? 35.558 -61.122 -18.077 1.00 27.41 726 LYS A C 1
ATOM 5688 O O . LYS A 1 726 ? 35.024 -60.197 -18.669 1.00 27.41 726 LYS A O 1
ATOM 5693 N N . SER A 1 727 ? 36.615 -61.020 -17.259 1.00 23.89 727 SER A N 1
ATOM 5694 C CA . SER A 1 727 ? 37.824 -60.158 -17.353 1.00 23.89 727 SER A CA 1
ATOM 5695 C C . SER A 1 727 ? 37.899 -59.088 -18.463 1.00 23.89 727 SER A C 1
ATOM 5697 O O . SER A 1 727 ? 37.561 -59.401 -19.600 1.00 23.89 727 SER A O 1
ATOM 5699 N N . SER A 1 728 ? 38.497 -57.904 -18.267 1.00 26.48 728 SER A N 1
ATOM 5700 C CA . SER A 1 728 ? 39.263 -57.309 -17.136 1.00 26.48 728 SER A CA 1
ATOM 5701 C C . SER A 1 728 ? 39.517 -55.801 -17.472 1.00 26.48 728 SER A C 1
ATOM 5703 O O . SER A 1 728 ? 38.926 -55.328 -18.438 1.00 26.48 728 SER A O 1
ATOM 5705 N N . ASP A 1 729 ? 40.231 -54.921 -16.750 1.00 27.56 729 ASP A N 1
ATOM 5706 C CA . ASP A 1 729 ? 41.336 -55.016 -15.773 1.00 27.56 729 ASP A CA 1
ATOM 5707 C C . ASP A 1 729 ? 41.281 -53.922 -14.679 1.00 27.56 729 ASP A C 1
ATOM 5709 O O . ASP A 1 729 ? 40.488 -52.985 -14.748 1.00 27.56 729 ASP A O 1
ATOM 5713 N N . GLY A 1 730 ? 42.127 -54.075 -13.650 1.00 24.08 730 GLY A N 1
ATOM 5714 C CA . GLY A 1 730 ? 42.407 -53.059 -12.619 1.00 24.08 730 GLY A CA 1
ATOM 5715 C C . GLY A 1 730 ? 43.587 -52.128 -12.991 1.00 24.08 730 GLY A C 1
ATOM 5716 O O . GLY A 1 730 ? 43.905 -52.046 -14.177 1.00 24.08 730 GLY A O 1
ATOM 5717 N N . PRO A 1 731 ? 44.267 -51.446 -12.033 1.00 40.53 731 PRO A N 1
ATOM 5718 C CA . PRO A 1 731 ? 44.432 -51.844 -10.627 1.00 40.53 731 PRO A CA 1
ATOM 5719 C C . PRO A 1 731 ? 44.025 -50.810 -9.544 1.00 40.53 731 PRO A C 1
ATOM 5721 O O . PRO A 1 731 ? 43.852 -49.619 -9.786 1.00 40.53 731 PRO A O 1
ATOM 5724 N N . SER A 1 732 ? 43.913 -51.326 -8.316 1.00 25.06 732 SER A N 1
ATOM 5725 C CA . SER A 1 732 ? 43.877 -50.660 -6.992 1.00 25.06 732 SER A CA 1
ATOM 5726 C C . SER A 1 732 ? 45.319 -50.376 -6.470 1.00 25.06 732 SER A C 1
ATOM 5728 O O . SER A 1 732 ? 46.237 -50.680 -7.235 1.00 25.06 732 SER A O 1
ATOM 5730 N N . PRO A 1 733 ? 45.616 -49.898 -5.224 1.00 42.44 733 PRO A N 1
ATOM 5731 C CA . PRO A 1 733 ? 44.801 -49.708 -3.996 1.00 42.44 733 PRO A CA 1
ATOM 5732 C C . PRO A 1 733 ? 44.999 -48.291 -3.352 1.00 42.44 733 PRO A C 1
ATOM 5734 O O . PRO A 1 733 ? 45.300 -47.371 -4.102 1.00 42.44 733 PRO A O 1
ATOM 5737 N N . SER A 1 734 ? 44.806 -47.960 -2.056 1.00 26.55 734 SER A N 1
ATOM 5738 C CA . SER A 1 734 ? 44.533 -48.687 -0.785 1.00 26.55 734 SER A CA 1
ATOM 5739 C C . SER A 1 734 ? 43.918 -47.767 0.302 1.00 26.55 734 SER A C 1
ATOM 5741 O O . SER A 1 734 ? 44.289 -46.602 0.360 1.00 26.55 734 SER A O 1
ATOM 5743 N N . GLU A 1 735 ? 43.117 -48.350 1.217 1.00 29.31 735 GLU A N 1
ATOM 5744 C CA . GLU A 1 735 ? 42.937 -47.952 2.648 1.00 29.31 735 GLU A CA 1
ATOM 5745 C C . GLU A 1 735 ? 42.318 -46.554 2.987 1.00 29.31 735 GLU A C 1
ATOM 5747 O O . GLU A 1 735 ? 42.238 -45.673 2.143 1.00 29.31 735 GLU A O 1
ATOM 5752 N N . GLU A 1 736 ? 41.739 -46.270 4.172 1.00 26.56 736 GLU A N 1
ATOM 5753 C CA . GLU A 1 736 ? 41.548 -47.064 5.408 1.00 26.56 736 GLU A CA 1
ATOM 5754 C C . GLU A 1 736 ? 40.199 -46.771 6.153 1.00 26.56 736 GLU A C 1
ATOM 5756 O O . GLU A 1 736 ? 39.273 -46.155 5.625 1.00 26.56 736 GLU A O 1
ATOM 5761 N N . SER A 1 737 ? 40.071 -47.271 7.391 1.00 32.97 737 SER A N 1
ATOM 5762 C CA . SER A 1 737 ? 38.867 -47.401 8.237 1.00 32.97 737 SER A CA 1
ATOM 5763 C C . SER A 1 737 ? 38.367 -46.128 8.964 1.00 32.97 737 SER A C 1
ATOM 5765 O O . SER A 1 737 ? 39.145 -45.233 9.275 1.00 32.97 737 SER A O 1
ATOM 5767 N N . SER A 1 738 ? 37.072 -46.132 9.361 1.00 27.78 738 SER A N 1
ATOM 5768 C CA . SER A 1 738 ? 36.546 -45.720 10.700 1.00 27.78 738 SER A CA 1
ATOM 5769 C C . SER A 1 738 ? 35.297 -44.801 10.719 1.00 27.78 738 SER A C 1
ATOM 5771 O O . SER A 1 738 ? 35.408 -43.579 10.778 1.00 27.78 738 SER A O 1
ATOM 5773 N N . SER A 1 739 ? 34.076 -45.376 10.779 1.00 37.75 739 SER A N 1
ATOM 5774 C CA . SER A 1 739 ? 32.868 -44.695 11.331 1.00 37.75 739 SER A CA 1
ATOM 5775 C C . SER A 1 739 ? 31.650 -45.629 11.564 1.00 37.75 739 SER A C 1
ATOM 5777 O O . SER A 1 739 ? 30.555 -45.401 11.041 1.00 37.75 739 SER A O 1
ATOM 5779 N N . SER A 1 740 ? 31.818 -46.721 12.326 1.00 41.16 740 SER A N 1
ATOM 5780 C CA . SER A 1 740 ? 30.736 -47.709 12.557 1.00 41.16 740 SER A CA 1
ATOM 5781 C C . SER A 1 740 ? 29.949 -47.492 13.865 1.00 41.16 740 SER A C 1
ATOM 5783 O O . SER A 1 740 ? 28.718 -47.412 13.852 1.00 41.16 740 SER A O 1
ATOM 5785 N N . HIS A 1 741 ? 30.635 -47.330 15.006 1.00 37.38 741 HIS A N 1
ATOM 5786 C CA . HIS A 1 741 ? 29.981 -47.313 16.326 1.00 37.38 741 HIS A CA 1
ATOM 5787 C C . HIS A 1 741 ? 29.014 -46.139 16.543 1.00 37.38 741 HIS A C 1
ATOM 5789 O O . HIS A 1 741 ? 27.910 -46.343 17.053 1.00 37.38 741 HIS A O 1
ATOM 5795 N N . THR A 1 742 ? 29.382 -44.924 16.126 1.00 43.62 742 THR A N 1
ATOM 5796 C CA . THR A 1 742 ? 28.600 -43.700 16.383 1.00 43.62 742 THR A CA 1
ATOM 5797 C C . THR A 1 742 ? 27.185 -43.775 15.802 1.00 43.62 742 THR A C 1
ATOM 5799 O O . THR A 1 742 ? 26.232 -43.304 16.420 1.00 43.62 742 THR A O 1
ATOM 5802 N N . LYS A 1 743 ? 27.022 -44.432 14.643 1.00 45.75 743 LYS A N 1
ATOM 5803 C CA . LYS A 1 743 ? 25.724 -44.586 13.966 1.00 45.75 743 LYS A CA 1
ATOM 5804 C C . LYS A 1 743 ? 24.779 -45.542 14.705 1.00 45.75 743 LYS A C 1
ATOM 5806 O O . LYS A 1 743 ? 23.575 -45.306 14.705 1.00 45.75 743 LYS A O 1
ATOM 5811 N N . ARG A 1 744 ? 25.300 -46.574 15.387 1.00 43.81 744 ARG A N 1
ATOM 5812 C CA . ARG A 1 744 ? 24.481 -47.491 16.208 1.00 43.81 744 ARG A CA 1
ATOM 5813 C C . ARG A 1 744 ? 23.914 -46.808 17.456 1.00 43.81 744 ARG A C 1
ATOM 5815 O O . ARG A 1 744 ? 22.748 -47.014 17.771 1.00 43.81 744 ARG A O 1
ATOM 5822 N N . ILE A 1 745 ? 24.705 -45.972 18.133 1.00 47.06 745 ILE A N 1
ATOM 5823 C CA . ILE A 1 745 ? 24.297 -45.318 19.393 1.00 47.06 745 ILE A CA 1
ATOM 5824 C C . ILE A 1 745 ? 23.130 -44.341 19.166 1.00 47.06 745 ILE A C 1
ATOM 5826 O O . ILE A 1 745 ? 22.143 -44.375 19.900 1.00 47.06 745 ILE A O 1
ATOM 5830 N N . VAL A 1 746 ? 23.197 -43.517 18.112 1.00 52.03 746 VAL A N 1
ATOM 5831 C CA . VAL A 1 746 ? 22.132 -42.547 17.783 1.00 52.03 746 VAL A CA 1
ATOM 5832 C C . VAL A 1 746 ? 20.812 -43.245 17.429 1.00 52.03 746 VAL A C 1
ATOM 5834 O O . VAL A 1 746 ? 19.746 -42.792 17.847 1.00 52.03 746 VAL A O 1
ATOM 5837 N N . LEU A 1 747 ? 20.866 -44.373 16.712 1.00 49.47 747 LEU A N 1
ATOM 5838 C CA . LEU A 1 747 ? 19.665 -45.097 16.281 1.00 49.47 747 LEU A CA 1
ATOM 5839 C C . LEU A 1 747 ? 18.901 -45.731 17.460 1.00 49.47 747 LEU A C 1
ATOM 5841 O O . LEU A 1 747 ? 17.673 -45.684 17.499 1.00 49.47 747 LEU A O 1
ATOM 5845 N N . ILE A 1 748 ? 19.627 -46.268 18.449 1.00 48.47 748 ILE A N 1
ATOM 5846 C CA . ILE A 1 748 ? 19.044 -46.857 19.668 1.00 48.47 748 ILE A CA 1
ATOM 5847 C C . ILE A 1 748 ? 18.322 -45.785 20.503 1.00 48.47 748 ILE A C 1
ATOM 5849 O O . ILE A 1 748 ? 17.226 -46.032 21.009 1.00 48.47 748 ILE A O 1
ATOM 5853 N N . SER A 1 749 ? 18.889 -44.575 20.593 1.00 50.44 749 SER A N 1
ATOM 5854 C CA . SER A 1 749 ? 18.276 -43.450 21.314 1.00 50.44 749 SER A CA 1
ATOM 5855 C C . SER A 1 749 ? 16.914 -43.048 20.728 1.00 50.44 749 SER A C 1
ATOM 5857 O O . SER A 1 749 ? 15.940 -42.928 21.473 1.00 50.44 749 SER A O 1
ATOM 5859 N N . PHE A 1 750 ? 16.806 -42.923 19.399 1.00 57.06 750 PHE A N 1
ATOM 5860 C CA . PHE A 1 750 ? 15.537 -42.588 18.738 1.00 57.06 750 PHE A CA 1
ATOM 5861 C C . PHE A 1 750 ? 14.461 -43.671 18.911 1.00 57.06 750 PHE A C 1
ATOM 5863 O O . PHE A 1 750 ? 13.296 -43.341 19.137 1.00 57.06 750 PHE A O 1
ATOM 5870 N N . GLY A 1 751 ? 14.840 -44.954 18.863 1.00 55.72 751 GLY A N 1
ATOM 5871 C CA . GLY A 1 751 ? 13.903 -46.065 19.071 1.00 55.72 751 GLY A CA 1
ATOM 5872 C C . GLY A 1 751 ? 13.225 -46.032 20.447 1.00 55.72 751 GLY A C 1
ATOM 5873 O O . GLY A 1 751 ? 12.008 -46.198 20.539 1.00 55.72 751 GLY A O 1
ATOM 5874 N N . GLY A 1 752 ? 13.989 -45.743 21.508 1.00 55.25 752 GLY A N 1
ATOM 5875 C CA . GLY A 1 752 ? 13.459 -45.650 22.873 1.00 55.25 752 GLY A CA 1
ATOM 5876 C C . GLY A 1 752 ? 12.436 -44.523 23.059 1.00 55.25 752 GLY A C 1
ATOM 5877 O O . GLY A 1 752 ? 11.395 -44.733 23.683 1.00 55.25 752 GLY A O 1
ATOM 5878 N N . VAL A 1 753 ? 12.687 -43.348 22.471 1.00 62.97 753 VAL A N 1
ATOM 5879 C CA . VAL A 1 753 ? 11.773 -42.191 22.555 1.00 62.97 753 VAL A CA 1
ATOM 5880 C C . VAL A 1 753 ? 10.445 -42.476 21.846 1.00 62.97 753 VAL A C 1
ATOM 5882 O O . VAL A 1 753 ? 9.381 -42.198 22.400 1.00 62.97 753 VAL A O 1
ATOM 5885 N N . ILE A 1 754 ? 10.485 -43.077 20.652 1.00 66.06 754 ILE A N 1
ATOM 5886 C CA . ILE A 1 754 ? 9.275 -43.421 19.888 1.00 66.06 754 ILE A CA 1
ATOM 5887 C C . ILE A 1 754 ? 8.437 -44.467 20.639 1.00 66.06 754 ILE A C 1
ATOM 5889 O O . ILE A 1 754 ? 7.223 -44.300 20.772 1.00 66.06 754 ILE A O 1
ATOM 5893 N N . LEU A 1 755 ? 9.076 -45.503 21.194 1.00 58.34 755 LEU A N 1
ATOM 5894 C CA . LEU A 1 755 ? 8.390 -46.531 21.981 1.00 58.34 755 LEU A CA 1
ATOM 5895 C C . LEU A 1 755 ? 7.707 -45.938 23.227 1.00 58.34 755 LEU A C 1
ATOM 5897 O O . LEU A 1 755 ? 6.564 -46.286 23.521 1.00 58.34 755 LEU A O 1
ATOM 5901 N N . PHE A 1 756 ? 8.364 -45.001 23.919 1.00 59.41 756 PHE A N 1
ATOM 5902 C CA . PHE A 1 756 ? 7.803 -44.315 25.088 1.00 59.41 756 PHE A CA 1
ATOM 5903 C C . PHE A 1 756 ? 6.566 -43.465 24.740 1.00 59.41 756 PHE A C 1
ATOM 5905 O O . PHE A 1 756 ? 5.561 -43.524 25.448 1.00 59.41 756 PHE A O 1
ATOM 5912 N N . ILE A 1 757 ? 6.596 -42.728 23.622 1.00 71.50 757 ILE A N 1
ATOM 5913 C CA . ILE A 1 757 ? 5.456 -41.918 23.148 1.00 71.50 757 ILE A CA 1
ATOM 5914 C C . ILE A 1 757 ? 4.234 -42.801 22.846 1.00 71.50 757 ILE A C 1
ATOM 5916 O O . ILE A 1 757 ? 3.116 -42.466 23.246 1.00 71.50 757 ILE A O 1
ATOM 5920 N N . ILE A 1 758 ? 4.439 -43.953 22.199 1.00 69.94 758 ILE A N 1
ATOM 5921 C CA . ILE A 1 758 ? 3.370 -44.925 21.912 1.00 69.94 758 ILE A CA 1
ATOM 5922 C C . ILE A 1 758 ? 2.764 -45.472 23.215 1.00 69.94 758 ILE A C 1
ATOM 5924 O O . ILE A 1 758 ? 1.543 -45.582 23.331 1.00 69.94 758 ILE A O 1
ATOM 5928 N N . LEU A 1 759 ? 3.597 -45.753 24.221 1.00 56.72 759 LEU A N 1
ATOM 5929 C CA . LEU A 1 759 ? 3.165 -46.268 25.526 1.00 56.72 759 LEU A CA 1
ATOM 5930 C C . LEU A 1 759 ? 2.313 -45.242 26.302 1.00 56.72 759 LEU A C 1
ATOM 5932 O O . LEU A 1 759 ? 1.294 -45.604 26.892 1.00 56.72 759 LEU A O 1
ATOM 5936 N N . VAL A 1 760 ? 2.662 -43.951 26.232 1.00 67.25 760 VAL A N 1
ATOM 5937 C CA . VAL A 1 760 ? 1.859 -42.854 26.808 1.00 67.25 760 VAL A CA 1
ATOM 5938 C C . VAL A 1 760 ? 0.517 -42.690 26.082 1.00 67.25 760 VAL A C 1
ATOM 5940 O O . VAL A 1 760 ? -0.515 -42.532 26.738 1.00 67.25 760 VAL A O 1
ATOM 5943 N N . LEU A 1 761 ? 0.492 -42.776 24.748 1.00 64.75 761 LEU A N 1
ATOM 5944 C CA . LEU A 1 761 ? -0.752 -42.718 23.967 1.00 64.75 761 LEU A CA 1
ATOM 5945 C C . LEU A 1 761 ? -1.683 -43.902 24.272 1.00 64.75 761 LEU A C 1
ATOM 5947 O O . LEU A 1 761 ? -2.885 -43.703 24.451 1.00 64.75 761 LEU A O 1
ATOM 5951 N N . ALA A 1 762 ? -1.139 -45.114 24.412 1.00 57.34 762 ALA A N 1
ATOM 5952 C CA . ALA A 1 762 ? -1.906 -46.286 24.831 1.00 57.34 762 ALA A CA 1
ATOM 5953 C C . ALA A 1 762 ? -2.507 -46.109 26.239 1.00 57.34 762 ALA A C 1
ATOM 5955 O O . ALA A 1 762 ? -3.681 -46.411 26.452 1.00 57.34 762 ALA A O 1
ATOM 5956 N N . LEU A 1 763 ? -1.741 -45.555 27.187 1.00 52.53 763 LEU A N 1
ATOM 5957 C CA . LEU A 1 763 ? -2.213 -45.290 28.549 1.00 52.53 763 LEU A CA 1
ATOM 5958 C C . LEU A 1 763 ? -3.360 -44.261 28.583 1.00 52.53 763 LEU A C 1
ATOM 5960 O O . LEU A 1 763 ? -4.320 -44.432 29.334 1.00 52.53 763 LEU A O 1
ATOM 5964 N N . LEU A 1 764 ? -3.297 -43.223 27.741 1.00 59.03 764 LEU A N 1
ATOM 5965 C CA . LEU A 1 764 ? -4.356 -42.213 27.609 1.00 59.03 764 LEU A CA 1
ATOM 5966 C C . LEU A 1 764 ? -5.656 -42.786 27.019 1.00 59.03 764 LEU A C 1
ATOM 5968 O O . LEU A 1 764 ? -6.742 -42.383 27.434 1.00 59.03 764 LEU A O 1
ATOM 5972 N N . LEU A 1 765 ? -5.561 -43.747 26.094 1.00 53.50 765 LEU A N 1
ATOM 5973 C CA . LEU A 1 765 ? -6.719 -44.420 25.490 1.00 53.50 765 LEU A CA 1
ATOM 5974 C C . LEU A 1 765 ? -7.394 -45.446 26.422 1.00 53.50 765 LEU A C 1
ATOM 5976 O O . LEU A 1 765 ? -8.547 -45.811 26.190 1.00 53.50 765 LEU A O 1
ATOM 5980 N N . LEU A 1 766 ? -6.712 -45.891 27.483 1.00 45.06 766 LEU A N 1
ATOM 5981 C CA . LEU A 1 766 ? -7.203 -46.913 28.418 1.00 45.06 766 LEU A CA 1
ATOM 5982 C C . LEU A 1 766 ? -7.921 -46.359 29.666 1.00 45.06 766 LEU A C 1
ATOM 5984 O O . LEU A 1 766 ? -8.411 -47.147 30.475 1.00 45.06 766 LEU A O 1
ATOM 5988 N N . LEU A 1 767 ? -8.046 -45.036 29.834 1.00 45.62 767 LEU A N 1
ATOM 5989 C CA . LEU A 1 767 ? -8.767 -44.430 30.967 1.00 45.62 767 LEU A CA 1
ATOM 5990 C C . LEU A 1 767 ? -10.306 -44.491 30.774 1.00 45.62 767 LEU A C 1
ATOM 5992 O O . LEU A 1 767 ? -10.841 -43.779 29.919 1.00 45.62 767 LEU A O 1
ATOM 5996 N N . PRO A 1 768 ? -11.074 -45.298 31.546 1.00 43.75 768 PRO A N 1
ATOM 5997 C CA . PRO A 1 768 ? -12.445 -45.633 31.154 1.00 43.75 768 PRO A CA 1
ATOM 5998 C C . PRO A 1 768 ? -13.529 -44.636 31.595 1.00 43.75 768 PRO A C 1
ATOM 6000 O O . PRO A 1 768 ? -13.559 -44.162 32.727 1.00 43.75 768 PRO A O 1
ATOM 6003 N N . LYS A 1 769 ? -14.500 -44.441 30.693 1.00 44.25 769 LYS A N 1
ATOM 6004 C CA . LYS A 1 769 ? -15.975 -44.334 30.851 1.00 44.25 769 LYS A CA 1
ATOM 6005 C C . LYS A 1 769 ? -16.611 -44.290 32.277 1.00 44.25 769 LYS A C 1
ATOM 6007 O O . LYS A 1 769 ? -17.619 -44.955 32.502 1.00 44.25 769 LYS A O 1
ATOM 6012 N N . CYS A 1 770 ? -16.143 -43.454 33.207 1.00 33.22 770 CYS A N 1
ATOM 6013 C CA . CYS A 1 770 ? -16.645 -43.399 34.598 1.00 33.22 770 CYS A CA 1
ATOM 6014 C C . CYS A 1 770 ? -17.160 -42.015 35.062 1.00 33.22 770 CYS A C 1
ATOM 6016 O O . CYS A 1 770 ? -16.873 -41.583 36.175 1.00 33.22 770 CYS A O 1
ATOM 6018 N N . ALA A 1 771 ? -17.944 -41.307 34.232 1.00 37.22 771 ALA A N 1
ATOM 6019 C CA . ALA A 1 771 ? -18.504 -39.991 34.604 1.00 37.22 771 ALA A CA 1
ATOM 6020 C C . ALA A 1 771 ? -19.876 -39.619 33.980 1.00 37.22 771 ALA A C 1
ATOM 6022 O O . ALA A 1 771 ? -20.215 -38.439 33.931 1.00 37.22 771 ALA A O 1
ATOM 6023 N N . ARG A 1 772 ? -20.678 -40.573 33.464 1.00 34.53 772 ARG A N 1
ATOM 6024 C CA . ARG A 1 772 ? -21.902 -40.243 32.688 1.00 34.53 772 ARG A CA 1
ATOM 6025 C C . ARG A 1 772 ? -23.159 -41.065 33.038 1.00 34.53 772 ARG A C 1
ATOM 6027 O O . ARG A 1 772 ? -23.761 -41.682 32.166 1.00 34.53 772 ARG A O 1
ATOM 6034 N N . ARG A 1 773 ? -23.585 -41.047 34.310 1.00 29.36 773 ARG A N 1
ATOM 6035 C CA . ARG A 1 773 ? -24.921 -41.488 34.792 1.00 29.36 773 ARG A CA 1
ATOM 6036 C C . ARG A 1 773 ? -25.311 -40.705 36.061 1.00 29.36 773 ARG A C 1
ATOM 6038 O O . ARG A 1 773 ? -24.447 -40.521 36.909 1.00 29.36 773 ARG A O 1
ATOM 6045 N N . ARG A 1 774 ? -26.609 -40.362 36.212 1.00 25.62 774 ARG A N 1
ATOM 6046 C CA . ARG A 1 774 ? -27.216 -39.448 37.232 1.00 25.62 774 ARG A CA 1
ATOM 6047 C C . ARG A 1 774 ? -26.825 -37.969 37.005 1.00 25.62 774 ARG A C 1
ATOM 6049 O O . ARG A 1 774 ? -25.645 -37.697 36.864 1.00 25.62 774 ARG A O 1
ATOM 6056 N N . ARG A 1 775 ? -27.717 -36.965 36.962 1.00 26.25 775 ARG A N 1
ATOM 6057 C CA . ARG A 1 775 ? -29.204 -36.832 36.930 1.00 26.25 775 ARG A CA 1
ATOM 6058 C C . ARG A 1 775 ? -29.514 -35.716 35.890 1.00 26.25 775 ARG A C 1
ATOM 6060 O O . ARG A 1 775 ? -28.696 -34.821 35.745 1.00 26.25 775 ARG A O 1
ATOM 6067 N N . VAL A 1 776 ? -30.529 -35.788 35.016 1.00 26.61 776 VAL A N 1
ATOM 6068 C CA . VAL A 1 776 ? -31.984 -35.629 35.278 1.00 26.61 776 VAL A CA 1
ATOM 6069 C C . VAL A 1 776 ? -32.257 -34.273 35.962 1.00 26.61 776 VAL A C 1
ATOM 6071 O O . VAL A 1 776 ? -32.015 -34.148 37.154 1.00 26.61 776 VAL A O 1
ATOM 6074 N N . SER A 1 777 ? -32.537 -33.186 35.229 1.00 24.64 777 SER A N 1
ATOM 6075 C CA . SER A 1 777 ? -33.799 -32.851 34.524 1.00 24.64 777 SER A CA 1
ATOM 6076 C C . SER A 1 777 ? -35.011 -32.704 35.456 1.00 24.64 777 SER A C 1
ATOM 6078 O O . SER A 1 777 ? -35.444 -33.698 36.031 1.00 24.64 777 SER A O 1
ATOM 6080 N N . LYS A 1 778 ? -35.537 -31.471 35.572 1.00 24.98 778 LYS A N 1
ATOM 6081 C CA . LYS A 1 778 ? -36.884 -31.042 36.026 1.00 24.98 778 LYS A CA 1
ATOM 6082 C C . LYS A 1 778 ? -36.933 -29.488 35.989 1.00 24.98 778 LYS A C 1
ATOM 6084 O O . LYS A 1 778 ? -35.931 -28.892 36.359 1.00 24.98 778 LYS A O 1
ATOM 6089 N N . ARG A 1 779 ? -38.028 -28.795 35.630 1.00 25.20 779 ARG A N 1
ATOM 6090 C CA . ARG A 1 779 ? -39.250 -29.171 34.873 1.00 25.20 779 ARG A CA 1
ATOM 6091 C C . ARG A 1 779 ? -40.070 -27.900 34.532 1.00 25.20 779 ARG A C 1
ATOM 6093 O O . ARG A 1 779 ? -39.882 -26.899 35.206 1.00 25.20 779 ARG A O 1
ATOM 6100 N N . HIS A 1 780 ? -41.022 -28.035 33.591 1.00 26.86 780 HIS A N 1
ATOM 6101 C CA . HIS A 1 780 ? -42.097 -27.079 33.226 1.00 26.86 780 HIS A CA 1
ATOM 6102 C C . HIS A 1 780 ? -41.612 -25.852 32.429 1.00 26.86 780 HIS A C 1
ATOM 6104 O O . HIS A 1 780 ? -40.674 -25.189 32.841 1.00 26.86 780 HIS A O 1
ATOM 6110 N N . GLN A 1 781 ? -42.134 -25.499 31.249 1.00 24.20 781 GLN A N 1
ATOM 6111 C CA . GLN A 1 781 ? -43.258 -25.997 30.434 1.00 24.20 781 GLN A CA 1
ATOM 6112 C C . GLN A 1 781 ? -44.672 -25.769 31.005 1.00 24.20 781 GLN A C 1
ATOM 6114 O O . GLN A 1 781 ? -45.209 -26.602 31.733 1.00 24.20 781 GLN A O 1
ATOM 6119 N N . VAL A 1 782 ? -45.262 -24.659 30.556 1.00 26.50 782 VAL A N 1
ATOM 6120 C CA . VAL A 1 782 ? -46.700 -24.366 30.410 1.00 26.50 782 VAL A CA 1
ATOM 6121 C C . VAL A 1 782 ? -46.908 -24.117 28.905 1.00 26.50 782 VAL A C 1
ATOM 6123 O O . VAL A 1 782 ? -46.007 -23.575 28.270 1.00 26.50 782 VAL A O 1
ATOM 6126 N N . GLY A 1 783 ? -48.001 -24.496 28.251 1.00 24.94 783 GLY A N 1
ATOM 6127 C CA . GLY A 1 783 ? -49.144 -25.316 28.663 1.00 24.94 783 GLY A CA 1
ATOM 6128 C C . GLY A 1 783 ? -50.040 -25.527 27.434 1.00 24.94 783 GLY A C 1
ATOM 6129 O O . GLY A 1 783 ? -50.094 -24.652 26.575 1.00 24.94 783 GLY A O 1
ATOM 6130 N N . ALA A 1 784 ? -50.678 -26.690 27.300 1.00 22.70 784 ALA A N 1
ATOM 6131 C CA . ALA A 1 784 ? -51.529 -27.002 26.149 1.00 22.70 784 ALA A CA 1
ATOM 6132 C C . ALA A 1 784 ? -52.595 -28.033 26.540 1.00 22.70 784 ALA A C 1
ATOM 6134 O O . ALA A 1 784 ? -52.318 -29.233 26.560 1.00 22.70 784 ALA A O 1
ATOM 6135 N N . ASP A 1 785 ? -53.800 -27.555 26.845 1.00 25.89 785 ASP A N 1
ATOM 6136 C CA . ASP A 1 785 ? -54.967 -28.396 27.111 1.00 25.89 785 ASP A CA 1
ATOM 6137 C C . ASP A 1 785 ? -55.871 -28.517 25.877 1.00 25.89 785 ASP A C 1
ATOM 6139 O O . ASP A 1 785 ? -55.941 -27.630 25.026 1.00 25.89 785 ASP A O 1
ATOM 6143 N N . ARG A 1 786 ? -56.552 -29.661 25.772 1.00 25.69 786 ARG A N 1
ATOM 6144 C CA . ARG A 1 786 ? -57.477 -29.999 24.681 1.00 25.69 786 ARG A CA 1
ATOM 6145 C C . ARG A 1 786 ? -58.912 -29.658 25.064 1.00 25.69 786 ARG A C 1
ATOM 6147 O O . ARG A 1 786 ? -59.361 -30.102 26.117 1.00 25.69 786 ARG A O 1
ATOM 6154 N N . VAL A 1 787 ? -59.674 -29.065 24.145 1.00 27.05 787 VAL A N 1
ATOM 6155 C CA . VAL A 1 787 ? -61.148 -29.076 24.176 1.00 27.05 787 VAL A CA 1
ATOM 6156 C C . VAL A 1 787 ? -61.709 -29.369 22.771 1.00 27.05 787 VAL A C 1
ATOM 6158 O O . VAL A 1 787 ? -61.039 -29.162 21.763 1.00 27.05 787 VAL A O 1
ATOM 6161 N N . HIS A 1 788 ? -62.912 -29.946 22.760 1.00 26.19 788 HIS A N 1
ATOM 6162 C CA . HIS A 1 788 ? -63.846 -30.267 21.666 1.00 26.19 788 HIS A CA 1
ATOM 6163 C C . HIS A 1 788 ? -63.799 -29.342 20.423 1.00 26.19 788 HIS A C 1
ATOM 6165 O O . HIS A 1 788 ? -63.629 -28.139 20.563 1.00 26.19 788 HIS A O 1
ATOM 6171 N N . ARG A 1 789 ? -63.813 -29.850 19.174 1.00 24.03 789 ARG A N 1
ATOM 6172 C CA . ARG A 1 789 ? -64.829 -30.675 18.454 1.00 24.03 789 ARG A CA 1
ATOM 6173 C C . ARG A 1 789 ? -66.037 -29.842 17.997 1.00 24.03 789 ARG A C 1
ATOM 6175 O O . ARG A 1 789 ? -67.014 -29.810 18.727 1.00 24.03 789 ARG A O 1
ATOM 6182 N N . GLU A 1 790 ? -65.991 -29.332 16.758 1.00 24.75 790 GLU A N 1
ATOM 6183 C CA . GLU A 1 790 ? -67.092 -29.404 15.772 1.00 24.75 790 GLU A CA 1
ATOM 6184 C C . GLU A 1 790 ? -66.671 -28.938 14.354 1.00 24.75 790 GLU A C 1
ATOM 6186 O O . GLU A 1 790 ? -65.828 -28.061 14.199 1.00 24.75 790 GLU A O 1
ATOM 6191 N N . ASN A 1 791 ? -67.262 -29.581 13.338 1.00 25.52 791 ASN A N 1
ATOM 6192 C CA . ASN A 1 791 ? -67.389 -29.183 11.919 1.00 25.52 791 ASN A CA 1
ATOM 6193 C C . ASN A 1 791 ? -68.897 -28.881 11.714 1.00 25.52 791 ASN A C 1
ATOM 6195 O O . ASN A 1 791 ? -69.667 -29.467 12.486 1.00 25.52 791 ASN A O 1
ATOM 6199 N N . PRO A 1 792 ? -69.391 -28.100 10.717 1.00 42.16 792 PRO A N 1
ATOM 6200 C CA . PRO A 1 792 ? -69.022 -28.097 9.279 1.00 42.16 792 PRO A CA 1
ATOM 6201 C C . PRO A 1 792 ? -68.890 -26.646 8.699 1.00 42.16 792 PRO A C 1
ATOM 6203 O O . PRO A 1 792 ? -68.676 -25.739 9.493 1.00 42.16 792 PRO A O 1
ATOM 6206 N N . LEU A 1 793 ? -68.915 -26.286 7.397 1.00 27.06 793 LEU A N 1
ATOM 6207 C CA . LEU A 1 793 ? -69.334 -26.891 6.107 1.00 27.06 793 LEU A CA 1
ATOM 6208 C C . LEU A 1 793 ? -68.342 -26.571 4.953 1.00 27.06 793 LEU A C 1
ATOM 6210 O O . LEU A 1 793 ? -67.576 -25.624 5.054 1.00 27.06 793 LEU A O 1
ATOM 6214 N N . GLU A 1 794 ? -68.436 -27.376 3.880 1.00 29.23 794 GLU A N 1
ATOM 6215 C CA . GLU A 1 794 ? -68.355 -27.072 2.422 1.00 29.23 794 GLU A CA 1
ATOM 6216 C C . GLU A 1 794 ? -67.358 -26.004 1.880 1.00 29.23 794 GLU A C 1
ATOM 6218 O O . GLU A 1 794 ? -67.246 -24.897 2.385 1.00 29.23 794 GLU A O 1
ATOM 6223 N N . ASN A 1 795 ? -66.643 -26.228 0.765 1.00 28.03 795 ASN A N 1
ATOM 6224 C CA . ASN A 1 795 ? -67.110 -26.884 -0.470 1.00 28.03 795 ASN A CA 1
ATOM 6225 C C . ASN A 1 795 ? -66.066 -27.765 -1.218 1.00 28.03 795 ASN A C 1
ATOM 6227 O O . ASN A 1 795 ? -64.889 -27.814 -0.872 1.00 28.03 795 ASN A O 1
ATOM 6231 N N . MET A 1 796 ? -66.547 -28.493 -2.234 1.00 27.06 796 MET A N 1
ATOM 6232 C CA . MET A 1 796 ? -65.901 -29.578 -3.020 1.00 27.06 796 MET A CA 1
ATOM 6233 C C . MET A 1 796 ? -65.306 -29.112 -4.384 1.00 27.06 796 MET A C 1
ATOM 6235 O O . MET A 1 796 ? -65.557 -27.962 -4.744 1.00 27.06 796 MET A O 1
ATOM 6239 N N . PRO A 1 797 ? -64.697 -29.968 -5.261 1.00 37.72 797 PRO A N 1
ATOM 6240 C CA . PRO A 1 797 ? -63.899 -31.219 -5.116 1.00 37.72 797 PRO A CA 1
ATOM 6241 C C . PRO A 1 797 ? -62.588 -31.239 -6.001 1.00 37.72 797 PRO A C 1
ATOM 6243 O O . PRO A 1 797 ? -62.245 -30.216 -6.591 1.00 37.72 797 PRO A O 1
ATOM 6246 N N . PRO A 1 798 ? -61.828 -32.366 -6.133 1.00 46.75 798 PRO A N 1
ATOM 6247 C CA . PRO A 1 798 ? -60.533 -32.433 -6.856 1.00 46.75 798 PRO A CA 1
ATOM 6248 C C . PRO A 1 798 ? -60.540 -33.220 -8.198 1.00 46.75 798 PRO A C 1
ATOM 6250 O O . PRO A 1 798 ? -61.543 -33.830 -8.560 1.00 46.75 798 PRO A O 1
ATOM 6253 N N . VAL A 1 799 ? -59.384 -33.295 -8.894 1.00 29.02 799 VAL A N 1
ATOM 6254 C CA . VAL A 1 799 ? -59.126 -34.191 -10.056 1.00 29.02 799 VAL A CA 1
ATOM 6255 C C . VAL A 1 799 ? -57.723 -34.842 -9.997 1.00 29.02 799 VAL A C 1
ATOM 6257 O O . VAL A 1 799 ? -56.764 -34.234 -9.528 1.00 29.02 799 VAL A O 1
ATOM 6260 N N . LEU A 1 800 ? -57.618 -36.086 -10.489 1.00 28.88 800 LEU A N 1
ATOM 6261 C CA . LEU A 1 800 ? -56.442 -36.978 -10.603 1.00 28.88 800 LEU A CA 1
ATOM 6262 C C . LEU A 1 800 ? -56.637 -37.896 -11.852 1.00 28.88 800 LEU A C 1
ATOM 6264 O O . LEU A 1 800 ? -57.791 -38.130 -12.207 1.00 28.88 800 LEU A O 1
ATOM 6268 N N . PRO A 1 801 ? -55.610 -38.572 -12.426 1.00 42.50 801 PRO A N 1
ATOM 6269 C CA . PRO A 1 801 ? -54.308 -38.048 -12.839 1.00 42.50 801 PRO A CA 1
ATOM 6270 C C . PRO A 1 801 ? -54.024 -38.178 -14.385 1.00 42.50 801 PRO A C 1
ATOM 6272 O O . PRO A 1 801 ? -54.516 -37.297 -15.082 1.00 42.50 801 PRO A O 1
ATOM 6275 N N . PRO A 1 802 ? -53.233 -39.118 -14.985 1.00 52.78 802 PRO A N 1
ATOM 6276 C CA . PRO A 1 802 ? -52.507 -38.888 -16.263 1.00 52.78 802 PRO A CA 1
ATOM 6277 C C . PRO A 1 802 ? -53.019 -39.846 -17.390 1.00 52.78 802 PRO A C 1
ATOM 6279 O O . PRO A 1 802 ? -54.165 -40.281 -17.273 1.00 52.78 802 PRO A O 1
ATOM 6282 N N . PRO A 1 803 ? -52.247 -40.325 -18.407 1.00 49.41 803 PRO A N 1
ATOM 6283 C CA . PRO A 1 803 ? -50.980 -39.888 -19.037 1.00 49.41 803 PRO A CA 1
ATOM 6284 C C . PRO A 1 803 ? -51.051 -39.806 -20.593 1.00 49.41 803 PRO A C 1
ATOM 6286 O O . PRO A 1 803 ? -52.035 -40.221 -21.195 1.00 49.41 803 PRO A O 1
ATOM 6289 N N . VAL A 1 804 ? -49.945 -39.448 -21.273 1.00 26.72 804 VAL A N 1
ATOM 6290 C CA . VAL A 1 804 ? -49.659 -39.944 -22.645 1.00 26.72 804 VAL A CA 1
ATOM 6291 C C . VAL A 1 804 ? -48.178 -40.322 -22.808 1.00 26.72 804 VAL A C 1
ATOM 6293 O O . VAL A 1 804 ? -47.283 -39.526 -22.537 1.00 26.72 804 VAL A O 1
ATOM 6296 N N . ARG A 1 805 ? -47.933 -41.537 -23.313 1.00 29.59 805 ARG A N 1
ATOM 6297 C CA . ARG A 1 805 ? -46.698 -41.972 -23.991 1.00 29.59 805 ARG A CA 1
ATOM 6298 C C . ARG A 1 805 ? -47.060 -42.250 -25.451 1.00 29.59 805 ARG A C 1
ATOM 6300 O O . ARG A 1 805 ? -48.073 -42.903 -25.687 1.00 29.59 805 ARG A O 1
ATOM 6307 N N . SER A 1 806 ? -46.192 -41.906 -26.398 1.00 25.75 806 SER A N 1
ATOM 6308 C CA . SER A 1 806 ? -46.167 -42.578 -27.706 1.00 25.75 806 SER A CA 1
ATOM 6309 C C . SER A 1 806 ? -44.787 -42.472 -28.349 1.00 25.75 806 SER A C 1
ATOM 6311 O O . SER A 1 806 ? -44.339 -41.381 -28.697 1.00 25.75 806 SER A O 1
ATOM 6313 N N . GLU A 1 807 ? -44.123 -43.610 -28.517 1.00 29.69 807 GLU A N 1
ATOM 6314 C CA . GLU A 1 807 ? -42.916 -43.745 -29.334 1.00 29.69 807 GLU A CA 1
ATOM 6315 C C . GLU A 1 807 ? -43.270 -43.692 -30.829 1.00 29.69 807 GLU A C 1
ATOM 6317 O O . GLU A 1 807 ? -44.398 -44.020 -31.211 1.00 29.69 807 GLU A O 1
ATOM 6322 N N . LYS A 1 808 ? -42.279 -43.417 -31.689 1.00 24.08 808 LYS A N 1
ATOM 6323 C CA . LYS A 1 808 ? -42.152 -44.112 -32.983 1.00 24.08 808 LYS A CA 1
ATOM 6324 C C . LYS A 1 808 ? -40.735 -44.015 -33.553 1.00 24.08 808 LYS A C 1
ATOM 6326 O O . LYS A 1 808 ? -40.124 -42.954 -33.549 1.00 24.08 808 LYS A O 1
ATOM 6331 N N . VAL A 1 809 ? -40.245 -45.151 -34.045 1.00 32.78 809 VAL A N 1
ATOM 6332 C CA . VAL A 1 809 ? -38.919 -45.373 -34.649 1.00 32.78 809 VAL A CA 1
ATOM 6333 C C . VAL A 1 809 ? -39.127 -46.116 -35.976 1.00 32.78 809 VAL A C 1
ATOM 6335 O O . VAL A 1 809 ? -40.017 -46.965 -36.051 1.00 32.78 809 VAL A O 1
ATOM 6338 N N . PRO A 1 810 ? -38.361 -45.787 -37.029 1.00 32.44 810 PRO A N 1
ATOM 6339 C CA . PRO A 1 810 ? -37.555 -46.799 -37.751 1.00 32.44 810 PRO A CA 1
ATOM 6340 C C . PRO A 1 810 ? -36.049 -46.411 -37.731 1.00 32.44 810 PRO A C 1
ATOM 6342 O O . PRO A 1 810 ? -35.738 -45.229 -37.652 1.00 32.44 810 PRO A O 1
ATOM 6345 N N . PHE A 1 811 ? -35.046 -47.304 -37.619 1.00 22.80 811 PHE A N 1
ATOM 6346 C CA . PHE A 1 811 ? -34.592 -48.365 -38.558 1.00 22.80 811 PHE A CA 1
ATOM 6347 C C . PHE A 1 811 ? -34.275 -47.823 -39.973 1.00 22.80 811 PHE A C 1
ATOM 6349 O O . PHE A 1 811 ? -35.094 -47.102 -40.520 1.00 22.80 811 PHE A O 1
ATOM 6356 N N . THR A 1 812 ? -33.146 -48.098 -40.652 1.00 24.42 812 THR A N 1
ATOM 6357 C CA . THR A 1 812 ? -32.050 -49.117 -40.582 1.00 24.42 812 THR A CA 1
ATOM 6358 C C . THR A 1 812 ? -30.661 -48.444 -40.767 1.00 24.42 812 THR A C 1
ATOM 6360 O O . THR A 1 812 ? -30.626 -47.335 -41.279 1.00 24.42 812 THR A O 1
ATOM 6363 N N . LYS A 1 813 ? -29.457 -48.935 -40.409 1.00 25.56 813 LYS A N 1
ATOM 6364 C CA . LYS A 1 813 ? -28.820 -50.262 -40.177 1.00 25.56 813 LYS A CA 1
ATOM 6365 C C . LYS A 1 813 ? -28.220 -50.996 -41.411 1.00 25.56 813 LYS A C 1
ATOM 6367 O O . LYS A 1 813 ? -28.893 -51.853 -41.965 1.00 25.56 813 LYS A O 1
ATOM 6372 N N . ALA A 1 814 ? -26.943 -50.723 -41.738 1.00 25.88 814 ALA A N 1
ATOM 6373 C CA . ALA A 1 814 ? -25.914 -51.565 -42.417 1.00 25.88 814 ALA A CA 1
ATOM 6374 C C . ALA A 1 814 ? -24.675 -50.676 -42.716 1.00 25.88 814 ALA A C 1
ATOM 6376 O O . ALA A 1 814 ? -24.879 -49.498 -42.982 1.00 25.88 814 ALA A O 1
ATOM 6377 N N . GLY A 1 815 ? -23.395 -51.076 -42.715 1.00 27.00 815 GLY A N 1
ATOM 6378 C CA . GLY A 1 815 ? -22.605 -52.232 -42.228 1.00 27.00 815 GLY A CA 1
ATOM 6379 C C . GLY A 1 815 ? -21.106 -51.806 -42.302 1.00 27.00 815 GLY A C 1
ATOM 6380 O O . GLY A 1 815 ? -20.843 -50.687 -42.726 1.00 27.00 815 GLY A O 1
ATOM 6381 N N . GLN A 1 816 ? -20.030 -52.546 -42.010 1.00 23.78 816 GLN A N 1
ATOM 6382 C CA . GLN A 1 816 ? -19.683 -53.716 -41.188 1.00 23.78 816 GLN A CA 1
ATOM 6383 C C . GLN A 1 816 ? -18.403 -54.355 -41.805 1.00 23.78 816 GLN A C 1
ATOM 6385 O O . GLN A 1 816 ? -18.529 -55.199 -42.683 1.00 23.78 816 GLN A O 1
ATOM 6390 N N . GLU A 1 817 ? -17.212 -54.013 -41.274 1.00 28.33 817 GLU A N 1
ATOM 6391 C CA . GLU A 1 817 ? -15.950 -54.817 -41.304 1.00 28.33 817 GLU A CA 1
ATOM 6392 C C . GLU A 1 817 ? -15.254 -55.127 -42.667 1.00 28.33 817 GLU A C 1
ATOM 6394 O O . GLU A 1 817 ? -15.851 -54.831 -43.700 1.00 28.33 817 GLU A O 1
ATOM 6399 N N . PRO A 1 818 ? -13.977 -55.623 -42.742 1.00 36.03 818 PRO A N 1
ATOM 6400 C CA . PRO A 1 818 ? -13.133 -56.382 -41.775 1.00 36.03 818 PRO A CA 1
ATOM 6401 C C . PRO A 1 818 ? -12.025 -55.572 -41.045 1.00 36.03 818 PRO A C 1
ATOM 6403 O O . PRO A 1 818 ? -11.823 -54.413 -41.386 1.00 36.03 818 PRO A O 1
ATOM 6406 N N . LYS A 1 819 ? -11.311 -56.014 -39.981 1.00 24.55 819 LYS A N 1
ATOM 6407 C CA . LYS A 1 819 ? -10.884 -57.319 -39.365 1.00 24.55 819 LYS A CA 1
ATOM 6408 C C . LYS A 1 819 ? -9.534 -57.916 -39.837 1.00 24.55 819 LYS A C 1
ATOM 6410 O O . LYS A 1 819 ? -9.131 -57.666 -40.963 1.00 24.55 819 LYS A O 1
ATOM 6415 N N . VAL A 1 820 ? -8.938 -58.768 -38.964 1.00 28.39 820 VAL A N 1
ATOM 6416 C CA . VAL A 1 820 ? -7.601 -59.453 -39.002 1.00 28.39 820 VAL A CA 1
ATOM 6417 C C . VAL A 1 820 ? -6.451 -58.619 -38.372 1.00 28.39 820 VAL A C 1
ATOM 6419 O O . VAL A 1 820 ? -6.307 -57.467 -38.753 1.00 28.39 820 VAL A O 1
ATOM 6422 N N . PHE A 1 821 ? -5.573 -59.094 -37.455 1.00 25.25 821 PHE A N 1
ATOM 6423 C CA . PHE A 1 821 ? -5.619 -60.162 -36.411 1.00 25.25 821 PHE A CA 1
ATOM 6424 C C . PHE A 1 821 ? -4.452 -59.998 -35.376 1.00 25.25 821 PHE A C 1
ATOM 6426 O O . PHE A 1 821 ? -3.490 -59.295 -35.656 1.00 25.25 821 PHE A O 1
ATOM 6433 N N . HIS A 1 822 ? -4.530 -60.722 -34.246 1.00 27.84 822 HIS A N 1
ATOM 6434 C CA . HIS A 1 822 ? -3.476 -61.165 -33.290 1.00 27.84 822 HIS A CA 1
ATOM 6435 C C . HIS A 1 822 ? -2.605 -60.183 -32.458 1.00 27.84 822 HIS A C 1
ATOM 6437 O O . HIS A 1 822 ? -1.610 -59.630 -32.911 1.00 27.84 822 HIS A O 1
ATOM 6443 N N . ASP A 1 823 ? -2.951 -60.120 -31.165 1.00 28.06 823 ASP A N 1
ATOM 6444 C CA . ASP A 1 823 ? -2.140 -60.431 -29.961 1.00 28.06 823 ASP A CA 1
ATOM 6445 C C . ASP A 1 823 ? -0.592 -60.378 -29.988 1.00 28.06 823 ASP A C 1
ATOM 6447 O O . ASP A 1 823 ? 0.047 -61.144 -30.707 1.00 28.06 823 ASP A O 1
ATOM 6451 N N . LEU A 1 824 ? 0.002 -59.700 -28.984 1.00 29.27 824 LEU A N 1
ATOM 6452 C CA . LEU A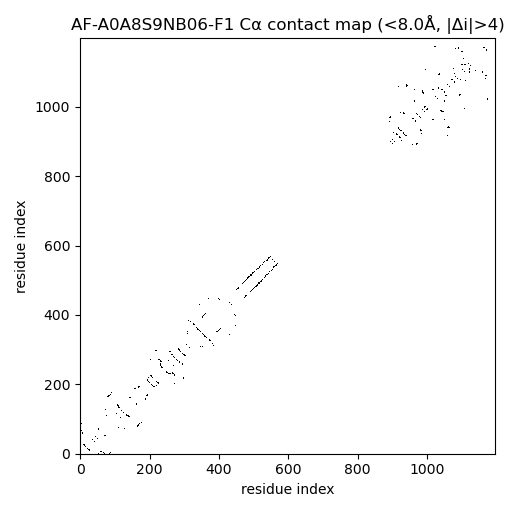 1 824 ? 0.816 -60.400 -27.966 1.00 29.27 824 LEU A CA 1
ATOM 6453 C C . LEU A 1 824 ? 1.085 -59.593 -26.672 1.00 29.27 824 LEU A C 1
ATOM 6455 O O . LEU A 1 824 ? 1.276 -58.381 -26.664 1.00 29.27 824 LEU A O 1
ATOM 6459 N N . GLU A 1 825 ? 1.112 -60.339 -25.568 1.00 32.88 825 GLU A N 1
ATOM 6460 C CA . GLU A 1 825 ? 1.557 -59.993 -24.207 1.00 32.88 825 GLU A CA 1
ATOM 6461 C C . GLU A 1 825 ? 3.097 -59.768 -24.122 1.00 32.88 825 GLU A C 1
ATOM 6463 O O . GLU A 1 825 ? 3.793 -60.046 -25.091 1.00 32.88 825 GLU A O 1
ATOM 6468 N N . ARG A 1 826 ? 3.785 -59.344 -23.040 1.00 28.61 826 ARG A N 1
ATOM 6469 C CA . ARG A 1 826 ? 3.564 -59.076 -21.584 1.00 28.61 826 ARG A CA 1
ATOM 6470 C C . ARG A 1 826 ? 4.764 -58.175 -21.125 1.00 28.61 826 ARG A C 1
ATOM 6472 O O . ARG A 1 826 ? 5.644 -57.909 -21.930 1.00 28.61 826 ARG A O 1
ATOM 6479 N N . LEU A 1 827 ? 4.926 -57.642 -19.905 1.00 29.25 827 LEU A N 1
ATOM 6480 C CA . LEU A 1 827 ? 5.021 -58.304 -18.592 1.00 29.25 827 LEU A CA 1
ATOM 6481 C C . LEU A 1 827 ? 4.803 -57.308 -17.430 1.00 29.25 827 LEU A C 1
ATOM 6483 O O . LEU A 1 827 ? 5.374 -56.223 -17.409 1.00 29.25 827 LEU A O 1
ATOM 6487 N N . GLN A 1 828 ? 4.088 -57.758 -16.397 1.00 31.30 828 GLN A N 1
ATOM 6488 C CA . GLN A 1 828 ? 4.142 -57.225 -15.026 1.00 31.30 828 GLN A CA 1
ATOM 6489 C C . GLN A 1 828 ? 4.847 -58.227 -14.089 1.00 31.30 828 GLN A C 1
ATOM 6491 O O . GLN A 1 828 ? 4.892 -59.417 -14.423 1.00 31.30 828 GLN A O 1
ATOM 6496 N N . ARG A 1 829 ? 5.207 -57.754 -12.873 1.00 30.41 829 ARG A N 1
ATOM 6497 C CA . ARG A 1 829 ? 5.223 -58.415 -11.526 1.00 30.41 829 ARG A CA 1
ATOM 6498 C C . ARG A 1 829 ? 6.541 -58.156 -10.742 1.00 30.41 829 ARG A C 1
ATOM 6500 O O . ARG A 1 829 ? 7.493 -57.675 -11.345 1.00 30.41 829 ARG A O 1
ATOM 6507 N N . PRO A 1 830 ? 6.645 -58.494 -9.434 1.00 35.00 830 PRO A N 1
ATOM 6508 C CA . PRO A 1 830 ? 5.810 -58.035 -8.302 1.00 35.00 830 PRO A CA 1
ATOM 6509 C C . PRO A 1 830 ? 6.677 -57.632 -7.059 1.00 35.00 830 PRO A C 1
ATOM 6511 O O . PRO A 1 830 ? 7.902 -57.733 -7.122 1.00 35.00 830 PRO A O 1
ATOM 6514 N N . PRO A 1 831 ? 6.105 -57.209 -5.907 1.00 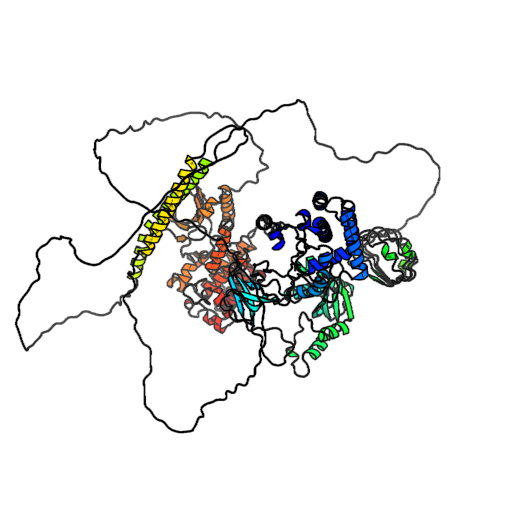42.88 831 PRO A N 1
ATOM 6515 C CA . PRO A 1 831 ? 6.883 -56.913 -4.689 1.00 42.88 831 PRO A CA 1
ATOM 6516 C C . PRO A 1 831 ? 7.120 -58.138 -3.761 1.00 42.88 831 PRO A C 1
ATOM 6518 O O . PRO A 1 831 ? 6.292 -59.052 -3.748 1.00 42.88 831 PRO A O 1
ATOM 6521 N N . PRO A 1 832 ? 8.199 -58.153 -2.942 1.00 33.31 832 PRO A N 1
ATOM 6522 C CA . PRO A 1 832 ? 8.469 -59.179 -1.921 1.00 33.31 832 PRO A CA 1
ATOM 6523 C C . PRO A 1 832 ? 7.965 -58.825 -0.486 1.00 33.31 832 PRO A C 1
ATOM 6525 O O . PRO A 1 832 ? 7.604 -57.672 -0.242 1.00 33.31 832 PRO A O 1
ATOM 6528 N N . PRO A 1 833 ? 7.926 -59.791 0.469 1.00 31.95 833 PRO A N 1
ATOM 6529 C CA . PRO A 1 833 ? 7.118 -59.726 1.709 1.00 31.95 833 PRO A CA 1
ATOM 6530 C C . PRO A 1 833 ? 7.948 -59.658 3.038 1.00 31.95 833 PRO A C 1
ATOM 6532 O O . PRO A 1 833 ? 9.176 -59.588 2.973 1.00 31.95 833 PRO A O 1
ATOM 6535 N N . PRO A 1 834 ? 7.328 -59.642 4.251 1.00 40.59 834 PRO A N 1
ATOM 6536 C CA . PRO A 1 834 ? 8.003 -59.287 5.518 1.00 40.59 834 PRO A CA 1
ATOM 6537 C C . PRO A 1 834 ? 8.505 -60.478 6.383 1.00 40.59 834 PRO A C 1
ATOM 6539 O O . PRO A 1 834 ? 8.076 -61.613 6.174 1.00 40.59 834 PRO A O 1
ATOM 6542 N N . PRO A 1 835 ? 9.364 -60.228 7.403 1.00 33.09 835 PRO A N 1
ATOM 6543 C CA . PRO A 1 835 ? 9.864 -61.243 8.344 1.00 33.09 835 PRO A CA 1
ATOM 6544 C C . PRO A 1 835 ? 8.995 -61.444 9.626 1.00 33.09 835 PRO A C 1
ATOM 6546 O O . PRO A 1 835 ? 8.355 -60.490 10.076 1.00 33.09 835 PRO A O 1
ATOM 6549 N N . PRO A 1 836 ? 8.997 -62.650 10.248 1.00 31.56 836 PRO A N 1
ATOM 6550 C CA . PRO A 1 836 ? 8.211 -63.019 11.449 1.00 31.56 836 PRO A CA 1
ATOM 6551 C C . PRO A 1 836 ? 9.037 -63.054 12.786 1.00 31.56 836 PRO A C 1
ATOM 6553 O O . PRO A 1 836 ? 10.206 -62.669 12.768 1.00 31.56 836 PRO A O 1
ATOM 6556 N N . PRO A 1 837 ? 8.465 -63.455 13.957 1.00 46.38 837 PRO A N 1
ATOM 6557 C CA . PRO A 1 837 ? 9.025 -63.208 15.310 1.00 46.38 837 PRO A CA 1
ATOM 6558 C C . PRO A 1 837 ? 9.545 -64.466 16.060 1.00 46.38 837 PRO A C 1
ATOM 6560 O O . PRO A 1 837 ? 9.444 -65.564 15.525 1.00 46.38 837 PRO A O 1
ATOM 6563 N N . ILE A 1 838 ? 10.007 -64.320 17.326 1.00 30.03 838 ILE A N 1
ATOM 6564 C CA . ILE A 1 838 ? 9.961 -65.347 18.414 1.00 30.03 838 ILE A CA 1
ATOM 6565 C C . ILE A 1 838 ? 10.256 -64.742 19.823 1.00 30.03 838 ILE A C 1
ATOM 6567 O O . ILE A 1 838 ? 10.557 -63.555 19.935 1.00 30.03 838 ILE A O 1
ATOM 6571 N N . THR A 1 839 ? 10.064 -65.519 20.904 1.00 24.53 839 THR A N 1
ATOM 6572 C CA . THR A 1 839 ? 9.857 -65.096 22.318 1.00 24.53 839 THR A CA 1
ATOM 6573 C C . THR A 1 839 ? 10.878 -65.609 23.360 1.00 24.53 839 THR A C 1
ATOM 6575 O O . THR A 1 839 ? 11.475 -66.649 23.132 1.00 24.53 839 THR A O 1
ATOM 6578 N N . ARG A 1 840 ? 10.918 -64.944 24.543 1.00 25.77 840 ARG A N 1
ATOM 6579 C CA . ARG A 1 840 ? 11.179 -65.434 25.939 1.00 25.77 840 ARG A CA 1
ATOM 6580 C C . ARG A 1 840 ? 12.291 -66.478 26.223 1.00 25.77 840 ARG A C 1
ATOM 6582 O O . ARG A 1 840 ? 12.193 -67.585 25.721 1.00 25.77 840 ARG A O 1
ATOM 6589 N N . GLN A 1 841 ? 13.119 -66.238 27.260 1.00 25.62 841 GLN A N 1
ATOM 6590 C CA . GLN A 1 841 ? 12.935 -66.850 28.606 1.00 25.62 841 GLN A CA 1
ATOM 6591 C C . GLN A 1 841 ? 13.805 -66.190 29.714 1.00 25.62 841 GLN A C 1
ATOM 6593 O O . GLN A 1 841 ? 14.389 -65.136 29.471 1.00 25.62 841 GLN A O 1
ATOM 6598 N N . GLU A 1 842 ? 13.804 -66.752 30.933 1.00 28.11 842 GLU A N 1
ATOM 6599 C CA . GLU A 1 842 ? 14.279 -66.172 32.211 1.00 28.11 842 GLU A CA 1
ATOM 6600 C C . GLU A 1 842 ? 15.454 -66.962 32.838 1.00 28.11 842 GLU A C 1
ATOM 6602 O O . GLU A 1 842 ? 15.582 -68.158 32.583 1.00 28.11 842 GLU A O 1
ATOM 6607 N N . SER A 1 843 ? 16.240 -66.344 33.738 1.00 25.94 843 SER A N 1
ATOM 6608 C CA . SER A 1 843 ? 17.026 -67.049 34.779 1.00 25.94 843 SER A CA 1
ATOM 6609 C C . SER A 1 843 ? 17.442 -66.123 35.943 1.00 25.94 843 SER A C 1
ATOM 6611 O O . SER A 1 843 ? 17.511 -64.907 35.774 1.00 25.94 843 SER A O 1
ATOM 6613 N N . GLN A 1 844 ? 17.706 -66.714 37.113 1.00 25.34 844 GLN A N 1
ATOM 6614 C CA . GLN A 1 844 ? 17.659 -66.109 38.458 1.00 25.34 844 GLN A CA 1
ATOM 6615 C C . GLN A 1 844 ? 18.996 -65.652 39.099 1.00 25.34 844 GLN A C 1
ATOM 6617 O O . GLN A 1 844 ? 20.070 -66.092 38.706 1.00 25.34 844 GLN A O 1
ATOM 6622 N N . ASP A 1 845 ? 18.843 -64.813 40.136 1.00 25.41 845 ASP A N 1
ATOM 6623 C CA . ASP A 1 845 ? 19.538 -64.724 41.442 1.00 25.41 845 ASP A CA 1
ATOM 6624 C C . ASP A 1 845 ? 21.078 -64.811 41.583 1.00 25.41 845 ASP A C 1
ATOM 6626 O O . ASP A 1 845 ? 21.674 -65.873 41.425 1.00 25.41 845 ASP A O 1
ATOM 6630 N N . ILE A 1 846 ? 21.671 -63.734 42.135 1.00 29.70 846 ILE A N 1
ATOM 6631 C CA . ILE A 1 846 ? 22.672 -63.789 43.227 1.00 29.70 846 ILE A CA 1
ATOM 6632 C C . ILE A 1 846 ? 22.397 -62.634 44.217 1.00 29.70 846 ILE A C 1
ATOM 6634 O O . ILE A 1 846 ? 22.323 -61.475 43.812 1.00 29.70 846 ILE A O 1
ATOM 6638 N N . ASP A 1 847 ? 22.318 -62.950 45.511 1.00 26.75 847 ASP A N 1
ATOM 6639 C CA . ASP A 1 847 ? 22.543 -62.038 46.649 1.00 26.75 847 ASP A CA 1
ATOM 6640 C C . ASP A 1 847 ? 23.827 -62.490 47.370 1.00 26.75 847 ASP A C 1
ATOM 6642 O O . ASP A 1 847 ? 24.126 -63.681 47.344 1.00 26.75 847 ASP A O 1
ATOM 6646 N N . PHE A 1 848 ? 24.577 -61.568 47.988 1.00 26.58 848 PHE A N 1
ATOM 6647 C CA . PHE A 1 848 ? 25.172 -61.765 49.321 1.00 26.58 848 PHE A CA 1
ATOM 6648 C C . PHE A 1 848 ? 25.810 -60.462 49.856 1.00 26.58 848 PHE A C 1
ATOM 6650 O O . PHE A 1 848 ? 26.914 -60.074 49.490 1.00 26.58 848 PHE A O 1
ATOM 6657 N N . SER A 1 849 ? 25.059 -59.828 50.759 1.00 25.33 849 SER A N 1
ATOM 6658 C CA . SER A 1 849 ? 25.385 -58.889 51.860 1.00 25.33 849 SER A CA 1
ATOM 6659 C C . SER A 1 849 ? 26.839 -58.663 52.380 1.00 25.33 849 SER A C 1
ATOM 6661 O O . SER A 1 849 ? 27.738 -59.467 52.171 1.00 25.33 849 SER A O 1
ATOM 6663 N N . MET A 1 850 ? 26.956 -57.642 53.262 1.00 27.73 850 MET A N 1
ATOM 6664 C CA . MET A 1 850 ? 28.038 -57.316 54.240 1.00 27.73 850 MET A CA 1
ATOM 6665 C C . MET A 1 850 ? 29.120 -56.299 53.786 1.00 27.73 850 MET A C 1
ATOM 6667 O O . MET A 1 850 ? 29.534 -56.318 52.636 1.00 27.73 850 MET A O 1
ATOM 6671 N N . LEU A 1 851 ? 29.638 -55.376 54.626 1.00 29.89 851 LEU A N 1
ATOM 6672 C CA . LEU A 1 851 ? 29.261 -54.940 55.995 1.00 29.89 851 LEU A CA 1
ATOM 6673 C C . LEU A 1 851 ? 29.684 -53.461 56.280 1.00 29.89 851 LEU A C 1
ATOM 6675 O O . LEU A 1 851 ? 30.161 -52.760 55.394 1.00 29.89 851 LEU A O 1
ATOM 6679 N N . MET A 1 852 ? 29.438 -52.988 57.511 1.00 32.44 852 MET A N 1
ATOM 6680 C CA . MET A 1 852 ? 29.408 -51.587 58.004 1.00 32.44 852 MET A CA 1
ATOM 6681 C C . MET A 1 852 ? 30.774 -50.836 58.189 1.00 32.44 852 MET A C 1
ATOM 6683 O O . MET A 1 852 ? 31.823 -51.434 57.962 1.00 32.44 852 MET A O 1
ATOM 6687 N N . PRO A 1 853 ? 30.790 -49.517 58.544 1.00 48.41 853 PRO A N 1
ATOM 6688 C CA . PRO A 1 853 ? 31.870 -48.567 58.191 1.00 48.41 853 PRO A CA 1
ATOM 6689 C C . PRO A 1 853 ? 32.799 -48.111 59.344 1.00 48.41 853 PRO A C 1
ATOM 6691 O O . PRO A 1 853 ? 32.538 -48.386 60.515 1.00 48.41 853 PRO A O 1
ATOM 6694 N N . PRO A 1 854 ? 33.835 -47.309 59.015 1.00 32.06 854 PRO A N 1
ATOM 6695 C CA . PRO A 1 854 ? 34.204 -46.094 59.780 1.00 32.06 854 PRO A CA 1
ATOM 6696 C C . PRO A 1 854 ? 34.666 -44.924 58.845 1.00 32.06 854 PRO A C 1
ATOM 6698 O O . PRO A 1 854 ? 34.522 -45.046 57.630 1.00 32.06 854 PRO A O 1
ATOM 6701 N N . PRO A 1 855 ? 35.334 -43.843 59.318 1.00 32.75 855 PRO A N 1
ATOM 6702 C CA . PRO A 1 855 ? 34.944 -42.820 60.310 1.00 32.75 855 PRO A CA 1
ATOM 6703 C C . PRO A 1 855 ? 34.977 -41.365 59.724 1.00 32.75 855 PRO A C 1
ATOM 6705 O O . PRO A 1 855 ? 35.409 -41.171 58.587 1.00 32.75 855 PRO A O 1
ATOM 6708 N N . PRO A 1 856 ? 34.565 -40.308 60.464 1.00 46.47 856 PRO A N 1
ATOM 6709 C CA . PRO A 1 856 ? 34.591 -38.915 59.974 1.00 46.47 856 PRO A CA 1
ATOM 6710 C C . PRO A 1 856 ? 35.955 -38.182 60.135 1.00 46.47 856 PRO A C 1
ATOM 6712 O O . PRO A 1 856 ? 36.615 -38.357 61.161 1.00 46.47 856 PRO A O 1
ATOM 6715 N N . PRO A 1 857 ? 36.355 -37.300 59.188 1.00 35.75 857 PRO A N 1
ATOM 6716 C CA . PRO A 1 857 ? 37.478 -36.348 59.336 1.00 35.75 857 PRO A CA 1
ATOM 6717 C C . PRO A 1 857 ? 37.158 -35.082 60.188 1.00 35.75 857 PRO A C 1
ATOM 6719 O O . PRO A 1 857 ? 35.986 -34.843 60.486 1.00 35.75 857 PRO A O 1
ATOM 6722 N N . PRO A 1 858 ? 38.164 -34.266 60.599 1.00 35.03 858 PRO A N 1
ATOM 6723 C CA . PRO A 1 858 ? 38.070 -33.399 61.795 1.00 35.03 858 PRO A CA 1
ATOM 6724 C C . PRO A 1 858 ? 37.719 -31.894 61.580 1.00 35.03 858 PRO A C 1
ATOM 6726 O O . PRO A 1 858 ? 37.736 -31.409 60.449 1.00 35.03 858 PRO A O 1
ATOM 6729 N N . PRO A 1 859 ? 37.440 -31.140 62.675 1.00 37.75 859 PRO A N 1
ATOM 6730 C CA . PRO A 1 859 ? 37.126 -29.695 62.691 1.00 37.75 859 PRO A CA 1
ATOM 6731 C C . PRO A 1 859 ? 38.378 -28.761 62.682 1.00 37.75 859 PRO A C 1
ATOM 6733 O O . PRO A 1 859 ? 39.503 -29.261 62.710 1.00 37.75 859 PRO A O 1
ATOM 6736 N N . PRO A 1 860 ? 38.224 -27.412 62.606 1.00 49.00 860 PRO A N 1
ATOM 6737 C CA . PRO A 1 860 ? 39.283 -26.498 62.142 1.00 49.00 860 PRO A CA 1
ATOM 6738 C C . PRO A 1 860 ? 40.088 -25.771 63.248 1.00 49.00 860 PRO A C 1
ATOM 6740 O O . PRO A 1 860 ? 39.636 -25.691 64.391 1.00 49.00 860 PRO A O 1
ATOM 6743 N N . PRO A 1 861 ? 41.232 -25.142 62.898 1.00 32.09 861 PRO A N 1
ATOM 6744 C CA . PRO A 1 861 ? 41.956 -24.202 63.757 1.00 32.09 861 PRO A CA 1
ATOM 6745 C C . PRO A 1 861 ? 41.561 -22.725 63.529 1.00 32.09 861 PRO A C 1
ATOM 6747 O O . PRO A 1 861 ? 41.350 -22.284 62.399 1.00 32.09 861 PRO A O 1
ATOM 6750 N N . LEU A 1 862 ? 41.547 -21.941 64.612 1.00 31.06 862 LEU A N 1
ATOM 6751 C CA . LEU A 1 862 ? 41.516 -20.468 64.621 1.00 31.06 862 LEU A CA 1
ATOM 6752 C C . LEU A 1 862 ? 42.925 -19.912 64.891 1.00 31.06 862 LEU A C 1
ATOM 6754 O O . LEU A 1 862 ? 43.610 -20.458 65.753 1.00 31.06 862 LEU A O 1
ATOM 6758 N N . ALA A 1 863 ? 43.305 -18.788 64.268 1.00 30.64 863 ALA A N 1
ATOM 6759 C CA . ALA A 1 863 ? 44.245 -17.795 64.823 1.00 30.64 863 ALA A CA 1
ATOM 6760 C C . ALA A 1 863 ? 44.238 -16.482 64.004 1.00 30.64 863 ALA A C 1
ATOM 6762 O O . ALA A 1 863 ? 43.889 -16.476 62.826 1.00 30.64 863 ALA A O 1
ATOM 6763 N N . GLU A 1 864 ? 44.600 -15.365 64.642 1.00 27.84 864 GLU A N 1
ATOM 6764 C CA . GLU A 1 864 ? 44.501 -13.997 64.102 1.00 27.84 864 GLU A CA 1
ATOM 6765 C C . GLU A 1 864 ? 45.752 -13.487 63.334 1.00 27.84 864 GLU A C 1
ATOM 6767 O O . GLU A 1 864 ? 46.824 -14.081 63.398 1.00 27.84 864 GLU A O 1
ATOM 6772 N N . LYS A 1 865 ? 45.612 -12.251 62.805 1.00 25.56 865 LYS A N 1
ATOM 6773 C CA . LYS A 1 865 ? 46.615 -11.151 62.723 1.00 25.56 865 LYS A CA 1
ATOM 6774 C C . LYS A 1 865 ? 47.569 -11.032 61.504 1.00 25.56 865 LYS A C 1
ATOM 6776 O O . LYS A 1 865 ? 48.558 -11.736 61.394 1.00 25.56 865 LYS A O 1
ATOM 6781 N N . VAL A 1 866 ? 47.303 -9.980 60.695 1.00 25.80 866 VAL A N 1
ATOM 6782 C CA . VAL A 1 866 ? 48.142 -8.745 60.548 1.00 25.80 866 VAL A CA 1
ATOM 6783 C C . VAL A 1 866 ? 49.607 -8.972 60.072 1.00 25.80 866 VAL A C 1
ATOM 6785 O O . VAL A 1 866 ? 50.383 -9.582 60.789 1.00 25.80 866 VAL A O 1
ATOM 6788 N N . THR A 1 867 ? 50.114 -8.471 58.921 1.00 23.83 867 THR A N 1
ATOM 6789 C CA . THR A 1 867 ? 49.774 -7.251 58.128 1.00 23.83 867 THR A CA 1
ATOM 6790 C C . THR A 1 867 ? 50.390 -7.216 56.696 1.00 23.83 867 THR A C 1
ATOM 6792 O O . THR A 1 867 ? 51.300 -7.981 56.410 1.00 23.83 867 THR A O 1
ATOM 6795 N N . VAL A 1 868 ? 50.025 -6.178 55.907 1.00 24.72 868 VAL A N 1
ATOM 6796 C CA . VAL A 1 868 ? 50.864 -5.402 54.934 1.00 24.72 868 VAL A CA 1
ATOM 6797 C C . VAL A 1 868 ? 50.989 -5.815 53.436 1.00 24.72 868 VAL A C 1
ATOM 6799 O O . VAL A 1 868 ? 51.467 -6.883 53.090 1.00 24.72 868 VAL A O 1
ATOM 6802 N N . MET A 1 869 ? 50.662 -4.821 52.580 1.00 24.11 869 MET A N 1
ATOM 6803 C CA . MET A 1 869 ? 51.040 -4.520 51.169 1.00 24.11 869 MET A CA 1
ATOM 6804 C C . MET A 1 869 ? 50.707 -5.470 49.980 1.00 24.11 869 MET A C 1
ATOM 6806 O O . MET A 1 869 ? 51.104 -6.631 49.976 1.00 24.11 869 MET A O 1
ATOM 6810 N N . PRO A 1 870 ? 50.094 -4.945 48.886 1.00 30.66 870 PRO A N 1
ATOM 6811 C CA . PRO A 1 870 ? 49.922 -5.639 47.602 1.00 30.66 870 PRO A CA 1
ATOM 6812 C C . PRO A 1 870 ? 50.974 -5.246 46.538 1.00 30.66 870 PRO A C 1
ATOM 6814 O O . PRO A 1 870 ? 51.398 -4.092 46.469 1.00 30.66 870 PRO A O 1
ATOM 6817 N N . ILE A 1 871 ? 51.325 -6.168 45.628 1.00 27.70 871 ILE A N 1
ATOM 6818 C CA . ILE A 1 871 ? 52.186 -5.908 44.452 1.00 27.70 871 ILE A CA 1
ATOM 6819 C C . ILE A 1 871 ? 51.555 -6.511 43.176 1.00 27.70 871 ILE A C 1
ATOM 6821 O O . ILE A 1 871 ? 50.982 -7.597 43.209 1.00 27.70 871 ILE A O 1
ATOM 6825 N N . LYS A 1 872 ? 51.634 -5.776 42.052 1.00 27.64 872 LYS A N 1
ATOM 6826 C CA . LYS A 1 872 ? 51.080 -6.126 40.720 1.00 27.64 872 LYS A CA 1
ATOM 6827 C C . LYS A 1 872 ? 51.849 -7.278 40.038 1.00 27.64 872 LYS A C 1
ATOM 6829 O O . LYS A 1 872 ? 53.033 -7.458 40.304 1.00 27.64 872 LYS A O 1
ATOM 6834 N N . SER A 1 873 ? 51.287 -7.975 39.040 1.00 24.19 873 SER A N 1
ATOM 6835 C CA . SER A 1 873 ? 51.384 -7.646 37.585 1.00 24.19 873 SER A CA 1
ATOM 6836 C C . SER A 1 873 ? 50.854 -8.831 36.732 1.00 24.19 873 SER A C 1
ATOM 6838 O O . SER A 1 873 ? 50.706 -9.905 37.316 1.00 24.19 873 SER A O 1
ATOM 6840 N N . PRO A 1 874 ? 50.642 -8.737 35.390 1.00 35.94 874 PRO A N 1
ATOM 6841 C CA . PRO A 1 874 ? 50.865 -7.609 34.465 1.00 35.94 874 PRO A CA 1
ATOM 6842 C C . PRO A 1 874 ? 49.643 -7.198 33.593 1.00 35.94 874 PRO A C 1
ATOM 6844 O O . PRO A 1 874 ? 48.628 -7.885 33.534 1.00 35.94 874 PRO A O 1
ATOM 6847 N N . GLU A 1 875 ? 49.774 -6.089 32.852 1.00 28.55 875 GLU A N 1
ATOM 6848 C CA . GLU A 1 875 ? 48.746 -5.504 31.964 1.00 28.55 875 GLU A CA 1
ATOM 6849 C C . GLU A 1 875 ? 49.082 -5.667 30.459 1.00 28.55 875 GLU A C 1
ATOM 6851 O O . GLU A 1 875 ? 50.252 -5.621 30.075 1.00 28.55 875 GLU A O 1
ATOM 6856 N N . ARG A 1 876 ? 48.057 -5.757 29.590 1.00 24.78 876 ARG A N 1
ATOM 6857 C CA . ARG A 1 876 ? 48.080 -5.471 28.129 1.00 24.78 876 ARG A CA 1
ATOM 6858 C C . ARG A 1 876 ? 46.655 -5.063 27.672 1.00 24.78 876 ARG A C 1
ATOM 6860 O O . ARG A 1 876 ? 45.697 -5.569 28.242 1.00 24.78 876 ARG A O 1
ATOM 6867 N N . PRO A 1 877 ? 46.475 -4.168 26.680 1.00 32.12 877 PRO A N 1
ATOM 6868 C CA . PRO A 1 877 ? 46.651 -2.728 26.864 1.00 32.12 877 PRO A CA 1
ATOM 6869 C C . PRO A 1 877 ? 45.366 -1.916 26.573 1.00 32.12 877 PRO A C 1
ATOM 6871 O O . PRO A 1 877 ? 44.531 -2.300 25.756 1.00 32.12 877 PRO A O 1
ATOM 6874 N N . PHE A 1 878 ? 45.235 -0.740 27.193 1.00 27.75 878 PHE A N 1
ATOM 6875 C CA . PHE A 1 878 ? 44.097 0.168 26.987 1.00 27.75 878 PHE A CA 1
ATOM 6876 C C . PHE A 1 878 ? 44.022 0.748 25.561 1.00 27.75 878 PHE A C 1
ATOM 6878 O O . PHE A 1 878 ? 45.003 1.286 25.046 1.00 27.75 878 PHE A O 1
ATOM 6885 N N . LYS A 1 879 ? 42.806 0.815 25.000 1.00 29.17 879 LYS A N 1
ATOM 6886 C CA . LYS A 1 879 ? 42.399 1.949 24.149 1.00 29.17 879 LYS A CA 1
ATOM 6887 C C . LYS A 1 879 ? 41.781 3.030 25.044 1.00 29.17 879 LYS A C 1
ATOM 6889 O O . LYS A 1 879 ? 41.088 2.710 26.007 1.00 29.17 879 LYS A O 1
ATOM 6894 N N . LYS A 1 880 ? 42.068 4.304 24.759 1.00 26.53 880 LYS A N 1
ATOM 6895 C CA . LYS A 1 880 ? 41.603 5.440 25.575 1.00 26.53 880 LYS A CA 1
ATOM 6896 C C . LYS A 1 880 ? 40.081 5.633 25.447 1.00 26.53 880 LYS A C 1
ATOM 6898 O O . LYS A 1 880 ? 39.586 5.559 24.323 1.00 26.53 880 LYS A O 1
ATOM 6903 N N . PRO A 1 881 ? 39.361 5.961 26.534 1.00 32.03 881 PRO A N 1
ATOM 6904 C CA . PRO A 1 881 ? 38.000 6.472 26.436 1.00 32.03 881 PRO A CA 1
ATOM 6905 C C . PRO A 1 881 ? 37.999 7.920 25.916 1.00 32.03 881 PRO A C 1
ATOM 6907 O O . PRO A 1 881 ? 38.806 8.748 26.347 1.00 32.03 881 PRO A O 1
ATOM 6910 N N . SER A 1 882 ? 37.063 8.229 25.020 1.00 27.09 882 SER A N 1
ATOM 6911 C CA . SER A 1 882 ? 36.585 9.594 24.753 1.00 27.09 882 SER A CA 1
ATOM 6912 C C . SER A 1 882 ? 35.859 10.159 25.996 1.00 27.09 882 SER A C 1
ATOM 6914 O O . SER A 1 882 ? 35.521 9.389 26.900 1.00 27.09 882 SER A O 1
ATOM 6916 N N . PRO A 1 883 ? 35.697 11.492 26.132 1.00 34.91 883 PRO A N 1
ATOM 6917 C CA . PRO A 1 883 ? 35.462 12.108 27.437 1.00 34.91 883 PRO A CA 1
ATOM 6918 C C . PRO A 1 883 ? 34.120 11.739 28.080 1.00 34.91 883 PRO A C 1
ATOM 6920 O O . PRO A 1 883 ? 33.106 11.546 27.417 1.00 34.91 883 PRO A O 1
ATOM 6923 N N . LYS A 1 884 ? 34.141 11.682 29.416 1.00 34.97 884 LYS A N 1
ATOM 6924 C CA . LYS A 1 884 ? 32.994 11.344 30.261 1.00 34.97 884 LYS A CA 1
ATOM 6925 C C . LYS A 1 884 ? 31.925 12.441 30.206 1.00 34.97 884 LYS A C 1
ATOM 6927 O O . LYS A 1 884 ? 32.103 13.481 30.842 1.00 34.97 884 LYS A O 1
ATOM 6932 N N . THR A 1 885 ? 30.761 12.143 29.639 1.00 30.69 885 THR A N 1
ATOM 6933 C CA . THR A 1 885 ? 29.523 12.548 30.321 1.00 30.69 885 THR A CA 1
ATOM 6934 C C . THR A 1 885 ? 29.461 11.735 31.613 1.00 30.69 885 THR A C 1
ATOM 6936 O O . THR A 1 885 ? 29.705 10.526 31.597 1.00 30.69 885 THR A O 1
ATOM 6939 N N . ARG A 1 886 ? 29.225 12.376 32.761 1.00 32.12 886 ARG A N 1
ATOM 6940 C CA . ARG A 1 886 ? 29.028 11.637 34.014 1.00 32.12 886 ARG A CA 1
ATOM 6941 C C . ARG A 1 886 ? 27.648 10.984 33.948 1.00 32.12 886 ARG A C 1
ATOM 6943 O O . ARG A 1 886 ? 26.662 11.712 33.928 1.00 32.12 886 ARG A O 1
ATOM 6950 N N . LEU A 1 887 ? 27.583 9.652 33.945 1.00 42.06 887 LEU A N 1
ATOM 6951 C CA . LEU A 1 887 ? 26.347 8.959 34.316 1.00 42.06 887 LEU A CA 1
ATOM 6952 C C . LEU A 1 887 ? 25.942 9.457 35.707 1.00 42.06 887 LEU A C 1
ATOM 6954 O O . LEU A 1 887 ? 26.778 9.485 36.619 1.00 42.06 887 LEU A O 1
ATOM 6958 N N . HIS A 1 888 ? 24.694 9.900 35.846 1.00 45.56 888 HIS A N 1
ATOM 6959 C CA . HIS A 1 888 ? 24.149 10.235 37.152 1.00 45.56 888 HIS A CA 1
ATOM 6960 C C . HIS A 1 888 ? 24.077 8.965 38.005 1.00 45.56 888 HIS A C 1
ATOM 6962 O O . HIS A 1 888 ? 23.801 7.873 37.510 1.00 45.56 888 HIS A O 1
ATOM 6968 N N . VAL A 1 889 ? 24.372 9.109 39.294 1.00 55.94 889 VAL A N 1
ATOM 6969 C CA . VAL A 1 889 ? 24.098 8.053 40.268 1.00 55.94 889 VAL A CA 1
ATOM 6970 C C . VAL A 1 889 ? 22.624 8.181 40.639 1.00 55.94 889 VAL A C 1
ATOM 6972 O O . VAL A 1 889 ? 22.196 9.275 41.007 1.00 55.94 889 VAL A O 1
ATOM 6975 N N . THR A 1 890 ? 21.878 7.080 40.529 1.00 60.19 890 THR A N 1
ATOM 6976 C CA . THR A 1 890 ? 20.452 6.971 40.889 1.00 60.19 890 THR A CA 1
ATOM 6977 C C . THR A 1 890 ? 20.172 7.634 42.238 1.00 60.19 890 THR A C 1
ATOM 6979 O O . THR A 1 890 ? 20.878 7.330 43.205 1.00 60.19 890 THR A O 1
ATOM 6982 N N . SER A 1 891 ? 19.147 8.486 42.337 1.00 72.88 891 SER A N 1
ATOM 6983 C CA . SER A 1 891 ? 18.759 9.079 43.626 1.00 72.88 891 SER A CA 1
ATOM 6984 C C . SER A 1 891 ? 17.988 8.075 44.492 1.00 72.88 891 SER A C 1
ATOM 6986 O O . SER A 1 891 ? 18.125 8.060 45.718 1.00 72.88 891 SER A O 1
ATOM 6988 N N . VAL A 1 892 ? 17.249 7.173 43.837 1.00 85.00 892 VAL A N 1
ATOM 6989 C CA . VAL A 1 892 ? 16.537 6.051 44.457 1.00 85.00 892 VAL A CA 1
ATOM 6990 C C . VAL A 1 892 ? 17.457 5.034 45.134 1.00 85.00 892 VAL A C 1
ATOM 6992 O O . VAL A 1 892 ? 18.582 4.754 44.714 1.00 85.00 892 VAL A O 1
ATOM 6995 N N . LYS A 1 893 ? 16.945 4.434 46.212 1.00 90.50 893 LYS A N 1
ATOM 6996 C CA . LYS A 1 893 ? 17.720 3.590 47.124 1.00 90.50 893 LYS A CA 1
ATOM 6997 C C . LYS A 1 893 ? 17.968 2.184 46.564 1.00 90.50 893 LYS A C 1
ATOM 6999 O O . LYS A 1 893 ? 17.031 1.480 46.194 1.00 90.50 893 LYS A O 1
ATOM 7004 N N . HIS A 1 894 ? 19.216 1.721 46.628 1.00 91.62 894 HIS A N 1
ATOM 7005 C CA . HIS A 1 894 ? 19.539 0.310 46.402 1.00 91.62 894 HIS A CA 1
ATOM 7006 C C . HIS A 1 894 ? 19.125 -0.564 47.602 1.00 91.62 894 HIS A C 1
ATOM 7008 O O . HIS A 1 894 ? 19.401 -0.229 48.759 1.00 91.62 894 HIS A O 1
ATOM 7014 N N . TYR A 1 895 ? 18.494 -1.704 47.324 1.00 92.88 895 TYR A N 1
ATOM 7015 C CA . TYR A 1 895 ? 18.124 -2.738 48.291 1.00 92.88 895 TYR A CA 1
ATOM 7016 C C . TYR A 1 895 ? 18.802 -4.060 47.923 1.00 92.88 895 TYR A C 1
ATOM 7018 O O . TYR A 1 895 ? 18.751 -4.474 46.767 1.00 92.88 895 TYR A O 1
ATOM 7026 N N . SER A 1 896 ? 19.377 -4.764 48.902 1.00 92.06 896 SER A N 1
ATOM 7027 C CA . SER A 1 896 ? 19.923 -6.104 48.662 1.00 92.06 896 SER A CA 1
ATOM 7028 C C . SER A 1 896 ? 18.826 -7.167 48.601 1.00 92.06 896 SER A C 1
ATOM 7030 O O . SER A 1 896 ? 17.777 -7.051 49.250 1.00 92.06 896 SER A O 1
ATOM 7032 N N . ILE A 1 897 ? 19.067 -8.241 47.844 1.00 92.88 897 ILE A N 1
ATOM 7033 C CA . ILE A 1 897 ? 18.085 -9.313 47.645 1.00 92.88 897 ILE A CA 1
ATOM 7034 C C . ILE A 1 897 ? 17.728 -10.000 48.967 1.00 92.88 897 ILE A C 1
ATOM 7036 O O . ILE A 1 897 ? 16.565 -10.329 49.189 1.00 92.88 897 ILE A O 1
ATOM 7040 N N . ALA A 1 898 ? 18.696 -10.128 49.881 1.00 89.25 898 ALA A N 1
ATOM 7041 C CA . ALA A 1 898 ? 18.494 -10.683 51.216 1.00 89.25 898 ALA A CA 1
ATOM 7042 C C . ALA A 1 898 ? 17.554 -9.814 52.075 1.00 89.25 898 ALA A C 1
ATOM 7044 O O . ALA A 1 898 ? 16.675 -10.346 52.755 1.00 89.25 898 ALA A O 1
ATOM 7045 N N . SER A 1 899 ? 17.674 -8.481 52.007 1.00 91.25 899 SER A N 1
ATOM 7046 C CA . SER A 1 899 ? 16.742 -7.573 52.689 1.00 91.25 899 SER A CA 1
ATOM 7047 C C . SER A 1 899 ? 15.326 -7.694 52.127 1.00 91.25 899 SER A C 1
ATOM 7049 O O . SER A 1 899 ? 14.369 -7.788 52.890 1.00 91.25 899 SER A O 1
ATOM 7051 N N . LEU A 1 900 ? 15.174 -7.753 50.800 1.00 92.81 900 LEU A N 1
ATOM 7052 C CA . LEU A 1 900 ? 13.857 -7.911 50.171 1.00 92.81 900 LEU A CA 1
ATOM 7053 C C . LEU A 1 900 ? 13.240 -9.287 50.452 1.00 92.81 900 LEU A C 1
ATOM 7055 O O . LEU A 1 900 ? 12.034 -9.373 50.677 1.00 92.81 900 LEU A O 1
ATOM 7059 N N . GLN A 1 901 ? 14.047 -10.350 50.514 1.00 91.31 901 GLN A N 1
ATOM 7060 C CA . GLN A 1 901 ? 13.606 -11.666 50.984 1.00 91.31 901 GLN A CA 1
ATOM 7061 C C . GLN A 1 901 ? 13.113 -11.600 52.433 1.00 91.31 901 GLN A C 1
ATOM 7063 O O . GLN A 1 901 ? 12.038 -12.118 52.714 1.00 91.31 901 GLN A O 1
ATOM 7068 N N . GLN A 1 902 ? 13.820 -10.919 53.339 1.00 91.94 902 GLN A N 1
ATOM 7069 C CA . GLN A 1 902 ? 13.345 -10.743 54.714 1.00 91.94 902 GLN A CA 1
ATOM 7070 C C . GLN A 1 902 ? 12.012 -9.975 54.766 1.00 91.94 902 GLN A C 1
ATOM 7072 O O . GLN A 1 902 ? 11.082 -10.419 55.434 1.00 91.94 902 GLN A O 1
ATOM 7077 N N . TYR A 1 903 ? 11.890 -8.858 54.042 1.00 93.25 903 TYR A N 1
ATOM 7078 C CA . TYR A 1 903 ? 10.706 -7.988 54.110 1.00 93.25 903 TYR A CA 1
ATOM 7079 C C . TYR A 1 903 ? 9.462 -8.565 53.411 1.00 93.25 903 TYR A C 1
ATOM 7081 O O . TYR A 1 903 ? 8.357 -8.115 53.700 1.00 93.25 903 TYR A O 1
ATOM 7089 N N . THR A 1 904 ? 9.624 -9.535 52.500 1.00 91.50 904 THR A N 1
ATOM 7090 C CA . THR A 1 904 ? 8.531 -10.205 51.755 1.00 91.50 904 THR A CA 1
ATOM 7091 C C . THR A 1 904 ? 8.259 -11.643 52.221 1.00 91.50 904 THR A C 1
ATOM 7093 O O . THR A 1 904 ? 7.509 -12.368 51.564 1.00 91.50 904 THR A O 1
ATOM 7096 N N . GLU A 1 905 ? 8.885 -12.083 53.320 1.00 91.12 905 GLU A N 1
ATOM 7097 C CA . GLU A 1 905 ? 8.800 -13.458 53.847 1.00 91.12 905 GLU A CA 1
ATOM 7098 C C . GLU A 1 905 ? 9.233 -14.518 52.808 1.00 91.12 905 GLU A C 1
ATOM 7100 O O . GLU A 1 905 ? 8.557 -15.513 52.552 1.00 91.12 905 GLU A O 1
ATOM 7105 N N . SER A 1 906 ? 10.391 -14.284 52.185 1.00 89.88 906 SER A N 1
ATOM 7106 C CA . SER A 1 906 ? 10.951 -15.040 51.054 1.00 89.88 906 SER A CA 1
ATOM 7107 C C . SER A 1 906 ? 10.065 -15.031 49.799 1.00 89.88 906 SER A C 1
ATOM 7109 O O . SER A 1 906 ? 9.972 -16.042 49.102 1.00 89.88 906 SER A O 1
ATOM 7111 N N . PHE A 1 907 ? 9.446 -13.885 49.484 1.00 91.00 907 PHE A N 1
ATOM 7112 C CA . PHE A 1 907 ? 8.430 -13.735 48.432 1.00 91.00 907 PHE A CA 1
ATOM 7113 C C . PHE A 1 907 ? 7.229 -14.673 48.659 1.00 91.00 907 PHE A C 1
ATOM 7115 O O . PHE A 1 907 ? 6.860 -15.464 47.787 1.00 91.00 907 PHE A O 1
ATOM 7122 N N . SER A 1 908 ? 6.644 -14.622 49.863 1.00 89.56 908 SER A N 1
ATOM 7123 C CA . SER A 1 908 ? 5.557 -15.524 50.255 1.00 89.56 908 SER A CA 1
ATOM 7124 C C . SER A 1 908 ? 4.312 -15.344 49.377 1.00 89.56 908 SER A C 1
ATOM 7126 O O . SER A 1 908 ? 3.980 -14.249 48.918 1.00 89.56 908 SER A O 1
ATOM 7128 N N . GLN A 1 909 ? 3.574 -16.438 49.174 1.00 87.38 909 GLN A N 1
ATOM 7129 C CA . GLN A 1 909 ? 2.311 -16.425 48.426 1.00 87.38 909 GLN A CA 1
ATOM 7130 C C . GLN A 1 909 ? 1.218 -15.595 49.129 1.00 87.38 909 GLN A C 1
ATOM 7132 O O . GLN A 1 909 ? 0.257 -15.192 48.476 1.00 87.38 909 GLN A O 1
ATOM 7137 N N . GLU A 1 910 ? 1.369 -15.337 50.430 1.00 88.00 910 GLU A N 1
ATOM 7138 C CA . GLU A 1 910 ? 0.459 -14.530 51.254 1.00 88.00 910 GLU A CA 1
ATOM 7139 C C . GLU A 1 910 ? 0.750 -13.023 51.136 1.00 88.00 910 GLU A C 1
ATOM 7141 O O . GLU A 1 910 ? -0.143 -12.209 51.350 1.00 88.00 910 GLU A O 1
ATOM 7146 N N . ASN A 1 911 ? 1.965 -12.649 50.716 1.00 89.62 911 ASN A N 1
ATOM 7147 C CA . ASN A 1 911 ? 2.328 -11.276 50.360 1.00 89.62 911 ASN A CA 1
ATOM 7148 C C . ASN A 1 911 ? 2.235 -10.990 48.850 1.00 89.62 911 ASN A C 1
ATOM 7150 O O . ASN A 1 911 ? 2.567 -9.880 48.441 1.00 89.62 911 ASN A O 1
ATOM 7154 N N . LEU A 1 912 ? 1.807 -11.933 48.001 1.00 89.88 912 LEU A N 1
ATOM 7155 C CA . LEU A 1 912 ? 1.608 -11.662 46.571 1.00 89.88 912 LEU A CA 1
ATOM 7156 C C . LEU A 1 912 ? 0.393 -10.742 46.371 1.00 89.88 912 LEU A C 1
ATOM 7158 O O . LEU A 1 912 ? -0.739 -11.159 46.600 1.00 89.88 912 LEU A O 1
ATOM 7162 N N . LEU A 1 913 ? 0.635 -9.523 45.887 1.00 85.19 913 LEU A N 1
ATOM 7163 C CA . LEU A 1 913 ? -0.400 -8.535 45.566 1.00 85.19 913 LEU A CA 1
ATOM 7164 C C . LEU A 1 913 ? -0.971 -8.750 44.162 1.00 85.19 913 LEU A C 1
ATOM 7166 O O . LEU A 1 913 ? -2.171 -8.625 4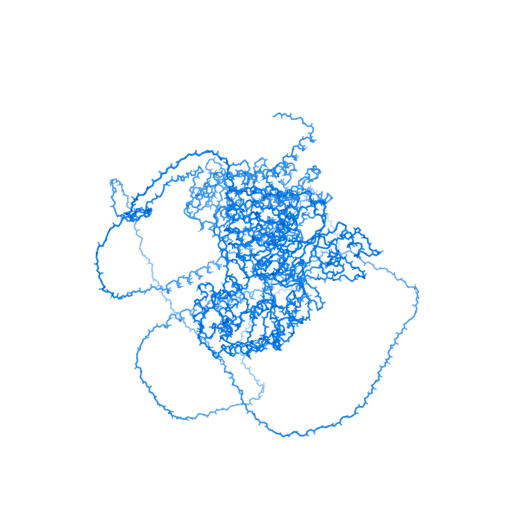3.949 1.00 85.19 913 LEU A O 1
ATOM 7170 N N . GLY A 1 914 ? -0.119 -9.109 43.199 1.00 81.56 914 GLY A N 1
ATOM 7171 C CA . GLY A 1 914 ? -0.538 -9.313 41.816 1.00 81.56 914 GLY A CA 1
ATOM 7172 C C . GLY A 1 914 ? 0.538 -9.960 40.952 1.00 81.56 914 GLY A C 1
ATOM 7173 O O . GLY A 1 914 ? 1.713 -10.018 41.315 1.00 81.56 914 GLY A O 1
ATOM 7174 N N . SER A 1 915 ? 0.137 -10.458 39.785 1.00 79.06 915 SER A N 1
ATOM 7175 C CA . SER A 1 915 ? 1.039 -11.048 38.794 1.00 79.06 915 SER A CA 1
ATOM 7176 C C . SER A 1 915 ? 0.574 -10.654 37.395 1.00 79.06 915 SER A C 1
ATOM 7178 O O . SER A 1 915 ? -0.610 -10.770 37.079 1.00 79.06 915 SER A O 1
ATOM 7180 N N . GLY A 1 916 ? 1.489 -10.145 36.574 1.00 72.00 916 GLY A N 1
ATOM 7181 C CA . GLY A 1 916 ? 1.184 -9.553 35.275 1.00 72.00 916 GLY A CA 1
ATOM 7182 C C . GLY A 1 916 ? 2.319 -9.715 34.267 1.00 72.00 916 GLY A C 1
ATOM 7183 O O . GLY A 1 916 ? 3.304 -10.404 34.510 1.00 72.00 916 GLY A O 1
ATOM 7184 N N . MET A 1 917 ? 2.180 -9.058 33.113 1.00 73.12 917 MET A N 1
ATOM 7185 C CA . MET A 1 917 ? 3.054 -9.228 31.939 1.00 73.12 917 MET A CA 1
ATOM 7186 C C . MET A 1 917 ? 4.557 -9.043 32.225 1.00 73.12 917 MET A C 1
ATOM 7188 O O . MET A 1 917 ? 5.384 -9.701 31.603 1.00 73.12 917 MET A O 1
ATOM 7192 N N . LEU A 1 918 ? 4.899 -8.152 33.159 1.00 75.62 918 LEU A N 1
ATOM 7193 C CA . LEU A 1 918 ? 6.276 -7.797 33.514 1.00 75.62 918 LEU A CA 1
ATOM 7194 C C . LEU A 1 918 ? 6.801 -8.520 34.769 1.00 75.62 918 LEU A C 1
ATOM 7196 O O . LEU A 1 918 ? 7.898 -8.211 35.227 1.00 75.62 918 LEU A O 1
ATOM 7200 N N . GLY A 1 919 ? 6.041 -9.458 35.340 1.00 85.19 919 GLY A N 1
ATOM 7201 C CA . GLY A 1 919 ? 6.405 -10.199 36.550 1.00 85.19 919 GLY A CA 1
ATOM 7202 C C . GLY A 1 919 ? 5.396 -10.044 37.688 1.00 85.19 919 GLY A C 1
ATOM 7203 O O . GLY A 1 919 ? 4.218 -9.758 37.467 1.00 85.19 919 GLY A O 1
ATOM 7204 N N . SER A 1 920 ? 5.850 -10.267 38.922 1.00 89.56 920 SER A N 1
ATOM 7205 C CA . SER A 1 920 ? 4.979 -10.414 40.099 1.00 89.56 920 SER A CA 1
ATOM 7206 C C . SER A 1 920 ? 5.292 -9.393 41.193 1.00 89.56 920 SER A C 1
ATOM 7208 O O . SER A 1 920 ? 6.458 -9.136 41.490 1.00 89.56 920 SER A O 1
ATOM 7210 N N . VAL A 1 921 ? 4.250 -8.821 41.797 1.00 92.06 921 VAL A N 1
ATOM 7211 C CA . VAL A 1 921 ? 4.337 -7.752 42.801 1.00 92.06 921 VAL A CA 1
ATOM 7212 C C . VAL A 1 921 ? 4.031 -8.313 44.185 1.00 92.06 921 VAL A C 1
ATOM 7214 O O . VAL A 1 921 ? 2.992 -8.943 44.388 1.00 92.06 921 VAL A O 1
ATOM 7217 N N . TYR A 1 922 ? 4.926 -8.068 45.139 1.00 93.25 922 TYR A N 1
ATOM 7218 C CA . TYR A 1 922 ? 4.830 -8.546 46.516 1.00 93.25 922 TYR A CA 1
ATOM 7219 C C . TYR A 1 922 ? 4.796 -7.376 47.499 1.00 93.25 922 TYR A C 1
ATOM 7221 O O . TYR A 1 922 ? 5.547 -6.414 47.351 1.00 93.25 922 TYR A O 1
ATOM 7229 N N . ARG A 1 923 ? 3.979 -7.480 48.543 1.00 93.62 923 ARG A N 1
ATOM 7230 C CA . ARG A 1 923 ? 4.015 -6.580 49.695 1.00 93.62 923 ARG A CA 1
ATOM 7231 C C . ARG A 1 923 ? 5.291 -6.835 50.494 1.00 93.62 923 ARG A C 1
ATOM 7233 O O . ARG A 1 923 ? 5.558 -7.968 50.889 1.00 93.62 923 ARG A O 1
ATOM 7240 N N . ALA A 1 924 ? 6.048 -5.782 50.763 1.00 93.88 924 ALA A N 1
ATOM 7241 C CA . ALA A 1 924 ? 7.179 -5.802 51.678 1.00 93.88 924 ALA A CA 1
ATOM 7242 C C . ALA A 1 924 ? 6.867 -4.970 52.923 1.00 93.88 924 ALA A C 1
ATOM 7244 O O . ALA A 1 924 ? 6.338 -3.866 52.804 1.00 93.88 924 ALA A O 1
ATOM 7245 N N . ARG A 1 925 ? 7.229 -5.468 54.108 1.00 94.06 925 ARG A N 1
ATOM 7246 C CA . ARG A 1 925 ? 7.151 -4.723 55.371 1.00 94.06 925 ARG A CA 1
ATOM 7247 C C . ARG A 1 925 ? 8.555 -4.450 55.899 1.00 94.06 925 ARG A C 1
ATOM 7249 O O . ARG A 1 925 ? 9.287 -5.378 56.235 1.00 94.06 925 ARG A O 1
ATOM 7256 N N . LEU A 1 926 ? 8.933 -3.177 55.965 1.00 89.69 926 LEU A N 1
ATOM 7257 C CA . LEU A 1 926 ? 10.239 -2.761 56.475 1.00 89.69 926 LEU A CA 1
ATOM 7258 C C . LEU A 1 926 ? 10.279 -2.817 58.017 1.00 89.69 926 LEU A C 1
ATOM 7260 O O . LEU A 1 926 ? 9.229 -2.758 58.662 1.00 89.69 926 LEU A O 1
ATOM 7264 N N . PRO A 1 927 ? 11.475 -2.864 58.642 1.00 87.06 927 PRO A N 1
ATOM 7265 C CA . PRO A 1 927 ? 11.612 -2.941 60.102 1.00 87.06 927 PRO A CA 1
ATOM 7266 C C . PRO A 1 927 ? 11.041 -1.731 60.859 1.00 87.06 927 PRO A C 1
ATOM 7268 O O . PRO A 1 927 ? 10.710 -1.846 62.033 1.00 87.06 927 PRO A O 1
ATOM 7271 N N . ASN A 1 928 ? 10.897 -0.581 60.190 1.00 86.88 928 ASN A N 1
ATOM 7272 C CA . ASN A 1 928 ? 10.242 0.620 60.722 1.00 86.88 928 ASN A CA 1
ATOM 7273 C C . ASN A 1 928 ? 8.706 0.607 60.563 1.00 86.88 928 ASN A C 1
ATOM 7275 O O . ASN A 1 928 ? 8.053 1.597 60.872 1.00 86.88 928 ASN A O 1
ATOM 7279 N N . GLY A 1 929 ? 8.131 -0.475 60.033 1.00 86.38 929 GLY A N 1
ATOM 7280 C CA . GLY A 1 929 ? 6.699 -0.628 59.800 1.00 86.38 929 GLY A CA 1
ATOM 7281 C C . GLY A 1 929 ? 6.185 -0.140 58.442 1.00 86.38 929 GLY A C 1
ATOM 7282 O O . GLY A 1 929 ? 5.072 -0.534 58.095 1.00 86.38 929 GLY A O 1
ATOM 7283 N N . LYS A 1 930 ? 6.953 0.636 57.652 1.00 90.44 930 LYS A N 1
ATOM 7284 C CA . LYS A 1 930 ? 6.496 1.106 56.327 1.00 90.44 930 LYS A CA 1
ATOM 7285 C C . LYS A 1 930 ? 6.278 -0.083 55.380 1.00 90.44 930 LYS A C 1
ATOM 7287 O O . LYS A 1 930 ? 7.103 -0.999 55.318 1.00 90.44 930 LYS A O 1
ATOM 7292 N N . LEU A 1 931 ? 5.163 -0.057 54.651 1.00 92.00 931 LEU A N 1
ATOM 7293 C CA . LEU A 1 931 ? 4.861 -0.999 53.574 1.00 92.00 931 LEU A CA 1
ATOM 7294 C C . LEU A 1 931 ? 5.403 -0.464 52.242 1.00 92.00 931 LEU A C 1
ATOM 7296 O O . LEU A 1 931 ? 5.391 0.743 52.021 1.00 92.00 931 LEU A O 1
ATOM 7300 N N . LEU A 1 932 ? 5.873 -1.356 51.370 1.00 93.19 932 LEU A N 1
ATOM 7301 C CA . LEU A 1 932 ? 6.307 -1.056 49.999 1.00 93.19 932 LEU A CA 1
ATOM 7302 C C . LEU A 1 932 ? 5.813 -2.148 49.037 1.00 93.19 932 LEU A C 1
ATOM 7304 O O . LEU A 1 932 ? 5.614 -3.297 49.443 1.00 93.19 932 LEU A O 1
ATOM 7308 N N . ALA A 1 933 ? 5.659 -1.811 47.757 1.00 93.88 933 ALA A N 1
ATOM 7309 C CA . ALA A 1 933 ? 5.326 -2.755 46.694 1.00 93.88 933 ALA A CA 1
ATOM 7310 C C . ALA A 1 933 ? 6.594 -3.163 45.921 1.00 93.88 933 ALA A C 1
ATOM 7312 O O . ALA A 1 933 ? 7.209 -2.363 45.219 1.00 93.88 933 ALA A O 1
ATOM 7313 N N . VAL A 1 934 ? 7.006 -4.425 46.044 1.00 93.75 934 VAL A N 1
ATOM 7314 C CA . VAL A 1 934 ? 8.214 -4.978 45.415 1.00 93.75 934 VAL A CA 1
ATOM 7315 C C . VAL A 1 934 ? 7.828 -5.736 44.149 1.00 93.75 934 VAL A C 1
ATOM 7317 O O . VAL A 1 934 ? 7.381 -6.884 44.204 1.00 93.75 934 VAL A O 1
ATOM 7320 N N . LYS A 1 935 ? 8.019 -5.105 42.989 1.00 93.00 935 LYS A N 1
ATOM 7321 C CA . LYS A 1 935 ? 7.834 -5.724 41.676 1.00 93.00 935 LYS A CA 1
ATOM 7322 C C . LYS A 1 935 ? 9.082 -6.514 41.297 1.00 93.00 935 LYS A C 1
ATOM 7324 O O . LYS A 1 935 ? 10.119 -5.948 40.955 1.00 93.00 935 LYS A O 1
ATOM 7329 N N . LYS A 1 936 ? 8.972 -7.840 41.337 1.00 91.81 936 LYS A N 1
ATOM 7330 C CA . LYS A 1 936 ? 9.998 -8.769 40.866 1.00 91.81 936 LYS A CA 1
ATOM 7331 C C . LYS A 1 936 ? 9.801 -9.029 39.377 1.00 91.81 936 LYS A C 1
ATOM 7333 O O . LYS A 1 936 ? 8.767 -9.581 38.993 1.00 91.81 936 LYS A O 1
ATOM 7338 N N . LEU A 1 937 ? 10.777 -8.637 38.556 1.00 88.38 937 LEU A N 1
ATOM 7339 C CA . LEU A 1 937 ? 10.690 -8.820 37.110 1.00 88.38 937 LEU A CA 1
ATOM 7340 C C . LEU A 1 937 ? 10.831 -10.297 36.729 1.00 88.38 937 LEU A C 1
ATOM 7342 O O . LEU A 1 937 ? 11.603 -11.051 37.329 1.00 88.38 937 LEU A O 1
ATOM 7346 N N . ASP A 1 938 ? 10.074 -10.706 35.715 1.00 80.31 938 ASP A N 1
ATOM 7347 C CA . ASP A 1 938 ? 10.111 -12.074 35.204 1.00 80.31 938 ASP A CA 1
ATOM 7348 C C . ASP A 1 938 ? 11.440 -12.373 34.497 1.00 80.31 938 ASP A C 1
ATOM 7350 O O . ASP A 1 938 ? 11.997 -11.529 33.789 1.00 80.31 938 ASP A O 1
ATOM 7354 N N . LYS A 1 939 ? 11.924 -13.618 34.621 1.00 69.06 939 LYS A N 1
ATOM 7355 C CA . LYS A 1 939 ? 13.207 -14.053 34.037 1.00 69.06 939 LYS A CA 1
ATOM 7356 C C . LYS A 1 939 ? 13.365 -13.689 32.560 1.00 69.06 939 LYS A C 1
ATOM 7358 O O . LYS A 1 939 ? 14.439 -13.273 32.164 1.00 69.06 939 LYS A O 1
ATOM 7363 N N . ARG A 1 940 ? 12.297 -13.756 31.760 1.00 64.12 940 ARG A N 1
ATOM 7364 C CA . ARG A 1 940 ? 12.339 -13.428 30.322 1.00 64.12 940 ARG A CA 1
ATOM 7365 C C . ARG A 1 940 ? 12.604 -11.950 30.016 1.00 64.12 940 ARG A C 1
ATOM 7367 O O . ARG A 1 940 ? 13.140 -11.668 28.951 1.00 64.12 940 ARG A O 1
ATOM 7374 N N . ALA A 1 941 ? 12.229 -11.040 30.916 1.00 60.06 941 ALA A N 1
ATOM 7375 C CA . ALA A 1 941 ? 12.584 -9.624 30.828 1.00 60.06 941 ALA A CA 1
ATOM 7376 C C . ALA A 1 941 ? 13.987 -9.380 31.416 1.00 60.06 941 ALA A C 1
ATOM 7378 O O . ALA A 1 941 ? 14.786 -8.646 30.847 1.00 60.06 941 ALA A O 1
ATOM 7379 N N . SER A 1 942 ? 14.316 -10.068 32.516 1.00 61.47 942 SER A N 1
ATOM 7380 C CA . SER A 1 942 ? 15.607 -9.957 33.207 1.00 61.47 942 SER A CA 1
ATOM 7381 C C . SER A 1 942 ? 16.799 -10.523 32.420 1.00 61.47 942 SER A C 1
ATOM 7383 O O . SER A 1 942 ? 17.886 -9.966 32.490 1.00 61.47 942 SER A O 1
ATOM 7385 N N . GLU A 1 943 ? 16.624 -11.630 31.693 1.00 58.09 943 GLU A N 1
ATOM 7386 C CA . GLU A 1 943 ? 17.677 -12.329 30.931 1.00 58.09 943 GLU A CA 1
ATOM 7387 C C . GLU A 1 943 ? 18.069 -11.587 29.637 1.00 58.09 943 GLU A C 1
ATOM 7389 O O . GLU A 1 943 ? 19.028 -11.976 28.974 1.00 58.09 943 GLU A O 1
ATOM 7394 N N . GLN A 1 944 ? 17.338 -10.526 29.271 1.00 57.25 944 GLN A N 1
ATOM 7395 C CA . GLN A 1 944 ? 17.616 -9.685 28.101 1.00 57.25 944 GLN A CA 1
ATOM 7396 C C . GLN A 1 944 ? 18.336 -8.372 28.441 1.00 57.25 944 GLN A C 1
ATOM 7398 O O . GLN A 1 944 ? 18.744 -7.687 27.509 1.00 57.25 944 GLN A O 1
ATOM 7403 N N . GLN A 1 945 ? 18.490 -8.026 29.727 1.00 63.34 945 GLN A N 1
ATOM 7404 C CA . GLN A 1 945 ? 19.121 -6.775 30.161 1.00 63.34 945 GLN A CA 1
ATOM 7405 C C . GLN A 1 945 ? 20.445 -7.001 30.895 1.00 63.34 945 GLN A C 1
ATOM 7407 O O . GLN A 1 945 ? 20.491 -7.596 31.979 1.00 63.34 945 GLN A O 1
ATOM 7412 N N . GLN A 1 946 ? 21.514 -6.427 30.350 1.00 74.38 946 GLN A N 1
ATOM 7413 C CA . GLN A 1 946 ? 22.781 -6.239 31.050 1.00 74.38 946 GLN A CA 1
ATOM 7414 C C . GLN A 1 946 ? 22.592 -5.314 32.263 1.00 74.38 946 GLN A C 1
ATOM 7416 O O . GLN A 1 946 ? 21.657 -4.515 32.312 1.00 74.38 946 GLN A O 1
ATOM 7421 N N . ASP A 1 947 ? 23.494 -5.394 33.247 1.00 77.62 947 ASP A N 1
ATOM 7422 C CA . ASP A 1 947 ? 23.373 -4.607 34.485 1.00 77.62 947 ASP A CA 1
ATOM 7423 C C . ASP A 1 947 ? 23.241 -3.101 34.205 1.00 77.62 947 ASP A C 1
ATOM 7425 O O . ASP A 1 947 ? 22.401 -2.440 34.806 1.00 77.62 947 ASP A O 1
ATOM 7429 N N . HIS A 1 948 ? 24.010 -2.565 33.248 1.00 80.94 948 HIS A N 1
ATOM 7430 C CA . HIS A 1 948 ? 23.955 -1.143 32.895 1.00 80.94 948 HIS A CA 1
ATOM 7431 C C . HIS A 1 948 ? 22.613 -0.730 32.269 1.00 80.94 948 HIS A C 1
ATOM 7433 O O . HIS A 1 948 ? 22.057 0.280 32.679 1.00 80.94 948 HIS A O 1
ATOM 7439 N N . GLU A 1 949 ? 22.048 -1.543 31.373 1.00 83.19 949 GLU A N 1
ATOM 7440 C CA . GLU A 1 949 ? 20.759 -1.290 30.707 1.00 83.19 949 GLU A CA 1
ATOM 7441 C C . GLU A 1 949 ? 19.590 -1.270 31.714 1.00 83.19 949 GLU A C 1
ATOM 7443 O O . GLU A 1 949 ? 18.626 -0.522 31.552 1.00 83.19 949 GLU A O 1
ATOM 7448 N N . PHE A 1 950 ? 19.675 -2.069 32.787 1.00 86.62 950 PHE A N 1
ATOM 7449 C CA . PHE A 1 950 ? 18.707 -2.014 33.887 1.00 86.62 950 PHE A CA 1
ATOM 7450 C C . PHE A 1 950 ? 18.903 -0.778 34.780 1.00 86.62 950 PHE A C 1
ATOM 7452 O O . PHE A 1 950 ? 17.921 -0.191 35.224 1.00 86.62 950 PHE A O 1
ATOM 7459 N N . ILE A 1 951 ? 20.145 -0.357 35.038 1.00 87.00 951 ILE A N 1
ATOM 7460 C CA . ILE A 1 951 ? 20.423 0.865 35.812 1.00 87.00 951 ILE A CA 1
ATOM 7461 C C . ILE A 1 951 ? 20.020 2.125 35.033 1.00 87.00 951 ILE A C 1
ATOM 7463 O O . ILE A 1 951 ? 19.498 3.059 35.635 1.00 87.00 951 ILE A O 1
ATOM 7467 N N . GLU A 1 952 ? 20.200 2.159 33.713 1.00 87.38 952 GLU A N 1
ATOM 7468 C CA . GLU A 1 952 ? 19.695 3.236 32.850 1.00 87.38 952 GLU A CA 1
ATOM 7469 C C . GLU A 1 952 ? 18.162 3.315 32.934 1.00 87.38 952 GLU A C 1
ATOM 7471 O O . GLU A 1 952 ? 17.639 4.355 33.325 1.00 87.38 952 GLU A O 1
ATOM 7476 N N . LEU A 1 953 ? 17.455 2.188 32.768 1.00 88.81 953 LEU A N 1
ATOM 7477 C CA . LEU A 1 953 ? 16.003 2.111 32.980 1.00 88.81 953 LEU A CA 1
ATOM 7478 C C . LEU A 1 953 ? 15.567 2.592 34.382 1.00 88.81 953 LEU A C 1
ATOM 7480 O O . LEU A 1 953 ? 14.539 3.250 34.515 1.00 88.81 953 LEU A O 1
ATOM 7484 N N . VAL A 1 954 ? 16.323 2.281 35.440 1.00 90.69 954 VAL A N 1
ATOM 7485 C CA . VAL A 1 954 ? 16.029 2.764 36.803 1.00 90.69 954 VAL A CA 1
ATOM 7486 C C . VAL A 1 954 ? 16.195 4.284 36.923 1.00 90.69 954 VAL A C 1
ATOM 7488 O O . VAL A 1 954 ? 15.381 4.913 37.597 1.00 90.69 954 VAL A O 1
ATOM 7491 N N . ASN A 1 955 ? 17.202 4.884 36.275 1.00 89.25 955 ASN A N 1
ATOM 7492 C CA . ASN A 1 955 ? 17.354 6.344 36.235 1.00 89.25 955 ASN A CA 1
ATOM 7493 C C . ASN A 1 955 ? 16.196 7.002 35.469 1.00 89.25 955 ASN A C 1
ATOM 7495 O O . ASN A 1 955 ? 15.632 7.979 35.958 1.00 89.25 955 ASN A O 1
ATOM 7499 N N . ASP A 1 956 ? 15.803 6.438 34.322 1.00 88.56 956 ASP A N 1
ATOM 7500 C CA . ASP A 1 956 ? 14.683 6.945 33.519 1.00 88.56 956 ASP A CA 1
ATOM 7501 C C . ASP A 1 956 ? 13.371 6.964 34.326 1.00 88.56 956 ASP A C 1
ATOM 7503 O O . ASP A 1 956 ? 12.593 7.907 34.211 1.00 88.56 956 ASP A O 1
ATOM 7507 N N . ILE A 1 957 ? 13.134 5.961 35.185 1.00 90.75 957 ILE A N 1
ATOM 7508 C CA . ILE A 1 957 ? 11.946 5.896 36.057 1.00 90.75 957 ILE A CA 1
ATOM 7509 C C . ILE A 1 957 ? 12.056 6.860 37.257 1.00 90.75 957 ILE A C 1
ATOM 7511 O O . ILE A 1 957 ? 11.055 7.469 37.622 1.00 90.75 957 ILE A O 1
ATOM 7515 N N . ASP A 1 958 ? 13.241 7.042 37.857 1.00 90.19 958 ASP A N 1
ATOM 7516 C CA . ASP A 1 958 ? 13.491 8.007 38.957 1.00 90.19 958 ASP A CA 1
ATOM 7517 C C . ASP A 1 958 ? 13.181 9.464 38.536 1.00 90.19 958 ASP A C 1
ATOM 7519 O O . ASP A 1 958 ? 12.774 10.301 39.348 1.00 90.19 958 ASP A O 1
ATOM 7523 N N . MET A 1 959 ? 13.300 9.764 37.238 1.00 87.44 959 MET A N 1
ATOM 7524 C CA . MET A 1 959 ? 12.924 11.057 36.657 1.00 87.44 959 MET A CA 1
ATOM 7525 C C . MET A 1 959 ? 11.403 11.267 36.498 1.00 87.44 959 MET A C 1
ATOM 7527 O O . MET A 1 959 ? 10.972 12.413 36.370 1.00 87.44 959 MET A O 1
ATOM 7531 N N . ILE A 1 960 ? 10.575 10.214 36.535 1.00 91.06 960 ILE A N 1
ATOM 7532 C CA . ILE A 1 960 ? 9.112 10.312 36.371 1.00 91.06 960 ILE A CA 1
ATOM 7533 C C . ILE A 1 960 ? 8.471 10.669 37.718 1.00 91.06 960 ILE A C 1
ATOM 7535 O O . ILE A 1 960 ? 8.250 9.805 38.565 1.00 91.06 960 ILE A O 1
ATOM 7539 N N . ARG A 1 961 ? 8.147 11.951 37.926 1.00 88.94 961 ARG A N 1
ATOM 7540 C CA . ARG A 1 961 ? 7.627 12.463 39.207 1.00 88.94 961 ARG A CA 1
ATOM 7541 C C . ARG A 1 961 ? 6.381 13.322 38.994 1.00 88.94 961 ARG A C 1
ATOM 7543 O O . ARG A 1 961 ? 6.475 14.490 38.627 1.00 88.94 961 ARG A O 1
ATOM 7550 N N . HIS A 1 962 ? 5.211 12.735 39.249 1.00 94.19 962 HIS A N 1
ATOM 7551 C CA . HIS A 1 962 ? 3.906 13.385 39.105 1.00 94.19 962 HIS A CA 1
ATOM 7552 C C . HIS A 1 962 ? 2.904 12.869 40.151 1.00 94.19 962 HIS A C 1
ATOM 7554 O O . HIS A 1 962 ? 2.933 11.694 40.504 1.00 94.19 962 HIS A O 1
ATOM 7560 N N . ALA A 1 963 ? 1.980 13.723 40.607 1.00 92.50 963 ALA A N 1
ATOM 7561 C CA . ALA A 1 963 ? 1.046 13.427 41.703 1.00 92.50 963 ALA A CA 1
ATOM 7562 C C . ALA A 1 963 ? 0.034 12.296 41.417 1.00 92.50 963 ALA A C 1
ATOM 7564 O O . ALA A 1 963 ? -0.612 11.810 42.337 1.00 92.50 963 ALA A O 1
ATOM 7565 N N . ASN A 1 964 ? -0.106 11.872 40.156 1.00 95.50 964 ASN A N 1
ATOM 7566 C CA . ASN A 1 964 ? -0.935 10.730 39.751 1.00 95.50 964 ASN A CA 1
ATOM 7567 C C . ASN A 1 964 ? -0.111 9.538 39.222 1.00 95.50 964 ASN A C 1
ATOM 7569 O O . ASN A 1 964 ? -0.622 8.728 38.451 1.00 95.50 964 ASN A O 1
ATOM 7573 N N . ILE A 1 965 ? 1.167 9.420 39.600 1.00 94.62 965 ILE A N 1
ATOM 7574 C CA . ILE A 1 965 ? 2.057 8.303 39.237 1.00 94.62 965 ILE A CA 1
ATOM 7575 C C . ILE A 1 965 ? 2.685 7.718 40.510 1.00 94.62 965 ILE A C 1
ATOM 7577 O O . ILE A 1 965 ? 3.055 8.454 41.419 1.00 94.62 965 ILE A O 1
ATOM 7581 N N . VAL A 1 966 ? 2.807 6.389 40.583 1.00 92.25 966 VAL A N 1
ATOM 7582 C CA . VAL A 1 966 ? 3.403 5.702 41.743 1.00 92.25 966 VAL A CA 1
ATOM 7583 C C . VAL A 1 966 ? 4.915 5.965 41.811 1.00 92.25 966 VAL A C 1
ATOM 7585 O O . VAL A 1 966 ? 5.650 5.570 40.906 1.00 92.25 966 VAL A O 1
ATOM 7588 N N . GLU A 1 967 ? 5.400 6.573 42.901 1.00 90.44 967 GLU A N 1
ATOM 7589 C CA . GLU A 1 967 ? 6.830 6.865 43.081 1.00 90.44 967 GLU A CA 1
ATOM 7590 C C . GLU A 1 967 ? 7.680 5.585 43.220 1.00 90.44 967 GLU A C 1
ATOM 7592 O O . GLU A 1 967 ? 7.363 4.665 43.986 1.00 90.44 967 GLU A O 1
ATOM 7597 N N . LEU A 1 968 ? 8.804 5.549 42.494 1.00 93.31 968 LEU A N 1
ATOM 7598 C CA . LEU A 1 968 ? 9.857 4.553 42.668 1.00 93.31 968 LEU A CA 1
ATOM 7599 C C . LEU A 1 968 ? 10.693 4.907 43.909 1.00 93.31 968 LEU A C 1
ATOM 7601 O O . LEU A 1 968 ? 11.384 5.916 43.944 1.00 93.31 968 LEU A O 1
ATOM 7605 N N . VAL A 1 969 ? 10.668 4.043 44.920 1.00 92.56 969 VAL A N 1
ATOM 7606 C CA . VAL A 1 969 ? 11.401 4.200 46.189 1.00 92.56 969 VAL A CA 1
ATOM 7607 C C . VAL A 1 969 ? 12.798 3.563 46.120 1.00 92.56 969 VAL A C 1
ATOM 7609 O O . VAL A 1 969 ? 13.710 3.941 46.865 1.00 92.56 969 VAL A O 1
ATOM 7612 N N . GLY A 1 970 ? 12.993 2.569 45.250 1.00 92.94 970 GLY A N 1
ATOM 7613 C CA . GLY A 1 970 ? 14.263 1.858 45.137 1.00 92.94 970 GLY A CA 1
ATOM 7614 C C . GLY A 1 970 ? 14.309 0.757 44.085 1.00 92.94 970 GLY A C 1
ATOM 7615 O O . GLY A 1 970 ? 13.325 0.458 43.413 1.00 92.94 970 GLY A O 1
ATOM 7616 N N . TYR A 1 971 ? 15.467 0.110 43.985 1.00 94.50 971 TYR A N 1
ATOM 7617 C CA . TYR A 1 971 ? 15.711 -1.018 43.085 1.00 94.50 971 TYR A CA 1
ATOM 7618 C C . TYR A 1 971 ? 16.624 -2.071 43.727 1.00 94.50 971 TYR A C 1
ATOM 7620 O O . TYR A 1 971 ? 17.282 -1.820 44.738 1.00 94.50 971 TYR A O 1
ATOM 7628 N N . CYS A 1 972 ? 16.678 -3.254 43.118 1.00 92.62 972 CYS A N 1
ATOM 7629 C CA . CYS A 1 972 ? 17.643 -4.309 43.421 1.00 92.62 972 CYS A CA 1
ATOM 7630 C C . CYS A 1 972 ? 18.182 -4.892 42.110 1.00 92.62 972 CYS A C 1
ATOM 7632 O O . CYS A 1 972 ? 17.397 -5.210 41.211 1.00 92.62 972 CYS A O 1
ATOM 7634 N N . ALA A 1 973 ? 19.507 -5.025 42.018 1.00 89.69 973 ALA A N 1
ATOM 7635 C CA . ALA A 1 973 ? 20.220 -5.549 40.854 1.00 89.69 973 ALA A CA 1
ATOM 7636 C C . ALA A 1 973 ? 21.333 -6.529 41.283 1.00 89.69 973 ALA A C 1
ATOM 7638 O O . ALA A 1 973 ? 22.498 -6.361 40.937 1.00 89.69 973 ALA A O 1
ATOM 7639 N N . GLU A 1 974 ? 20.980 -7.549 42.069 1.00 87.44 974 GLU A N 1
ATOM 7640 C CA . GLU A 1 974 ? 21.924 -8.522 42.639 1.00 87.44 974 GLU A CA 1
ATOM 7641 C C . GLU A 1 974 ? 21.617 -9.956 42.174 1.00 87.44 974 GLU A C 1
ATOM 7643 O O . GLU A 1 974 ? 20.452 -10.343 42.102 1.00 87.44 974 GLU A O 1
ATOM 7648 N N . HIS A 1 975 ? 22.648 -10.781 41.947 1.00 82.62 975 HIS A N 1
ATOM 7649 C CA . HIS A 1 975 ? 22.526 -12.236 41.716 1.00 82.62 975 HIS A CA 1
ATOM 7650 C C . HIS A 1 975 ? 21.505 -12.632 40.622 1.00 82.62 975 HIS A C 1
ATOM 7652 O O . HIS A 1 975 ? 20.640 -13.482 40.846 1.00 82.62 975 HIS A O 1
ATOM 7658 N N . ASP A 1 976 ? 21.569 -11.986 39.453 1.00 79.31 976 ASP A N 1
ATOM 7659 C CA . ASP A 1 976 ? 20.613 -12.144 38.343 1.00 79.31 976 ASP A CA 1
ATOM 7660 C C . ASP A 1 976 ? 19.141 -11.904 38.745 1.00 79.31 976 ASP A C 1
ATOM 7662 O O . ASP A 1 976 ? 18.211 -12.469 38.162 1.00 79.31 976 ASP A O 1
ATOM 7666 N N . GLN A 1 977 ? 18.894 -11.094 39.780 1.00 84.38 977 GLN A N 1
ATOM 7667 C CA . GLN A 1 977 ? 17.566 -10.633 40.176 1.00 84.38 977 GLN A CA 1
ATOM 7668 C C . GLN A 1 977 ? 17.430 -9.135 39.897 1.00 84.38 977 GLN A C 1
ATOM 7670 O O . GLN A 1 977 ? 18.255 -8.328 40.323 1.00 84.38 977 GLN A O 1
ATOM 7675 N N . ARG A 1 978 ? 16.349 -8.771 39.203 1.00 90.19 978 ARG A N 1
ATOM 7676 C CA . ARG A 1 978 ? 15.952 -7.388 38.925 1.00 90.19 978 ARG A CA 1
ATOM 7677 C C . ARG A 1 978 ? 14.628 -7.113 39.623 1.00 90.19 978 ARG A C 1
ATOM 7679 O O . ARG A 1 978 ? 13.631 -7.788 39.346 1.00 90.19 978 ARG A O 1
ATOM 7686 N N . LEU A 1 979 ? 14.615 -6.161 40.551 1.00 92.69 979 LEU A N 1
ATOM 7687 C CA . LEU A 1 979 ? 13.397 -5.742 41.244 1.00 92.69 979 LEU A CA 1
ATOM 7688 C C . LEU A 1 979 ? 13.296 -4.221 41.292 1.00 92.69 979 LEU A C 1
ATOM 7690 O O . LEU A 1 979 ? 14.298 -3.533 41.478 1.00 92.69 979 LEU A O 1
ATOM 7694 N N . LEU A 1 980 ? 12.067 -3.732 41.174 1.00 93.56 980 LEU A N 1
ATOM 7695 C CA . LEU A 1 980 ? 11.692 -2.333 41.348 1.00 93.56 980 LEU A CA 1
ATOM 7696 C C . LEU A 1 980 ? 10.816 -2.233 42.599 1.00 93.56 980 LEU A C 1
ATOM 7698 O O . LEU A 1 980 ? 9.953 -3.086 42.823 1.00 93.56 980 LEU A O 1
ATOM 7702 N N . ILE A 1 981 ? 11.073 -1.240 43.443 1.00 94.44 981 ILE A N 1
ATOM 7703 C CA . ILE A 1 981 ? 10.423 -1.070 44.740 1.00 94.44 981 ILE A CA 1
ATOM 7704 C C . ILE A 1 981 ? 9.702 0.270 44.728 1.00 94.44 981 ILE A C 1
ATOM 7706 O O . ILE A 1 981 ? 10.337 1.316 44.626 1.00 94.44 981 ILE A O 1
ATOM 7710 N N . TYR A 1 982 ? 8.385 0.215 44.848 1.00 93.25 982 TYR A N 1
ATOM 7711 C CA . TYR A 1 982 ? 7.467 1.344 44.783 1.00 93.25 982 TYR A CA 1
ATOM 7712 C C . TYR A 1 982 ? 6.802 1.596 46.144 1.00 93.25 982 TYR A C 1
ATOM 7714 O O . TYR A 1 982 ? 6.844 0.743 47.039 1.00 93.25 982 TYR A O 1
ATOM 7722 N N . GLU A 1 983 ? 6.158 2.754 46.281 1.00 89.88 983 GLU A N 1
ATOM 7723 C CA . GLU A 1 983 ? 5.182 3.030 47.346 1.00 89.88 983 GLU A CA 1
ATOM 7724 C C . GLU A 1 983 ? 4.087 1.935 47.391 1.00 89.88 983 GLU A C 1
ATOM 7726 O O . GLU A 1 983 ? 3.775 1.310 46.374 1.00 89.88 983 GLU A O 1
ATOM 7731 N N . TYR A 1 984 ? 3.522 1.651 48.571 1.00 88.19 984 TYR A N 1
ATOM 7732 C CA . TYR A 1 984 ? 2.421 0.687 48.711 1.00 88.19 984 TYR A CA 1
ATOM 7733 C C . TYR A 1 984 ? 1.065 1.401 48.741 1.00 88.19 984 TYR A C 1
ATOM 7735 O O . TYR A 1 984 ? 0.748 2.078 49.716 1.00 88.19 984 TYR A O 1
ATOM 7743 N N . CYS A 1 985 ? 0.250 1.193 47.706 1.00 85.56 985 CYS A N 1
ATOM 7744 C CA . CYS A 1 985 ? -1.145 1.632 47.666 1.00 85.56 985 CYS A CA 1
ATOM 7745 C C . CYS A 1 985 ? -2.036 0.665 48.469 1.00 85.56 985 CYS A C 1
ATOM 7747 O O . CYS A 1 985 ? -1.962 -0.553 48.285 1.00 85.56 985 CYS A O 1
ATOM 7749 N N . SER A 1 986 ? -2.857 1.205 49.367 1.00 79.12 986 SER A N 1
ATOM 7750 C CA . SER A 1 986 ? -3.662 0.467 50.349 1.00 79.12 986 SER A CA 1
ATOM 7751 C C . SER A 1 986 ? -4.918 -0.173 49.759 1.00 79.12 986 SER A C 1
ATOM 7753 O O . SER A 1 986 ? -5.122 -1.373 49.950 1.00 79.12 986 SER A O 1
ATOM 7755 N N . ASP A 1 987 ? -5.705 0.604 49.012 1.00 82.50 987 ASP A N 1
ATOM 7756 C CA . ASP A 1 987 ? -7.001 0.211 48.437 1.00 82.50 987 ASP A CA 1
ATOM 7757 C C . ASP A 1 987 ? -6.879 -0.544 47.089 1.00 82.50 987 ASP A C 1
ATOM 7759 O O . ASP A 1 987 ? -7.873 -0.894 46.452 1.00 82.50 987 ASP A O 1
ATOM 7763 N N . GLY A 1 988 ? -5.655 -0.895 46.678 1.00 86.62 988 GLY A N 1
ATOM 7764 C CA . GLY A 1 988 ? -5.399 -1.866 45.610 1.00 86.62 988 GLY A CA 1
ATOM 7765 C C . GLY A 1 988 ? -5.553 -1.308 44.191 1.00 86.62 988 GLY A C 1
ATOM 7766 O O . GLY A 1 988 ? -5.002 -0.254 43.874 1.00 86.62 988 GLY A O 1
ATOM 7767 N N . THR A 1 989 ? -6.224 -2.061 43.308 1.00 91.44 989 THR A N 1
ATOM 7768 C CA . THR A 1 989 ? -6.401 -1.709 41.884 1.00 91.44 989 THR A CA 1
ATOM 7769 C C . THR A 1 989 ? -7.836 -1.286 41.577 1.00 91.44 989 THR A C 1
ATOM 7771 O O . THR A 1 989 ? -8.792 -1.836 42.130 1.00 91.44 989 THR A O 1
ATOM 7774 N N . LEU A 1 990 ? -8.006 -0.372 40.617 1.00 92.75 990 LEU A N 1
ATOM 7775 C CA . LEU A 1 990 ? -9.324 -0.002 40.095 1.00 92.75 990 LEU A CA 1
ATOM 7776 C C . LEU A 1 990 ? -10.066 -1.214 39.505 1.00 92.75 990 LEU A C 1
ATOM 7778 O O . LEU A 1 990 ? -11.285 -1.291 39.629 1.00 92.75 990 LEU A O 1
ATOM 7782 N N . GLN A 1 991 ? -9.360 -2.173 38.895 1.00 91.06 991 GLN A N 1
ATOM 7783 C CA . GLN A 1 991 ? -9.987 -3.389 38.363 1.00 91.06 991 GLN A CA 1
ATOM 7784 C C . GLN A 1 991 ? -10.675 -4.202 39.473 1.00 91.06 991 GLN A C 1
ATOM 7786 O O . GLN A 1 991 ? -11.783 -4.696 39.277 1.00 91.06 991 GLN A O 1
ATOM 7791 N N . ASP A 1 992 ? -10.046 -4.322 40.643 1.00 88.38 992 ASP A N 1
ATOM 7792 C CA . ASP A 1 992 ? -10.602 -5.078 41.767 1.00 88.38 992 ASP A CA 1
ATOM 7793 C C . ASP A 1 992 ? -11.706 -4.301 42.494 1.00 88.38 992 ASP A C 1
ATOM 7795 O O . ASP A 1 992 ? -12.781 -4.852 42.736 1.00 88.38 992 ASP A O 1
ATOM 7799 N N . GLY A 1 993 ? -11.504 -3.005 42.748 1.00 87.94 993 GLY A N 1
ATOM 7800 C CA . GLY A 1 993 ? -12.523 -2.141 43.358 1.00 87.94 993 GLY A CA 1
ATOM 7801 C C . GLY A 1 993 ? -13.784 -1.936 42.500 1.00 87.94 993 GLY A C 1
ATOM 7802 O O . GLY A 1 993 ? -14.819 -1.515 43.015 1.00 87.94 993 GLY A O 1
ATOM 7803 N N . LEU A 1 994 ? -13.718 -2.236 41.197 1.00 89.62 994 LEU A N 1
ATOM 7804 C CA . LEU A 1 994 ? -14.834 -2.105 40.257 1.00 89.62 994 LEU A CA 1
ATOM 7805 C C . LEU A 1 994 ? -15.475 -3.447 39.864 1.00 89.62 994 LEU A C 1
ATOM 7807 O O . LEU A 1 994 ? -16.671 -3.465 39.564 1.00 89.62 994 LEU A O 1
ATOM 7811 N N . HIS A 1 995 ? -14.725 -4.557 39.864 1.00 89.31 995 HIS A N 1
ATOM 7812 C CA . HIS A 1 995 ? -15.204 -5.862 39.367 1.00 89.31 995 HIS A CA 1
ATOM 7813 C C . HIS A 1 995 ? -15.103 -7.024 40.370 1.00 89.31 995 HIS A C 1
ATOM 7815 O O . HIS A 1 995 ? -15.731 -8.056 40.135 1.00 89.31 995 HIS A O 1
ATOM 7821 N N . SER A 1 996 ? -14.339 -6.880 41.460 1.00 83.06 996 SER A N 1
ATOM 7822 C CA . SER A 1 996 ? -14.087 -7.942 42.454 1.00 83.06 996 SER A CA 1
ATOM 7823 C C . SER A 1 996 ? -14.761 -7.688 43.814 1.00 83.06 996 SER A C 1
ATOM 7825 O O . SER A 1 996 ? -15.142 -8.654 44.475 1.00 83.06 996 SER A O 1
ATOM 7827 N N . ASP A 1 997 ? -14.910 -6.426 44.239 1.00 82.81 997 ASP A N 1
ATOM 7828 C CA . ASP A 1 997 ? -15.498 -6.041 45.535 1.00 82.81 997 ASP A CA 1
ATOM 7829 C C . ASP A 1 997 ? -16.777 -5.194 45.364 1.00 82.81 997 ASP A C 1
ATOM 7831 O O . ASP A 1 997 ? -16.735 -3.995 45.074 1.00 82.81 997 ASP A O 1
ATOM 7835 N N . ASP A 1 998 ? -17.936 -5.827 45.576 1.00 79.12 998 ASP A N 1
ATOM 7836 C CA . ASP A 1 998 ? -19.256 -5.189 45.485 1.00 79.12 998 ASP A CA 1
ATOM 7837 C C . ASP A 1 998 ? -19.515 -4.126 46.572 1.00 79.12 998 ASP A C 1
ATOM 7839 O O . ASP A 1 998 ? -20.350 -3.247 46.362 1.00 79.12 998 ASP A O 1
ATOM 7843 N N . GLU A 1 999 ? -18.841 -4.166 47.728 1.00 80.69 999 GLU A N 1
ATOM 7844 C CA . GLU A 1 999 ? -18.988 -3.133 48.766 1.00 80.69 999 GLU A CA 1
ATOM 7845 C C . GLU A 1 999 ? -18.095 -1.923 48.465 1.00 80.69 999 GLU A C 1
ATOM 7847 O O . GLU A 1 999 ? -18.524 -0.778 48.625 1.00 80.69 999 GLU A O 1
ATOM 7852 N N . PHE A 1 1000 ? -16.890 -2.152 47.937 1.00 83.19 1000 PHE A N 1
ATOM 7853 C CA . PHE A 1 1000 ? -16.030 -1.086 47.426 1.00 83.19 1000 PHE A CA 1
ATOM 7854 C C . PHE A 1 1000 ? -16.678 -0.359 46.240 1.00 83.19 1000 PHE A C 1
ATOM 7856 O O . PHE A 1 1000 ? -16.740 0.871 46.224 1.00 83.19 1000 PHE A O 1
ATOM 7863 N N . LYS A 1 1001 ? -17.269 -1.103 45.297 1.00 83.75 1001 LYS A N 1
ATOM 7864 C CA . LYS A 1 1001 ? -17.968 -0.562 44.119 1.00 83.75 1001 LYS A CA 1
ATOM 7865 C C . LYS A 1 1001 ? -19.104 0.412 44.463 1.00 83.75 1001 LYS A C 1
ATOM 7867 O O . LYS A 1 1001 ? -19.405 1.307 43.669 1.00 83.75 1001 LYS A O 1
ATOM 7872 N N . LYS A 1 1002 ? -19.723 0.275 45.645 1.00 82.19 1002 LYS A N 1
ATOM 7873 C CA . LYS A 1 1002 ? -20.745 1.206 46.169 1.00 82.19 1002 LYS A CA 1
ATOM 7874 C C . LYS A 1 1002 ? -20.158 2.522 46.688 1.00 82.19 1002 LYS A C 1
ATOM 7876 O O . LYS A 1 1002 ? -20.864 3.526 46.671 1.00 82.19 1002 LYS A O 1
ATOM 7881 N N . LYS A 1 1003 ? -18.886 2.551 47.113 1.00 83.94 1003 LYS A N 1
ATOM 7882 C CA . LYS A 1 1003 ? -18.175 3.796 47.473 1.00 83.94 1003 LYS A CA 1
ATOM 7883 C C . LYS A 1 1003 ? -17.906 4.674 46.242 1.00 83.94 1003 LYS A C 1
ATOM 7885 O O . LYS A 1 1003 ? -17.815 5.894 46.358 1.00 83.94 1003 LYS A O 1
ATOM 7890 N N . LEU A 1 1004 ? -17.777 4.061 45.060 1.00 89.44 1004 LEU A N 1
ATOM 7891 C CA . LEU A 1 1004 ? -17.417 4.728 43.805 1.00 89.44 1004 LEU A CA 1
ATOM 7892 C C . LEU A 1 1004 ? -18.601 5.496 43.190 1.00 89.44 1004 LEU A C 1
ATOM 7894 O O . LEU A 1 1004 ? -19.153 5.096 42.162 1.00 89.44 1004 LEU A O 1
ATOM 7898 N N . SER A 1 1005 ? -18.969 6.615 43.822 1.00 91.94 1005 SER A N 1
ATOM 7899 C CA . SER A 1 1005 ? -19.957 7.584 43.326 1.00 91.94 1005 SER A CA 1
ATOM 7900 C C . SER A 1 1005 ? -19.574 8.175 41.962 1.00 91.94 1005 SER A C 1
ATOM 7902 O O . SER A 1 1005 ? -18.401 8.175 41.586 1.00 91.94 1005 SER A O 1
ATOM 7904 N N . TRP A 1 1006 ? -20.543 8.749 41.236 1.00 93.06 1006 TRP A N 1
ATOM 7905 C CA . TRP A 1 1006 ? -20.309 9.371 39.923 1.00 93.06 1006 TRP A CA 1
ATOM 7906 C C . TRP A 1 1006 ? -19.162 10.395 39.952 1.00 93.06 1006 TRP A C 1
ATOM 7908 O O . TRP A 1 1006 ? -18.186 10.256 39.217 1.00 93.06 1006 TRP A O 1
ATOM 7918 N N . SER A 1 1007 ? -19.212 11.351 40.882 1.00 91.31 1007 SER A N 1
ATOM 7919 C CA . SER A 1 1007 ? -18.170 12.371 41.060 1.00 91.31 1007 SER A CA 1
ATOM 7920 C C . SER A 1 1007 ? -16.816 11.796 41.498 1.00 91.31 1007 SER A C 1
ATOM 7922 O O . SER A 1 1007 ? -15.777 12.405 41.254 1.00 91.31 1007 SER A O 1
ATOM 7924 N N . THR A 1 1008 ? -16.779 10.607 42.105 1.00 92.38 1008 THR A N 1
ATOM 7925 C CA . THR A 1 1008 ? -15.524 9.885 42.370 1.00 92.38 1008 THR A CA 1
ATOM 7926 C C . THR A 1 1008 ? -14.980 9.254 41.093 1.00 92.38 1008 THR A C 1
ATOM 7928 O O . THR A 1 1008 ? -13.810 9.451 40.785 1.00 92.38 1008 THR A O 1
ATOM 7931 N N . ARG A 1 1009 ? -15.821 8.610 40.276 1.00 94.31 1009 ARG A N 1
ATOM 7932 C CA . ARG A 1 1009 ? -15.403 8.024 38.989 1.00 94.31 1009 ARG A CA 1
ATOM 7933 C C . ARG A 1 1009 ? -14.911 9.074 37.986 1.00 94.31 1009 ARG A C 1
ATOM 7935 O O . ARG A 1 1009 ? -13.916 8.832 37.307 1.00 94.31 1009 ARG A O 1
ATOM 7942 N N . VAL A 1 1010 ? -15.527 10.258 37.942 1.00 94.94 1010 VAL A N 1
ATOM 7943 C CA . VAL A 1 1010 ? -15.042 11.384 37.117 1.00 94.94 1010 VAL A CA 1
ATOM 7944 C C . VAL A 1 1010 ? -13.690 11.911 37.632 1.00 94.94 1010 VAL A C 1
ATOM 7946 O O . VAL A 1 1010 ? -12.786 12.143 36.831 1.00 94.94 1010 VAL A O 1
ATOM 7949 N N . ARG A 1 1011 ? -13.483 12.015 38.958 1.00 94.44 1011 ARG A N 1
ATOM 7950 C CA . ARG A 1 1011 ? -12.164 12.350 39.542 1.00 94.44 1011 ARG A CA 1
ATOM 7951 C C . ARG A 1 1011 ? -11.095 11.292 39.242 1.00 94.44 1011 ARG A C 1
ATOM 7953 O O . ARG A 1 1011 ? -9.965 11.659 38.936 1.00 94.44 1011 ARG A O 1
ATOM 7960 N N . MET A 1 1012 ? -11.442 10.004 39.284 1.00 95.12 1012 MET A N 1
ATOM 7961 C CA . MET A 1 1012 ? -10.537 8.903 38.923 1.00 95.12 1012 MET A CA 1
ATOM 7962 C C . MET A 1 1012 ? -10.112 8.992 37.452 1.00 95.12 1012 MET A C 1
ATOM 7964 O O . MET A 1 1012 ? -8.922 8.896 37.154 1.00 95.12 1012 MET A O 1
ATOM 7968 N N . ALA A 1 1013 ? -11.061 9.246 36.542 1.00 97.25 1013 ALA A N 1
ATOM 7969 C CA . ALA A 1 1013 ? -10.764 9.484 35.130 1.00 97.25 1013 ALA A CA 1
ATOM 7970 C C . ALA A 1 1013 ? -9.831 10.694 34.941 1.00 97.25 1013 ALA A C 1
ATOM 7972 O O . ALA A 1 1013 ? -8.862 10.592 34.197 1.00 97.25 1013 ALA A O 1
ATOM 7973 N N . LEU A 1 1014 ? -10.053 11.802 35.660 1.00 96.88 1014 LEU A N 1
ATOM 7974 C CA . LEU A 1 1014 ? -9.178 12.979 35.605 1.00 96.88 1014 LEU A CA 1
ATOM 7975 C C . LEU A 1 1014 ? -7.758 12.696 36.133 1.00 96.88 1014 LEU A C 1
ATOM 7977 O O . LEU A 1 1014 ? -6.786 13.136 35.524 1.00 96.88 1014 LEU A O 1
ATOM 7981 N N . GLY A 1 1015 ? -7.614 11.964 37.242 1.00 96.56 1015 GLY A N 1
ATOM 7982 C CA . GLY A 1 1015 ? -6.299 11.591 37.782 1.00 96.56 1015 GLY A CA 1
ATOM 7983 C C . GLY A 1 1015 ? -5.512 10.692 36.824 1.00 96.56 1015 GLY A C 1
ATOM 7984 O O . GLY A 1 1015 ? -4.337 10.937 36.557 1.00 96.56 1015 GLY A O 1
ATOM 7985 N N . ALA A 1 1016 ? -6.187 9.705 36.228 1.00 97.56 1016 ALA A N 1
ATOM 7986 C CA . ALA A 1 1016 ? -5.627 8.878 35.163 1.00 97.56 1016 ALA A CA 1
ATOM 7987 C C . ALA A 1 1016 ? -5.255 9.699 33.914 1.00 97.56 1016 ALA A C 1
ATOM 7989 O O . ALA A 1 1016 ? -4.189 9.482 33.338 1.00 97.56 1016 ALA A O 1
ATOM 7990 N N . ALA A 1 1017 ? -6.095 10.661 33.519 1.00 97.94 1017 ALA A N 1
ATOM 7991 C CA . ALA A 1 1017 ? -5.849 11.506 32.357 1.00 97.94 1017 ALA A CA 1
ATOM 7992 C C . ALA A 1 1017 ? -4.604 12.386 32.544 1.00 97.94 1017 ALA A C 1
ATOM 7994 O O . ALA A 1 1017 ? -3.733 12.394 31.682 1.00 97.94 1017 ALA A O 1
ATOM 7995 N N . ARG A 1 1018 ? -4.463 13.033 33.709 1.00 97.69 1018 ARG A N 1
ATOM 7996 C CA . ARG A 1 1018 ? -3.286 13.847 34.071 1.00 97.69 1018 ARG A CA 1
ATOM 7997 C C . ARG A 1 1018 ? -1.984 13.052 34.115 1.00 97.69 1018 ARG A C 1
ATOM 7999 O O . ARG A 1 1018 ? -0.925 13.573 33.784 1.00 97.69 1018 ARG A O 1
ATOM 8006 N N . ALA A 1 1019 ? -2.039 11.785 34.526 1.00 97.00 1019 ALA A N 1
ATOM 8007 C CA . ALA A 1 1019 ? -0.869 10.913 34.483 1.00 97.00 1019 ALA A CA 1
ATOM 8008 C C . ALA A 1 1019 ? -0.399 10.652 33.041 1.00 97.00 1019 ALA A C 1
ATOM 8010 O O . ALA A 1 1019 ? 0.805 10.638 32.795 1.00 97.00 1019 ALA A O 1
ATOM 8011 N N . LEU A 1 1020 ? -1.327 10.481 32.093 1.00 97.44 1020 LEU A N 1
ATOM 8012 C CA . LEU A 1 1020 ? -0.997 10.312 30.675 1.00 97.44 1020 LEU A CA 1
ATOM 8013 C C . LEU A 1 1020 ? -0.601 11.640 30.008 1.00 97.44 1020 LEU A C 1
ATOM 8015 O O . LEU A 1 1020 ? 0.395 11.655 29.302 1.00 97.44 1020 LEU A O 1
ATOM 8019 N N . GLU A 1 1021 ? -1.282 12.753 30.304 1.00 97.62 1021 GLU A N 1
ATOM 8020 C CA . GLU A 1 1021 ? -0.895 14.123 29.907 1.00 97.62 1021 GLU A CA 1
ATOM 8021 C C . GLU A 1 1021 ? 0.567 14.414 30.284 1.00 97.62 1021 GLU A C 1
ATOM 8023 O O . GLU A 1 1021 ? 1.377 14.763 29.428 1.00 97.62 1021 GLU A O 1
ATOM 8028 N N . TYR A 1 1022 ? 0.947 14.170 31.543 1.00 96.94 1022 TYR A N 1
ATOM 8029 C CA . TYR A 1 1022 ? 2.328 14.333 31.998 1.00 96.94 1022 TYR A CA 1
ATOM 8030 C C . TYR A 1 1022 ? 3.317 13.471 31.191 1.00 96.94 1022 TYR A C 1
ATOM 8032 O O . TYR A 1 1022 ? 4.335 13.971 30.713 1.00 96.94 1022 TYR A O 1
ATOM 8040 N N . LEU A 1 1023 ? 3.009 12.186 30.991 1.00 95.00 1023 LEU A N 1
ATOM 8041 C CA . LEU A 1 1023 ? 3.882 11.254 30.271 1.00 95.00 1023 LEU A CA 1
ATOM 8042 C C . LEU A 1 1023 ? 3.995 11.558 28.767 1.00 95.00 1023 LEU A C 1
ATOM 8044 O O . LEU A 1 1023 ? 5.069 11.387 28.191 1.00 95.00 1023 LEU A O 1
ATOM 8048 N N . HIS A 1 1024 ? 2.907 11.979 28.121 1.00 95.19 1024 HIS A N 1
ATOM 8049 C CA . HIS A 1 1024 ? 2.827 12.190 26.671 1.00 95.19 1024 HIS A CA 1
ATOM 8050 C C . HIS A 1 1024 ? 3.255 13.594 26.236 1.00 95.19 1024 HIS A C 1
ATOM 8052 O O . HIS A 1 1024 ? 3.822 13.734 25.154 1.00 95.19 1024 HIS A O 1
ATOM 8058 N N . GLU A 1 1025 ? 2.972 14.616 27.048 1.00 94.31 1025 GLU A N 1
ATOM 8059 C CA . GLU A 1 1025 ? 3.051 16.029 26.648 1.00 94.31 1025 GLU A CA 1
ATOM 8060 C C . GLU A 1 1025 ? 4.027 16.857 27.510 1.00 94.31 1025 GLU A C 1
ATOM 8062 O O . GLU A 1 1025 ? 4.471 17.912 27.062 1.00 94.31 1025 GLU A O 1
ATOM 8067 N N . VAL A 1 1026 ? 4.411 16.388 28.710 1.00 92.75 1026 VAL A N 1
ATOM 8068 C CA . VAL A 1 1026 ? 5.328 17.111 29.626 1.00 92.75 1026 VAL A CA 1
ATOM 8069 C C . VAL A 1 1026 ? 6.709 16.450 29.745 1.00 92.75 1026 VAL A C 1
ATOM 8071 O O . VAL A 1 1026 ? 7.710 17.144 29.923 1.00 92.75 1026 VAL A O 1
ATOM 8074 N N . CYS A 1 1027 ? 6.809 15.122 29.640 1.00 89.38 1027 CYS A N 1
ATOM 8075 C CA . CYS A 1 1027 ? 8.100 14.431 29.616 1.00 89.38 1027 CYS A CA 1
ATOM 8076 C C . CYS A 1 1027 ? 8.841 14.643 28.282 1.00 89.38 1027 CYS A C 1
ATOM 8078 O O . CYS A 1 1027 ? 8.305 14.350 27.215 1.00 89.38 1027 CYS A O 1
ATOM 8080 N N . GLU A 1 1028 ? 10.115 15.048 28.338 1.00 81.38 1028 GLU A N 1
ATOM 8081 C CA . GLU A 1 1028 ? 11.018 15.054 27.180 1.00 81.38 1028 GLU A CA 1
ATOM 8082 C C . GLU A 1 1028 ? 12.104 13.963 27.311 1.00 81.38 1028 GLU A C 1
ATOM 8084 O O . GLU A 1 1028 ? 12.937 14.046 28.216 1.00 81.38 1028 GLU A O 1
ATOM 8089 N N . PRO A 1 1029 ? 12.172 12.967 26.401 1.00 85.88 1029 PRO A N 1
ATOM 8090 C CA . PRO A 1 1029 ? 11.215 12.674 25.330 1.00 85.88 1029 PRO A CA 1
ATOM 8091 C C . PRO A 1 1029 ? 9.890 12.082 25.863 1.00 85.88 1029 PRO A C 1
ATOM 8093 O O . PRO A 1 1029 ? 9.903 11.437 26.913 1.00 85.88 1029 PRO A O 1
ATOM 8096 N N . PRO A 1 1030 ? 8.777 12.201 25.110 1.00 88.88 1030 PRO A N 1
ATOM 8097 C CA . PRO A 1 1030 ? 7.488 11.618 25.483 1.00 88.88 1030 PRO A CA 1
ATOM 8098 C C . PRO A 1 1030 ? 7.540 10.120 25.802 1.00 88.88 1030 PRO A C 1
ATOM 8100 O O . PRO A 1 1030 ? 8.058 9.307 25.027 1.00 88.88 1030 PRO A O 1
ATOM 8103 N N . ILE A 1 1031 ? 6.949 9.750 26.936 1.00 90.38 1031 ILE A N 1
ATOM 8104 C CA . ILE A 1 1031 ? 6.954 8.403 27.504 1.00 90.38 1031 ILE A CA 1
ATOM 8105 C C . ILE A 1 1031 ? 5.614 7.726 27.202 1.00 90.38 1031 ILE A C 1
ATOM 8107 O O . ILE A 1 1031 ? 4.581 8.051 27.774 1.00 90.38 1031 ILE A O 1
ATOM 8111 N N . ILE A 1 1032 ? 5.622 6.731 26.316 1.00 90.06 1032 ILE A N 1
ATOM 8112 C CA . ILE A 1 1032 ? 4.434 5.911 26.025 1.00 90.06 1032 ILE A CA 1
ATOM 8113 C C . ILE A 1 1032 ? 4.343 4.797 27.078 1.00 90.06 1032 ILE A C 1
ATOM 8115 O O . ILE A 1 1032 ? 5.317 4.073 27.282 1.00 90.06 1032 ILE A O 1
ATOM 8119 N N . HIS A 1 1033 ? 3.187 4.610 27.712 1.00 91.44 1033 HIS A N 1
ATOM 8120 C CA . HIS A 1 1033 ? 2.985 3.639 28.790 1.00 91.44 1033 HIS A CA 1
ATOM 8121 C C . HIS A 1 1033 ? 2.842 2.195 28.266 1.00 91.44 1033 HIS A C 1
ATOM 8123 O O . HIS A 1 1033 ? 3.381 1.264 28.873 1.00 91.44 1033 HIS A O 1
ATOM 8129 N N . ARG A 1 1034 ? 2.135 1.982 27.146 1.00 86.38 1034 ARG A N 1
ATOM 8130 C CA . ARG A 1 1034 ? 1.953 0.694 26.429 1.00 86.38 1034 ARG A CA 1
ATOM 8131 C C . ARG A 1 1034 ? 1.376 -0.482 27.235 1.00 86.38 1034 ARG A C 1
ATOM 8133 O O . ARG A 1 1034 ? 1.465 -1.627 26.794 1.00 86.38 1034 ARG A O 1
ATOM 8140 N N . ASN A 1 1035 ? 0.819 -0.231 28.416 1.00 87.62 1035 ASN A N 1
ATOM 8141 C CA . ASN A 1 1035 ? 0.212 -1.241 29.297 1.00 87.62 1035 ASN A CA 1
ATOM 8142 C C . ASN A 1 1035 ? -0.890 -0.616 30.178 1.00 87.62 1035 ASN A C 1
ATOM 8144 O O . ASN A 1 1035 ? -1.167 -1.114 31.270 1.00 87.62 1035 ASN A O 1
ATOM 8148 N N . PHE A 1 1036 ? -1.483 0.496 29.727 1.00 92.69 1036 PHE A N 1
ATOM 8149 C CA . PHE A 1 1036 ? -2.516 1.212 30.469 1.00 92.69 1036 PHE A CA 1
ATOM 8150 C C . PHE A 1 1036 ? -3.819 0.398 30.514 1.00 92.69 1036 PHE A C 1
ATOM 8152 O O . PHE A 1 1036 ? -4.272 -0.114 29.492 1.00 92.69 1036 PHE A O 1
ATOM 8159 N N . LYS A 1 1037 ? -4.389 0.236 31.713 1.00 92.62 1037 LYS A N 1
ATOM 8160 C CA . LYS A 1 1037 ? -5.600 -0.554 32.021 1.00 92.62 1037 LYS A CA 1
ATOM 8161 C C . LYS A 1 1037 ? -5.963 -0.392 33.498 1.00 92.62 1037 LYS A C 1
ATOM 8163 O O . LYS A 1 1037 ? -5.098 -0.044 34.301 1.00 92.62 1037 LYS A O 1
ATOM 8168 N N . SER A 1 1038 ? -7.183 -0.745 33.896 1.00 93.12 1038 SER A N 1
ATOM 8169 C CA . SER A 1 1038 ? -7.648 -0.596 35.287 1.00 93.12 1038 SER A CA 1
ATOM 8170 C C . SER A 1 1038 ? -6.854 -1.420 36.318 1.00 93.12 1038 SER A C 1
ATOM 8172 O O . SER A 1 1038 ? -6.758 -1.007 37.468 1.00 93.12 1038 SER A O 1
ATOM 8174 N N . ALA A 1 1039 ? -6.200 -2.521 35.927 1.00 90.25 1039 ALA A N 1
ATOM 8175 C CA . ALA A 1 1039 ? -5.297 -3.277 36.814 1.00 90.25 1039 ALA A CA 1
ATOM 8176 C C . ALA A 1 1039 ? -3.952 -2.574 37.104 1.00 90.25 1039 ALA A C 1
ATOM 8178 O O . ALA A 1 1039 ? -3.232 -2.982 38.011 1.00 90.25 1039 ALA A O 1
ATOM 8179 N N . ASN A 1 1040 ? -3.603 -1.546 36.324 1.00 92.69 1040 ASN A N 1
ATOM 8180 C CA . ASN A 1 1040 ? -2.408 -0.716 36.507 1.00 92.69 1040 ASN A CA 1
ATOM 8181 C C . ASN A 1 1040 ? -2.737 0.674 37.092 1.00 92.69 1040 ASN A C 1
ATOM 8183 O O . ASN A 1 1040 ? -1.825 1.443 37.398 1.00 92.69 1040 ASN A O 1
ATOM 8187 N N . VAL A 1 1041 ? -4.024 0.984 37.268 1.00 94.50 1041 VAL A N 1
ATOM 8188 C CA . VAL A 1 1041 ? -4.529 2.168 37.969 1.00 94.50 1041 VAL A CA 1
ATOM 8189 C C . VAL A 1 1041 ? -4.726 1.779 39.434 1.00 94.50 1041 VAL A C 1
ATOM 8191 O O . VAL A 1 1041 ? -5.620 0.991 39.745 1.00 94.50 1041 VAL A O 1
ATOM 8194 N N . LEU A 1 1042 ? -3.865 2.281 40.320 1.00 92.94 1042 LEU A N 1
ATOM 8195 C CA . LEU A 1 1042 ? -3.922 2.016 41.759 1.00 92.94 1042 LEU A CA 1
ATOM 8196 C C . LEU A 1 1042 ? -4.681 3.121 42.499 1.00 92.94 1042 LEU A C 1
ATOM 8198 O O . LEU A 1 1042 ? -4.779 4.245 42.000 1.00 92.94 1042 LEU A O 1
ATOM 8202 N N . LEU A 1 1043 ? -5.197 2.782 43.683 1.00 90.56 1043 LEU A N 1
ATOM 8203 C CA . LEU A 1 1043 ? -5.963 3.676 44.553 1.00 90.56 1043 LEU A CA 1
ATOM 8204 C C . LEU A 1 1043 ? -5.289 3.819 45.924 1.00 90.56 1043 LEU A C 1
ATOM 8206 O O . LEU A 1 1043 ? -4.856 2.825 46.514 1.00 90.56 1043 LEU A O 1
ATOM 8210 N N . ASP A 1 1044 ? -5.199 5.053 46.416 1.00 85.31 1044 ASP A N 1
ATOM 8211 C CA . ASP A 1 1044 ? -4.779 5.373 47.785 1.00 85.31 1044 ASP A CA 1
ATOM 8212 C C . ASP A 1 1044 ? -5.971 5.506 48.753 1.00 85.31 1044 ASP A C 1
ATOM 8214 O O . ASP A 1 1044 ? -7.128 5.332 48.362 1.00 85.31 1044 ASP A O 1
ATOM 8218 N N . ASP A 1 1045 ? -5.680 5.804 50.026 1.00 82.19 1045 ASP A N 1
ATOM 8219 C CA . ASP A 1 1045 ? -6.670 5.923 51.108 1.00 82.19 1045 ASP A CA 1
ATOM 8220 C C . ASP A 1 1045 ? -7.744 7.012 50.855 1.00 82.19 1045 ASP A C 1
ATOM 8222 O O . ASP A 1 1045 ? -8.829 6.947 51.436 1.00 82.19 1045 ASP A O 1
ATOM 8226 N N . ASP A 1 1046 ? -7.477 7.988 49.973 1.00 84.12 1046 ASP A N 1
ATOM 8227 C CA . ASP A 1 1046 ? -8.399 9.070 49.583 1.00 84.12 1046 ASP A CA 1
ATOM 8228 C C . ASP A 1 1046 ? -9.176 8.759 48.278 1.00 84.12 1046 ASP A C 1
ATOM 8230 O O . ASP A 1 1046 ? -9.919 9.604 47.755 1.00 84.12 1046 ASP A O 1
ATOM 8234 N N . LEU A 1 1047 ? -9.025 7.539 47.740 1.00 83.81 1047 LEU A N 1
ATOM 8235 C CA . LEU A 1 1047 ? -9.511 7.094 46.425 1.00 83.81 1047 LEU A CA 1
ATOM 8236 C C . LEU A 1 1047 ? -8.945 7.911 45.247 1.00 83.81 1047 LEU A C 1
ATOM 8238 O O . LEU A 1 1047 ? -9.570 7.992 44.180 1.00 83.81 1047 LEU A O 1
ATOM 8242 N N . SER A 1 1048 ? -7.767 8.515 45.416 1.00 88.19 1048 SER A N 1
ATOM 8243 C CA . SER A 1 1048 ? -7.049 9.188 44.334 1.00 88.19 1048 SER A CA 1
ATOM 8244 C C . SER A 1 1048 ? -6.299 8.175 43.468 1.00 88.19 1048 SER A C 1
ATOM 8246 O O . SER A 1 1048 ? -5.927 7.087 43.906 1.00 88.19 1048 SER A O 1
ATOM 8248 N N . VAL A 1 1049 ? -6.114 8.518 42.191 1.00 93.56 1049 VAL A N 1
ATOM 8249 C CA . VAL A 1 1049 ? -5.506 7.622 41.199 1.00 93.56 1049 VAL A CA 1
ATOM 8250 C C . VAL A 1 1049 ? -3.993 7.796 41.140 1.00 93.56 1049 VAL A C 1
ATOM 8252 O O . VAL A 1 1049 ? -3.499 8.897 40.886 1.00 93.56 1049 VAL A O 1
ATOM 8255 N N . LEU A 1 1050 ? -3.283 6.673 41.262 1.00 94.12 1050 LEU A N 1
ATOM 8256 C CA . LEU A 1 1050 ? -1.847 6.543 41.038 1.00 94.12 1050 LEU A CA 1
ATOM 8257 C C . LEU A 1 1050 ? -1.593 5.507 39.932 1.00 94.12 1050 LEU A C 1
ATOM 8259 O O . LEU A 1 1050 ? -1.864 4.316 40.091 1.00 94.12 1050 LEU A O 1
ATOM 8263 N N . VAL A 1 1051 ? -1.080 5.945 38.783 1.00 95.44 1051 VAL A N 1
ATOM 8264 C CA . VAL A 1 1051 ? -0.779 5.065 37.644 1.00 95.44 1051 VAL A CA 1
ATOM 8265 C C . VAL A 1 1051 ? 0.574 4.378 37.845 1.00 95.44 1051 VAL A C 1
ATOM 8267 O O . VAL A 1 1051 ? 1.571 5.012 38.198 1.00 95.44 1051 VAL A O 1
ATOM 8270 N N . SER A 1 1052 ? 0.595 3.062 37.634 1.00 92.25 1052 SER A N 1
ATOM 8271 C CA . SER A 1 1052 ? 1.762 2.184 37.793 1.00 92.25 1052 SER A CA 1
ATOM 8272 C C . SER A 1 1052 ? 2.290 1.669 36.446 1.00 92.25 1052 SER A C 1
ATOM 8274 O O . SER A 1 1052 ? 1.604 1.716 35.430 1.00 92.25 1052 SER A O 1
ATOM 8276 N N . ASP A 1 1053 ? 3.512 1.131 36.434 1.00 88.25 1053 ASP A N 1
ATOM 8277 C CA . ASP A 1 1053 ? 4.268 0.700 35.239 1.00 88.25 1053 ASP A CA 1
ATOM 8278 C C . ASP A 1 1053 ? 4.701 1.819 34.270 1.00 88.25 1053 ASP A C 1
ATOM 8280 O O . ASP A 1 1053 ? 5.226 1.533 33.188 1.00 88.25 1053 ASP A O 1
ATOM 8284 N N . CYS A 1 1054 ? 4.574 3.084 34.675 1.00 91.12 1054 CYS A N 1
ATOM 8285 C CA . CYS A 1 1054 ? 5.172 4.228 33.988 1.00 91.12 1054 CYS A CA 1
ATOM 8286 C C . CYS A 1 1054 ? 6.682 4.005 33.762 1.00 91.12 1054 CYS A C 1
ATOM 8288 O O . CYS A 1 1054 ? 7.379 3.460 34.619 1.00 91.12 1054 CYS A O 1
ATOM 8290 N N . GLY A 1 1055 ? 7.184 4.374 32.579 1.00 85.69 1055 GLY A N 1
ATOM 8291 C CA . GLY A 1 1055 ? 8.583 4.161 32.184 1.00 85.69 1055 GLY A CA 1
ATOM 8292 C C . GLY A 1 1055 ? 8.967 2.719 31.812 1.00 85.69 1055 GLY A C 1
ATOM 8293 O O . GLY A 1 1055 ? 10.001 2.521 31.187 1.00 85.69 1055 GLY A O 1
ATOM 8294 N N . LEU A 1 1056 ? 8.145 1.693 32.089 1.00 87.00 1056 LEU A N 1
ATOM 8295 C CA . LEU A 1 1056 ? 8.521 0.284 31.847 1.00 87.00 1056 LEU A CA 1
ATOM 8296 C C . LEU A 1 1056 ? 8.412 -0.181 30.381 1.00 87.00 1056 LEU A C 1
ATOM 8298 O O . LEU A 1 1056 ? 8.662 -1.350 30.075 1.00 87.00 1056 LEU A O 1
ATOM 8302 N N . ALA A 1 1057 ? 8.073 0.712 29.451 1.00 82.62 1057 ALA A N 1
ATOM 8303 C CA . ALA A 1 1057 ? 7.926 0.399 28.031 1.00 82.62 1057 ALA A CA 1
ATOM 8304 C C . ALA A 1 1057 ? 9.167 -0.224 27.344 1.00 82.62 1057 ALA A C 1
ATOM 8306 O O . ALA A 1 1057 ? 8.960 -1.022 26.421 1.00 82.62 1057 ALA A O 1
ATOM 8307 N N . PRO A 1 1058 ? 10.432 0.029 27.750 1.00 81.81 1058 PRO A N 1
ATOM 8308 C CA . PRO A 1 1058 ? 11.589 -0.695 27.217 1.00 81.81 1058 PRO A CA 1
ATOM 8309 C C . PRO A 1 1058 ? 11.529 -2.208 27.484 1.00 81.81 1058 PRO A C 1
ATOM 8311 O O . PRO A 1 1058 ? 11.766 -2.987 26.562 1.00 81.81 1058 PRO A O 1
ATOM 8314 N N . LEU A 1 1059 ? 11.090 -2.632 28.679 1.00 74.88 1059 LEU A N 1
ATOM 8315 C CA . LEU A 1 1059 ? 10.905 -4.052 29.040 1.00 74.88 1059 LEU A CA 1
ATOM 8316 C C . LEU A 1 1059 ? 9.809 -4.741 28.212 1.00 74.88 1059 LEU A C 1
ATOM 8318 O O . LEU A 1 1059 ? 9.840 -5.951 28.005 1.00 74.88 1059 LEU A O 1
ATOM 8322 N N . ILE A 1 1060 ? 8.824 -3.967 27.750 1.00 71.12 1060 ILE A N 1
ATOM 8323 C CA . ILE A 1 1060 ? 7.757 -4.433 26.854 1.00 71.12 1060 ILE A CA 1
ATOM 8324 C C . ILE A 1 1060 ? 8.262 -4.480 25.400 1.00 71.12 1060 ILE A C 1
ATOM 8326 O O . ILE A 1 1060 ? 7.795 -5.286 24.601 1.00 71.12 1060 ILE A O 1
ATOM 8330 N N . SER A 1 1061 ? 9.228 -3.630 25.043 1.00 63.47 1061 SER A N 1
ATOM 8331 C CA . SER A 1 1061 ? 9.719 -3.458 23.669 1.00 63.47 1061 SER A CA 1
ATOM 8332 C C . SER A 1 1061 ? 10.707 -4.534 23.212 1.00 63.47 1061 SER A C 1
ATOM 8334 O O . SER A 1 1061 ? 10.910 -4.679 22.005 1.00 63.47 1061 SER A O 1
ATOM 8336 N N . SER A 1 1062 ? 11.336 -5.276 24.128 1.00 56.38 1062 SER A N 1
ATOM 8337 C CA . SER A 1 1062 ? 12.425 -6.193 23.791 1.00 56.38 1062 SER A CA 1
ATOM 8338 C C . SER A 1 1062 ? 11.934 -7.559 23.272 1.00 56.38 1062 SER A C 1
ATOM 8340 O O . SER A 1 1062 ? 11.176 -8.299 23.908 1.00 56.38 1062 SER A O 1
ATOM 8342 N N . GLY A 1 1063 ? 12.386 -7.909 22.064 1.00 55.03 1063 GLY A N 1
ATOM 8343 C CA . GLY A 1 1063 ? 12.177 -9.223 21.450 1.00 55.03 1063 GLY A CA 1
ATOM 8344 C C . GLY A 1 1063 ? 10.714 -9.686 21.410 1.00 55.03 1063 GLY A C 1
ATOM 8345 O O . GLY A 1 1063 ? 9.804 -8.950 21.029 1.00 55.03 1063 GLY A O 1
ATOM 8346 N N . SER A 1 1064 ? 10.483 -10.942 21.799 1.00 48.69 1064 SER A N 1
ATOM 8347 C CA . SER A 1 1064 ? 9.169 -11.596 21.745 1.00 48.69 1064 SER A CA 1
ATOM 8348 C C . SER A 1 1064 ? 8.127 -11.043 22.730 1.00 48.69 1064 SER A C 1
ATOM 8350 O O . SER A 1 1064 ? 6.960 -11.414 22.626 1.00 48.69 1064 SER A O 1
ATOM 8352 N N . VAL A 1 1065 ? 8.506 -10.179 23.682 1.00 52.50 1065 VAL A N 1
ATOM 8353 C CA . VAL A 1 1065 ? 7.552 -9.572 24.633 1.00 52.50 1065 VAL A CA 1
ATOM 8354 C C . VAL A 1 1065 ? 6.644 -8.561 23.922 1.00 52.50 1065 VAL A C 1
ATOM 8356 O O . VAL A 1 1065 ? 5.445 -8.530 24.184 1.00 52.50 1065 VAL A O 1
ATOM 8359 N N . SER A 1 1066 ? 7.174 -7.821 22.943 1.00 57.50 1066 SER A N 1
ATOM 8360 C CA . SER A 1 1066 ? 6.444 -6.762 22.227 1.00 57.50 1066 SER A CA 1
ATOM 8361 C C . SER A 1 1066 ? 5.262 -7.283 21.399 1.00 57.50 1066 SER A C 1
ATOM 8363 O O . SER A 1 1066 ? 4.186 -6.684 21.396 1.00 57.50 1066 SER A O 1
ATOM 8365 N N . GLN A 1 1067 ? 5.420 -8.444 20.751 1.00 55.62 1067 GLN A N 1
ATOM 8366 C CA . GLN A 1 1067 ? 4.327 -9.112 20.028 1.00 55.62 1067 GLN A CA 1
ATOM 8367 C C . GLN A 1 1067 ? 3.288 -9.710 20.984 1.00 55.62 1067 GLN A C 1
ATOM 8369 O O . GLN A 1 1067 ? 2.089 -9.626 20.727 1.00 55.62 1067 GLN A O 1
ATOM 8374 N N . LEU A 1 1068 ? 3.739 -10.283 22.106 1.00 57.06 1068 LEU A N 1
ATOM 8375 C CA . LEU A 1 1068 ? 2.843 -10.824 23.127 1.00 57.06 1068 LEU A CA 1
ATOM 8376 C C . LEU A 1 1068 ? 2.031 -9.723 23.820 1.00 57.06 1068 LEU A C 1
ATOM 8378 O O . LEU A 1 1068 ? 0.877 -9.973 24.141 1.00 57.06 1068 LEU A O 1
ATOM 8382 N N . SER A 1 1069 ? 2.593 -8.527 24.027 1.00 56.12 1069 SER A N 1
ATOM 8383 C CA . SER A 1 1069 ? 1.938 -7.421 24.738 1.00 56.12 1069 SER A CA 1
ATOM 8384 C C . SER A 1 1069 ? 0.626 -6.983 24.082 1.00 56.12 1069 SER A C 1
ATOM 8386 O O . SER A 1 1069 ? -0.429 -7.053 24.712 1.00 56.12 1069 SER A O 1
ATOM 8388 N N . GLY A 1 1070 ? 0.669 -6.619 22.797 1.00 57.06 1070 GLY A N 1
ATOM 8389 C CA . GLY A 1 1070 ? -0.504 -6.184 22.034 1.00 57.06 1070 GLY A CA 1
ATOM 8390 C C . GLY A 1 1070 ? -1.548 -7.290 21.904 1.00 57.06 1070 GLY A C 1
ATOM 8391 O O . GLY A 1 1070 ? -2.730 -7.044 22.128 1.00 57.06 1070 GLY A O 1
ATOM 8392 N N . GLN A 1 1071 ? -1.109 -8.534 21.676 1.00 60.34 1071 GLN A N 1
ATOM 8393 C CA . GLN A 1 1071 ? -1.991 -9.707 21.693 1.00 60.34 1071 GLN A CA 1
ATOM 8394 C C . GLN A 1 1071 ? -2.648 -9.922 23.067 1.00 60.34 1071 GLN A C 1
ATOM 8396 O O . GLN A 1 1071 ? -3.808 -10.325 23.127 1.00 60.34 1071 GLN A O 1
ATOM 8401 N N . LEU A 1 1072 ? -1.951 -9.630 24.172 1.00 64.06 1072 LEU A N 1
ATOM 8402 C CA . LEU A 1 1072 ? -2.509 -9.702 25.524 1.00 64.06 1072 LEU A CA 1
ATOM 8403 C C . LEU A 1 1072 ? -3.526 -8.586 25.779 1.00 64.06 1072 LEU A C 1
ATOM 8405 O O . LEU A 1 1072 ? -4.607 -8.864 26.286 1.00 64.06 1072 LEU A O 1
ATOM 8409 N N . LEU A 1 1073 ? -3.199 -7.338 25.432 1.00 60.44 1073 LEU A N 1
ATOM 8410 C CA . LEU A 1 1073 ? -4.089 -6.189 25.620 1.00 60.44 1073 LEU A CA 1
ATOM 8411 C C . LEU A 1 1073 ? -5.348 -6.319 24.755 1.00 60.44 1073 LEU A C 1
ATOM 8413 O O . LEU A 1 1073 ? -6.446 -6.085 25.255 1.00 60.44 1073 LEU A O 1
ATOM 8417 N N . ALA A 1 1074 ? -5.219 -6.792 23.512 1.00 64.94 1074 ALA A N 1
ATOM 8418 C CA . ALA A 1 1074 ? -6.350 -7.165 22.666 1.00 64.94 1074 ALA A CA 1
ATOM 8419 C C . ALA A 1 1074 ? -7.168 -8.314 23.285 1.00 64.94 1074 ALA A C 1
ATOM 8421 O O . ALA A 1 1074 ? -8.386 -8.203 23.392 1.00 64.94 1074 ALA A O 1
ATOM 8422 N N . ALA A 1 1075 ? -6.527 -9.377 23.789 1.00 65.00 1075 ALA A N 1
ATOM 8423 C CA . ALA A 1 1075 ? -7.212 -10.490 24.462 1.00 65.00 1075 ALA A CA 1
ATOM 8424 C C . ALA A 1 1075 ? -7.855 -10.131 25.821 1.00 65.00 1075 ALA A C 1
ATOM 8426 O O . ALA A 1 1075 ? -8.662 -10.915 26.328 1.00 65.00 1075 ALA A O 1
ATOM 8427 N N . TYR A 1 1076 ? -7.513 -8.974 26.396 1.00 74.06 1076 TYR A N 1
ATOM 8428 C CA . TYR A 1 1076 ? -8.152 -8.375 27.573 1.00 74.06 1076 TYR A CA 1
ATOM 8429 C C . TYR A 1 1076 ? -9.046 -7.164 27.235 1.00 74.06 1076 TYR A C 1
ATOM 8431 O O . TYR A 1 1076 ? -9.591 -6.555 28.142 1.00 74.06 1076 TYR A O 1
ATOM 8439 N N . GLY A 1 1077 ? -9.236 -6.814 25.958 1.00 83.19 1077 GLY A N 1
ATOM 8440 C CA . GLY A 1 1077 ? -10.162 -5.757 25.528 1.00 83.19 1077 GLY A CA 1
ATOM 8441 C C . GLY A 1 1077 ? -9.655 -4.308 25.605 1.00 83.19 1077 GLY A C 1
ATOM 8442 O O . GLY A 1 1077 ? -10.393 -3.415 25.202 1.00 83.19 1077 GLY A O 1
ATOM 8443 N N . TYR A 1 1078 ? -8.415 -4.064 26.044 1.00 87.31 1078 TYR A N 1
ATOM 8444 C CA . TYR A 1 1078 ? -7.767 -2.735 26.012 1.00 87.31 1078 TYR A CA 1
ATOM 8445 C C . TYR A 1 1078 ? -7.039 -2.449 24.689 1.00 87.31 1078 TYR A C 1
ATOM 8447 O O . TYR A 1 1078 ? -6.562 -1.340 24.474 1.00 87.31 1078 TYR A O 1
ATOM 8455 N N . GLY A 1 1079 ? -6.904 -3.450 23.813 1.00 85.06 1079 GLY A N 1
ATOM 8456 C CA . GLY A 1 1079 ? -6.131 -3.333 22.578 1.00 85.06 1079 GLY A CA 1
ATOM 8457 C C . GLY A 1 1079 ? -6.707 -2.309 21.601 1.00 85.06 1079 GLY A C 1
ATOM 8458 O O . GLY A 1 1079 ? -7.844 -2.463 21.153 1.00 85.06 1079 GLY A O 1
ATOM 8459 N N . ALA A 1 1080 ? -5.904 -1.303 21.256 1.00 86.12 1080 ALA A N 1
ATOM 8460 C CA . ALA A 1 1080 ? -6.222 -0.332 20.216 1.00 86.12 1080 ALA A CA 1
ATOM 8461 C C . ALA A 1 1080 ? -6.128 -0.986 18.818 1.00 86.12 1080 ALA A C 1
ATOM 8463 O O . ALA A 1 1080 ? -5.250 -1.833 18.626 1.00 86.12 1080 ALA A O 1
ATOM 8464 N N . PRO A 1 1081 ? -6.984 -0.640 17.834 1.00 84.44 1081 PRO A N 1
ATOM 8465 C CA . PRO A 1 1081 ? -7.021 -1.331 16.537 1.00 84.44 1081 PRO A CA 1
ATOM 8466 C C . PRO A 1 1081 ? -5.691 -1.351 15.764 1.00 84.44 1081 PRO A C 1
ATOM 8468 O O . PRO A 1 1081 ? -5.407 -2.305 15.043 1.00 84.44 1081 PRO A O 1
ATOM 8471 N N . GLU A 1 1082 ? -4.826 -0.351 15.948 1.00 79.75 1082 GLU A N 1
ATOM 8472 C CA . GLU A 1 1082 ? -3.489 -0.306 15.345 1.00 79.75 1082 GLU A CA 1
ATOM 8473 C C . GLU A 1 1082 ? -2.494 -1.343 15.914 1.00 79.75 1082 GLU A C 1
ATOM 8475 O O . GLU A 1 1082 ? -1.439 -1.574 15.313 1.00 79.75 1082 GLU A O 1
ATOM 8480 N N . PHE A 1 1083 ? -2.823 -2.023 17.023 1.00 70.62 1083 PHE A N 1
ATOM 8481 C CA . PHE A 1 1083 ? -1.994 -3.097 17.590 1.00 70.62 1083 PHE A CA 1
ATOM 8482 C C . PHE A 1 1083 ? -1.855 -4.293 16.644 1.00 70.62 1083 PHE A C 1
ATOM 8484 O O . PHE A 1 1083 ? -0.780 -4.895 16.599 1.00 70.62 1083 PHE A O 1
ATOM 8491 N N . ASP A 1 1084 ? -2.872 -4.586 15.827 1.00 56.12 1084 ASP A N 1
ATOM 8492 C CA . ASP A 1 1084 ? -2.793 -5.627 14.791 1.00 56.12 1084 ASP A CA 1
ATOM 8493 C C . ASP A 1 1084 ? -1.766 -5.271 13.692 1.00 56.12 1084 ASP A C 1
ATOM 8495 O O . ASP A 1 1084 ? -1.241 -6.154 13.016 1.00 56.12 1084 ASP A O 1
ATOM 8499 N N . SER A 1 1085 ? -1.402 -3.987 13.560 1.00 55.97 1085 SER A N 1
ATOM 8500 C CA . SER A 1 1085 ? -0.311 -3.506 12.694 1.00 55.97 1085 SER A CA 1
ATOM 8501 C C . SER A 1 1085 ? 1.051 -3.408 13.406 1.00 55.97 1085 SER A C 1
ATOM 8503 O O . SER A 1 1085 ? 2.036 -2.982 12.801 1.00 55.97 1085 SER A O 1
ATOM 8505 N N . GLY A 1 1086 ? 1.145 -3.772 14.692 1.00 61.75 1086 GLY A N 1
ATOM 8506 C CA . GLY A 1 1086 ? 2.383 -3.688 15.480 1.00 61.75 1086 GLY A CA 1
ATOM 8507 C C . GLY A 1 1086 ? 2.865 -2.256 15.759 1.00 61.75 1086 GLY A C 1
ATOM 8508 O O . GLY A 1 1086 ? 4.052 -2.036 16.037 1.00 61.75 1086 GLY A O 1
ATOM 8509 N N . VAL A 1 1087 ? 1.970 -1.270 15.662 1.00 62.53 1087 VAL A N 1
ATOM 8510 C CA . VAL A 1 1087 ? 2.251 0.138 15.958 1.00 62.53 1087 VAL A CA 1
ATOM 8511 C C . VAL A 1 1087 ? 1.742 0.463 17.362 1.00 62.53 1087 VAL A C 1
ATOM 8513 O O . VAL A 1 1087 ? 0.623 0.121 17.716 1.00 62.53 1087 VAL A O 1
ATOM 8516 N N . TYR A 1 1088 ? 2.582 1.132 18.153 1.00 76.06 1088 TYR A N 1
ATOM 8517 C CA . TYR A 1 1088 ? 2.221 1.698 19.452 1.00 76.06 1088 TYR A CA 1
ATOM 8518 C C . TYR A 1 1088 ? 2.619 3.174 19.437 1.00 76.06 1088 TYR A C 1
ATOM 8520 O O . TYR A 1 1088 ? 3.801 3.479 19.238 1.00 76.06 1088 TYR A O 1
ATOM 8528 N N . THR A 1 1089 ? 1.662 4.069 19.658 1.00 86.50 1089 THR A N 1
ATOM 8529 C CA . THR A 1 1089 ? 1.890 5.505 19.889 1.00 86.50 1089 THR A CA 1
ATOM 8530 C C . THR A 1 1089 ? 1.272 5.904 21.231 1.00 86.50 1089 THR A C 1
ATOM 8532 O O . THR A 1 1089 ? 0.649 5.082 21.903 1.00 86.50 1089 THR A O 1
ATOM 8535 N N . TRP A 1 1090 ? 1.429 7.163 21.643 1.00 87.62 1090 TRP A N 1
ATOM 8536 C CA . TRP A 1 1090 ? 0.697 7.708 22.792 1.00 87.62 1090 TRP A CA 1
ATOM 8537 C C . TRP A 1 1090 ? -0.830 7.637 22.577 1.00 87.62 1090 TRP A C 1
ATOM 8539 O O . TRP A 1 1090 ? -1.559 7.302 23.505 1.00 87.62 1090 TRP A O 1
ATOM 8549 N N . GLN A 1 1091 ? -1.315 7.774 21.334 1.00 93.19 1091 GLN A N 1
ATOM 8550 C CA . GLN A 1 1091 ? -2.734 7.604 20.960 1.00 93.19 1091 GLN A CA 1
ATOM 8551 C C . GLN A 1 1091 ? -3.276 6.198 21.283 1.00 93.19 1091 GLN A C 1
ATOM 8553 O O . GLN A 1 1091 ? -4.486 6.014 21.434 1.00 93.19 1091 GLN A O 1
ATOM 8558 N N . SER A 1 1092 ? -2.409 5.188 21.390 1.00 91.44 1092 SER A N 1
ATOM 8559 C CA . SER A 1 1092 ? -2.798 3.842 21.821 1.00 91.44 1092 SER A CA 1
ATOM 8560 C C . SER A 1 1092 ? -3.068 3.765 23.329 1.00 91.44 1092 SER A C 1
ATOM 8562 O O . SER A 1 1092 ? -3.950 3.022 23.766 1.00 91.44 1092 SER A O 1
ATOM 8564 N N . ASP A 1 1093 ? -2.348 4.556 24.132 1.00 94.12 1093 ASP A N 1
ATOM 8565 C CA . ASP A 1 1093 ? -2.668 4.743 25.550 1.00 94.12 1093 ASP A CA 1
ATOM 8566 C C . ASP A 1 1093 ? -3.971 5.557 25.698 1.00 94.12 1093 ASP A C 1
ATOM 8568 O O . ASP A 1 1093 ? -4.786 5.201 26.543 1.00 94.12 1093 ASP A O 1
ATOM 8572 N N . VAL A 1 1094 ? -4.230 6.561 24.838 1.00 97.12 1094 VAL A N 1
ATOM 8573 C CA . VAL A 1 1094 ? -5.512 7.313 24.797 1.00 97.12 1094 VAL A CA 1
ATOM 8574 C C . VAL A 1 1094 ? -6.703 6.375 24.552 1.00 97.12 1094 VAL A C 1
ATOM 8576 O O . VAL A 1 1094 ? -7.704 6.434 25.266 1.00 97.12 1094 VAL A O 1
ATOM 8579 N N . TYR A 1 1095 ? -6.587 5.442 23.599 1.00 96.25 1095 TYR A N 1
ATOM 8580 C CA . TYR A 1 1095 ? -7.611 4.412 23.384 1.00 96.25 1095 TYR A CA 1
ATOM 8581 C C . TYR A 1 1095 ? -7.779 3.514 24.615 1.00 96.25 1095 TYR A C 1
ATOM 8583 O O . TYR A 1 1095 ? -8.898 3.297 25.081 1.00 96.25 1095 TYR A O 1
ATOM 8591 N N . SER A 1 1096 ? -6.667 3.033 25.183 1.00 95.38 1096 SER A N 1
ATOM 8592 C CA . SER A 1 1096 ? -6.668 2.193 26.390 1.00 95.38 1096 SER A CA 1
ATOM 8593 C C . SER A 1 1096 ? -7.326 2.908 27.583 1.00 95.38 1096 SER A C 1
ATOM 8595 O O . SER A 1 1096 ? -8.041 2.289 28.372 1.00 95.38 1096 SER A O 1
ATOM 8597 N N . PHE A 1 1097 ? -7.136 4.225 27.684 1.00 97.88 1097 PHE A N 1
ATOM 8598 C CA . PHE A 1 1097 ? -7.792 5.112 28.638 1.00 97.88 1097 PHE A CA 1
ATOM 8599 C C . PHE A 1 1097 ? -9.297 5.249 28.368 1.00 97.88 1097 PHE A C 1
ATOM 8601 O O . PHE A 1 1097 ? -10.089 5.107 29.300 1.00 97.88 1097 PHE A O 1
ATOM 8608 N N . GLY A 1 1098 ? -9.716 5.388 27.106 1.00 97.50 1098 GLY A N 1
ATOM 8609 C CA . GLY A 1 1098 ? -11.126 5.314 26.706 1.00 97.50 1098 GLY A CA 1
ATOM 8610 C C . GLY A 1 1098 ? -11.806 3.997 27.114 1.00 97.50 1098 GLY A C 1
ATOM 8611 O O . GLY A 1 1098 ? -12.956 4.007 27.558 1.00 97.50 1098 GLY A O 1
ATOM 8612 N N . VAL A 1 1099 ? -11.087 2.866 27.072 1.00 97.06 1099 VAL A N 1
ATOM 8613 C CA . VAL A 1 1099 ? -11.592 1.586 27.608 1.00 97.06 1099 VAL A CA 1
ATOM 8614 C C . VAL A 1 1099 ? -11.753 1.634 29.132 1.00 97.06 1099 VAL A C 1
ATOM 8616 O O . VAL A 1 1099 ? -12.785 1.201 29.637 1.00 97.06 1099 VAL A O 1
ATOM 8619 N N . VAL A 1 1100 ? -10.799 2.200 29.879 1.00 97.38 1100 VAL A N 1
ATOM 8620 C CA . VAL A 1 1100 ? -10.925 2.365 31.344 1.00 97.38 1100 VAL A CA 1
ATOM 8621 C C . VAL A 1 1100 ? -12.073 3.315 31.716 1.00 97.38 1100 VAL A C 1
ATOM 8623 O O . VAL A 1 1100 ? -12.800 3.045 32.672 1.00 97.38 1100 VAL A O 1
ATOM 8626 N N . MET A 1 1101 ? -12.313 4.376 30.939 1.00 97.62 1101 MET A N 1
ATOM 8627 C CA . MET A 1 1101 ? -13.499 5.224 31.102 1.00 97.62 1101 MET A CA 1
ATOM 8628 C C . MET A 1 1101 ? -14.807 4.462 30.832 1.00 97.62 1101 MET A C 1
ATOM 8630 O O . MET A 1 1101 ? -15.783 4.668 31.552 1.00 97.62 1101 MET A O 1
ATOM 8634 N N . LEU A 1 1102 ? -14.842 3.544 29.856 1.00 96.88 1102 LEU A N 1
ATOM 8635 C CA . LEU A 1 1102 ? -15.993 2.657 29.641 1.00 96.88 1102 LEU A CA 1
ATOM 8636 C C . LEU A 1 1102 ? -16.220 1.694 30.811 1.00 96.88 1102 LEU A C 1
ATOM 8638 O O . LEU A 1 1102 ? -17.374 1.450 31.171 1.00 96.88 1102 LEU A O 1
ATOM 8642 N N . GLU A 1 1103 ? -15.162 1.165 31.431 1.00 96.38 1103 GLU A N 1
ATOM 8643 C CA . GLU A 1 1103 ? -15.301 0.371 32.657 1.00 96.38 1103 GLU A CA 1
ATOM 8644 C C . GLU A 1 1103 ? -15.910 1.233 33.777 1.00 96.38 1103 GLU A C 1
ATOM 8646 O O . GLU A 1 1103 ? -16.929 0.848 34.354 1.00 96.38 1103 GLU A O 1
ATOM 8651 N N . LEU A 1 1104 ? -15.364 2.433 34.025 1.00 95.88 1104 LEU A N 1
ATOM 8652 C CA . LEU A 1 1104 ? -15.882 3.389 35.016 1.00 95.88 1104 LEU A CA 1
ATOM 8653 C C . LEU A 1 1104 ? -17.354 3.765 34.767 1.00 95.88 1104 LEU A C 1
ATOM 8655 O O . LEU A 1 1104 ? -18.136 3.824 35.716 1.00 95.88 1104 LEU A O 1
ATOM 8659 N N . LEU A 1 1105 ? -17.750 3.985 33.511 1.00 95.44 1105 LEU A N 1
ATOM 8660 C CA . LEU A 1 1105 ? -19.124 4.320 33.134 1.00 95.44 1105 LEU A CA 1
ATOM 8661 C C . LEU A 1 1105 ? -20.095 3.150 33.363 1.00 95.44 1105 LEU A C 1
ATOM 8663 O O . LEU A 1 1105 ? -21.183 3.341 33.903 1.00 95.44 1105 LEU A O 1
ATOM 8667 N N . THR A 1 1106 ? -19.721 1.946 32.931 1.00 93.88 1106 THR A N 1
ATOM 8668 C CA . THR A 1 1106 ? -20.657 0.814 32.784 1.00 93.88 1106 THR A CA 1
ATOM 8669 C C . THR A 1 1106 ? -20.593 -0.209 33.918 1.00 93.88 1106 THR A C 1
ATOM 8671 O O . THR A 1 1106 ? -21.489 -1.045 34.044 1.00 93.88 1106 THR A O 1
ATOM 8674 N N . GLY A 1 1107 ? -19.530 -0.190 34.729 1.00 92.06 1107 GLY A N 1
ATOM 8675 C CA . GLY A 1 1107 ? -19.283 -1.185 35.775 1.00 92.06 1107 GLY A CA 1
ATOM 8676 C C . GLY A 1 1107 ? -19.036 -2.599 35.241 1.00 92.06 1107 GLY A C 1
ATOM 8677 O O . GLY A 1 1107 ? -19.213 -3.560 35.994 1.00 92.06 1107 GLY A O 1
ATOM 8678 N N . ARG A 1 1108 ? -18.691 -2.735 33.953 1.00 91.62 1108 ARG A N 1
ATOM 8679 C CA . ARG A 1 1108 ? -18.414 -4.000 33.257 1.00 91.62 1108 ARG A CA 1
ATOM 8680 C C . ARG A 1 1108 ? -16.922 -4.149 32.984 1.00 91.62 1108 ARG A C 1
ATOM 8682 O O . ARG A 1 1108 ? -16.242 -3.158 32.736 1.00 91.62 1108 ARG A O 1
ATOM 8689 N N . MET A 1 1109 ? -16.448 -5.391 32.944 1.00 90.75 1109 MET A N 1
ATOM 8690 C CA . MET A 1 1109 ? -15.088 -5.707 32.508 1.00 90.75 1109 MET A CA 1
ATOM 8691 C C . MET A 1 1109 ? -14.890 -5.374 31.024 1.00 90.75 1109 MET A C 1
ATOM 8693 O O . MET A 1 1109 ? -15.750 -5.670 30.193 1.00 90.75 1109 MET A O 1
ATOM 8697 N N . SER A 1 1110 ? -13.718 -4.835 30.701 1.00 92.00 1110 SER A N 1
ATOM 8698 C CA . SER A 1 1110 ? -13.168 -4.653 29.347 1.00 92.00 1110 SER A CA 1
ATOM 8699 C C . SER A 1 1110 ? -13.328 -5.877 28.424 1.00 92.00 1110 SER A C 1
ATOM 8701 O O . SER A 1 1110 ? -13.707 -5.726 27.255 1.00 92.00 1110 SER A O 1
ATOM 8703 N N . TYR A 1 1111 ? -13.108 -7.087 28.953 1.00 91.31 1111 TYR A N 1
ATOM 8704 C CA . TYR A 1 1111 ? -13.403 -8.360 28.288 1.00 91.31 1111 TYR A CA 1
ATOM 8705 C C . TYR A 1 1111 ? -14.054 -9.382 29.237 1.00 91.31 1111 TYR A C 1
ATOM 8707 O O . TYR A 1 1111 ? -13.489 -9.744 30.270 1.00 91.31 1111 TYR A O 1
ATOM 8715 N N . ASP A 1 1112 ? -15.221 -9.897 28.848 1.00 87.88 1112 ASP A N 1
ATOM 8716 C CA . ASP A 1 1112 ? -16.058 -10.833 29.611 1.00 87.88 1112 ASP A CA 1
ATOM 8717 C C . ASP A 1 1112 ? -16.352 -12.080 28.757 1.00 87.88 1112 ASP A C 1
ATOM 8719 O O . ASP A 1 1112 ? -16.920 -11.993 27.668 1.00 87.88 1112 ASP A O 1
ATOM 8723 N N . ARG A 1 1113 ? -15.953 -13.266 29.235 1.00 85.50 1113 ARG A N 1
ATOM 8724 C CA . ARG A 1 1113 ? -16.092 -14.528 28.483 1.00 85.50 1113 ARG A CA 1
ATOM 8725 C C . ARG A 1 1113 ? -17.474 -15.164 28.583 1.00 85.50 1113 ARG A C 1
ATOM 8727 O O . ARG A 1 1113 ? -17.827 -15.931 27.686 1.00 85.50 1113 ARG A O 1
ATOM 8734 N N . ASP A 1 1114 ? -18.224 -14.876 29.643 1.00 85.75 1114 ASP A N 1
ATOM 8735 C CA . ASP A 1 1114 ? -19.508 -15.528 29.922 1.00 85.75 1114 ASP A CA 1
ATOM 8736 C C . ASP A 1 1114 ? -20.676 -14.821 29.197 1.00 85.75 1114 ASP A C 1
ATOM 8738 O O . ASP A 1 1114 ? -21.790 -15.346 29.121 1.00 85.75 1114 ASP A O 1
ATOM 8742 N N . ARG A 1 1115 ? -20.401 -13.665 28.574 1.00 85.81 1115 ARG A N 1
ATOM 8743 C CA . ARG A 1 1115 ? -21.307 -12.929 27.678 1.00 85.81 1115 ARG A CA 1
ATOM 8744 C C . ARG A 1 1115 ? -21.437 -13.515 26.272 1.00 85.81 1115 ARG A C 1
ATOM 8746 O O . ARG A 1 1115 ? -20.601 -14.276 25.782 1.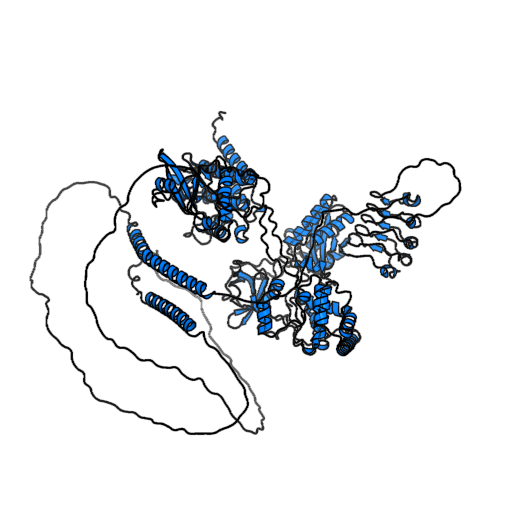00 85.81 1115 ARG A O 1
ATOM 8753 N N . THR A 1 1116 ? -22.502 -13.098 25.581 1.00 85.25 1116 THR A N 1
ATOM 8754 C CA . THR A 1 1116 ? -22.734 -13.424 24.165 1.00 85.25 1116 THR A CA 1
ATOM 8755 C C . THR A 1 1116 ? -21.656 -12.794 23.276 1.00 85.25 1116 THR A C 1
ATOM 8757 O O . THR A 1 1116 ? -21.155 -11.718 23.578 1.00 85.25 1116 THR A O 1
ATOM 8760 N N . ARG A 1 1117 ? -21.310 -13.420 22.140 1.00 77.50 1117 ARG A N 1
ATOM 8761 C CA . ARG A 1 1117 ? -20.156 -13.038 21.289 1.00 77.50 1117 ARG A CA 1
ATOM 8762 C C . ARG A 1 1117 ? -20.151 -11.580 20.776 1.00 77.50 1117 ARG A C 1
ATOM 8764 O O . ARG A 1 1117 ? -19.105 -11.103 20.345 1.00 77.50 1117 ARG A O 1
ATOM 8771 N N . GLY A 1 1118 ? -21.289 -10.880 20.794 1.00 73.50 1118 GLY A N 1
ATOM 8772 C CA . GLY A 1 1118 ? -21.358 -9.440 20.501 1.00 73.50 1118 GLY A CA 1
ATOM 8773 C C . GLY A 1 1118 ? -20.988 -8.547 21.694 1.00 73.50 1118 GLY A C 1
ATOM 8774 O O . GLY A 1 1118 ? -20.454 -7.464 21.493 1.00 73.50 1118 GLY A O 1
ATOM 8775 N N . GLU A 1 1119 ? -21.226 -9.030 22.915 1.00 84.19 1119 GLU A N 1
ATOM 8776 C CA . GLU A 1 1119 ? -21.010 -8.334 24.188 1.00 84.19 1119 GLU A CA 1
ATOM 8777 C C . GLU A 1 1119 ? -19.694 -8.686 24.901 1.00 84.19 1119 GLU A C 1
ATOM 8779 O O . GLU A 1 1119 ? -19.385 -8.081 25.922 1.00 84.19 1119 GLU A O 1
ATOM 8784 N N . GLN A 1 1120 ? -18.925 -9.666 24.410 1.00 88.12 1120 GLN A N 1
ATOM 8785 C CA . GLN A 1 1120 ? -17.702 -10.119 25.094 1.00 88.12 1120 GLN A CA 1
ATOM 8786 C C . GLN A 1 1120 ? -16.622 -9.032 25.201 1.00 88.12 1120 GLN A C 1
ATOM 8788 O O . GLN A 1 1120 ? -15.817 -9.079 26.121 1.00 88.12 1120 GLN A O 1
ATOM 8793 N N . PHE A 1 1121 ? -16.606 -8.055 24.288 1.00 90.81 1121 PHE A N 1
ATOM 8794 C CA . PHE A 1 1121 ? -15.690 -6.911 24.308 1.00 90.81 1121 PHE A CA 1
ATOM 8795 C C . PHE A 1 1121 ? -16.466 -5.629 24.600 1.00 90.81 1121 PHE A C 1
ATOM 8797 O O . PHE A 1 1121 ? -17.392 -5.290 23.857 1.00 90.81 1121 PHE A O 1
ATOM 8804 N N . LEU A 1 1122 ? -16.064 -4.898 25.642 1.00 92.94 1122 LEU A N 1
ATOM 8805 C CA . LEU A 1 1122 ? -16.821 -3.755 26.153 1.00 92.94 1122 LEU A CA 1
ATOM 8806 C C . LEU A 1 1122 ? -16.995 -2.642 25.111 1.00 92.94 1122 LEU A C 1
ATOM 8808 O O . LEU A 1 1122 ? -18.117 -2.209 24.862 1.00 92.94 1122 LEU A O 1
ATOM 8812 N N . VAL A 1 1123 ? -15.905 -2.248 24.442 1.00 92.50 1123 VAL A N 1
ATOM 8813 C CA . VAL A 1 1123 ? -15.898 -1.203 23.399 1.00 92.50 1123 VAL A CA 1
ATOM 8814 C C . VAL A 1 1123 ? -16.859 -1.542 22.255 1.00 92.50 1123 VAL A C 1
ATOM 8816 O O . VAL A 1 1123 ? -17.680 -0.718 21.857 1.00 92.50 1123 VAL A O 1
ATOM 8819 N N . ARG A 1 1124 ? -16.820 -2.793 21.774 1.00 89.75 1124 ARG A N 1
ATOM 8820 C CA . ARG A 1 1124 ? -17.668 -3.282 20.675 1.00 89.75 1124 ARG A CA 1
ATOM 8821 C C . ARG A 1 1124 ? -19.161 -3.196 21.002 1.00 89.75 1124 ARG A C 1
ATOM 8823 O O . ARG A 1 1124 ? -19.966 -2.952 20.107 1.00 89.75 1124 ARG A O 1
ATOM 8830 N N . TRP A 1 1125 ? -19.523 -3.436 22.259 1.00 91.94 1125 TRP A N 1
ATOM 8831 C CA . TRP A 1 1125 ? -20.898 -3.312 22.735 1.00 91.94 1125 TRP A CA 1
ATOM 8832 C C . TRP A 1 1125 ? -21.294 -1.853 22.993 1.00 91.94 1125 TRP A C 1
ATOM 8834 O O . TRP A 1 1125 ? -22.432 -1.475 22.722 1.00 91.94 1125 TRP A O 1
ATOM 8844 N N . ALA A 1 1126 ? -20.372 -1.030 23.493 1.00 91.81 1126 ALA A N 1
ATOM 8845 C CA . ALA A 1 1126 ? -20.647 0.353 23.862 1.00 91.81 1126 ALA A CA 1
ATOM 8846 C C . ALA A 1 1126 ? -20.818 1.289 22.655 1.00 91.81 1126 ALA A C 1
ATOM 8848 O O . ALA A 1 1126 ? -21.759 2.076 22.662 1.00 91.81 1126 ALA A O 1
ATOM 8849 N N . ILE A 1 1127 ? -19.973 1.191 21.617 1.00 90.00 1127 ILE A N 1
ATOM 8850 C CA . ILE A 1 1127 ? -19.950 2.146 20.484 1.00 90.00 1127 ILE A CA 1
ATOM 8851 C C . ILE A 1 1127 ? -21.345 2.437 19.887 1.00 90.00 1127 ILE A C 1
ATOM 8853 O O . ILE A 1 1127 ? -21.711 3.610 19.830 1.00 90.00 1127 ILE A O 1
ATOM 8857 N N . PRO A 1 1128 ? -22.185 1.440 19.528 1.00 87.56 1128 PRO A N 1
ATOM 8858 C CA . PRO A 1 1128 ? -23.517 1.704 18.965 1.00 87.56 1128 PRO A CA 1
ATOM 8859 C C . PRO A 1 1128 ? -24.492 2.426 19.909 1.00 87.56 1128 PRO A C 1
ATOM 8861 O O . PRO A 1 1128 ? -25.532 2.893 19.462 1.00 87.56 1128 PRO A O 1
ATOM 8864 N N . GLN A 1 1129 ? -24.186 2.482 21.208 1.00 89.69 1129 GLN A N 1
ATOM 8865 C CA . GLN A 1 1129 ? -25.021 3.073 22.255 1.00 89.69 1129 GLN A CA 1
ATOM 8866 C C . GLN A 1 1129 ? -24.477 4.417 22.773 1.00 89.69 1129 GLN A C 1
ATOM 8868 O O . GLN A 1 1129 ? -25.197 5.115 23.477 1.00 89.69 1129 GLN A O 1
ATOM 8873 N N . LEU A 1 1130 ? -23.228 4.795 22.459 1.00 88.38 1130 LEU A N 1
ATOM 8874 C CA . LEU A 1 1130 ? -22.638 6.071 22.904 1.00 88.38 1130 LEU A CA 1
ATOM 8875 C C . LEU A 1 1130 ? -23.297 7.291 22.239 1.00 88.38 1130 LEU A C 1
ATOM 8877 O O . LEU A 1 1130 ? -23.312 8.370 22.823 1.00 88.38 1130 LEU A O 1
ATOM 8881 N N . HIS A 1 1131 ? -23.866 7.111 21.043 1.00 80.81 1131 HIS A N 1
ATOM 8882 C CA . HIS A 1 1131 ? -24.529 8.166 20.266 1.00 80.81 1131 HIS A CA 1
ATOM 8883 C C . HIS A 1 1131 ? -26.060 8.218 20.455 1.00 80.81 1131 HIS A C 1
ATOM 8885 O O . HIS A 1 1131 ? -26.717 9.084 19.883 1.00 80.81 1131 HIS A O 1
ATOM 8891 N N . ASP A 1 1132 ? -26.639 7.304 21.241 1.00 83.31 1132 ASP A N 1
ATOM 8892 C CA . ASP A 1 1132 ? -28.078 7.219 21.517 1.00 83.31 1132 ASP A CA 1
ATOM 8893 C C . ASP A 1 1132 ? -28.332 7.591 22.987 1.00 83.31 1132 ASP A C 1
ATOM 8895 O O . ASP A 1 1132 ? -27.923 6.876 23.900 1.00 83.31 1132 ASP A O 1
ATOM 8899 N N . ILE A 1 1133 ? -29.024 8.709 23.222 1.00 77.06 1133 ILE A N 1
ATOM 8900 C CA . ILE A 1 1133 ? -29.342 9.232 24.563 1.00 77.06 1133 ILE A CA 1
ATOM 8901 C C . ILE A 1 1133 ? -30.172 8.234 25.388 1.00 77.06 1133 ILE A C 1
ATOM 8903 O O . ILE A 1 1133 ? -29.934 8.069 26.590 1.00 77.06 1133 ILE A O 1
ATOM 8907 N N . ASP A 1 1134 ? -31.115 7.536 24.753 1.00 79.56 1134 ASP A N 1
ATOM 8908 C CA . ASP A 1 1134 ? -31.959 6.551 25.419 1.00 79.56 1134 ASP A CA 1
ATOM 8909 C C . ASP A 1 1134 ? -31.185 5.261 25.707 1.00 79.56 1134 ASP A C 1
ATOM 8911 O O . ASP A 1 1134 ? -31.476 4.593 26.704 1.00 79.56 1134 ASP A O 1
ATOM 8915 N N . ALA A 1 1135 ? -30.205 4.875 24.887 1.00 85.94 1135 ALA A N 1
ATOM 8916 C CA . ALA A 1 1135 ? -29.309 3.756 25.191 1.00 85.94 1135 ALA A CA 1
ATOM 8917 C C . ALA A 1 1135 ? -28.249 4.118 26.245 1.00 85.94 1135 ALA A C 1
ATOM 8919 O O . ALA A 1 1135 ? -27.958 3.307 27.128 1.00 85.94 1135 ALA A O 1
ATOM 8920 N N . LEU A 1 1136 ? -27.727 5.345 26.222 1.00 87.88 1136 LEU A N 1
ATOM 8921 C CA . LEU A 1 1136 ? -26.710 5.831 27.151 1.00 87.88 1136 LEU A CA 1
ATOM 8922 C C . LEU A 1 1136 ? -27.192 5.754 28.607 1.00 87.88 1136 LEU A C 1
ATOM 8924 O O . LEU A 1 1136 ? -26.490 5.214 29.461 1.00 87.88 1136 LEU A O 1
ATOM 8928 N N . GLY A 1 1137 ? -28.437 6.154 28.888 1.00 85.88 1137 GLY A N 1
ATOM 8929 C CA . GLY A 1 1137 ? -29.053 5.986 30.214 1.00 85.88 1137 GLY A CA 1
ATOM 8930 C C . GLY A 1 1137 ? -29.258 4.524 30.661 1.00 85.88 1137 GLY A C 1
ATOM 8931 O O . GLY A 1 1137 ? -29.529 4.278 31.838 1.00 85.88 1137 GLY A O 1
ATOM 8932 N N . LYS A 1 1138 ? -29.130 3.548 29.749 1.00 87.62 1138 LYS A N 1
ATOM 8933 C CA . LYS A 1 1138 ? -29.247 2.101 30.017 1.00 87.62 1138 LYS A CA 1
ATOM 8934 C C . LYS A 1 1138 ? -27.889 1.396 30.155 1.00 87.62 1138 LYS A C 1
ATOM 8936 O O . LYS A 1 1138 ? -27.862 0.282 30.676 1.00 87.62 1138 LYS A O 1
ATOM 8941 N N . MET A 1 1139 ? -26.783 2.004 29.706 1.00 90.88 1139 MET A N 1
ATOM 8942 C CA . MET A 1 1139 ? -25.445 1.396 29.810 1.00 90.88 1139 MET A CA 1
ATOM 8943 C C . MET A 1 1139 ? -24.732 1.661 31.143 1.00 90.88 1139 MET A C 1
ATOM 8945 O O . MET A 1 1139 ? -23.804 0.925 31.475 1.00 90.88 1139 MET A O 1
ATOM 8949 N N . VAL A 1 1140 ? -25.143 2.701 31.879 1.00 92.88 1140 VAL A N 1
ATOM 8950 C CA . VAL A 1 1140 ? -24.490 3.143 33.123 1.00 92.88 1140 VAL A CA 1
ATOM 8951 C C . VAL A 1 1140 ? -24.557 2.068 34.210 1.00 92.88 1140 VAL A C 1
ATOM 8953 O O . VAL A 1 1140 ? -25.577 1.390 34.349 1.00 92.88 1140 VAL A O 1
ATOM 8956 N N . ASP A 1 1141 ? -23.491 1.947 35.005 1.00 92.44 1141 ASP A N 1
ATOM 8957 C CA . ASP A 1 1141 ? -23.394 1.008 36.129 1.00 92.44 1141 ASP A CA 1
ATOM 8958 C C . ASP A 1 1141 ? -24.622 1.102 37.062 1.00 92.44 1141 ASP A C 1
ATOM 8960 O O . ASP A 1 1141 ? -24.867 2.165 37.649 1.00 92.44 1141 ASP A O 1
ATOM 8964 N N . PRO A 1 1142 ? -25.386 0.009 37.257 1.00 89.62 1142 PRO A N 1
ATOM 8965 C CA . PRO A 1 1142 ? -26.508 -0.016 38.188 1.00 89.62 1142 PRO A CA 1
ATOM 8966 C C . PRO A 1 1142 ? -26.144 0.397 39.621 1.00 89.62 1142 PRO A C 1
ATOM 8968 O O . PRO A 1 1142 ? -27.008 0.934 40.314 1.00 89.62 1142 PRO A O 1
ATOM 8971 N N . SER A 1 1143 ? -24.890 0.214 40.068 1.00 88.62 1143 SER A N 1
ATOM 8972 C CA . SER A 1 1143 ? -24.469 0.614 41.422 1.00 88.62 1143 SER A CA 1
ATOM 8973 C C . SER A 1 1143 ? -24.555 2.128 41.663 1.00 88.62 1143 SER A C 1
ATOM 8975 O O . SER A 1 1143 ? -24.686 2.561 42.808 1.00 88.62 1143 SER A O 1
ATOM 8977 N N . LEU A 1 1144 ? -24.560 2.933 40.593 1.00 88.69 1144 LEU A N 1
ATOM 8978 C CA . LEU A 1 1144 ? -24.712 4.387 40.656 1.00 88.69 1144 LEU A CA 1
ATOM 8979 C C . LEU A 1 1144 ? -26.161 4.838 40.911 1.00 88.69 1144 LEU A C 1
ATOM 8981 O O . LEU A 1 1144 ? -26.385 6.028 41.103 1.00 88.69 1144 LEU A O 1
ATOM 8985 N N . ASN A 1 1145 ? -27.157 3.939 40.911 1.00 84.06 1145 ASN A N 1
ATOM 8986 C CA . ASN A 1 1145 ? -28.550 4.223 41.308 1.00 84.06 1145 ASN A CA 1
ATOM 8987 C C . ASN A 1 1145 ? -29.195 5.470 40.646 1.00 84.06 1145 ASN A C 1
ATOM 8989 O O . ASN A 1 1145 ? -30.036 6.135 41.248 1.00 84.06 1145 ASN A O 1
ATOM 8993 N N . ARG A 1 1146 ? -28.806 5.795 39.401 1.00 82.44 1146 ARG A N 1
ATOM 8994 C CA . ARG A 1 1146 ? -29.186 7.025 38.660 1.00 82.44 1146 ARG A CA 1
ATOM 8995 C C . ARG A 1 1146 ? -28.737 8.353 39.301 1.00 82.44 1146 ARG A C 1
ATOM 8997 O O . ARG A 1 1146 ? -29.235 9.412 38.931 1.00 82.44 1146 ARG A O 1
ATOM 9004 N N . GLN A 1 1147 ? -27.772 8.324 40.219 1.00 85.88 1147 GLN A N 1
ATOM 9005 C CA . GLN A 1 1147 ? -27.185 9.502 40.866 1.00 85.88 1147 GLN A CA 1
ATOM 9006 C C . GLN A 1 1147 ? -26.067 10.117 40.001 1.00 85.88 1147 GLN A C 1
ATOM 9008 O O . GLN A 1 1147 ? -24.897 10.128 40.378 1.00 85.88 1147 GLN A O 1
ATOM 9013 N N . TYR A 1 1148 ? -26.434 10.605 38.814 1.00 87.81 1148 TYR A N 1
ATOM 9014 C CA . TYR A 1 1148 ? -25.537 11.289 37.877 1.00 87.81 1148 TYR A CA 1
ATOM 9015 C C . TYR A 1 1148 ? -26.296 12.375 37.088 1.00 87.81 1148 TYR A C 1
ATOM 9017 O O . TYR A 1 1148 ? -27.439 12.146 36.681 1.00 87.81 1148 TYR A O 1
ATOM 9025 N N . PRO A 1 1149 ? -25.710 13.560 36.822 1.00 88.06 1149 PRO A N 1
ATOM 9026 C CA . PRO A 1 1149 ? -26.359 14.567 35.984 1.00 88.06 1149 PRO A CA 1
ATOM 9027 C C . PRO A 1 1149 ? -26.382 14.120 34.516 1.00 88.06 1149 PRO A C 1
ATOM 9029 O O . PRO A 1 1149 ? -25.336 13.820 33.949 1.00 88.06 1149 PRO A O 1
ATOM 9032 N N . ALA A 1 1150 ? -27.543 14.149 33.853 1.00 84.88 1150 ALA A N 1
ATOM 9033 C CA . ALA A 1 1150 ? -27.672 13.693 32.459 1.00 84.88 1150 ALA A CA 1
ATOM 9034 C C . ALA A 1 1150 ? -26.737 14.431 31.472 1.00 84.88 1150 ALA A C 1
ATOM 9036 O O . ALA A 1 1150 ? -26.202 13.820 30.551 1.00 84.88 1150 ALA A O 1
ATOM 9037 N N . LYS A 1 1151 ? -26.475 15.729 31.697 1.00 86.31 1151 LYS A N 1
ATOM 9038 C CA . LYS A 1 1151 ? -25.480 16.495 30.922 1.00 86.31 1151 LYS A CA 1
ATOM 9039 C C . LYS A 1 1151 ? -24.048 16.003 31.171 1.00 86.31 1151 LYS A C 1
ATOM 9041 O O . LYS A 1 1151 ? -23.291 15.857 30.222 1.00 86.31 1151 LYS A O 1
ATOM 9046 N N . SER A 1 1152 ? -23.700 15.706 32.424 1.00 90.81 1152 SER A N 1
ATOM 9047 C CA . SER A 1 1152 ? -22.384 15.168 32.802 1.00 90.81 1152 SER A CA 1
ATOM 9048 C C . SER A 1 1152 ? -22.159 13.787 32.176 1.00 90.81 1152 SER A C 1
ATOM 9050 O O . SER A 1 1152 ? -21.138 13.556 31.536 1.00 90.81 1152 SER A O 1
ATOM 9052 N N . LEU A 1 1153 ? -23.171 12.913 32.231 1.00 91.62 1153 LEU A N 1
ATOM 9053 C CA . LEU A 1 1153 ? -23.185 11.621 31.538 1.00 91.62 1153 LEU A CA 1
ATOM 9054 C C . LEU A 1 1153 ? -22.949 11.765 30.022 1.00 91.62 1153 LEU A C 1
ATOM 9056 O O . LEU A 1 1153 ? -22.117 11.053 29.465 1.00 91.62 1153 LEU A O 1
ATOM 9060 N N . SER A 1 1154 ? -23.643 12.701 29.363 1.00 90.88 1154 SER A N 1
ATOM 9061 C CA . SER A 1 1154 ? -23.480 12.950 27.923 1.00 90.88 1154 SER A CA 1
ATOM 9062 C C . SER A 1 1154 ? -22.080 13.454 27.561 1.00 90.88 1154 SER A C 1
ATOM 9064 O O . SER A 1 1154 ? -21.542 13.044 26.538 1.00 90.88 1154 SER A O 1
ATOM 9066 N N . HIS A 1 1155 ? -21.475 14.312 28.389 1.00 91.62 1155 HIS A N 1
ATOM 9067 C CA . HIS A 1 1155 ? -20.096 14.771 28.188 1.00 91.62 1155 HIS A CA 1
ATOM 9068 C C . HIS A 1 1155 ? -19.085 13.633 28.409 1.00 91.62 1155 HIS A C 1
ATOM 9070 O O . HIS A 1 1155 ? -18.173 13.462 27.607 1.00 91.62 1155 HIS A O 1
ATOM 9076 N N . PHE A 1 1156 ? -19.275 12.796 29.437 1.00 95.06 1156 PHE A N 1
ATOM 9077 C CA . PHE A 1 1156 ? -18.417 11.629 29.682 1.00 95.06 1156 PHE A CA 1
ATOM 9078 C C . PHE A 1 1156 ? -18.442 10.644 28.500 1.00 95.06 1156 PHE A C 1
ATOM 9080 O O . PHE A 1 1156 ? -17.405 10.106 28.116 1.00 95.06 1156 PHE A O 1
ATOM 9087 N N . ALA A 1 1157 ? -19.620 10.438 27.900 1.00 94.31 1157 ALA A N 1
ATOM 9088 C CA . ALA A 1 1157 ? -19.806 9.592 26.724 1.00 94.31 1157 ALA A CA 1
ATOM 9089 C C . ALA A 1 1157 ? -19.143 10.158 25.455 1.00 94.31 1157 ALA A C 1
ATOM 9091 O O . ALA A 1 1157 ? -18.590 9.384 24.675 1.00 94.31 1157 ALA A O 1
ATOM 9092 N N . ASP A 1 1158 ? -19.148 11.481 25.264 1.00 93.75 1158 ASP A N 1
ATOM 9093 C CA . ASP A 1 1158 ? -18.446 12.135 24.153 1.00 93.75 1158 ASP A CA 1
ATOM 9094 C C . ASP A 1 1158 ? -16.919 11.990 24.268 1.00 93.75 1158 ASP A C 1
ATOM 9096 O O . ASP A 1 1158 ? -16.268 11.563 23.313 1.00 93.75 1158 ASP A O 1
ATOM 9100 N N . ILE A 1 1159 ? -16.353 12.241 25.456 1.00 96.44 1159 ILE A N 1
ATOM 9101 C CA . ILE A 1 1159 ? -14.916 12.052 25.724 1.00 96.44 1159 ILE A CA 1
ATOM 9102 C C . ILE A 1 1159 ? -14.523 10.593 25.453 1.00 96.44 1159 ILE A C 1
ATOM 9104 O O . ILE A 1 1159 ? -13.556 10.331 24.739 1.00 96.44 1159 ILE A O 1
ATOM 9108 N N . ILE A 1 1160 ? -15.312 9.630 25.950 1.00 97.25 1160 ILE A N 1
ATOM 9109 C CA . ILE A 1 1160 ? -15.138 8.203 25.642 1.00 97.25 1160 ILE A CA 1
ATOM 9110 C C . ILE A 1 1160 ? -15.157 7.964 24.130 1.00 97.25 1160 ILE A C 1
ATOM 9112 O O . ILE A 1 1160 ? -14.250 7.316 23.611 1.00 97.25 1160 ILE A O 1
ATOM 9116 N N . SER A 1 1161 ? -16.171 8.481 23.430 1.00 95.81 1161 SER A N 1
ATOM 9117 C CA . SER A 1 1161 ? -16.353 8.315 21.986 1.00 95.81 1161 SER A CA 1
ATOM 9118 C C . SER A 1 1161 ? -15.148 8.830 21.196 1.00 95.81 1161 SER A C 1
ATOM 9120 O O . SER A 1 1161 ? -14.689 8.147 20.282 1.00 95.81 1161 SER A O 1
ATOM 9122 N N . ARG A 1 1162 ? -14.588 9.989 21.566 1.00 96.25 1162 ARG A N 1
ATOM 9123 C CA . ARG A 1 1162 ? -13.357 10.533 20.971 1.00 96.25 1162 ARG A CA 1
ATOM 9124 C C . ARG A 1 1162 ? -12.123 9.681 21.300 1.00 96.25 1162 ARG A C 1
ATOM 9126 O O . ARG A 1 1162 ? -11.328 9.392 20.410 1.00 96.25 1162 ARG A O 1
ATOM 9133 N N . CYS A 1 1163 ? -11.980 9.198 22.533 1.00 96.88 1163 CYS A N 1
ATOM 9134 C CA . CYS A 1 1163 ? -10.853 8.343 22.922 1.00 96.88 1163 CYS A CA 1
ATOM 9135 C C . CYS A 1 1163 ? -10.855 6.965 22.230 1.00 96.88 1163 CYS A C 1
ATOM 9137 O O . CYS A 1 1163 ? -9.788 6.476 21.863 1.00 96.88 1163 CYS A O 1
ATOM 9139 N N . VAL A 1 1164 ? -12.019 6.334 22.018 1.00 95.31 1164 VAL A N 1
ATOM 9140 C CA . VAL A 1 1164 ? -12.118 4.977 21.425 1.00 95.31 1164 VAL A CA 1
ATOM 9141 C C . VAL A 1 1164 ? -12.248 4.951 19.892 1.00 95.31 1164 VAL A C 1
ATOM 9143 O O . VAL A 1 1164 ? -12.623 3.920 19.330 1.00 95.31 1164 VAL A O 1
ATOM 9146 N N . GLN A 1 1165 ? -11.928 6.050 19.195 1.00 92.25 1165 GLN A N 1
ATOM 9147 C CA . GLN A 1 1165 ? -11.919 6.084 17.725 1.00 92.25 1165 GLN A CA 1
ATOM 9148 C C . GLN A 1 1165 ? -10.971 5.034 17.128 1.00 92.25 1165 GLN A C 1
ATOM 9150 O O . GLN A 1 1165 ? -9.901 4.745 17.676 1.00 92.25 1165 GLN A O 1
ATOM 9155 N N . SER A 1 1166 ? -11.366 4.450 15.991 1.00 88.00 1166 SER A N 1
ATOM 9156 C CA . SER A 1 1166 ? -10.605 3.353 15.375 1.00 88.00 1166 SER A CA 1
ATOM 9157 C C . SER A 1 1166 ? -9.277 3.853 14.814 1.00 88.00 1166 SER A C 1
ATOM 9159 O O . SER A 1 1166 ? -8.227 3.280 15.098 1.00 88.00 1166 SER A O 1
ATOM 9161 N N . GLU A 1 1167 ? -9.314 4.968 14.097 1.00 87.62 1167 GLU A N 1
ATOM 9162 C CA . GLU A 1 1167 ? -8.166 5.684 13.564 1.00 87.62 1167 GLU A CA 1
ATOM 9163 C C . GLU A 1 1167 ? -7.483 6.515 14.675 1.00 87.62 1167 GLU A C 1
ATOM 9165 O O . GLU A 1 1167 ? -8.135 7.362 15.292 1.00 87.62 1167 GLU A O 1
ATOM 9170 N N . PRO A 1 1168 ? -6.169 6.341 14.936 1.00 89.19 1168 PRO A N 1
ATOM 9171 C CA . PRO A 1 1168 ? -5.463 7.100 15.976 1.00 89.19 1168 PRO A CA 1
ATOM 9172 C C . PRO A 1 1168 ? -5.472 8.621 15.770 1.00 89.19 1168 PRO A C 1
ATOM 9174 O O . PRO A 1 1168 ? -5.380 9.372 16.737 1.00 89.19 1168 PRO A O 1
ATOM 9177 N N . GLU A 1 1169 ? -5.579 9.076 14.520 1.00 88.75 1169 GLU A N 1
ATOM 9178 C CA . GLU A 1 1169 ? -5.576 10.492 14.117 1.00 88.75 1169 GLU A CA 1
ATOM 9179 C C . GLU A 1 1169 ? -6.849 11.270 14.498 1.00 88.75 1169 GLU A C 1
ATOM 9181 O O . GLU A 1 1169 ? -6.826 12.496 14.467 1.00 88.75 1169 GLU A O 1
ATOM 9186 N N . PHE A 1 1170 ? -7.923 10.588 14.921 1.00 90.50 1170 PHE A N 1
ATOM 9187 C CA . PHE A 1 1170 ? -9.136 11.220 15.466 1.00 90.50 1170 PHE A CA 1
ATOM 9188 C C . PHE A 1 1170 ? -9.249 11.130 16.997 1.00 90.50 1170 PHE A C 1
ATOM 9190 O O . PHE A 1 1170 ? -10.273 11.520 17.560 1.00 90.50 1170 PHE A O 1
ATOM 9197 N N . ARG A 1 1171 ? -8.220 10.612 17.682 1.00 95.62 1171 ARG A N 1
ATOM 9198 C CA . ARG A 1 1171 ? -8.171 10.577 19.150 1.00 95.62 1171 ARG A CA 1
ATOM 9199 C C . ARG A 1 1171 ? -7.590 11.897 19.684 1.00 95.62 1171 ARG A C 1
ATOM 9201 O O . ARG A 1 1171 ? -6.621 12.387 19.104 1.00 95.62 1171 ARG A O 1
ATOM 9208 N N . PRO A 1 1172 ? -8.156 12.459 20.766 1.00 96.00 1172 PRO A N 1
ATOM 9209 C CA . PRO A 1 1172 ? -7.755 13.755 21.308 1.00 96.00 1172 PRO A CA 1
ATOM 9210 C C . PRO A 1 1172 ? -6.377 13.699 21.978 1.00 96.00 1172 PRO A C 1
ATOM 9212 O O . PRO A 1 1172 ? -5.866 12.619 22.299 1.00 96.00 1172 PRO A O 1
ATOM 9215 N N . LEU A 1 1173 ? -5.800 14.872 22.238 1.00 96.00 1173 LEU A N 1
ATOM 9216 C CA . LEU A 1 1173 ? -4.667 15.003 23.159 1.00 96.00 1173 LEU A CA 1
ATOM 9217 C C . LEU A 1 1173 ? -5.123 14.726 24.600 1.00 96.00 1173 LEU A C 1
ATOM 9219 O O . LEU A 1 1173 ? -6.295 14.898 24.949 1.00 96.00 1173 LEU A O 1
ATOM 9223 N N . MET A 1 1174 ? -4.204 14.307 25.469 1.00 97.44 1174 MET A N 1
ATOM 9224 C CA . MET A 1 1174 ? -4.560 14.037 26.862 1.00 97.44 1174 MET A CA 1
ATOM 9225 C C . MET A 1 1174 ? -4.819 15.332 27.635 1.00 97.44 1174 MET A C 1
ATOM 9227 O O . MET A 1 1174 ? -5.690 15.342 28.503 1.00 97.44 1174 MET A O 1
ATOM 9231 N N . SER A 1 1175 ? -4.161 16.435 27.271 1.00 96.25 1175 SER A N 1
ATOM 9232 C CA . SER A 1 1175 ? -4.481 17.775 27.776 1.00 96.25 1175 SER A CA 1
ATOM 9233 C C . SER A 1 1175 ? -5.908 18.232 27.428 1.00 96.25 1175 SER A C 1
ATOM 9235 O O . SER A 1 1175 ? -6.601 18.777 28.289 1.00 96.25 1175 SER A O 1
ATOM 9237 N N . GLU A 1 1176 ? -6.412 17.946 26.222 1.00 96.56 1176 GLU A N 1
ATOM 9238 C CA . GLU A 1 1176 ? -7.813 18.213 25.839 1.00 96.56 1176 GLU A CA 1
ATOM 9239 C C . GLU A 1 1176 ? -8.789 17.426 26.729 1.00 96.56 1176 GLU A C 1
ATOM 9241 O O . GLU A 1 1176 ? -9.709 17.996 27.317 1.00 96.56 1176 GLU A O 1
ATOM 9246 N N . VAL A 1 1177 ? -8.530 16.126 26.907 1.00 97.62 1177 VAL A N 1
ATOM 9247 C CA . VAL A 1 1177 ? -9.300 15.235 27.793 1.00 97.62 1177 VAL A CA 1
ATOM 9248 C C . VAL A 1 1177 ? -9.276 15.720 29.250 1.00 97.62 1177 VAL A C 1
ATOM 9250 O O . VAL A 1 1177 ? -10.295 15.663 29.943 1.00 97.62 1177 VAL A O 1
ATOM 9253 N N . VAL A 1 1178 ? -8.136 16.227 29.728 1.00 97.50 1178 VAL A N 1
ATOM 9254 C CA . VAL A 1 1178 ? -7.998 16.816 31.068 1.00 97.50 1178 VAL A CA 1
ATOM 9255 C C . VAL A 1 1178 ? -8.824 18.098 31.203 1.00 97.50 1178 VAL A C 1
ATOM 9257 O O . VAL A 1 1178 ? -9.492 18.264 32.226 1.00 97.50 1178 VAL A O 1
ATOM 9260 N N . GLN A 1 1179 ? -8.850 18.977 30.194 1.00 95.88 1179 GLN A N 1
ATOM 9261 C CA . GLN A 1 1179 ? -9.703 20.174 30.213 1.00 95.88 1179 GLN A CA 1
ATOM 9262 C C . GLN A 1 1179 ? -11.194 19.818 30.204 1.00 95.88 1179 GLN A C 1
ATOM 9264 O O . GLN A 1 1179 ? -11.944 20.364 31.014 1.00 95.88 1179 GLN A O 1
ATOM 9269 N N . ASP A 1 1180 ? -11.620 18.870 29.364 1.00 95.19 1180 ASP A N 1
ATOM 9270 C CA . ASP A 1 1180 ? -13.014 18.412 29.304 1.00 95.19 1180 ASP A CA 1
ATOM 9271 C C . ASP A 1 1180 ? -13.487 17.849 30.661 1.00 95.19 1180 ASP A C 1
ATOM 9273 O O . ASP A 1 1180 ? -14.545 18.232 31.173 1.00 95.19 1180 ASP A O 1
ATOM 9277 N N . LEU A 1 1181 ? -12.677 16.993 31.298 1.00 95.62 1181 LEU A N 1
ATOM 9278 C CA . LEU A 1 1181 ? -12.981 16.414 32.614 1.00 95.62 1181 LEU A CA 1
ATOM 9279 C C . LEU A 1 1181 ? -12.936 17.452 33.752 1.00 95.62 1181 LEU A C 1
ATOM 9281 O O . LEU A 1 1181 ? -13.749 17.385 34.678 1.00 95.62 1181 LEU A O 1
ATOM 9285 N N . LEU A 1 1182 ? -12.032 18.436 33.692 1.00 93.62 1182 LEU A N 1
ATOM 9286 C CA . LEU A 1 1182 ? -12.013 19.563 34.634 1.00 93.62 1182 LEU A CA 1
ATOM 9287 C C . LEU A 1 1182 ? -13.273 20.424 34.507 1.00 93.62 1182 LEU A C 1
ATOM 9289 O O . LEU A 1 1182 ? -13.864 20.811 35.517 1.00 93.62 1182 LEU A O 1
ATOM 9293 N N . GLU A 1 1183 ? -13.697 20.709 33.281 1.00 90.38 1183 GLU A N 1
ATOM 9294 C CA . GLU A 1 1183 ? -14.863 21.537 32.997 1.00 90.38 1183 GLU A CA 1
ATOM 9295 C C . GLU A 1 1183 ? -16.173 20.848 33.412 1.00 90.38 1183 GLU A C 1
ATOM 9297 O O . GLU A 1 1183 ? -17.067 21.503 33.955 1.00 90.38 1183 GLU A O 1
ATOM 9302 N N . MET A 1 1184 ? -16.263 19.519 33.283 1.00 90.31 1184 MET A N 1
ATOM 9303 C CA . MET A 1 1184 ? -17.344 18.734 33.893 1.00 90.31 1184 MET A CA 1
ATOM 9304 C C . MET A 1 1184 ? -17.414 18.937 35.416 1.00 90.31 1184 MET A C 1
ATOM 9306 O O . MET A 1 1184 ? -18.478 19.268 35.942 1.00 90.31 1184 MET A O 1
ATOM 9310 N N . ILE A 1 1185 ? -16.287 18.801 36.128 1.00 88.81 1185 ILE A N 1
ATOM 9311 C CA . ILE A 1 1185 ? -16.237 18.940 37.596 1.00 88.81 1185 ILE A CA 1
ATOM 9312 C C . ILE A 1 1185 ? -16.574 20.375 38.043 1.00 88.81 1185 ILE A C 1
ATOM 9314 O O . ILE A 1 1185 ? -17.286 20.557 39.034 1.00 88.81 1185 ILE A O 1
ATOM 9318 N N . ARG A 1 1186 ? -16.122 21.405 37.310 1.00 84.75 1186 ARG A N 1
ATOM 9319 C CA . ARG A 1 1186 ? -16.506 22.809 37.567 1.00 84.75 1186 ARG A CA 1
ATOM 9320 C C . ARG A 1 1186 ? -18.016 23.015 37.429 1.00 84.75 1186 ARG A C 1
ATOM 9322 O O . ARG A 1 1186 ? -18.638 23.611 38.307 1.00 84.75 1186 ARG A O 1
ATOM 9329 N N . ARG A 1 1187 ? -18.619 22.490 36.356 1.00 76.56 1187 ARG A N 1
ATOM 9330 C CA . ARG A 1 1187 ? -20.062 22.617 36.089 1.00 76.56 1187 ARG A CA 1
ATOM 9331 C C . ARG A 1 1187 ? -20.920 21.878 37.113 1.00 76.56 1187 ARG A C 1
ATOM 9333 O O . ARG A 1 1187 ? -21.989 22.375 37.451 1.00 76.56 1187 ARG A O 1
ATOM 9340 N N . GLU A 1 1188 ? -20.456 20.746 37.646 1.00 66.50 1188 GLU A N 1
ATOM 9341 C CA . GLU A 1 1188 ? -21.135 20.076 38.764 1.00 66.50 1188 GLU A CA 1
ATOM 9342 C C . GLU A 1 1188 ? -21.111 20.937 40.038 1.00 66.50 1188 GLU A C 1
ATOM 9344 O O . GLU A 1 1188 ? -22.167 21.146 40.636 1.00 66.50 1188 GLU A O 1
ATOM 9349 N N . ARG A 1 1189 ? -19.961 21.535 40.395 1.00 60.09 1189 ARG A N 1
ATOM 9350 C CA . ARG A 1 1189 ? -19.843 22.429 41.568 1.00 60.09 1189 ARG A CA 1
ATOM 9351 C C . ARG A 1 1189 ? -20.742 23.666 41.501 1.00 60.09 1189 ARG A C 1
ATOM 9353 O O . ARG A 1 1189 ? -21.217 24.104 42.538 1.00 60.09 1189 ARG A O 1
ATOM 9360 N N . HIS A 1 1190 ? -20.993 24.224 40.316 1.00 53.59 1190 HIS A N 1
ATOM 9361 C CA . HIS A 1 1190 ? -21.912 25.361 40.148 1.00 53.59 1190 HIS A CA 1
ATOM 9362 C C . HIS A 1 1190 ? -23.393 24.955 40.002 1.00 53.59 1190 HIS A C 1
ATOM 9364 O O . HIS A 1 1190 ? -24.265 25.821 40.005 1.00 53.59 1190 HIS A O 1
ATOM 9370 N N . GLY A 1 1191 ? -23.699 23.656 39.888 1.00 50.22 1191 GLY A N 1
ATOM 9371 C CA . GLY A 1 1191 ? -25.069 23.134 39.962 1.00 50.22 1191 GLY A CA 1
ATOM 9372 C C . GLY A 1 1191 ? -25.565 22.941 41.401 1.00 50.22 1191 GLY A C 1
ATOM 9373 O O . GLY A 1 1191 ? -26.761 23.054 41.664 1.00 50.22 1191 GLY A O 1
ATOM 9374 N N . SER A 1 1192 ? -24.650 22.677 42.337 1.00 42.75 1192 SER A N 1
ATOM 9375 C CA . SER A 1 1192 ? -24.888 22.696 43.784 1.00 42.75 1192 SER A CA 1
ATOM 9376 C C . SER A 1 1192 ? -24.711 24.111 44.338 1.00 42.75 1192 SER A C 1
ATOM 9378 O O . SER A 1 1192 ? -23.618 24.664 44.271 1.00 42.75 1192 SER A O 1
ATOM 9380 N N . GLY A 1 1193 ? -25.770 24.700 44.896 1.00 37.91 1193 GLY A N 1
ATOM 9381 C CA . GLY A 1 1193 ? -25.774 26.087 45.378 1.00 37.91 1193 GLY A CA 1
ATOM 9382 C C . GLY A 1 1193 ? -25.060 26.322 46.715 1.00 37.91 1193 GLY A C 1
ATOM 9383 O O . GLY A 1 1193 ? -25.699 26.800 47.649 1.00 37.91 1193 GLY A O 1
ATOM 9384 N N . GLU A 1 1194 ? -23.762 26.026 46.805 1.00 32.38 1194 GLU A N 1
ATOM 9385 C CA . GLU A 1 1194 ? -22.893 26.461 47.911 1.00 32.38 1194 GLU A CA 1
ATOM 9386 C C . GLU A 1 1194 ? -21.865 27.507 47.425 1.00 32.38 1194 GLU A C 1
ATOM 9388 O O . GLU A 1 1194 ? -21.394 27.412 46.287 1.00 32.38 1194 GLU A O 1
ATOM 9393 N N . PRO A 1 1195 ? -21.509 28.526 48.236 1.00 39.31 1195 PRO A N 1
ATOM 9394 C CA . PRO A 1 1195 ? -20.541 29.544 47.829 1.00 39.31 1195 PRO A CA 1
ATOM 9395 C C . PRO A 1 1195 ? -19.114 28.992 47.775 1.00 39.31 1195 PRO A C 1
ATOM 9397 O O . PRO A 1 1195 ? -18.705 28.210 48.632 1.00 39.31 1195 PRO A O 1
ATOM 9400 N N . SER A 1 1196 ? -18.315 29.480 46.827 1.00 31.72 1196 SER A N 1
ATOM 9401 C CA . SER A 1 1196 ? -16.861 29.318 46.875 1.00 31.72 1196 SER A CA 1
ATOM 9402 C C . SER A 1 1196 ? -16.273 30.102 48.051 1.00 31.72 1196 SER A C 1
ATOM 9404 O O . SER A 1 1196 ? -16.457 31.317 48.130 1.00 31.72 1196 SER A O 1
ATOM 9406 N N . VAL A 1 1197 ? -15.531 29.409 48.910 1.00 36.00 1197 VAL A N 1
ATOM 9407 C CA . VAL A 1 1197 ? -14.475 29.992 49.750 1.00 36.00 1197 VAL A CA 1
ATOM 9408 C C . VAL A 1 1197 ? -13.143 29.715 49.041 1.00 36.00 1197 VAL A C 1
ATOM 9410 O O . VAL A 1 1197 ? -13.042 28.691 48.359 1.00 36.00 1197 VAL A O 1
ATOM 9413 N N . ASP A 1 1198 ? -12.201 30.656 49.142 1.00 34.50 1198 ASP A N 1
ATOM 9414 C CA . ASP A 1 1198 ? -10.969 30.750 48.333 1.00 34.50 1198 ASP A CA 1
ATOM 9415 C C . ASP A 1 1198 ? -10.049 29.507 48.365 1.00 34.50 1198 ASP A C 1
ATOM 9417 O O . ASP A 1 1198 ? -9.783 28.980 49.472 1.00 34.50 1198 ASP A O 1
#

Foldseek 3Di:
DQELDAFAAFDQDQPPDVDDDDRDTDGHGFPVNVCVVDPVNVVVCVVVVPDYLADPCLNHPPDSLLSLLLSVLSCLQCQAVAQEYEYAALLSVLVSVVSCLVCVLVSLVCQQQVAHDPVNPDVSRRVRSSVPGDHDNVSSVQSVVLSVCCVPPPVQFCQNCSSRVNYQAYEYLCDDLNVLSVVSSCRNNVPHQYFDFFDDGRQWGFFGFPPRRDHNVPTWGFGDCPTWFKWWWFFDADPDPDADDDPRPTPTDDTDGQQPDDAQTKTFIFTDGPVQRDRHGQQWIWGQNQHDPRGTITDTDYRPQFFEDNTQWGDGPVQQVQLQVVLQVLQVVVFVKGFPDKAKEFQNVDQLTEIEIETEMDHDGDPVSVQVSLVSSLVSRPTPSSVVCLVVCSYPFYKYFYFYHCLVVVVLDVNQDPPRDSVPHDDHRYDPDVVSVCSRVVGGPDMHTADADEEADDLCVLVCLVEQEDAPERYAYAEEDDQRCLSNLNHAEDAPANYAYEEEDHLSLLSNANHAYYHHEHYAYEEECPSVLNHNYQAEAHYQYAYEDAHPVSLVVRPHYHYYNYHYDDDDDDDDDDDDDDDDDDDDDDDDDDDDDDDDDDDDDDDDDDDDDDDDDDPVVVVVVVVVVVVVVVVVVVVVVVVVVVVVVVVVVVVVVPPDDDDDDDDDDDDDDDDDDDDDDDYDDDDDDDDDDDDDDDDDDDDDDDDDDDDDDDDYDDDDDDDDYDDDDDDDDDDDDDDDPVVVVVVVVVVVVVVVVVVVVVVVVPDDDDDDDDDDDDDDDDDDDDDDDDDDDDDDDDDDDDDDDDDDDDDDDDDDDDDDDDDDDDDDDDDDDDDDDDDDDDDDDDDDDDDDDDDDDDDDDDDDDDDDDDDDDDDDDDDDDDDDPDDDDQPADEDEPVQQCVQQVNVDPVQFQDADLQGTWGWGAHPVGFIKIKGWGDLVLLVPDDLVNLSVLSNLLCPLDDPQAWHFRHWYDPDSTTITITHDADQAFQCCLLAPDPVSVLVCAPLLLLQQLLSLLVSLLCQAPVDVVRWAQLQDARNQFGAHPVRHTHGPSTSVVVSCVDDPSLLVSLVVCVVQQLHALCVSVSDDDSLSNLQSSLLRLLCSFQSDGCADDVDDPQPRGSCSVCQVQLPPLVSLQVRGHVSNVPVDDSVLSNLSSVLSNQSNDNDSVSHDRSVVVSVSSVVSSVVVVVVDPDDDDD

Sequence (1198 aa):
MVNCGDFHPPKVLPVIKQTRQLHSWLTVGTATTHYYSSKEFKTKQETTKSFTCSPREVIFGGDFGQCTYCHLLLGLHFSKQVEFVASAFSYTIVQAFSLFEDTWRDICADIKEGSLSSRITLPKMRKAVLALIRPNPSLASRIEDVCAELESNVGWFGLIPKLWPNAKYVSSIMTGSMLTYLMKLRHYAGGLPLVSADYGSTESWIGVNVDPQLPPEDVSFAVIPTFSYFEFTPLYRQQTQQDMCSEGDYVEEKPVPLSQVKLGQEYELVLTTFTGLYRYRLGDVVEVTGFHNGTPKLSFIYRRKLILTINIDKNTEKDLQRVVDKASQLLSRTTQAEVVDFTSHADVTARPGRYIIYWEIRGEAEDKALEDCCREMDASFVDHGYVVSRRMKSIGPLELRVVERGTFGKVAERCVGKCGGLNQFKTPRCTTNSVMLDILDGSTVKRFSTNQFTGSIPESLGTLSSLSDMSLNDNQLSGELPDVFQNLVGLINLDISANNLSGTLPPSMESLSALTTLHVQNNQISGTLDVLQVLPLQDLNIENNLFSGPIPEKLLSIPRFLKEGNQFNSTTLAPSLSPSTSPTRPIFGVPPPPPPPERNRGKHDGGPPSPQEQKSTSQTTRIVLIAIAGVVLFIILVLALLLLLPKCLRRRRRRERVLKPHQVGADRVNIENALENVPPLLPPPVRSDKVPFTKAGEEPKVLHDIERRPFFGVPPPPAPERNRGKSSDGPSPSEESSSSHTKRIVLISFGGVILFIILVLALLLLLPKCARRRRVSKRHQVGADRVHRENPLENMPPVLPPPVRSEKVPFTKAGQEPKVFHDLERLQRPPPPPPPPITRQESQDIDFSMLMPPPPPPPPPLAEKVTVMPIKSPERPFKKPSPKTRLHVTSVKHYSIASLQQYTESFSQENLLGSGMLGSVYRARLPNGKLLAVKKLDKRASEQQQDHEFIELVNDIDMIRHANIVELVGYCAEHDQRLLIYEYCSDGTLQDGLHSDDEFKKKLSWSTRVRMALGAARALEYLHEVCEPPIIHRNFKSANVLLDDDLSVLVSDCGLAPLISSGSVSQLSGQLLAAYGYGAPEFDSGVYTWQSDVYSFGVVMLELLTGRMSYDRDRTRGEQFLVRWAIPQLHDIDALGKMVDPSLNRQYPAKSLSHFADIISRCVQSEPEFRPLMSEVVQDLLEMIRRERHGSGEPSVD